Protein AF-0000000068210247 (afdb_homodimer)

Radius of gyration: 63.81 Å; Cα contacts (8 Å, |Δi|>4): 952; chains: 2; bounding box: 100×282×167 Å

Structure (mmCIF, N/CA/C/O backbone):
data_AF-0000000068210247-model_v1
#
loop_
_entity.id
_entity.type
_entity.pdbx_description
1 polymer 'RRM domain-containing protein'
#
loop_
_atom_site.group_PDB
_atom_site.id
_atom_site.type_symbol
_atom_site.label_atom_id
_atom_site.label_alt_id
_atom_site.label_comp_id
_atom_site.label_asym_id
_atom_site.label_entity_id
_atom_site.label_seq_id
_atom_site.pdbx_PDB_ins_code
_atom_site.Cartn_x
_atom_site.Cartn_y
_atom_site.Cartn_z
_atom_site.occupancy
_atom_site.B_iso_or_equiv
_atom_site.auth_seq_id
_atom_site.auth_comp_id
_atom_site.auth_asym_id
_atom_site.auth_atom_id
_atom_site.pdbx_PDB_model_num
ATOM 1 N N . MET A 1 1 ? 57.469 -13.75 -56.906 1 17.36 1 MET A N 1
ATOM 2 C CA . MET A 1 1 ? 58.719 -14.125 -56.219 1 17.36 1 MET A CA 1
ATOM 3 C C . MET A 1 1 ? 58.781 -13.508 -54.844 1 17.36 1 MET A C 1
ATOM 5 O O . MET A 1 1 ? 59.688 -13.844 -54.062 1 17.36 1 MET A O 1
ATOM 9 N N . SER A 1 2 ? 58.406 -12.242 -54.688 1 18.36 2 SER A N 1
ATOM 10 C CA . SER A 1 2 ? 59.156 -11.5 -53.688 1 18.36 2 SER A CA 1
ATOM 11 C C . SER A 1 2 ? 58.938 -12.055 -52.281 1 18.36 2 SER A C 1
ATOM 13 O O . SER A 1 2 ? 57.812 -12.43 -51.938 1 18.36 2 SER A O 1
ATOM 15 N N . GLU A 1 3 ? 59.906 -12.078 -51.219 1 16.97 3 GLU A N 1
ATOM 16 C CA . GLU A 1 3 ? 60.812 -12.641 -50.25 1 16.97 3 GLU A CA 1
ATOM 17 C C . GLU A 1 3 ? 60.406 -12.336 -48.812 1 16.97 3 GLU A C 1
ATOM 19 O O . GLU A 1 3 ? 60.562 -13.172 -47.906 1 16.97 3 GLU A O 1
ATOM 24 N N . GLN A 1 4 ? 60.344 -10.984 -48.438 1 18.22 4 GLN A N 1
ATOM 25 C CA . GLN A 1 4 ? 61.188 -10.594 -47.312 1 18.22 4 GLN A CA 1
ATOM 26 C C . GLN A 1 4 ? 60.656 -11.219 -46.031 1 18.22 4 GLN A C 1
ATOM 28 O O . GLN A 1 4 ? 59.469 -11.211 -45.75 1 18.22 4 GLN A O 1
ATOM 33 N N . VAL A 1 5 ? 61.438 -11.75 -45.062 1 19.78 5 VAL A N 1
ATOM 34 C CA . VAL A 1 5 ? 61.906 -12.742 -44.125 1 19.78 5 VAL A CA 1
ATOM 35 C C . VAL A 1 5 ? 61.5 -12.336 -42.688 1 19.78 5 VAL A C 1
ATOM 37 O O . VAL A 1 5 ? 60.875 -13.117 -41.969 1 19.78 5 VAL A O 1
ATOM 40 N N . GLU A 1 6 ? 62.375 -11.711 -41.812 1 17.16 6 GLU A N 1
ATOM 41 C CA . GLU A 1 6 ? 63.125 -12.375 -40.781 1 17.16 6 GLU A CA 1
ATOM 42 C C . GLU A 1 6 ? 62.531 -12.086 -39.406 1 17.16 6 GLU A C 1
ATOM 44 O O . GLU A 1 6 ? 62.312 -13.008 -38.594 1 17.16 6 GLU A O 1
ATOM 49 N N . ASN A 1 7 ? 62.688 -10.812 -38.781 1 17.7 7 ASN A N 1
ATOM 50 C CA . ASN A 1 7 ? 63.594 -10.625 -37.625 1 17.7 7 ASN A CA 1
ATOM 51 C C . ASN A 1 7 ? 62.906 -11.055 -36.344 1 17.7 7 ASN A C 1
ATOM 53 O O . ASN A 1 7 ? 61.688 -11.141 -36.25 1 17.7 7 ASN A O 1
ATOM 57 N N . ASN A 1 8 ? 63.594 -10.961 -34.969 1 17.2 8 ASN A N 1
ATOM 58 C CA . ASN A 1 8 ? 64.312 -11.531 -33.812 1 17.2 8 ASN A CA 1
ATOM 59 C C . ASN A 1 8 ? 63.594 -11.258 -32.5 1 17.2 8 ASN A C 1
ATOM 61 O O . ASN A 1 8 ? 63.75 -12 -31.547 1 17.2 8 ASN A O 1
ATOM 65 N N . SER A 1 9 ? 63.062 -9.93 -32.281 1 19.2 9 SER A N 1
ATOM 66 C CA . SER A 1 9 ? 63.531 -9.336 -31.016 1 19.2 9 SER A CA 1
ATOM 67 C C . SER A 1 9 ? 63 -10.102 -29.812 1 19.2 9 SER A C 1
ATOM 69 O O . SER A 1 9 ? 61.906 -10.664 -29.859 1 19.2 9 SER A O 1
ATOM 71 N N . VAL A 1 10 ? 63.75 -10.195 -28.688 1 18.95 10 VAL A N 1
ATOM 72 C CA . VAL A 1 10 ? 64.312 -10.844 -27.5 1 18.95 10 VAL A CA 1
ATOM 73 C C . VAL A 1 10 ? 63.344 -10.633 -26.312 1 18.95 10 VAL A C 1
ATOM 75 O O . VAL A 1 10 ? 63 -9.5 -25.969 1 18.95 10 VAL A O 1
ATOM 78 N N . ASP A 1 11 ? 62.375 -11.555 -26.031 1 18.58 11 ASP A N 1
ATOM 79 C CA . ASP A 1 11 ? 61.281 -11.805 -25.109 1 18.58 11 ASP A CA 1
ATOM 80 C C . ASP A 1 11 ? 61.781 -11.906 -23.672 1 18.58 11 ASP A C 1
ATOM 82 O O . ASP A 1 11 ? 61.875 -13 -23.109 1 18.58 11 ASP A O 1
ATOM 86 N N . ASN A 1 12 ? 62.75 -10.883 -23.438 1 17.73 12 ASN A N 1
ATOM 87 C CA . ASN A 1 12 ? 63.469 -11.102 -22.188 1 17.73 12 ASN A CA 1
ATOM 88 C C . ASN A 1 12 ? 62.531 -11.328 -21.031 1 17.73 12 ASN A C 1
ATOM 90 O O . ASN A 1 12 ? 61.344 -11 -21.125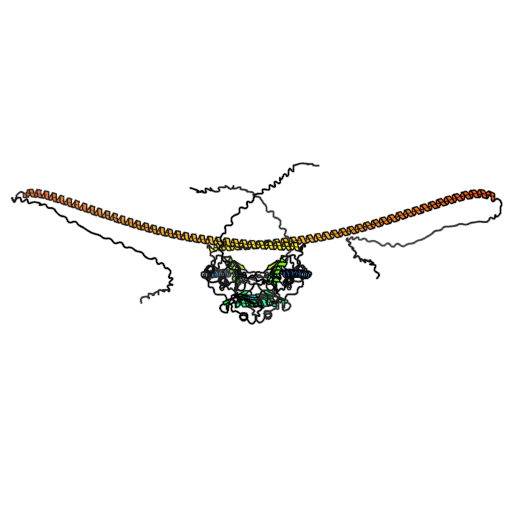 1 17.73 12 ASN A O 1
ATOM 94 N N . ASN A 1 13 ? 63.156 -11.43 -19.781 1 18 13 ASN A N 1
ATOM 95 C CA . ASN A 1 13 ? 63.375 -12.164 -18.547 1 18 13 ASN A CA 1
ATOM 96 C C . ASN A 1 13 ? 62.469 -11.648 -17.422 1 18 13 ASN A C 1
ATOM 98 O O . ASN A 1 13 ? 62.406 -10.445 -17.172 1 18 13 ASN A O 1
ATOM 102 N N . CYS A 1 14 ? 61.344 -12.398 -17.062 1 19.05 14 CYS A N 1
ATOM 103 C CA . CYS A 1 14 ? 60.125 -12.414 -16.266 1 19.05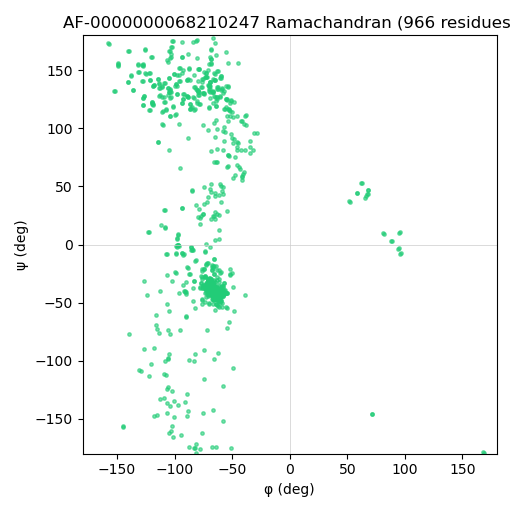 14 CYS A CA 1
ATOM 104 C C . CYS A 1 14 ? 60.438 -12.273 -14.773 1 19.05 14 CYS A C 1
ATOM 106 O O . CYS A 1 14 ? 59.562 -12.43 -13.93 1 19.05 14 CYS A O 1
ATOM 108 N N . ASN A 1 15 ? 61.656 -11.609 -14.461 1 17.64 15 ASN A N 1
ATOM 109 C CA . ASN A 1 15 ? 62.125 -12.016 -13.141 1 17.64 15 ASN A CA 1
ATOM 110 C C . ASN A 1 15 ? 61.219 -11.484 -12.039 1 17.64 15 ASN A C 1
ATOM 112 O O . ASN A 1 15 ? 61.344 -10.328 -11.633 1 17.64 15 ASN A O 1
ATOM 116 N N . VAL A 1 16 ? 59.938 -11.625 -12.156 1 20.56 16 VAL A N 1
ATOM 117 C CA . VAL A 1 16 ? 59 -10.922 -11.281 1 20.56 16 VAL A CA 1
ATOM 118 C C . VAL A 1 16 ? 59.156 -11.438 -9.852 1 20.56 16 VAL A C 1
ATOM 120 O O . VAL A 1 16 ? 58.875 -12.602 -9.57 1 20.56 16 VAL A O 1
ATOM 123 N N . GLU A 1 17 ? 60.344 -11.031 -9.273 1 18.36 17 GLU A N 1
ATOM 124 C CA . GLU A 1 17 ? 60.688 -11.539 -7.949 1 18.36 17 GLU A CA 1
ATOM 125 C C . GLU A 1 17 ? 59.594 -11.25 -6.934 1 18.36 17 GLU A C 1
ATOM 127 O O . GLU A 1 17 ? 59 -10.172 -6.934 1 18.36 17 GLU A O 1
ATOM 132 N N . SER A 1 18 ? 59 -12.328 -6.363 1 20.5 18 SER A N 1
ATOM 133 C CA . SER A 1 18 ? 57.906 -12.742 -5.477 1 20.5 18 SER A CA 1
ATOM 134 C C . SER A 1 18 ? 58.125 -12.211 -4.062 1 20.5 18 SER A C 1
ATOM 136 O O . SER A 1 18 ? 57.344 -12.523 -3.152 1 20.5 18 SER A O 1
ATOM 138 N N . THR A 1 19 ? 58.875 -11.023 -3.988 1 18.59 19 THR A N 1
ATOM 139 C CA . THR A 1 19 ? 59.375 -10.93 -2.625 1 18.59 19 THR A CA 1
ATOM 140 C C . THR A 1 19 ? 58.25 -10.82 -1.628 1 18.59 19 THR A C 1
ATOM 142 O O . THR A 1 19 ? 57.375 -9.969 -1.775 1 18.59 19 THR A O 1
ATOM 145 N N . ASN A 1 20 ? 57.812 -11.961 -0.912 1 19.48 20 ASN A N 1
ATOM 146 C CA . ASN A 1 20 ? 56.844 -12.445 0.064 1 19.48 20 ASN A CA 1
ATOM 147 C C . ASN A 1 20 ? 57 -11.734 1.406 1 19.48 20 ASN A C 1
ATOM 149 O O . ASN A 1 20 ? 56.406 -12.133 2.398 1 19.48 20 ASN A O 1
ATOM 153 N N . GLU A 1 21 ? 57.781 -10.617 1.426 1 18.23 21 GLU A N 1
ATOM 154 C CA . GLU A 1 21 ? 58.25 -10.477 2.805 1 18.23 21 GLU A CA 1
ATOM 155 C C . GLU A 1 21 ? 57.062 -10.312 3.764 1 18.23 21 GLU A C 1
ATOM 157 O O . GLU A 1 21 ? 56.062 -9.656 3.43 1 18.23 21 GLU A O 1
ATOM 162 N N . ASP A 1 22 ? 57.031 -11.188 4.816 1 20.19 22 ASP A N 1
ATOM 163 C CA . ASP A 1 22 ? 56.281 -11.672 5.98 1 20.19 22 ASP A CA 1
ATOM 164 C C . ASP A 1 22 ? 56.125 -10.57 7.031 1 20.19 22 ASP A C 1
ATOM 166 O O . ASP A 1 22 ? 55.688 -10.836 8.148 1 20.19 22 ASP A O 1
ATOM 170 N N . ALA A 1 23 ? 56.156 -9.297 6.605 1 17.33 23 ALA A N 1
ATOM 171 C CA . ALA A 1 23 ? 56.375 -8.422 7.758 1 17.33 23 ALA A CA 1
ATOM 172 C C . ALA A 1 23 ? 55.281 -8.617 8.797 1 17.33 23 ALA A C 1
ATOM 174 O O . ALA A 1 23 ? 54.094 -8.453 8.5 1 17.33 23 ALA A O 1
ATOM 175 N N . LYS A 1 24 ? 55.5 -9.453 9.906 1 18.69 24 LYS A N 1
ATOM 176 C CA . LYS A 1 24 ? 54.875 -9.891 11.156 1 18.69 24 LYS A CA 1
ATOM 177 C C . LYS A 1 24 ? 54.5 -8.703 12.039 1 18.69 24 LYS A C 1
ATOM 179 O O . LYS A 1 24 ? 55.188 -8.422 13.031 1 18.69 24 LYS A O 1
ATOM 184 N N . LYS A 1 25 ? 54.188 -7.488 11.445 1 18.06 25 LYS A N 1
ATOM 185 C CA . LYS A 1 25 ? 54.156 -6.406 12.422 1 18.06 25 LYS A CA 1
ATOM 186 C C . LYS A 1 25 ? 53.188 -6.707 13.555 1 18.06 25 LYS A C 1
ATOM 188 O O . LYS A 1 25 ? 52.094 -7.234 13.312 1 18.06 25 LYS A O 1
ATOM 193 N N . ASN A 1 26 ? 53.719 -6.84 14.836 1 18.28 26 ASN A N 1
ATOM 194 C CA . ASN A 1 26 ? 53.312 -7.133 16.219 1 18.28 26 ASN A CA 1
ATOM 195 C C . ASN A 1 26 ? 52.281 -6.152 16.719 1 18.28 26 ASN A C 1
ATOM 197 O O . ASN A 1 26 ? 52.469 -4.938 16.672 1 18.28 26 ASN A O 1
ATOM 201 N N . PHE A 1 27 ? 51 -6.387 16.359 1 20.33 27 PHE A N 1
ATOM 202 C CA . PHE A 1 27 ? 49.812 -5.641 16.766 1 20.33 27 PHE A CA 1
ATOM 203 C C . PHE A 1 27 ? 49.719 -5.551 18.281 1 20.33 27 PHE A C 1
ATOM 205 O O . PHE A 1 27 ? 49.5 -6.562 18.953 1 20.33 27 PHE A O 1
ATOM 212 N N . ASN A 1 28 ? 50.719 -4.766 18.812 1 19.33 28 ASN A N 1
ATOM 213 C CA . ASN A 1 28 ? 50.688 -4.594 20.25 1 19.33 28 ASN A CA 1
ATOM 214 C C . ASN A 1 28 ? 49.281 -4.168 20.734 1 19.33 28 ASN A C 1
ATOM 216 O O . ASN A 1 28 ? 48.625 -3.33 20.109 1 19.33 28 ASN A O 1
ATOM 220 N N . ARG A 1 29 ? 48.625 -5.062 21.516 1 20.05 29 ARG A N 1
ATOM 221 C CA . ARG A 1 29 ? 47.344 -5.191 22.203 1 20.05 29 ARG A CA 1
ATOM 222 C C . ARG A 1 29 ? 47.156 -4.066 23.219 1 20.05 29 ARG A C 1
ATOM 224 O O . ARG A 1 29 ? 47.75 -4.098 24.312 1 20.05 29 ARG A O 1
ATOM 231 N N . LYS A 1 30 ? 47.625 -2.818 22.922 1 19.14 30 LYS A N 1
ATOM 232 C CA . LYS A 1 30 ? 47.531 -2.016 24.141 1 19.14 30 LYS A CA 1
ATOM 233 C C . LYS A 1 30 ? 46.125 -2.078 24.734 1 19.14 30 LYS A C 1
ATOM 235 O O . LYS A 1 30 ? 45.125 -2.1 23.984 1 19.14 30 LYS A O 1
ATOM 240 N N . ARG A 1 31 ? 46.031 -2.537 26 1 20.16 31 ARG A N 1
ATOM 241 C CA . ARG A 1 31 ? 45.062 -2.859 27.031 1 20.16 31 ARG A CA 1
ATOM 242 C C . ARG A 1 31 ? 44.219 -1.631 27.422 1 20.16 31 ARG A C 1
ATOM 244 O O . ARG A 1 31 ? 44.75 -0.7 28.031 1 20.16 31 ARG A O 1
ATOM 251 N N . PHE A 1 32 ? 43.656 -0.931 26.438 1 20.22 32 PHE A N 1
ATOM 252 C CA . PHE A 1 32 ? 42.969 0.272 26.906 1 20.22 32 PHE A CA 1
ATOM 253 C C . PHE A 1 32 ? 42 -0.057 28.031 1 20.22 32 PHE A C 1
ATOM 255 O O . PHE A 1 32 ? 41.281 -1.072 27.984 1 20.22 32 PHE A O 1
ATOM 262 N N . SER A 1 33 ? 42.375 0.41 29.219 1 19.67 33 SER A N 1
ATOM 263 C CA . SER A 1 33 ? 41.781 0.393 30.547 1 19.67 33 SER A CA 1
ATOM 264 C C . SER A 1 33 ? 40.375 0.931 30.531 1 19.67 33 SER A C 1
ATOM 266 O O . SER A 1 33 ? 40.062 1.847 29.766 1 19.67 33 SER A O 1
ATOM 268 N N . GLY A 1 34 ? 39.406 0.081 30.844 1 19.95 34 GLY A N 1
ATOM 269 C CA . GLY A 1 34 ? 37.938 -0.005 30.922 1 19.95 34 GLY A CA 1
ATOM 270 C C . GLY A 1 34 ? 37.344 1.039 31.844 1 19.95 34 GLY A C 1
ATOM 271 O O . GLY A 1 34 ? 36.188 0.907 32.25 1 19.95 34 GLY A O 1
ATOM 272 N N . LYS A 1 35 ? 37.812 2.361 31.812 1 20.17 35 LYS A N 1
ATOM 273 C CA . LYS A 1 35 ? 37.188 3.127 32.875 1 20.17 35 LYS A CA 1
ATOM 274 C C . LYS A 1 35 ? 35.656 2.949 32.844 1 20.17 35 LYS A C 1
ATOM 276 O O . LYS A 1 35 ? 35.062 2.869 31.75 1 20.17 35 LYS A O 1
ATOM 281 N N . LYS A 1 36 ? 35.094 2.494 33.969 1 19.67 36 LYS A N 1
ATOM 282 C CA . LYS A 1 36 ? 33.781 2.08 34.469 1 19.67 36 LYS A CA 1
ATOM 283 C C . LYS A 1 36 ? 32.75 3.219 34.344 1 19.67 36 LYS A C 1
ATOM 285 O O . LYS A 1 36 ? 32.875 4.215 35.062 1 19.67 36 LYS A O 1
ATOM 290 N N . TYR A 1 37 ? 32.688 3.912 33.156 1 20.02 37 TYR A N 1
ATOM 291 C CA . TYR A 1 37 ? 31.703 4.988 33.312 1 20.02 37 TYR A CA 1
ATOM 292 C C . TYR A 1 37 ? 30.375 4.453 33.812 1 20.02 37 TYR A C 1
ATOM 294 O O . TYR A 1 37 ? 29.969 3.348 33.469 1 20.02 37 TYR A O 1
ATOM 302 N N . LYS A 1 38 ? 30 4.918 35.031 1 21.47 38 LYS A N 1
ATOM 303 C CA . LYS A 1 38 ? 28.812 4.715 35.875 1 21.47 38 LYS A CA 1
ATOM 304 C C . LYS A 1 38 ? 27.531 5.02 35.094 1 21.47 38 LYS A C 1
ATOM 306 O O . LYS A 1 38 ? 27.359 6.133 34.594 1 21.47 38 LYS A O 1
ATOM 311 N N . GLY A 1 39 ? 27.172 4.062 34.25 1 20.14 39 GLY A N 1
ATOM 312 C CA . GLY A 1 39 ? 25.984 4.105 33.406 1 20.14 39 GLY A CA 1
ATOM 313 C C . GLY A 1 39 ? 24.734 4.477 34.188 1 20.14 39 GLY A C 1
ATOM 314 O O . GLY A 1 39 ? 24.453 3.898 35.25 1 20.14 39 GLY A O 1
ATOM 315 N N . LYS A 1 40 ? 24.469 5.828 34.312 1 22.09 40 LYS A N 1
ATOM 316 C CA . LYS A 1 40 ? 23.172 6.262 34.812 1 22.09 40 LYS A CA 1
ATOM 317 C C . LYS A 1 40 ? 22.047 5.434 34.219 1 22.09 40 LYS A C 1
ATOM 319 O O . LYS A 1 40 ? 22.062 5.113 33.031 1 22.09 40 LYS A O 1
ATOM 324 N N . HIS A 1 41 ? 21.469 4.551 35.031 1 21.75 41 HIS A N 1
ATOM 325 C CA . HIS A 1 41 ? 20.391 3.582 34.906 1 21.75 41 HIS A CA 1
ATOM 326 C C . HIS A 1 41 ? 19.156 4.227 34.281 1 21.75 41 HIS A C 1
ATOM 328 O O . HIS A 1 41 ? 18.516 5.078 34.906 1 21.75 41 HIS A O 1
ATOM 334 N N . PHE A 1 42 ? 19.312 4.805 33.062 1 21.77 42 PHE A N 1
ATOM 335 C CA . PHE A 1 42 ? 18.031 5.25 32.531 1 21.77 42 PHE A CA 1
ATOM 336 C C . PHE A 1 42 ? 16.984 4.145 32.625 1 21.77 42 PHE A C 1
ATOM 338 O O . PHE A 1 42 ? 17.281 2.98 32.344 1 21.77 42 PHE A O 1
ATOM 345 N N . THR A 1 43 ? 16.031 4.387 33.531 1 22.56 43 THR A N 1
ATOM 346 C CA . THR A 1 43 ? 14.852 3.551 33.781 1 22.56 43 THR A CA 1
ATOM 347 C C . THR A 1 43 ? 14.203 3.154 32.438 1 22.56 43 THR A C 1
ATOM 349 O O . THR A 1 43 ? 13.922 4.012 31.609 1 22.56 43 THR A O 1
ATOM 352 N N . GLU A 1 44 ? 14.656 2.078 31.875 1 23.31 44 GLU A N 1
ATOM 353 C CA . GLU A 1 44 ? 14.102 1.362 30.719 1 23.31 44 GLU A CA 1
ATOM 354 C C . GLU A 1 44 ? 12.586 1.27 30.812 1 23.31 44 GLU A C 1
ATOM 356 O O . GLU A 1 44 ? 12.047 0.76 31.797 1 23.31 44 GLU A O 1
ATOM 361 N N . ARG A 1 45 ? 11.953 2.389 30.406 1 23.86 45 ARG A N 1
ATOM 362 C CA . ARG A 1 45 ? 10.508 2.242 30.219 1 23.86 45 ARG A CA 1
ATOM 363 C C . ARG A 1 45 ? 10.18 0.898 29.578 1 23.86 45 ARG A C 1
ATOM 365 O O . ARG A 1 45 ? 10.844 0.473 28.625 1 23.86 45 ARG A O 1
ATOM 372 N N . ASN A 1 46 ? 9.695 -0.032 30.422 1 23.09 46 ASN A N 1
ATOM 373 C CA . ASN A 1 46 ? 9.156 -1.366 30.172 1 23.09 46 ASN A CA 1
ATOM 374 C C . ASN A 1 46 ? 8.25 -1.388 28.938 1 23.09 46 ASN A C 1
ATOM 376 O O . ASN A 1 46 ? 7.156 -0.823 28.969 1 23.09 46 ASN A O 1
ATOM 380 N N . ASP A 1 47 ? 8.867 -0.997 27.781 1 24.59 47 ASP A N 1
ATOM 381 C CA . ASP A 1 47 ? 8.086 -1.268 26.594 1 24.59 47 ASP A CA 1
ATOM 382 C C . ASP A 1 47 ? 7.508 -2.682 26.609 1 24.59 47 ASP A C 1
ATOM 384 O O . ASP A 1 47 ? 8.25 -3.656 26.75 1 24.59 47 ASP A O 1
ATOM 388 N N . ASN A 1 48 ? 6.379 -2.764 27.281 1 24.48 48 ASN A N 1
ATOM 389 C CA . ASN A 1 48 ? 5.598 -3.996 27.344 1 24.48 48 ASN A CA 1
ATOM 390 C C . ASN A 1 48 ? 5.508 -4.66 25.969 1 24.48 48 ASN A C 1
ATOM 392 O O . ASN A 1 48 ? 4.895 -4.117 25.047 1 24.48 48 ASN A O 1
ATOM 396 N N . ASP A 1 49 ? 6.672 -5.109 25.438 1 26.98 49 ASP A N 1
ATOM 397 C CA . ASP A 1 49 ? 6.594 -6.074 24.344 1 26.98 49 ASP A CA 1
ATOM 398 C C . ASP A 1 49 ? 5.562 -7.16 24.641 1 26.98 49 ASP A C 1
ATOM 400 O O . ASP A 1 49 ? 5.75 -7.969 25.562 1 26.98 49 ASP A O 1
ATOM 404 N N . SER A 1 50 ? 4.371 -6.773 24.688 1 27.66 50 SER A N 1
ATOM 405 C CA . SER A 1 50 ? 3.41 -7.867 24.781 1 27.66 50 SER A CA 1
ATOM 406 C C . SER A 1 50 ? 3.787 -9.016 23.859 1 27.66 50 SER A C 1
ATOM 408 O O . SER A 1 50 ? 3.547 -8.945 22.656 1 27.66 50 SER A O 1
ATOM 410 N N . LYS A 1 51 ? 4.984 -9.586 23.953 1 25.86 51 LYS A N 1
ATOM 411 C CA . LYS A 1 51 ? 5.348 -10.875 23.359 1 25.86 51 LYS A CA 1
ATOM 412 C C . LYS A 1 51 ? 4.191 -11.867 23.453 1 25.86 51 LYS A C 1
ATOM 414 O O . LYS A 1 51 ? 3.512 -11.938 24.484 1 25.86 51 LYS A O 1
ATOM 419 N N . CYS A 1 52 ? 3.625 -12.211 22.375 1 28.39 52 CYS A N 1
ATOM 420 C CA . CYS A 1 52 ? 2.738 -13.359 22.25 1 28.39 52 CYS A CA 1
ATOM 421 C C . CYS A 1 52 ? 3.184 -14.5 23.156 1 28.39 52 CYS A C 1
ATOM 423 O O . CYS A 1 52 ? 4.344 -14.914 23.125 1 28.39 52 CYS A O 1
ATOM 425 N N . LYS A 1 53 ? 2.705 -14.5 24.375 1 27.44 53 LYS A N 1
ATOM 426 C CA . LYS A 1 53 ? 2.904 -15.586 25.328 1 27.44 53 LYS A CA 1
ATOM 427 C C . LYS A 1 53 ? 2.922 -16.938 24.625 1 27.44 53 LYS A C 1
ATOM 429 O O . LYS A 1 53 ? 1.902 -17.375 24.094 1 27.44 53 LYS A O 1
ATOM 434 N N . MET A 1 54 ? 4.027 -17.234 24.031 1 28.8 54 MET A N 1
ATOM 435 C CA . MET A 1 54 ? 4.129 -18.672 23.828 1 28.8 54 MET A CA 1
ATOM 436 C C . MET A 1 54 ? 3.861 -19.422 25.125 1 28.8 54 MET A C 1
ATOM 438 O O . MET A 1 54 ? 4.422 -19.094 26.172 1 28.8 54 MET A O 1
ATOM 442 N N . ASP A 1 55 ? 2.703 -19.875 25.422 1 27.53 55 ASP A N 1
ATOM 443 C CA . ASP A 1 55 ? 2.467 -20.859 26.469 1 27.53 55 ASP A CA 1
ATOM 444 C C . ASP A 1 55 ? 3.662 -21.797 26.625 1 27.53 55 ASP A C 1
ATOM 446 O O . ASP A 1 55 ? 4.105 -22.406 25.641 1 27.53 55 ASP A O 1
ATOM 450 N N . ASP A 1 56 ? 4.531 -21.5 27.562 1 30.73 56 ASP A N 1
ATOM 451 C CA . ASP A 1 56 ? 5.73 -22.188 28.047 1 30.73 56 ASP A CA 1
ATOM 452 C C . ASP A 1 56 ? 5.441 -23.656 28.359 1 30.73 56 ASP A C 1
ATOM 454 O O . ASP A 1 56 ? 6.316 -24.359 28.859 1 30.73 56 ASP A O 1
ATOM 458 N N . SER A 1 57 ? 4.125 -23.922 28.656 1 31.88 57 SER A N 1
ATOM 459 C CA . SER A 1 57 ? 4.02 -25.266 29.203 1 31.88 57 SER A CA 1
ATOM 460 C C . SER A 1 57 ? 4.688 -26.281 28.297 1 31.88 57 SER A C 1
ATOM 462 O O . SER A 1 57 ? 4.848 -27.453 28.672 1 31.88 57 SER A O 1
ATOM 464 N N . GLU A 1 58 ? 4.793 -26 27.047 1 31.55 58 GLU A N 1
ATOM 465 C CA . GLU A 1 58 ? 5.312 -27.094 26.219 1 31.55 58 GLU A CA 1
ATOM 466 C C . GLU A 1 58 ? 6.824 -27.219 26.359 1 31.55 58 GLU A C 1
ATOM 468 O O . GLU A 1 58 ? 7.5 -27.703 25.438 1 31.55 58 GLU A O 1
ATOM 473 N N . GLN A 1 59 ? 7.41 -26.75 27.438 1 30.77 59 GLN A N 1
ATOM 474 C CA . GLN A 1 59 ? 8.859 -26.859 27.562 1 30.77 59 GLN A CA 1
ATOM 475 C C . GLN A 1 59 ? 9.297 -28.328 27.5 1 30.77 59 GLN A C 1
ATOM 477 O O . GLN A 1 59 ? 10.375 -28.641 27 1 30.77 59 GLN A O 1
ATOM 482 N N . TYR A 1 60 ? 8.68 -29.172 28.391 1 33.56 60 TYR A N 1
ATOM 483 C CA . TYR A 1 60 ? 9.203 -30.531 28.5 1 33.56 60 TYR A CA 1
ATOM 484 C C . TYR A 1 60 ? 9.062 -31.266 27.172 1 33.56 60 TYR A C 1
ATOM 486 O O . TYR A 1 60 ? 9.625 -32.344 26.984 1 33.56 60 TYR A O 1
ATOM 494 N N . GLY A 1 61 ? 7.922 -31.047 26.453 1 33.41 61 GLY A N 1
ATOM 495 C CA . GLY A 1 61 ? 7.66 -31.75 25.219 1 33.41 61 GLY A CA 1
ATOM 496 C C . GLY A 1 61 ? 8.477 -31.234 24.047 1 33.41 61 GLY A C 1
ATOM 497 O O . GLY A 1 61 ? 7.926 -30.75 23.062 1 33.41 61 GLY A O 1
ATOM 498 N N . GLY A 1 62 ? 9.547 -30.688 24.266 1 36.66 62 GLY A N 1
ATOM 499 C CA . GLY A 1 62 ? 10.477 -30.062 23.344 1 36.66 62 GLY A CA 1
ATOM 500 C C . GLY A 1 62 ? 10.93 -30.969 22.219 1 36.66 62 GLY A C 1
ATOM 501 O O . GLY A 1 62 ? 11.07 -30.547 21.078 1 36.66 62 GLY A O 1
ATOM 502 N N . PHE A 1 63 ? 11.43 -32.125 22.641 1 40.59 63 PHE A N 1
ATOM 503 C CA . PHE A 1 63 ? 11.953 -33.125 21.703 1 40.59 63 PHE A CA 1
ATOM 504 C C . PHE A 1 63 ? 10.844 -33.656 20.812 1 40.59 63 PHE A C 1
ATOM 506 O O . PHE A 1 63 ? 11.078 -33.938 19.625 1 40.59 63 PHE A O 1
ATOM 513 N N . GLN A 1 64 ? 9.664 -33.969 21.344 1 38.5 64 GLN A N 1
ATOM 514 C CA . GLN A 1 64 ? 8.531 -34.469 20.562 1 38.5 64 GLN A CA 1
ATOM 515 C C . GLN A 1 64 ? 8.008 -33.375 19.625 1 38.5 64 GLN A C 1
ATOM 517 O O . GLN A 1 64 ? 7.504 -33.688 18.547 1 38.5 64 GLN A O 1
ATOM 522 N N . ASN A 1 65 ? 8.039 -32.094 19.969 1 43 65 ASN A N 1
ATOM 523 C CA . ASN A 1 65 ? 7.539 -31.016 19.125 1 43 65 ASN A CA 1
ATOM 524 C C . ASN A 1 65 ? 8.414 -30.797 17.906 1 43 65 ASN A C 1
ATOM 526 O O . ASN A 1 65 ? 7.922 -30.438 16.828 1 43 65 ASN A O 1
ATOM 530 N N . PHE A 1 66 ? 9.719 -31 18.094 1 45 66 PHE A N 1
ATOM 531 C CA . PHE A 1 66 ? 10.617 -30.969 16.938 1 45 66 PHE A CA 1
ATOM 532 C C . PHE A 1 66 ? 10.336 -32.125 16 1 45 66 PHE A C 1
ATOM 534 O O . PHE A 1 66 ? 10.383 -32 14.781 1 45 66 PHE A O 1
ATOM 541 N N . SER A 1 67 ? 10.211 -33.344 16.516 1 47.09 67 SER A N 1
ATOM 542 C CA . SER A 1 67 ? 9.867 -34.5 15.711 1 47.09 67 SER A CA 1
ATOM 543 C C . SER A 1 67 ? 8.516 -34.312 15.023 1 47.09 67 SER A C 1
ATOM 545 O O . SER A 1 67 ? 8.352 -34.688 13.852 1 47.09 67 SER A O 1
ATOM 547 N N . ASN A 1 68 ? 7.598 -33.75 15.727 1 47.72 68 ASN A N 1
ATOM 548 C CA . ASN A 1 68 ? 6.266 -33.531 15.172 1 47.72 68 ASN A CA 1
ATOM 549 C C . ASN A 1 68 ? 6.273 -32.438 14.117 1 47.72 68 ASN A C 1
ATOM 551 O O . ASN A 1 68 ? 5.516 -32.5 13.148 1 47.72 68 ASN A O 1
ATOM 555 N N . LYS A 1 69 ? 7.07 -31.516 14.414 1 50.38 69 LYS A N 1
ATOM 556 C CA . LYS A 1 69 ? 7.258 -30.469 13.414 1 50.38 69 LYS A CA 1
ATOM 557 C C . LYS A 1 69 ? 7.898 -31.031 12.148 1 50.38 69 LYS A C 1
ATOM 559 O O . LYS A 1 69 ? 7.523 -30.656 11.039 1 50.38 69 LYS A O 1
ATOM 564 N N . LEU A 1 70 ? 8.953 -31.719 12.312 1 54.19 70 LEU A N 1
ATOM 565 C CA . LEU A 1 70 ? 9.625 -32.344 11.18 1 54.19 70 LEU A CA 1
ATOM 566 C C . LEU A 1 70 ? 8.664 -33.281 10.43 1 54.19 70 LEU A C 1
ATOM 568 O O . LEU A 1 70 ? 8.695 -33.344 9.203 1 54.19 70 LEU A O 1
ATOM 572 N N . THR A 1 71 ? 7.773 -33.875 11.234 1 58.97 71 THR A N 1
ATOM 573 C CA . THR A 1 71 ? 6.801 -34.75 10.594 1 58.97 71 THR A CA 1
ATOM 574 C C . THR A 1 71 ? 5.762 -33.938 9.828 1 58.97 71 THR A C 1
ATOM 576 O O . THR A 1 71 ? 5.332 -34.344 8.742 1 58.97 71 THR A O 1
ATOM 579 N N . LYS A 1 72 ? 5.535 -32.875 10.453 1 61.16 72 LYS A N 1
ATOM 580 C CA . LYS A 1 72 ? 4.547 -32.062 9.75 1 61.16 72 LYS A CA 1
ATOM 581 C C . LYS A 1 72 ? 5.121 -31.484 8.461 1 61.16 72 LYS A C 1
ATOM 583 O O . LYS A 1 72 ? 4.441 -31.438 7.43 1 61.16 72 LYS A O 1
ATOM 588 N N . ILE A 1 73 ? 6.367 -31.078 8.539 1 63.06 73 ILE A N 1
ATOM 589 C CA . ILE A 1 73 ? 7.055 -30.516 7.383 1 63.06 73 ILE A CA 1
ATOM 590 C C . ILE A 1 73 ? 7.199 -31.594 6.301 1 63.06 73 ILE A C 1
ATOM 592 O O . ILE A 1 73 ? 7.02 -31.312 5.113 1 63.06 73 ILE A O 1
ATOM 596 N N . ASP A 1 74 ? 7.453 -32.719 6.766 1 66.31 74 ASP A N 1
ATOM 597 C CA . ASP A 1 74 ? 7.586 -33.812 5.805 1 66.31 74 ASP A CA 1
ATOM 598 C C . ASP A 1 74 ? 6.25 -34.125 5.137 1 66.31 74 ASP A C 1
ATOM 600 O O . ASP A 1 74 ? 6.203 -34.438 3.939 1 66.31 74 ASP A O 1
ATOM 604 N N . ARG A 1 75 ? 5.23 -33.969 5.895 1 78.06 75 ARG A N 1
ATOM 605 C CA . ARG A 1 75 ? 3.902 -34.219 5.344 1 78.06 75 ARG A CA 1
ATOM 606 C C . ARG A 1 75 ? 3.541 -33.156 4.297 1 78.06 75 ARG A C 1
ATOM 608 O O . ARG A 1 75 ? 2.895 -33.469 3.295 1 78.06 75 ARG A O 1
ATOM 615 N N . ILE A 1 76 ? 4.07 -31.984 4.496 1 85.56 76 ILE A N 1
ATOM 616 C CA . ILE A 1 76 ? 3.754 -30.906 3.576 1 85.56 76 ILE A CA 1
ATOM 617 C C . ILE A 1 76 ? 4.422 -31.156 2.227 1 85.56 76 ILE A C 1
ATOM 619 O O . ILE A 1 76 ? 3.82 -30.922 1.176 1 85.56 76 ILE A O 1
ATOM 623 N N . GLU A 1 77 ? 5.578 -31.719 2.271 1 82.69 77 GLU A N 1
ATOM 624 C CA . GLU A 1 77 ? 6.289 -32 1.03 1 82.69 77 GLU A CA 1
ATOM 625 C C . GLU A 1 77 ? 5.598 -33.094 0.239 1 82.69 77 GLU A C 1
ATOM 627 O O . GLU A 1 77 ? 5.559 -33.062 -0.993 1 82.69 77 GLU A O 1
ATOM 632 N N . ASP A 1 78 ? 5.074 -34.031 0.957 1 84.25 78 ASP A N 1
ATOM 633 C CA . ASP A 1 78 ? 4.328 -35.094 0.302 1 84.25 78 ASP A CA 1
ATOM 634 C C . ASP A 1 78 ? 3.059 -34.562 -0.354 1 84.25 78 ASP A C 1
ATOM 636 O O . ASP A 1 78 ? 2.695 -35 -1.455 1 84.25 78 ASP A O 1
ATOM 640 N N . LYS A 1 79 ? 2.43 -33.656 0.332 1 86.56 79 LYS A N 1
ATOM 641 C CA . LYS A 1 79 ? 1.221 -33.031 -0.221 1 86.56 79 LYS A CA 1
ATOM 642 C C . LYS A 1 79 ? 1.535 -32.219 -1.472 1 86.56 79 LYS A C 1
ATOM 644 O O . LYS A 1 79 ? 0.771 -32.25 -2.438 1 86.56 79 LYS A O 1
ATOM 649 N N . ILE A 1 80 ? 2.598 -31.625 -1.415 1 87.25 80 ILE A N 1
ATOM 650 C CA . ILE A 1 80 ? 2.982 -30.797 -2.551 1 87.25 80 ILE A CA 1
ATOM 651 C C . ILE A 1 80 ? 3.299 -31.688 -3.754 1 87.25 80 ILE A C 1
ATOM 653 O O . ILE A 1 80 ? 2.938 -31.359 -4.887 1 87.25 80 ILE A O 1
ATOM 657 N N . THR A 1 81 ? 4.004 -32.781 -3.516 1 82.75 81 THR A N 1
ATOM 658 C CA . THR A 1 81 ? 4.359 -33.688 -4.594 1 82.75 81 THR A CA 1
ATOM 659 C C . THR A 1 81 ? 3.107 -34.312 -5.234 1 82.75 81 THR A C 1
ATOM 661 O O . THR A 1 81 ? 3.076 -34.531 -6.441 1 82.75 81 THR A O 1
ATOM 664 N N . SER A 1 82 ? 2.096 -34.469 -4.426 1 83.06 82 SER A N 1
ATOM 665 C CA . SER A 1 82 ? 0.848 -35 -4.949 1 83.06 82 SER A CA 1
ATOM 666 C C . SER A 1 82 ? 0.149 -34 -5.863 1 83.06 82 SER A C 1
ATOM 668 O O . SER A 1 82 ? -0.497 -34.375 -6.84 1 83.06 82 SER A O 1
ATOM 670 N N . ILE A 1 83 ? 0.28 -32.719 -5.633 1 81.5 83 ILE A N 1
ATOM 671 C CA . ILE A 1 83 ? -0.414 -31.703 -6.398 1 81.5 83 ILE A CA 1
ATOM 672 C C . ILE A 1 83 ? 0.431 -31.297 -7.605 1 81.5 83 ILE A C 1
ATOM 674 O O . ILE A 1 83 ? -0.099 -30.812 -8.609 1 81.5 83 ILE A O 1
ATOM 678 N N . SER A 1 84 ? 1.687 -31.578 -7.562 1 80.44 84 SER A N 1
ATOM 679 C CA . SER A 1 84 ? 2.613 -31.125 -8.594 1 80.44 84 SER A CA 1
ATOM 680 C C . SER A 1 84 ? 2.35 -31.812 -9.922 1 80.44 84 SER A C 1
ATOM 682 O O . SER A 1 84 ? 2.602 -31.234 -10.984 1 80.44 84 SER A O 1
ATOM 684 N N . THR A 1 85 ? 1.854 -33 -9.852 1 78.88 85 THR A N 1
ATOM 685 C CA . THR A 1 85 ? 1.718 -33.812 -11.062 1 78.88 85 THR A CA 1
ATOM 686 C C . THR A 1 85 ? 0.401 -33.5 -11.766 1 78.88 85 THR A C 1
ATOM 688 O O . THR A 1 85 ? 0.207 -33.875 -12.922 1 78.88 85 THR A O 1
ATOM 691 N N . MET A 1 86 ? -0.419 -32.594 -11.172 1 81.75 86 MET A N 1
ATOM 692 C CA . MET A 1 86 ? -1.734 -32.375 -11.758 1 81.75 86 MET A CA 1
ATOM 693 C C . MET A 1 86 ? -1.806 -30.984 -12.391 1 81.75 86 MET A C 1
ATOM 695 O O . MET A 1 86 ? -1.369 -30 -11.789 1 81.75 86 MET A O 1
ATOM 699 N N . PRO A 1 87 ? -2.203 -31 -13.656 1 84.88 87 PRO A N 1
ATOM 700 C CA . PRO A 1 87 ? -2.408 -29.688 -14.258 1 84.88 87 PRO A CA 1
ATOM 701 C C . PRO A 1 87 ? -3.471 -28.859 -13.531 1 84.88 87 PRO A C 1
ATOM 703 O O . PRO A 1 87 ? -4.422 -29.422 -12.984 1 84.88 87 PRO A O 1
ATOM 706 N N . THR A 1 88 ? -3.299 -27.641 -13.461 1 87.38 88 THR A N 1
ATOM 707 C CA . THR A 1 88 ? -4.184 -26.75 -12.703 1 87.38 88 THR A CA 1
ATOM 708 C C . THR A 1 88 ? -5.023 -25.891 -13.641 1 87.38 88 THR A C 1
ATOM 710 O O . THR A 1 88 ? -5.344 -24.75 -13.312 1 87.38 88 THR A O 1
ATOM 713 N N . VAL A 1 89 ? -5.344 -26.328 -14.773 1 84.19 89 VAL A N 1
ATOM 714 C CA . VAL A 1 89 ? -6.105 -25.578 -15.758 1 84.19 89 VAL A CA 1
ATOM 715 C C . VAL A 1 89 ? -7.562 -25.469 -15.32 1 84.19 89 VAL A C 1
ATOM 717 O O . VAL A 1 89 ? -8.18 -24.406 -15.445 1 84.19 89 VAL A O 1
ATOM 720 N N . ASP A 1 90 ? -8.031 -26.516 -14.766 1 84.75 90 ASP A N 1
ATOM 721 C CA . ASP A 1 90 ? -9.438 -26.516 -14.359 1 84.75 90 ASP A CA 1
ATOM 722 C C . ASP A 1 90 ? -9.57 -26.609 -12.844 1 84.75 90 ASP A C 1
ATOM 724 O O . ASP A 1 90 ? -9.719 -27.719 -12.297 1 84.75 90 ASP A O 1
ATOM 728 N N . LEU A 1 91 ? -9.562 -25.547 -12.227 1 88.5 91 LEU A N 1
ATOM 729 C CA . LEU A 1 91 ? -9.734 -25.531 -10.781 1 88.5 91 LEU A CA 1
ATOM 730 C C . LEU A 1 91 ? -11.164 -25.156 -10.406 1 88.5 91 LEU A C 1
ATOM 732 O O . LEU A 1 91 ? -11.836 -24.438 -11.141 1 88.5 91 LEU A O 1
ATOM 736 N N . THR A 1 92 ? -11.578 -25.719 -9.367 1 87.69 92 THR A N 1
ATOM 737 C CA . THR A 1 92 ? -12.922 -25.406 -8.875 1 87.69 92 THR A CA 1
ATOM 738 C C . THR A 1 92 ? -12.992 -23.953 -8.391 1 87.69 92 THR A C 1
ATOM 740 O O . THR A 1 92 ? -12.094 -23.484 -7.699 1 87.69 92 THR A O 1
ATOM 743 N N . PRO A 1 93 ? -14.008 -23.297 -8.836 1 86.75 93 PRO A N 1
ATOM 744 C CA . PRO A 1 93 ? -14.164 -21.922 -8.375 1 86.75 93 PRO A CA 1
ATOM 745 C C . PRO A 1 93 ? -14.328 -21.797 -6.863 1 86.75 93 PRO A C 1
ATOM 747 O O . PRO A 1 93 ? -14.906 -22.688 -6.234 1 86.75 93 PRO A O 1
ATOM 750 N N . LEU A 1 94 ? -13.773 -20.781 -6.348 1 87.62 94 LEU A N 1
ATOM 751 C CA . LEU A 1 94 ? -13.812 -20.562 -4.906 1 87.62 94 LEU A CA 1
ATOM 752 C C . LEU A 1 94 ? -15.164 -20 -4.477 1 87.62 94 LEU A C 1
ATOM 754 O O . LEU A 1 94 ? -15.836 -19.328 -5.254 1 87.62 94 LEU A O 1
ATOM 758 N N . ASP A 1 95 ? -15.469 -20.328 -3.32 1 83.94 95 ASP A N 1
ATOM 759 C CA . ASP A 1 95 ? -16.688 -19.781 -2.742 1 83.94 95 ASP A CA 1
ATOM 760 C C . ASP A 1 95 ? -16.531 -18.281 -2.447 1 83.94 95 ASP A C 1
ATOM 762 O O . ASP A 1 95 ? -15.672 -17.891 -1.658 1 83.94 95 ASP A O 1
ATOM 766 N N . PRO A 1 96 ? -17.312 -17.516 -3.068 1 80 96 PRO A N 1
ATOM 767 C CA . PRO A 1 96 ? -17.172 -16.078 -2.883 1 80 96 PRO A CA 1
ATOM 768 C C . PRO A 1 96 ? -17.688 -15.594 -1.524 1 80 96 PRO A C 1
ATOM 770 O O . PRO A 1 96 ? -17.406 -14.469 -1.112 1 80 96 PRO A O 1
ATOM 773 N N . SER A 1 97 ? -18.266 -16.422 -0.775 1 81.38 97 SER A N 1
ATOM 774 C CA . SER A 1 97 ? -18.844 -16.016 0.503 1 81.38 97 SER A CA 1
ATOM 775 C C . SER A 1 97 ? -17.766 -15.844 1.563 1 81.38 97 SER A C 1
ATOM 777 O O . SER A 1 97 ? -16.766 -16.562 1.557 1 81.38 97 SER A O 1
ATOM 779 N N . GLU A 1 98 ? -17.891 -14.781 2.268 1 82.56 98 GLU A N 1
ATOM 780 C CA . GLU A 1 98 ? -16.953 -14.531 3.352 1 82.56 98 GLU A CA 1
ATOM 781 C C . GLU A 1 98 ? -17.109 -15.562 4.469 1 82.56 98 GLU A C 1
ATOM 783 O O . GLU A 1 98 ? -18.234 -15.891 4.859 1 82.56 98 GLU A O 1
ATOM 788 N N . LYS A 1 99 ? -16.031 -16.094 4.859 1 85.69 99 LYS A N 1
ATOM 789 C CA . LYS A 1 99 ? -16.047 -17.031 5.969 1 85.69 99 LYS A CA 1
ATOM 790 C C . LYS A 1 99 ? -16.359 -16.328 7.289 1 85.69 99 LYS A C 1
ATOM 792 O O . LYS A 1 99 ? -15.812 -15.258 7.562 1 85.69 99 LYS A O 1
ATOM 797 N N . LYS A 1 100 ? -17.156 -16.922 8.008 1 90.06 100 LYS A N 1
ATOM 798 C CA . LYS A 1 100 ? -17.531 -16.344 9.297 1 90.06 100 LYS A CA 1
ATOM 799 C C . LYS A 1 100 ? -16.391 -16.453 10.305 1 90.06 100 LYS A C 1
ATOM 801 O O . LYS A 1 100 ? -15.625 -17.422 10.281 1 90.06 100 LYS A O 1
ATOM 806 N N . PHE A 1 101 ? -16.203 -15.516 11.148 1 91.19 101 PHE A N 1
ATOM 807 C CA . PHE A 1 101 ? -15.242 -15.477 12.25 1 91.19 101 PHE A CA 1
ATOM 808 C C . PHE A 1 101 ? -13.82 -15.648 11.727 1 91.19 101 PHE A C 1
ATOM 810 O O . PHE A 1 101 ? -13.055 -16.453 12.25 1 91.19 101 PHE A O 1
ATOM 817 N N . ALA A 1 102 ? -13.602 -14.922 10.664 1 89.5 102 ALA A N 1
ATOM 818 C CA . ALA A 1 102 ? -12.258 -14.906 10.094 1 89.5 102 ALA A CA 1
ATOM 819 C C . ALA A 1 102 ? -11.273 -14.203 11.031 1 89.5 102 ALA A C 1
ATOM 821 O O . ALA A 1 102 ? -11.68 -13.406 11.875 1 89.5 102 ALA A O 1
ATOM 822 N N . GLY A 1 103 ? -10.023 -14.508 10.93 1 87.88 103 GLY A N 1
ATOM 823 C CA . GLY A 1 103 ? -8.984 -13.93 11.773 1 87.88 103 GLY A CA 1
ATOM 824 C C . GLY A 1 103 ? -8.883 -12.422 11.648 1 87.88 103 GLY A C 1
ATOM 825 O O . GLY A 1 103 ? -8.477 -11.742 12.594 1 87.88 103 GLY A O 1
ATOM 826 N N . ARG A 1 104 ? -9.32 -11.859 10.539 1 87.81 104 ARG A N 1
ATOM 827 C CA . ARG A 1 104 ? -9.211 -10.422 10.312 1 87.81 104 ARG A CA 1
ATOM 828 C C . ARG A 1 104 ? -10.336 -9.664 11.008 1 87.81 104 ARG A C 1
ATOM 830 O O . ARG A 1 104 ? -10.305 -8.438 11.094 1 87.81 104 ARG A O 1
ATOM 837 N N . ASN A 1 105 ? -11.367 -10.383 11.453 1 92.12 105 ASN A N 1
ATOM 838 C CA . ASN A 1 105 ? -12.531 -9.75 12.055 1 92.12 105 ASN A CA 1
ATOM 839 C C . ASN A 1 105 ? -12.406 -9.68 13.578 1 92.12 105 ASN A C 1
ATOM 841 O O . ASN A 1 105 ? -13.406 -9.789 14.297 1 92.12 105 ASN A O 1
ATOM 845 N N . ARG A 1 106 ? -11.234 -9.562 14.023 1 92.75 106 ARG A N 1
ATOM 846 C CA . ARG A 1 106 ? -10.984 -9.523 15.461 1 92.75 106 ARG A CA 1
ATOM 847 C C . ARG A 1 106 ? -10.664 -8.102 15.914 1 92.75 106 ARG A C 1
ATOM 849 O O . ARG A 1 106 ? -9.812 -7.43 15.32 1 92.75 106 ARG A O 1
ATOM 856 N N . LEU A 1 107 ? -11.336 -7.656 16.969 1 93.81 107 LEU A N 1
ATOM 857 C CA . LEU A 1 107 ? -11.148 -6.305 17.469 1 93.81 107 LEU A CA 1
ATOM 858 C C . LEU A 1 107 ? -10.5 -6.324 18.859 1 93.81 107 LEU A C 1
ATOM 860 O O . LEU A 1 107 ? -10.828 -7.18 19.688 1 93.81 107 LEU A O 1
ATOM 864 N N . TYR A 1 108 ? -9.625 -5.477 19.062 1 94.56 108 TYR A N 1
ATOM 865 C CA . TYR A 1 108 ? -9.023 -5.18 20.359 1 94.56 108 TYR A CA 1
ATOM 866 C C . TYR A 1 108 ? -9.758 -4.043 21.047 1 94.56 108 TYR A C 1
ATOM 868 O O . TYR A 1 108 ? -9.992 -2.99 20.453 1 94.56 108 TYR A O 1
ATOM 876 N N . ILE A 1 109 ? -10.195 -4.273 22.234 1 93.81 109 ILE A N 1
ATOM 877 C CA . ILE A 1 109 ? -10.852 -3.256 23.047 1 93.81 109 ILE A CA 1
ATOM 878 C C . ILE A 1 109 ? -9.945 -2.867 24.203 1 93.81 109 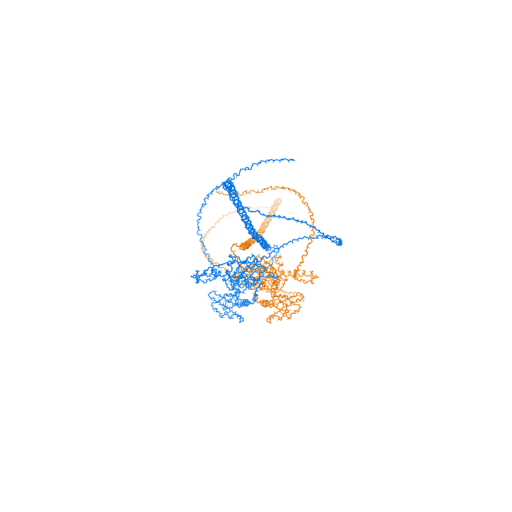ILE A C 1
ATOM 880 O O . ILE A 1 109 ? -9.656 -3.691 25.078 1 93.81 109 ILE A O 1
ATOM 884 N N . GLY A 1 110 ? -9.539 -1.614 24.141 1 92.12 110 GLY A N 1
ATOM 885 C CA . GLY A 1 110 ? -8.648 -1.135 25.188 1 92.12 110 GLY A CA 1
ATOM 886 C C . GLY A 1 110 ? -9.344 -0.258 26.203 1 92.12 110 GLY A C 1
ATOM 887 O O . GLY A 1 110 ? -10.445 0.247 25.953 1 92.12 110 GLY A O 1
ATOM 888 N N . ASN A 1 111 ? -8.703 -0.124 27.375 1 90.56 111 ASN A N 1
ATOM 889 C CA . ASN A 1 111 ? -9.117 0.765 28.453 1 90.56 111 ASN A CA 1
ATOM 890 C C . ASN A 1 111 ? -10.43 0.305 29.078 1 90.56 111 ASN A C 1
ATOM 892 O O . ASN A 1 111 ? -11.328 1.112 29.297 1 90.56 111 ASN A O 1
ATOM 896 N N . ILE A 1 112 ? -10.422 -1.007 29.266 1 89.62 112 ILE A N 1
ATOM 897 C CA . ILE A 1 112 ? -11.625 -1.551 29.891 1 89.62 112 ILE A CA 1
ATOM 898 C C . ILE A 1 112 ? -11.469 -1.504 31.406 1 89.62 112 ILE A C 1
ATOM 900 O O . ILE A 1 112 ? -10.367 -1.666 31.938 1 89.62 112 ILE A O 1
ATOM 904 N N . GLY A 1 113 ? -12.492 -1.223 32.031 1 87.06 113 GLY A N 1
ATOM 905 C CA . GLY A 1 113 ? -12.477 -1.22 33.5 1 87.06 113 GLY A CA 1
ATOM 906 C C . GLY A 1 113 ? -12.32 -2.605 34.094 1 87.06 113 GLY A C 1
ATOM 907 O O . GLY A 1 113 ? -12.547 -3.609 33.406 1 87.06 113 GLY A O 1
ATOM 908 N N . LYS A 1 114 ? -11.906 -2.666 35.281 1 86.62 114 LYS A N 1
ATOM 909 C CA . LYS A 1 114 ? -11.656 -3.924 36 1 86.62 114 LYS A CA 1
ATOM 910 C C . LYS A 1 114 ? -12.953 -4.676 36.25 1 86.62 114 LYS A C 1
ATOM 912 O O . LYS A 1 114 ? -12.953 -5.898 36.406 1 86.62 114 LYS A O 1
ATOM 917 N N . GLU A 1 115 ? -14.031 -3.98 36.188 1 87.44 115 GLU A N 1
ATOM 918 C CA . GLU A 1 115 ? -15.305 -4.594 36.562 1 87.44 115 GLU A CA 1
ATOM 919 C C . GLU A 1 115 ? -16.062 -5.066 35.344 1 87.44 115 GLU A C 1
ATOM 921 O O . GLU A 1 115 ? -17.156 -5.629 35.469 1 87.44 115 GLU A O 1
ATOM 926 N N . ILE A 1 116 ? -15.492 -4.961 34.219 1 87.44 116 ILE A N 1
ATOM 927 C CA . ILE A 1 116 ? -16.234 -5.273 33 1 87.44 116 ILE A CA 1
ATOM 928 C C . ILE A 1 116 ? -16.203 -6.777 32.75 1 87.44 116 ILE A C 1
ATOM 930 O O . ILE A 1 116 ? -15.156 -7.414 32.906 1 87.44 116 ILE A O 1
ATOM 934 N N . SER A 1 117 ? -17.359 -7.352 32.594 1 87.5 117 SER A N 1
ATOM 935 C CA . SER A 1 117 ? -17.5 -8.773 32.312 1 87.5 117 SER A CA 1
ATOM 936 C C . SER A 1 117 ? -17.797 -9.016 30.828 1 87.5 117 SER A C 1
ATOM 938 O O . SER A 1 117 ? -18 -8.07 30.062 1 87.5 117 SER A O 1
ATOM 940 N N . GLU A 1 118 ? -17.734 -10.297 30.438 1 89.38 118 GLU A N 1
ATOM 941 C CA . GLU A 1 118 ? -18.078 -10.703 29.078 1 89.38 118 GLU A CA 1
ATOM 942 C C . GLU A 1 118 ? -19.5 -10.32 28.719 1 89.38 118 GLU A C 1
ATOM 944 O O . GLU A 1 118 ? -19.781 -9.93 27.594 1 89.38 118 GLU A O 1
ATOM 949 N N . ALA A 1 119 ? -20.375 -10.391 29.672 1 88.44 119 ALA A N 1
ATOM 950 C CA . ALA A 1 119 ? -21.781 -10.078 29.453 1 88.44 119 ALA A CA 1
ATOM 951 C C . ALA A 1 119 ? -21.969 -8.594 29.141 1 88.44 119 ALA A C 1
ATOM 953 O O . ALA A 1 119 ? -22.797 -8.227 28.312 1 88.44 119 ALA A O 1
ATOM 954 N N . ASP A 1 120 ? -21.188 -7.816 29.812 1 88.56 120 ASP A N 1
ATOM 955 C CA . ASP A 1 120 ? -21.266 -6.379 29.578 1 88.56 120 ASP A CA 1
ATOM 956 C C . ASP A 1 120 ? -20.828 -6.031 28.156 1 88.56 120 ASP A C 1
ATOM 958 O O . ASP A 1 120 ? -21.438 -5.172 27.5 1 88.56 120 ASP A O 1
ATOM 962 N N . LEU A 1 121 ? -19.828 -6.73 27.719 1 88.81 121 LEU A N 1
ATOM 963 C CA . LEU A 1 121 ? -19.328 -6.484 26.375 1 88.81 121 LEU A CA 1
ATOM 964 C C . LEU A 1 121 ? -20.328 -6.957 25.328 1 88.81 121 LEU A C 1
ATOM 966 O O . LEU A 1 121 ? -20.547 -6.277 24.312 1 88.81 121 LEU A O 1
ATOM 970 N N . ARG A 1 122 ? -20.922 -8.062 25.516 1 89.06 122 ARG A N 1
ATOM 971 C CA . ARG A 1 122 ? -21.922 -8.586 24.578 1 89.06 122 ARG A CA 1
ATOM 972 C C . ARG A 1 122 ? -23.125 -7.66 24.5 1 89.06 122 ARG A C 1
ATOM 974 O O . ARG A 1 122 ? -23.766 -7.547 23.438 1 89.06 122 ARG A O 1
ATOM 981 N N . GLY A 1 123 ? -23.375 -6.965 25.547 1 87.44 123 GLY A N 1
ATOM 982 C CA . GLY A 1 123 ? -24.5 -6.039 25.594 1 87.44 123 GLY A CA 1
ATOM 983 C C . GLY A 1 123 ? -24.266 -4.77 24.797 1 87.44 123 GLY A C 1
ATOM 984 O O . GLY A 1 123 ? -25.203 -4.082 24.406 1 87.44 123 GLY A O 1
ATOM 985 N N . LEU A 1 124 ? -23.031 -4.473 24.562 1 88.38 124 LEU A N 1
ATOM 986 C CA . LEU A 1 124 ? -22.688 -3.266 23.828 1 88.38 124 LEU A CA 1
ATOM 987 C C . LEU A 1 124 ? -22.938 -3.449 22.328 1 88.38 124 LEU A C 1
ATOM 989 O O . LEU A 1 124 ? -23.062 -2.469 21.594 1 88.38 124 LEU A O 1
ATOM 993 N N . PHE A 1 125 ? -22.984 -4.715 21.891 1 89.19 125 PHE A N 1
ATOM 994 C CA . PHE A 1 125 ? -23.078 -4.969 20.453 1 89.19 125 PHE A CA 1
ATOM 995 C C . PHE A 1 125 ? -24.516 -5.203 20.031 1 89.19 125 PHE A C 1
ATOM 997 O O . PHE A 1 125 ? -25.344 -5.613 20.859 1 89.19 125 PHE A O 1
ATOM 1004 N N . ASP A 1 126 ? -24.766 -4.863 18.781 1 81.94 126 ASP A N 1
ATOM 1005 C CA . ASP A 1 126 ? -26.125 -5.027 18.25 1 81.94 126 ASP A CA 1
ATOM 1006 C C . ASP A 1 126 ? -26.531 -6.496 18.25 1 81.94 126 ASP A C 1
ATOM 1008 O O . ASP A 1 126 ? -25.703 -7.383 18.078 1 81.94 126 ASP A O 1
ATOM 1012 N N . SER A 1 127 ? -27.734 -6.684 18.406 1 78.31 127 SER A N 1
ATOM 1013 C CA . SER A 1 127 ? -28.297 -8.031 18.5 1 78.31 127 SER A CA 1
ATOM 1014 C C . SER A 1 127 ? -28.156 -8.789 17.188 1 78.31 127 SER A C 1
ATOM 1016 O O . SER A 1 127 ? -28.172 -10.016 17.172 1 78.31 127 SER A O 1
ATOM 1018 N N . ASP A 1 128 ? -27.938 -8.078 16.125 1 84.94 128 ASP A N 1
ATOM 1019 C CA . ASP A 1 128 ? -27.875 -8.727 14.828 1 84.94 128 ASP A CA 1
ATOM 1020 C C . ASP A 1 128 ? -26.484 -9.273 14.547 1 84.94 128 ASP A C 1
ATOM 1022 O O . ASP A 1 128 ? -26.281 -10.023 13.586 1 84.94 128 ASP A O 1
ATOM 1026 N N . MET A 1 129 ? -25.656 -8.969 15.438 1 88.19 129 MET A N 1
ATOM 1027 C CA . MET A 1 129 ? -24.281 -9.391 15.203 1 88.19 129 MET A CA 1
ATOM 1028 C C . MET A 1 129 ? -23.922 -10.602 16.062 1 88.19 129 MET A C 1
ATOM 1030 O O . MET A 1 129 ? -24.359 -10.695 17.219 1 88.19 129 MET A O 1
ATOM 1034 N N . GLU A 1 130 ? -23.344 -11.539 15.43 1 91.75 130 GLU A N 1
ATOM 1035 C CA . GLU A 1 130 ? -22.859 -12.703 16.156 1 91.75 130 GLU A CA 1
ATOM 1036 C C . GLU A 1 130 ? -21.406 -12.516 16.594 1 91.75 130 GLU A C 1
ATOM 1038 O O . GLU A 1 130 ? -20.562 -12.07 15.805 1 91.75 130 GLU A O 1
ATOM 1043 N N . VAL A 1 131 ? -21.156 -12.766 17.906 1 92.31 131 VAL A N 1
ATOM 1044 C CA . VAL A 1 131 ? -19.812 -12.586 18.438 1 92.31 131 VAL A CA 1
ATOM 1045 C C . VAL A 1 131 ? -19.266 -13.922 18.953 1 92.31 131 VAL A C 1
ATOM 1047 O O . VAL A 1 131 ? -20.016 -14.727 19.5 1 92.31 131 VAL A O 1
ATOM 1050 N N . ALA A 1 132 ? -17.984 -14.117 18.609 1 90.75 132 ALA A N 1
ATOM 1051 C CA . ALA A 1 132 ? -17.344 -15.344 19.062 1 90.75 132 ALA A CA 1
ATOM 1052 C C . ALA A 1 132 ? -15.977 -15.039 19.688 1 90.75 132 ALA A C 1
ATOM 1054 O O . ALA A 1 132 ? -15.422 -13.961 19.469 1 90.75 132 ALA A O 1
ATOM 1055 N N . ASP A 1 133 ? -15.469 -15.922 20.609 1 90.06 133 ASP A N 1
ATOM 1056 C CA . ASP A 1 133 ? -14.117 -15.906 21.156 1 90.06 133 ASP A CA 1
ATOM 1057 C C . ASP A 1 133 ? -13.852 -14.609 21.922 1 90.06 133 ASP A C 1
ATOM 1059 O O . ASP A 1 133 ? -12.875 -13.906 21.641 1 90.06 133 ASP A O 1
ATOM 1063 N N . ILE A 1 134 ? -14.695 -14.344 22.797 1 92.88 134 ILE A N 1
ATOM 1064 C CA . ILE A 1 134 ? -14.508 -13.172 23.641 1 92.88 134 ILE A CA 1
ATOM 1065 C C . ILE A 1 134 ? -13.469 -13.469 24.719 1 92.88 134 ILE A C 1
ATOM 1067 O O . ILE A 1 134 ? -13.594 -14.461 25.453 1 92.88 134 ILE A O 1
ATOM 1071 N N . PHE A 1 135 ? -12.469 -12.719 24.703 1 93.31 135 PHE A N 1
ATOM 1072 C CA . PHE A 1 135 ? -11.414 -12.836 25.703 1 93.31 135 PHE A CA 1
ATOM 1073 C C . PHE A 1 135 ? -11.266 -11.531 26.484 1 93.31 135 PHE A C 1
ATOM 1075 O O . PHE A 1 135 ? -11.008 -10.477 25.891 1 93.31 135 PHE A O 1
ATOM 1082 N N . VAL A 1 136 ? -11.445 -11.617 27.828 1 93.56 136 VAL A N 1
ATOM 1083 C CA . VAL A 1 136 ? -11.359 -10.422 28.656 1 93.56 136 VAL A CA 1
ATOM 1084 C C . VAL A 1 136 ? -10.234 -10.578 29.672 1 93.56 136 VAL A C 1
ATOM 1086 O O . VAL A 1 136 ? -10.148 -11.594 30.375 1 93.56 136 VAL A O 1
ATOM 1089 N N . ASN A 1 137 ? -9.336 -9.648 29.594 1 93.81 137 ASN A N 1
ATOM 1090 C CA . ASN A 1 137 ? -8.281 -9.562 30.594 1 93.81 137 ASN A CA 1
ATOM 1091 C C . ASN A 1 137 ? -8.453 -8.344 31.5 1 93.81 137 ASN A C 1
ATOM 1093 O O . ASN A 1 137 ? -8.031 -7.238 31.141 1 93.81 137 ASN A O 1
ATOM 1097 N N . ASN A 1 138 ? -8.906 -8.5 32.625 1 89.88 138 ASN A N 1
ATOM 1098 C CA . ASN A 1 138 ? -9.227 -7.406 33.562 1 89.88 138 ASN A CA 1
ATOM 1099 C C . ASN A 1 138 ? -7.969 -6.84 34.188 1 89.88 138 ASN A C 1
ATOM 1101 O O . ASN A 1 138 ? -7.957 -5.688 34.625 1 89.88 138 ASN A O 1
ATOM 1105 N N . GLU A 1 139 ? -7.012 -7.645 34.281 1 90.88 139 GLU A N 1
ATOM 1106 C CA . GLU A 1 139 ? -5.77 -7.184 34.906 1 90.88 139 GLU A CA 1
ATOM 1107 C C . GLU A 1 139 ? -5.086 -6.133 34.031 1 90.88 139 GLU A C 1
ATOM 1109 O O . GLU A 1 139 ? -4.602 -5.117 34.531 1 90.88 139 GLU A O 1
ATOM 1114 N N . LYS A 1 140 ? -5.047 -6.383 32.75 1 92.19 140 LYS A N 1
ATOM 1115 C CA . LYS A 1 140 ? -4.383 -5.469 31.812 1 92.19 140 LYS A CA 1
ATOM 1116 C C . LYS A 1 140 ? -5.391 -4.531 31.141 1 92.19 140 LYS A C 1
ATOM 1118 O O . LYS A 1 140 ? -5.02 -3.715 30.297 1 92.19 140 LYS A O 1
ATOM 1123 N N . ASN A 1 141 ? -6.652 -4.676 31.469 1 92.88 141 ASN A N 1
ATOM 1124 C CA . ASN A 1 141 ? -7.723 -3.771 31.062 1 92.88 141 ASN A CA 1
ATOM 1125 C C . ASN A 1 141 ? -7.945 -3.811 29.562 1 92.88 141 ASN A C 1
ATOM 1127 O O . ASN A 1 141 ? -8.031 -2.766 28.906 1 92.88 141 ASN 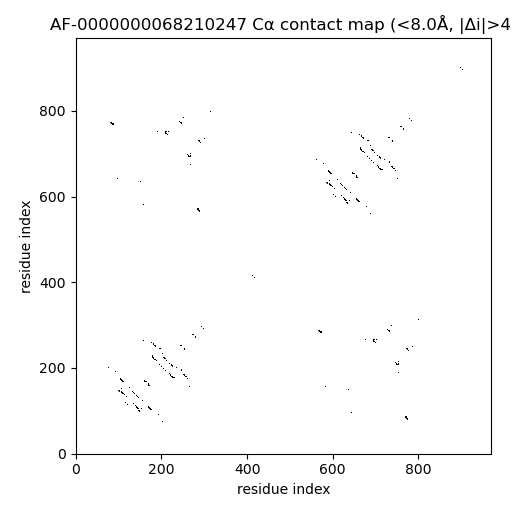A O 1
ATOM 1131 N N . PHE A 1 142 ? -7.914 -4.992 28.953 1 94.31 142 PHE A N 1
ATOM 1132 C CA . PHE A 1 142 ? -8.211 -5.098 27.531 1 94.31 142 PHE A CA 1
ATOM 1133 C C . PHE A 1 142 ? -9.047 -6.34 27.234 1 94.31 142 PHE A C 1
ATOM 1135 O O . PHE A 1 142 ? -9.227 -7.191 28.109 1 94.31 142 PHE A O 1
ATOM 1142 N N . ALA A 1 143 ? -9.594 -6.406 26.078 1 94.56 143 ALA A N 1
ATOM 1143 C CA . ALA A 1 143 ? -10.406 -7.539 25.641 1 94.56 143 ALA A CA 1
ATOM 1144 C C . ALA A 1 143 ? -10.289 -7.75 24.141 1 94.56 143 ALA A C 1
ATOM 1146 O O . ALA A 1 143 ? -9.875 -6.844 23.406 1 94.56 143 ALA A O 1
ATOM 1147 N N . PHE A 1 144 ? -10.508 -8.969 23.688 1 94.81 144 PHE A N 1
ATOM 1148 C CA . PHE A 1 144 ? -10.594 -9.32 22.281 1 94.81 144 PHE A CA 1
ATOM 1149 C C . PHE A 1 144 ? -11.961 -9.898 21.938 1 94.81 144 PHE A C 1
ATOM 1151 O O . PHE A 1 144 ? -12.523 -10.672 22.719 1 94.81 144 PHE A O 1
ATOM 1158 N N . VAL A 1 145 ? -12.445 -9.469 20.891 1 94.5 145 VAL A N 1
ATOM 1159 C CA . VAL A 1 145 ? -13.742 -9.969 20.453 1 94.5 145 VAL A CA 1
ATOM 1160 C C . VAL A 1 145 ? -13.703 -10.273 18.953 1 94.5 145 VAL A C 1
ATOM 1162 O O . VAL A 1 145 ? -13.195 -9.469 18.172 1 94.5 145 VAL A O 1
ATOM 1165 N N . LYS A 1 146 ? -14.18 -11.383 18.547 1 93.88 146 LYS A N 1
ATOM 1166 C CA . LYS A 1 146 ? -14.273 -11.766 17.156 1 93.88 146 LYS A CA 1
ATOM 1167 C C . LYS A 1 146 ? -15.711 -11.641 16.641 1 93.88 146 LYS A C 1
ATOM 1169 O O . LYS A 1 146 ? -16.641 -12.109 17.297 1 93.88 146 LYS A O 1
ATOM 1174 N N . PHE A 1 147 ? -15.82 -11.008 15.531 1 94 147 PHE A N 1
ATOM 1175 C CA . PHE A 1 147 ? -17.141 -10.781 14.953 1 94 147 PHE A CA 1
ATOM 1176 C C . PHE A 1 147 ? -17.375 -11.719 13.766 1 94 147 PHE A C 1
ATOM 1178 O O . PHE A 1 147 ? -16.438 -12.344 13.273 1 94 147 PHE A O 1
ATOM 1185 N N . ASP A 1 148 ? -18.562 -11.836 13.312 1 92.06 148 ASP A N 1
ATOM 1186 C CA . ASP A 1 148 ? -18.953 -12.734 12.227 1 92.06 148 ASP A CA 1
ATOM 1187 C C . ASP A 1 148 ? -18.406 -12.25 10.891 1 92.06 148 ASP A C 1
ATOM 1189 O O . ASP A 1 148 ? -17.75 -13.008 10.172 1 92.06 148 ASP A O 1
ATOM 1193 N N . TYR A 1 149 ? -18.656 -10.938 10.594 1 90.56 149 TYR A N 1
ATOM 1194 C CA . TYR A 1 149 ? -18.219 -10.398 9.32 1 90.56 149 TYR A CA 1
ATOM 1195 C C . TYR A 1 149 ? -17.391 -9.133 9.516 1 90.56 149 TYR A C 1
ATOM 1197 O O . TYR A 1 149 ? -17.516 -8.453 10.539 1 90.56 149 TYR A O 1
ATOM 1205 N N . TYR A 1 150 ? -16.578 -8.906 8.57 1 89.12 150 TYR A N 1
ATOM 1206 C CA . TYR A 1 150 ? -15.703 -7.742 8.625 1 89.12 150 TYR A CA 1
ATOM 1207 C C . TYR A 1 150 ? -16.5 -6.449 8.695 1 89.12 150 TYR A C 1
ATOM 1209 O O . TYR A 1 150 ? -16.156 -5.535 9.445 1 89.12 150 TYR A O 1
ATOM 1217 N N . ALA A 1 151 ? -17.562 -6.348 7.941 1 87.44 151 ALA A N 1
ATOM 1218 C CA . ALA A 1 151 ? -18.391 -5.148 7.879 1 87.44 151 ALA A CA 1
ATOM 1219 C C . ALA A 1 151 ? -18.969 -4.816 9.25 1 87.44 151 ALA A C 1
ATOM 1221 O O . ALA A 1 151 ? -19.062 -3.646 9.625 1 87.44 151 ALA A O 1
ATOM 1222 N N . ASN A 1 152 ? -19.344 -5.836 9.961 1 89.69 152 ASN A N 1
ATOM 1223 C CA . ASN A 1 152 ? -19.906 -5.633 11.297 1 89.69 152 ASN A CA 1
ATOM 1224 C C . ASN A 1 152 ? -18.844 -5.137 12.273 1 89.69 152 ASN A C 1
ATOM 1226 O O . ASN A 1 152 ? -19.109 -4.27 13.102 1 89.69 152 ASN A O 1
ATOM 1230 N N . ALA A 1 153 ? -17.688 -5.738 12.164 1 91.06 153 ALA A N 1
ATOM 1231 C CA . ALA A 1 153 ? -16.578 -5.289 13.008 1 91.06 153 ALA A CA 1
ATOM 1232 C C . ALA A 1 153 ? -16.266 -3.818 12.758 1 91.06 153 ALA A C 1
ATOM 1234 O O . ALA A 1 153 ? -16.016 -3.059 13.695 1 91.06 153 ALA A O 1
ATOM 1235 N N . GLU A 1 154 ? -16.266 -3.455 11.539 1 89.19 154 GLU A N 1
ATOM 1236 C CA . GLU A 1 154 ? -15.992 -2.072 11.172 1 89.19 154 GLU A CA 1
ATOM 1237 C C . GLU A 1 154 ? -17.062 -1.129 11.695 1 89.19 154 GLU A C 1
ATOM 1239 O O . GLU A 1 154 ? -16.766 -0.034 12.18 1 89.19 154 GLU A O 1
ATOM 1244 N N . LYS A 1 155 ? -18.281 -1.483 11.539 1 87.75 155 LYS A N 1
ATOM 1245 C CA . LYS A 1 155 ? -19.391 -0.685 12.047 1 87.75 155 LYS A CA 1
ATOM 1246 C C . LYS A 1 155 ? -19.266 -0.46 13.547 1 87.75 155 LYS A C 1
ATOM 1248 O O . LYS A 1 155 ? -19.484 0.649 14.039 1 87.75 155 LYS A O 1
ATOM 1253 N N . VAL A 1 156 ? -18.906 -1.496 14.258 1 90.56 156 VAL A N 1
ATOM 1254 C CA . VAL A 1 156 ? -18.766 -1.421 15.711 1 90.56 156 VAL A CA 1
ATOM 1255 C C . VAL A 1 156 ? -17.625 -0.482 16.078 1 90.56 156 VAL A C 1
ATOM 1257 O O . VAL A 1 156 ? -17.75 0.348 16.969 1 90.56 156 VAL A O 1
ATOM 1260 N N . GLN A 1 157 ? -16.547 -0.667 15.391 1 90.12 157 GLN A N 1
ATOM 1261 C CA . GLN A 1 157 ? -15.383 0.18 15.656 1 90.12 157 GLN A CA 1
ATOM 1262 C C . GLN A 1 157 ? -15.727 1.655 15.469 1 90.12 157 GLN A C 1
ATOM 1264 O O . GLN A 1 157 ? -15.352 2.496 16.281 1 90.12 157 GLN A O 1
ATOM 1269 N N . ARG A 1 158 ? -16.391 1.984 14.469 1 86.75 158 ARG A N 1
ATOM 1270 C CA . ARG A 1 158 ? -16.719 3.365 14.133 1 86.75 158 ARG A CA 1
ATOM 1271 C C . ARG A 1 158 ? -17.734 3.943 15.117 1 86.75 158 ARG A C 1
ATOM 1273 O O . ARG A 1 158 ? -17.609 5.098 15.531 1 86.75 158 ARG A O 1
ATOM 1280 N N . SER A 1 159 ? -18.703 3.158 15.508 1 86.81 159 SER A N 1
ATOM 1281 C CA . SER A 1 159 ? -19.797 3.654 16.328 1 86.81 159 SER A CA 1
ATOM 1282 C C . SER A 1 159 ? -19.422 3.67 17.812 1 86.81 159 SER A C 1
ATOM 1284 O O . SER A 1 159 ? -19.797 4.578 18.547 1 86.81 159 SER A O 1
ATOM 1286 N N . LEU A 1 160 ? -18.594 2.758 18.219 1 88.62 160 LEU A N 1
ATOM 1287 C CA . LEU A 1 160 ? -18.406 2.582 19.656 1 88.62 160 LEU A CA 1
ATOM 1288 C C . LEU A 1 160 ? -17.047 3.121 20.109 1 88.62 160 LEU A C 1
ATOM 1290 O O . LEU A 1 160 ? -16.781 3.219 21.297 1 88.62 160 LEU A O 1
ATOM 1294 N N . ASP A 1 161 ? -16.281 3.461 19.141 1 89 161 ASP A N 1
ATOM 1295 C CA . ASP A 1 161 ? -14.969 3.969 19.531 1 89 161 ASP A CA 1
ATOM 1296 C C . ASP A 1 161 ? -15.094 5.258 20.344 1 89 161 ASP A C 1
ATOM 1298 O O . ASP A 1 161 ? -15.75 6.207 19.906 1 89 161 ASP A O 1
ATOM 1302 N N . GLY A 1 162 ? -14.547 5.371 21.531 1 86.94 162 GLY A N 1
ATOM 1303 C CA . GLY A 1 162 ? -14.57 6.543 22.391 1 86.94 162 GLY A CA 1
ATOM 1304 C C . GLY A 1 162 ? -15.781 6.586 23.312 1 86.94 162 GLY A C 1
ATOM 1305 O O . GLY A 1 162 ? -15.977 7.555 24.047 1 86.94 162 GLY A O 1
ATOM 1306 N N . THR A 1 163 ? -16.547 5.566 23.234 1 87 163 THR A N 1
ATOM 1307 C CA . THR A 1 163 ? -17.75 5.535 24.062 1 87 163 THR A CA 1
ATOM 1308 C C . THR A 1 163 ? -17.391 5.277 25.531 1 87 163 THR A C 1
ATOM 1310 O O . THR A 1 163 ? -16.422 4.562 25.812 1 87 163 THR A O 1
ATOM 1313 N N . LEU A 1 164 ? -18.172 5.934 26.312 1 87.62 164 LEU A N 1
ATOM 1314 C CA . LEU A 1 164 ? -17.953 5.828 27.75 1 87.62 164 LEU A CA 1
ATOM 1315 C C . LEU A 1 164 ? -18.672 4.613 28.328 1 87.62 164 LEU A C 1
ATOM 1317 O O . LEU A 1 164 ? -19.859 4.43 28.109 1 87.62 164 LEU A O 1
ATOM 1321 N N . LEU A 1 165 ? -17.844 3.676 28.891 1 86 165 LEU A N 1
ATOM 1322 C CA . LEU A 1 165 ? -18.391 2.523 29.594 1 86 165 LEU A CA 1
ATOM 1323 C C . LEU A 1 165 ? -17.906 2.475 31.031 1 86 165 LEU A C 1
ATOM 1325 O O . LEU A 1 165 ? -16.703 2.346 31.281 1 86 165 LEU A O 1
ATOM 1329 N N . LYS A 1 166 ? -18.797 2.605 31.969 1 86.81 166 LYS A N 1
ATOM 1330 C CA . LYS A 1 166 ? -18.516 2.568 33.406 1 86.81 166 LYS A CA 1
ATOM 1331 C C . LYS A 1 166 ? -17.391 3.541 33.75 1 86.81 166 LYS A C 1
ATOM 1333 O O . LYS A 1 166 ? -16.453 3.184 34.469 1 86.81 166 LYS A O 1
ATOM 1338 N N . GLY A 1 167 ? -17.344 4.773 33.062 1 85 167 GLY A N 1
ATOM 1339 C CA . GLY A 1 167 ? -16.469 5.883 33.406 1 85 167 GLY A CA 1
ATOM 1340 C C . GLY A 1 167 ? -15.188 5.902 32.594 1 85 167 GLY A C 1
ATOM 1341 O O . GLY A 1 167 ? -14.367 6.809 32.75 1 85 167 GLY A O 1
ATOM 1342 N N . ARG A 1 168 ? -15 4.867 31.859 1 88.19 168 ARG A N 1
ATOM 1343 C CA . ARG A 1 168 ? -13.797 4.82 31.047 1 88.19 168 ARG A CA 1
ATOM 1344 C C . ARG A 1 168 ? -14.141 4.855 29.562 1 88.19 168 ARG A C 1
ATOM 1346 O O . ARG A 1 168 ? -15.141 4.281 29.125 1 88.19 168 ARG A O 1
ATOM 1353 N N . ASN A 1 169 ? -13.312 5.555 28.797 1 89.31 169 ASN A N 1
ATOM 1354 C CA . ASN A 1 169 ? -13.492 5.625 27.359 1 89.31 169 ASN A CA 1
ATOM 1355 C C . ASN A 1 169 ? -12.906 4.402 26.656 1 89.31 169 ASN A C 1
ATOM 1357 O O . ASN A 1 169 ? -11.688 4.188 26.688 1 89.31 169 ASN A O 1
ATOM 1361 N N . LEU A 1 170 ? -13.703 3.654 26.031 1 90.69 170 LEU A N 1
ATOM 1362 C CA . LEU A 1 170 ? -13.266 2.445 25.344 1 90.69 170 LEU A CA 1
ATOM 1363 C C . LEU A 1 170 ? -12.57 2.791 24.031 1 90.69 170 LEU A C 1
ATOM 1365 O O . LEU A 1 170 ? -12.945 3.752 23.359 1 90.69 170 LEU A O 1
ATOM 1369 N N . ARG A 1 171 ? -11.562 2.021 23.766 1 89.88 171 ARG A N 1
ATOM 1370 C CA . ARG A 1 171 ? -10.852 2.164 22.5 1 89.88 171 ARG A CA 1
ATOM 1371 C C . ARG A 1 171 ? -10.93 0.882 21.672 1 89.88 171 ARG A C 1
ATOM 1373 O O . ARG A 1 171 ? -10.492 -0.18 22.125 1 89.88 171 ARG A O 1
ATOM 1380 N N . PHE A 1 172 ? -11.484 1.029 20.516 1 91.19 172 PHE A N 1
ATOM 1381 C CA . PHE A 1 172 ? -11.625 -0.12 19.625 1 91.19 172 PHE A CA 1
ATOM 1382 C C . PHE A 1 172 ? -10.586 -0.07 18.516 1 91.19 172 PHE A C 1
ATOM 1384 O O . PHE A 1 172 ? -10.453 0.945 17.828 1 91.19 172 PHE A O 1
ATOM 1391 N N . LYS A 1 173 ? -9.82 -1.12 18.328 1 90.44 173 LYS A N 1
ATOM 1392 C CA . LYS A 1 173 ? -8.844 -1.246 17.25 1 90.44 173 LYS A CA 1
ATOM 1393 C C . LYS A 1 173 ? -8.875 -2.646 16.641 1 90.44 173 LYS A C 1
ATOM 1395 O O . LYS A 1 173 ? -9.141 -3.627 17.344 1 90.44 173 LYS A O 1
ATOM 1400 N N . PHE A 1 174 ? -8.633 -2.693 15.375 1 91.88 174 PHE A N 1
ATOM 1401 C CA . PHE A 1 174 ? -8.516 -4.008 14.758 1 91.88 174 PHE A CA 1
ATOM 1402 C C . PHE A 1 174 ? -7.234 -4.703 15.211 1 91.88 174 PHE A C 1
ATOM 1404 O O . PHE A 1 174 ? -6.164 -4.09 15.234 1 91.88 174 PHE A O 1
ATOM 1411 N N . ALA A 1 175 ? -7.383 -5.879 15.586 1 89.69 175 ALA A N 1
ATOM 1412 C CA . ALA A 1 175 ? -6.219 -6.684 15.953 1 89.69 175 ALA A CA 1
ATOM 1413 C C . ALA A 1 175 ? -5.52 -7.227 14.711 1 89.69 175 ALA A C 1
ATOM 1415 O O . ALA A 1 175 ? -6.168 -7.742 13.797 1 89.69 175 ALA A O 1
ATOM 1416 N N . PRO A 1 176 ? -4.289 -7.031 14.633 1 85.06 176 PRO A N 1
ATOM 1417 C CA . PRO A 1 176 ? -3.576 -7.582 13.484 1 85.06 176 PRO A CA 1
ATOM 1418 C C . PRO A 1 176 ? -3.711 -9.102 13.375 1 85.06 176 PRO A C 1
ATOM 1420 O O . PRO A 1 176 ? -3.609 -9.805 14.383 1 85.06 176 PRO A O 1
ATOM 1423 N N . SER A 1 177 ? -4.008 -9.477 12.117 1 83.19 177 SER A N 1
ATOM 1424 C CA . SER A 1 177 ? -4.066 -10.914 11.875 1 83.19 177 SER A CA 1
ATOM 1425 C C . SER A 1 177 ? -2.67 -11.5 11.695 1 83.19 177 SER A C 1
ATOM 1427 O O . SER A 1 177 ? -1.896 -11.031 10.859 1 83.19 177 SER A O 1
ATOM 1429 N N . CYS A 1 178 ? -2.234 -12.438 12.453 1 82.25 178 CYS A N 1
ATOM 1430 C CA . CYS A 1 178 ? -0.914 -13.047 12.359 1 82.25 178 CYS A CA 1
ATOM 1431 C C . CYS A 1 178 ? -0.898 -14.148 11.312 1 82.25 178 CYS A C 1
ATOM 1433 O O . CYS A 1 178 ? 0.166 -14.664 10.961 1 82.25 178 CYS A O 1
ATOM 1435 N N . GLY A 1 179 ? -2.025 -14.469 10.719 1 92.75 179 GLY A N 1
ATOM 1436 C CA . GLY A 1 179 ? -2.09 -15.523 9.719 1 92.75 179 GLY A CA 1
ATOM 1437 C C . GLY A 1 179 ? -2.047 -14.992 8.297 1 92.75 179 GLY A C 1
ATOM 1438 O O . GLY A 1 179 ? -2.047 -15.773 7.34 1 92.75 179 GLY A O 1
ATOM 1439 N N . THR A 1 180 ? -1.995 -13.672 8.188 1 94.25 180 THR A N 1
ATOM 1440 C CA . THR A 1 180 ? -1.997 -13.078 6.852 1 94.25 180 THR A CA 1
ATOM 1441 C C . THR A 1 180 ? -0.576 -12.961 6.309 1 94.25 180 THR A C 1
ATOM 1443 O O . THR A 1 180 ? 0.313 -12.445 6.984 1 94.25 180 THR A O 1
ATOM 1446 N N . VAL A 1 181 ? -0.376 -13.5 5.102 1 96.38 181 VAL A N 1
ATOM 1447 C CA . VAL A 1 181 ? 0.937 -13.445 4.469 1 96.38 181 VAL A CA 1
ATOM 1448 C C . VAL A 1 181 ? 0.833 -12.719 3.129 1 96.38 181 VAL A C 1
ATOM 1450 O O . VAL A 1 181 ? -0.175 -12.836 2.428 1 96.38 181 VAL A O 1
ATOM 1453 N N . LYS A 1 182 ? 1.79 -11.969 2.84 1 96.5 182 LYS A N 1
ATOM 1454 C CA . LYS A 1 182 ? 1.901 -11.281 1.558 1 96.5 182 LYS A CA 1
ATOM 1455 C C . LYS A 1 182 ? 2.814 -12.039 0.602 1 96.5 182 LYS A C 1
ATOM 1457 O O . LYS A 1 182 ? 3.924 -12.43 0.972 1 96.5 182 LYS A O 1
ATOM 1462 N N . ILE A 1 183 ? 2.344 -12.258 -0.569 1 97 183 ILE A N 1
ATOM 1463 C CA . ILE A 1 183 ? 3.088 -13.016 -1.567 1 97 183 ILE A CA 1
ATOM 1464 C C . ILE A 1 183 ? 3.488 -12.102 -2.721 1 97 183 ILE A C 1
ATOM 1466 O O . ILE A 1 183 ? 2.668 -11.328 -3.221 1 97 183 ILE A O 1
ATOM 1470 N N . ARG A 1 184 ? 4.684 -12.242 -3.098 1 95 184 ARG A N 1
ATOM 1471 C CA . ARG A 1 184 ? 5.203 -11.406 -4.176 1 95 184 ARG A CA 1
ATOM 1472 C C . ARG A 1 184 ? 5.797 -12.258 -5.289 1 95 184 ARG A C 1
ATOM 1474 O O . ARG A 1 184 ? 5.969 -13.469 -5.129 1 95 184 ARG A O 1
ATOM 1481 N N . ASN A 1 185 ? 6.051 -11.633 -6.395 1 94.31 185 ASN A N 1
ATOM 1482 C CA . ASN A 1 185 ? 6.68 -12.25 -7.559 1 94.31 185 ASN A CA 1
ATOM 1483 C C . ASN A 1 185 ? 5.766 -13.281 -8.211 1 94.31 185 ASN A C 1
ATOM 1485 O O . ASN A 1 185 ? 6.203 -14.383 -8.539 1 94.31 185 ASN A O 1
ATOM 1489 N N . LEU A 1 186 ? 4.586 -12.891 -8.391 1 94.75 186 LEU A N 1
ATOM 1490 C CA . LEU A 1 186 ? 3.615 -13.781 -9.023 1 94.75 186 LEU A CA 1
ATOM 1491 C C . LEU A 1 186 ? 3.516 -13.492 -10.516 1 94.75 186 LEU A C 1
ATOM 1493 O O . LEU A 1 186 ? 3.605 -12.336 -10.938 1 94.75 186 LEU A O 1
ATOM 1497 N N . GLY A 1 187 ? 3.396 -14.453 -11.273 1 91.19 187 GLY A N 1
ATOM 1498 C CA . GLY A 1 187 ? 3.182 -14.305 -12.703 1 91.19 187 GLY A CA 1
ATOM 1499 C C . GLY A 1 187 ? 1.816 -13.734 -13.039 1 91.19 187 GLY A C 1
ATOM 1500 O O . GLY A 1 187 ? 0.926 -13.695 -12.195 1 91.19 187 GLY A O 1
ATOM 1501 N N . PRO A 1 188 ? 1.609 -13.344 -14.219 1 90.94 188 PRO A N 1
ATOM 1502 C CA . PRO A 1 188 ? 0.358 -12.711 -14.641 1 90.94 188 PRO A CA 1
ATOM 1503 C C . PRO A 1 188 ? -0.811 -13.695 -14.703 1 90.94 188 PRO A C 1
ATOM 1505 O O . PRO A 1 188 ? -1.972 -13.281 -14.656 1 90.94 188 PRO A O 1
ATOM 1508 N N . TYR A 1 189 ? -0.531 -15.047 -14.695 1 92.06 189 TYR A N 1
ATOM 1509 C CA . TYR A 1 189 ? -1.611 -16 -14.883 1 92.06 189 TYR A CA 1
ATOM 1510 C C . TYR A 1 189 ? -1.927 -16.734 -13.586 1 92.06 189 TYR A C 1
ATOM 1512 O O . TYR A 1 189 ? -2.572 -17.797 -13.602 1 92.06 189 TYR A O 1
ATOM 1520 N N . VAL A 1 190 ? -1.446 -16.219 -12.57 1 93.94 190 VAL A N 1
ATOM 1521 C CA . VAL A 1 190 ? -1.782 -16.797 -11.273 1 93.94 190 VAL A CA 1
ATOM 1522 C C . VAL A 1 190 ? -3.084 -16.188 -10.758 1 93.94 190 VAL A C 1
ATOM 1524 O O . VAL A 1 190 ? -3.174 -14.969 -10.562 1 93.94 190 VAL A O 1
ATOM 1527 N N . THR A 1 191 ? -4.066 -16.984 -10.602 1 94.69 191 THR A N 1
ATOM 1528 C CA . THR A 1 191 ? -5.379 -16.531 -10.164 1 94.69 191 THR A CA 1
ATOM 1529 C C . THR A 1 191 ? -5.602 -16.844 -8.688 1 94.69 191 THR A C 1
ATOM 1531 O O . THR A 1 191 ? -4.746 -17.453 -8.047 1 94.69 191 THR A O 1
ATOM 1534 N N . ASN A 1 192 ? -6.738 -16.375 -8.18 1 95.75 192 ASN A N 1
ATOM 1535 C CA . ASN A 1 192 ? -7.09 -16.641 -6.785 1 95.75 192 ASN A CA 1
ATOM 1536 C C . ASN A 1 192 ? -7.223 -18.141 -6.523 1 95.75 192 ASN A C 1
ATOM 1538 O O . ASN A 1 192 ? -6.789 -18.625 -5.48 1 95.75 192 ASN A O 1
ATOM 1542 N N . GLU A 1 193 ? -7.766 -18.875 -7.465 1 95.25 193 GLU A N 1
ATOM 1543 C CA . GLU A 1 193 ? -7.98 -20.297 -7.316 1 95.25 193 GLU A CA 1
ATOM 1544 C C . GLU A 1 193 ? -6.656 -21.062 -7.254 1 95.25 193 GLU A C 1
ATOM 1546 O O . GLU A 1 193 ? -6.48 -21.938 -6.414 1 95.25 193 GLU A O 1
ATOM 1551 N N . LEU A 1 194 ? -5.793 -20.656 -8.148 1 94.94 194 LEU A N 1
ATOM 1552 C CA . LEU A 1 194 ? -4.484 -21.312 -8.156 1 94.94 194 LEU A CA 1
ATOM 1553 C C . LEU A 1 194 ? -3.729 -21.016 -6.867 1 94.94 194 LEU A C 1
ATOM 1555 O O . LEU A 1 194 ? -3.084 -21.906 -6.305 1 94.94 194 LEU A O 1
ATOM 1559 N N . LEU A 1 195 ? -3.814 -19.766 -6.438 1 95.69 195 LEU A N 1
ATOM 1560 C CA . LEU A 1 195 ? -3.156 -19.375 -5.191 1 95.69 195 LEU A CA 1
ATOM 1561 C C . LEU A 1 195 ? -3.711 -20.172 -4.016 1 95.69 195 LEU A C 1
ATOM 1563 O O . LEU A 1 195 ? -2.951 -20.656 -3.176 1 95.69 195 LEU A O 1
ATOM 1567 N N . ASN A 1 196 ? -4.977 -20.281 -3.961 1 95.75 196 ASN A N 1
ATOM 1568 C CA . ASN A 1 196 ? -5.625 -21.062 -2.91 1 95.75 196 ASN A CA 1
ATOM 1569 C C . ASN A 1 196 ? -5.219 -22.531 -2.967 1 95.75 196 ASN A C 1
ATOM 1571 O O . ASN A 1 196 ? -4.93 -23.141 -1.937 1 95.75 196 ASN A O 1
ATOM 1575 N N . HIS A 1 197 ? -5.176 -23.047 -4.164 1 94.5 197 HIS A N 1
ATOM 1576 C CA . HIS A 1 197 ? -4.805 -24.438 -4.359 1 94.5 197 HIS A CA 1
ATOM 1577 C C . HIS A 1 197 ? -3.357 -24.688 -3.957 1 94.5 197 HIS A C 1
ATOM 1579 O O . HIS A 1 197 ? -3.057 -25.672 -3.275 1 94.5 197 HIS A O 1
ATOM 1585 N N . ALA A 1 198 ? -2.543 -23.828 -4.297 1 94.62 198 ALA A N 1
ATOM 1586 C CA . ALA A 1 198 ? -1.112 -23.969 -4.043 1 94.62 198 ALA A CA 1
ATOM 1587 C C . ALA A 1 198 ? -0.8 -23.844 -2.555 1 94.62 198 ALA A C 1
ATOM 1589 O O . ALA A 1 198 ? 0.043 -24.562 -2.023 1 94.62 198 ALA A O 1
ATOM 1590 N N . PHE A 1 199 ? -1.447 -22.969 -1.818 1 96.19 199 PHE A N 1
ATOM 1591 C CA . PHE A 1 199 ? -1.074 -22.688 -0.439 1 96.19 199 PHE A CA 1
ATOM 1592 C C . PHE A 1 199 ? -1.956 -23.453 0.535 1 96.19 199 PHE A C 1
ATOM 1594 O O . PHE A 1 199 ? -1.702 -23.453 1.741 1 96.19 199 PHE A O 1
ATOM 1601 N N . SER A 1 200 ? -2.955 -24.094 0.014 1 93.81 200 SER A N 1
ATOM 1602 C CA . SER A 1 200 ? -3.809 -24.906 0.864 1 93.81 200 SER A CA 1
ATOM 1603 C C . SER A 1 200 ? -3.025 -26.062 1.488 1 93.81 200 SER A C 1
ATOM 1605 O O . SER A 1 200 ? -3.441 -26.625 2.504 1 93.81 200 SER A O 1
ATOM 1607 N N . VAL A 1 201 ? -1.953 -26.406 0.883 1 92.81 201 VAL A N 1
ATOM 1608 C CA . VAL A 1 201 ? -1.121 -27.5 1.356 1 92.81 201 VAL A CA 1
ATOM 1609 C C . VAL A 1 201 ? -0.512 -27.141 2.711 1 92.81 201 VAL A C 1
ATOM 1611 O O . VAL A 1 201 ? -0.172 -28.031 3.498 1 92.81 201 VAL A O 1
ATOM 1614 N N . PHE A 1 202 ? -0.344 -25.875 3.051 1 94 202 PHE A N 1
ATOM 1615 C CA . PHE A 1 202 ? 0.298 -25.438 4.285 1 94 202 PHE A CA 1
ATOM 1616 C C . PHE A 1 202 ? -0.715 -25.359 5.422 1 94 202 PHE A C 1
ATOM 1618 O O . PHE A 1 202 ? -0.338 -25.344 6.594 1 94 202 PHE A O 1
ATOM 1625 N N . GLY A 1 203 ? -1.961 -25.172 5.008 1 93 203 GLY A N 1
ATOM 1626 C CA . GLY A 1 203 ? -3.004 -25.047 6.012 1 93 203 GLY A CA 1
ATOM 1627 C C . GLY A 1 203 ? -4.324 -24.547 5.449 1 93 203 GLY A C 1
ATOM 1628 O O . GLY A 1 203 ? -4.441 -24.312 4.242 1 93 203 GLY A O 1
ATOM 1629 N N . GLU A 1 204 ? -5.223 -24.422 6.387 1 93.88 204 GLU A N 1
ATOM 1630 C CA . GLU A 1 204 ? -6.543 -23.953 5.984 1 93.88 204 GLU A CA 1
ATOM 1631 C C . GLU A 1 204 ? -6.52 -22.453 5.68 1 93.88 204 GLU A C 1
ATOM 1633 O O . GLU A 1 204 ? -6 -21.656 6.469 1 93.88 204 GLU A O 1
ATOM 1638 N N . ILE A 1 205 ? -7.047 -22.156 4.547 1 95.38 205 ILE A N 1
ATOM 1639 C CA . ILE A 1 205 ? -7.016 -20.781 4.07 1 95.38 205 ILE A CA 1
ATOM 1640 C C . ILE A 1 205 ? -8.406 -20.156 4.207 1 95.38 205 ILE A C 1
ATOM 1642 O O . ILE A 1 205 ? -9.406 -20.766 3.852 1 95.38 205 ILE A O 1
ATOM 1646 N N . GLU A 1 206 ? -8.453 -18.953 4.703 1 92.88 206 GLU A N 1
ATOM 1647 C CA . GLU A 1 206 ? -9.711 -18.234 4.812 1 92.88 206 GLU A CA 1
ATOM 1648 C C . GLU A 1 206 ? -9.984 -17.391 3.561 1 92.88 206 GLU A C 1
ATOM 1650 O O . GLU A 1 206 ? -11.102 -17.375 3.053 1 92.88 206 GLU A O 1
ATOM 1655 N N . ARG A 1 207 ? -8.844 -16.781 3.111 1 92.25 207 ARG A N 1
ATOM 1656 C CA . ARG A 1 207 ? -8.984 -15.898 1.951 1 92.25 207 ARG A CA 1
ATOM 1657 C C . ARG A 1 207 ? -7.684 -15.82 1.164 1 92.25 207 ARG A C 1
ATOM 1659 O O . ARG A 1 207 ? -6.602 -15.758 1.751 1 92.25 207 ARG A O 1
ATOM 1666 N N . ALA A 1 208 ? -7.77 -15.977 -0.101 1 95.5 208 ALA A N 1
ATOM 1667 C CA . ALA A 1 208 ? -6.656 -15.789 -1.025 1 95.5 208 ALA A CA 1
ATOM 1668 C C . ALA A 1 208 ? -7.031 -14.828 -2.154 1 95.5 208 ALA A C 1
ATOM 1670 O O . ALA A 1 208 ? -8 -15.062 -2.877 1 95.5 208 ALA A O 1
ATOM 1671 N N . VAL A 1 209 ? -6.281 -13.719 -2.236 1 94.94 209 VAL A N 1
ATOM 1672 C CA . VAL A 1 209 ? -6.672 -12.727 -3.232 1 94.94 209 VAL A CA 1
ATOM 1673 C C . VAL A 1 209 ? -5.422 -12.141 -3.891 1 94.94 209 VAL A C 1
ATOM 1675 O O . VAL A 1 209 ? -4.418 -11.891 -3.221 1 94.94 209 VAL A O 1
ATOM 1678 N N . ILE A 1 210 ? -5.535 -11.945 -5.191 1 96.56 210 ILE A N 1
ATOM 1679 C CA . ILE A 1 210 ? -4.473 -11.305 -5.957 1 96.56 210 ILE A CA 1
ATOM 1680 C C . ILE A 1 210 ? -4.812 -9.828 -6.172 1 96.56 210 ILE A C 1
ATOM 1682 O O . ILE A 1 210 ? -5.969 -9.484 -6.426 1 96.56 210 ILE A O 1
ATOM 1686 N N . LEU A 1 211 ? -3.854 -9.023 -6.039 1 95.94 211 LEU A N 1
ATOM 1687 C CA . LEU A 1 211 ? -4.051 -7.598 -6.258 1 95.94 211 LEU A CA 1
ATOM 1688 C C . LEU A 1 211 ? -4.152 -7.285 -7.746 1 95.94 211 LEU A C 1
ATOM 1690 O O . LEU A 1 211 ? -3.332 -7.746 -8.539 1 95.94 211 LEU A O 1
ATOM 1694 N N . VAL A 1 212 ? -5.176 -6.543 -8.102 1 94.44 212 VAL A N 1
ATOM 1695 C CA . VAL A 1 212 ? -5.414 -6.207 -9.5 1 94.44 212 VAL A CA 1
ATOM 1696 C C . VAL A 1 212 ? -5.516 -4.691 -9.656 1 94.44 212 VAL A C 1
ATOM 1698 O O . VAL A 1 212 ? -5.965 -3.994 -8.742 1 94.44 212 VAL A O 1
ATOM 1701 N N . ASP A 1 213 ? -5.086 -4.215 -10.781 1 91.5 213 ASP A N 1
ATOM 1702 C CA . ASP A 1 213 ? -5.168 -2.785 -11.07 1 91.5 213 ASP A CA 1
ATOM 1703 C C . ASP A 1 213 ? -6.551 -2.41 -11.594 1 91.5 213 ASP A C 1
ATOM 1705 O O . ASP A 1 213 ? -7.461 -3.24 -11.609 1 91.5 213 ASP A O 1
ATOM 1709 N N . ASN A 1 214 ? -6.695 -1.177 -11.984 1 86.12 214 ASN A N 1
ATOM 1710 C CA . ASN A 1 214 ? -7.977 -0.656 -12.445 1 86.12 214 ASN A CA 1
ATOM 1711 C C . ASN A 1 214 ? -8.398 -1.29 -13.766 1 86.12 214 ASN A C 1
ATOM 1713 O O . ASN A 1 214 ? -9.586 -1.381 -14.07 1 86.12 214 ASN A O 1
ATOM 1717 N N . ARG A 1 215 ? -7.43 -1.817 -14.5 1 86.5 215 ARG A N 1
ATOM 1718 C CA . ARG A 1 215 ? -7.73 -2.43 -15.789 1 86.5 215 ARG A CA 1
ATOM 1719 C C . ARG A 1 215 ? -7.949 -3.932 -15.648 1 86.5 215 ARG A C 1
ATOM 1721 O O . ARG A 1 215 ? -8.25 -4.617 -16.625 1 86.5 215 ARG A O 1
ATOM 1728 N N . GLY A 1 216 ? -7.691 -4.43 -14.461 1 85.88 216 GLY A N 1
ATOM 1729 C CA . GLY A 1 216 ? -7.906 -5.848 -14.219 1 85.88 216 GLY A CA 1
ATOM 1730 C C . GLY A 1 216 ? -6.652 -6.684 -14.398 1 85.88 216 GLY A C 1
ATOM 1731 O O . GLY A 1 216 ? -6.727 -7.906 -14.508 1 85.88 216 GLY A O 1
ATOM 1732 N N . LYS A 1 217 ? -5.594 -6.039 -14.523 1 91 217 LYS A N 1
ATOM 1733 C CA . LYS A 1 217 ? -4.332 -6.754 -14.68 1 91 217 LYS A CA 1
ATOM 1734 C C . LYS A 1 217 ? -3.693 -7.047 -13.328 1 91 217 LYS A C 1
ATOM 1736 O O . LYS A 1 217 ? -3.75 -6.223 -12.414 1 91 217 LYS A O 1
ATOM 1741 N N . SER A 1 218 ? -3.123 -8.203 -13.266 1 94.38 218 SER A N 1
ATOM 1742 C CA . SER A 1 218 ? -2.461 -8.609 -12.031 1 94.38 218 SER A CA 1
ATOM 1743 C C . SER A 1 218 ? -1.267 -7.711 -11.727 1 94.38 218 SER A C 1
ATOM 1745 O O . SER A 1 218 ? -0.511 -7.344 -12.625 1 94.38 218 SER A O 1
ATOM 1747 N N . MET A 1 219 ? -1.035 -7.383 -10.508 1 93.31 219 MET A N 1
ATOM 1748 C CA . MET A 1 219 ? 0.094 -6.562 -10.078 1 93.31 219 MET A CA 1
ATOM 1749 C C . MET A 1 219 ? 1.249 -7.438 -9.594 1 93.31 219 MET A C 1
ATOM 1751 O O . MET A 1 219 ? 2.291 -6.922 -9.188 1 93.31 219 MET A O 1
ATOM 1755 N N . GLY A 1 220 ? 1.117 -8.711 -9.602 1 93.69 220 GLY A N 1
ATOM 1756 C CA . GLY A 1 220 ? 2.166 -9.648 -9.219 1 93.69 220 GLY A CA 1
ATOM 1757 C C . GLY A 1 220 ? 2.279 -9.828 -7.719 1 93.69 220 GLY A C 1
ATOM 1758 O O . GLY A 1 220 ? 3.299 -10.32 -7.223 1 93.69 220 GLY A O 1
ATOM 1759 N N . GLU A 1 221 ? 1.34 -9.305 -7.016 1 95.94 221 GLU A N 1
ATOM 1760 C CA . GLU A 1 221 ? 1.286 -9.453 -5.566 1 95.94 221 GLU A CA 1
ATOM 1761 C C . GLU A 1 221 ? -0.078 -9.961 -5.113 1 95.94 221 GLU A C 1
ATOM 1763 O O . GLU A 1 221 ? -1.072 -9.812 -5.824 1 95.94 221 GLU A O 1
ATOM 1768 N N . GLY A 1 222 ? -0.07 -10.617 -3.963 1 96.19 222 GLY A N 1
ATOM 1769 C CA . GLY A 1 222 ? -1.308 -11.148 -3.414 1 96.19 222 GLY A CA 1
ATOM 1770 C C . GLY A 1 222 ? -1.248 -11.375 -1.914 1 96.19 222 GLY A C 1
ATOM 1771 O O . GLY A 1 222 ? -0.198 -11.188 -1.295 1 96.19 222 GLY A O 1
ATOM 1772 N N . PHE A 1 223 ? -2.404 -11.719 -1.361 1 95.88 223 PHE A N 1
ATOM 1773 C CA . PHE A 1 223 ? -2.525 -11.992 0.066 1 95.88 223 PHE A CA 1
ATOM 1774 C C . PHE A 1 223 ? -3.195 -13.336 0.303 1 95.88 223 PHE A C 1
ATOM 1776 O O . PHE A 1 223 ? -4.113 -13.719 -0.426 1 95.88 223 PHE A O 1
ATOM 1783 N N . VAL A 1 224 ? -2.686 -13.984 1.268 1 96.94 224 VAL A N 1
ATOM 1784 C CA . VAL A 1 224 ? -3.312 -15.227 1.72 1 96.94 224 VAL A CA 1
ATOM 1785 C C . VAL A 1 224 ? -3.545 -15.164 3.229 1 96.94 224 VAL A C 1
ATOM 1787 O O . VAL A 1 224 ? -2.619 -14.883 3.994 1 96.94 224 VAL A O 1
ATOM 1790 N N . ASP A 1 225 ? -4.73 -15.391 3.604 1 95.44 225 ASP A N 1
ATOM 1791 C CA . ASP A 1 225 ? -5.105 -15.414 5.012 1 95.44 225 ASP A CA 1
ATOM 1792 C C . ASP A 1 225 ? -5.293 -16.844 5.504 1 95.44 225 ASP A C 1
ATOM 1794 O O . ASP A 1 225 ? -6.277 -17.5 5.16 1 95.44 225 ASP A O 1
ATOM 1798 N N . PHE A 1 226 ? -4.363 -17.25 6.363 1 96.06 226 PHE A N 1
ATOM 1799 C CA . PHE A 1 226 ? -4.48 -18.578 6.965 1 96.06 226 PHE A CA 1
ATOM 1800 C C . PHE A 1 226 ? -5.332 -18.516 8.227 1 96.06 226 PHE A C 1
ATOM 1802 O O . PHE A 1 226 ? -5.391 -17.484 8.898 1 96.06 226 PHE A O 1
ATOM 1809 N N . SER A 1 227 ? -5.969 -19.531 8.562 1 92.31 227 SER A N 1
ATOM 1810 C CA . SER A 1 227 ? -6.773 -19.609 9.773 1 92.31 227 SER A CA 1
ATOM 1811 C C . SER A 1 227 ? -5.895 -19.641 11.016 1 92.31 227 SER A C 1
ATOM 1813 O O . SER A 1 227 ? -6.262 -19.094 12.062 1 92.31 227 SER A O 1
ATOM 1815 N N . LYS A 1 228 ? -4.691 -20.219 10.82 1 91.75 228 LYS A N 1
ATOM 1816 C CA . LYS A 1 228 ? -3.777 -20.359 11.953 1 91.75 228 LYS A CA 1
ATOM 1817 C C . LYS A 1 228 ? -2.447 -19.656 11.68 1 91.75 228 LYS A C 1
ATOM 1819 O O . LYS A 1 228 ? -1.942 -19.703 10.555 1 91.75 228 LYS A O 1
ATOM 1824 N N . LYS A 1 229 ? -1.919 -19.172 12.773 1 92.56 229 LYS A N 1
ATOM 1825 C CA . LYS A 1 229 ? -0.629 -18.5 12.672 1 92.56 229 LYS A CA 1
ATOM 1826 C C . LYS A 1 229 ? 0.487 -19.484 12.359 1 92.56 229 LYS A C 1
ATOM 1828 O O . LYS A 1 229 ? 1.438 -19.156 11.648 1 92.56 229 LYS A O 1
ATOM 1833 N N . SER A 1 230 ? 0.434 -20.641 12.852 1 93.31 230 SER A N 1
ATOM 1834 C CA . SER A 1 230 ? 1.451 -21.672 12.625 1 93.31 230 SER A CA 1
ATOM 1835 C C . SER A 1 230 ? 1.581 -22 11.148 1 93.31 230 SER A C 1
ATOM 1837 O O . SER A 1 230 ? 2.691 -22.188 10.641 1 93.31 230 SER A O 1
ATOM 1839 N N . SER A 1 231 ? 0.414 -22.078 10.492 1 94.06 231 SER A N 1
ATOM 1840 C CA . SER A 1 231 ? 0.42 -22.375 9.062 1 94.06 231 SER A CA 1
ATOM 1841 C C . SER A 1 231 ? 1.134 -21.281 8.281 1 94.06 231 SER A C 1
ATOM 1843 O O . SER A 1 231 ? 1.879 -21.562 7.344 1 94.06 231 SER A O 1
ATOM 1845 N N . ALA A 1 232 ? 0.861 -20.062 8.672 1 95.12 232 ALA A N 1
ATOM 1846 C CA . ALA A 1 232 ? 1.524 -18.938 8.016 1 95.12 232 ALA A CA 1
ATOM 1847 C C . ALA A 1 232 ? 3.037 -19.016 8.203 1 95.12 232 ALA A C 1
ATOM 1849 O O . ALA A 1 232 ? 3.795 -18.812 7.25 1 95.12 232 ALA A O 1
ATOM 1850 N N . ASN A 1 233 ? 3.494 -19.328 9.352 1 94.69 233 ASN A N 1
ATOM 1851 C CA . ASN A 1 233 ? 4.922 -19.422 9.641 1 94.69 233 ASN A CA 1
ATOM 1852 C C . ASN A 1 233 ? 5.586 -20.547 8.867 1 94.69 233 ASN A C 1
ATOM 1854 O O . ASN A 1 233 ? 6.707 -20.406 8.391 1 94.69 233 ASN A O 1
ATOM 1858 N N . ILE A 1 234 ? 4.895 -21.641 8.773 1 93.81 234 ILE A N 1
ATOM 1859 C CA . ILE A 1 234 ? 5.414 -22.797 8.039 1 93.81 234 ILE A CA 1
ATOM 1860 C C . ILE A 1 234 ? 5.57 -22.438 6.566 1 93.81 234 ILE A C 1
ATOM 1862 O O . ILE A 1 234 ? 6.566 -22.797 5.938 1 93.81 234 ILE A O 1
ATOM 1866 N N . ALA A 1 235 ? 4.547 -21.766 6.062 1 94.81 235 ALA A N 1
ATOM 1867 C CA . ALA A 1 235 ? 4.605 -21.359 4.66 1 94.81 235 ALA A CA 1
ATOM 1868 C C . ALA A 1 235 ? 5.793 -20.438 4.406 1 94.81 235 ALA A C 1
ATOM 1870 O O . ALA A 1 235 ? 6.512 -20.594 3.414 1 94.81 235 ALA A O 1
ATOM 1871 N N . ILE A 1 236 ? 5.992 -19.5 5.293 1 95.31 236 ILE A N 1
ATOM 1872 C CA . ILE A 1 236 ? 7.09 -18.547 5.16 1 95.31 236 ILE A CA 1
ATOM 1873 C C . ILE A 1 236 ? 8.422 -19.297 5.227 1 95.31 236 ILE A C 1
ATOM 1875 O O . ILE A 1 236 ? 9.312 -19.062 4.402 1 95.31 236 ILE A O 1
ATOM 1879 N N . GLN A 1 237 ? 8.57 -20.156 6.121 1 93.38 237 GLN A N 1
ATOM 1880 C CA . GLN A 1 237 ? 9.82 -20.891 6.332 1 93.38 237 GLN A CA 1
ATOM 1881 C C . GLN A 1 237 ? 10.125 -21.797 5.152 1 93.38 237 GLN A C 1
ATOM 1883 O O . GLN A 1 237 ? 11.258 -21.844 4.66 1 93.38 237 GLN A O 1
ATOM 1888 N N . LYS A 1 238 ? 9.148 -22.547 4.711 1 91.88 238 LYS A N 1
ATOM 1889 C CA . LYS A 1 238 ? 9.344 -23.484 3.611 1 91.88 238 LYS A CA 1
ATOM 1890 C C . LYS A 1 238 ? 9.719 -22.766 2.324 1 91.88 238 LYS A C 1
ATOM 1892 O O . LYS A 1 238 ? 10.586 -23.219 1.577 1 91.88 238 LYS A O 1
ATOM 1897 N N . CYS A 1 239 ? 9.055 -21.641 2.1 1 93 239 CYS A N 1
ATOM 1898 C CA . CYS A 1 239 ? 9.336 -20.891 0.879 1 93 239 CYS A CA 1
ATOM 1899 C C . CYS A 1 239 ? 10.688 -20.188 0.969 1 93 239 CYS A C 1
ATOM 1901 O O . CYS A 1 239 ? 11.273 -19.828 -0.053 1 93 239 CYS A O 1
ATOM 1903 N N . GLU A 1 240 ? 11.047 -19.906 2.17 1 91.31 240 GLU A N 1
ATOM 1904 C CA . GLU A 1 240 ? 12.375 -19.328 2.354 1 91.31 240 GLU A CA 1
ATOM 1905 C C . GLU A 1 240 ? 13.469 -20.391 2.156 1 91.31 240 GLU A C 1
ATOM 1907 O O . GLU A 1 240 ? 14.523 -20.094 1.596 1 91.31 240 GLU A O 1
ATOM 1912 N N . GLU A 1 241 ? 13.281 -21.578 2.545 1 88.94 241 GLU A N 1
ATOM 1913 C CA . GLU A 1 241 ? 14.25 -22.672 2.461 1 88.94 241 GLU A CA 1
ATOM 1914 C C . GLU A 1 241 ? 14.352 -23.203 1.036 1 88.94 241 GLU A C 1
ATOM 1916 O O . GLU A 1 241 ? 15.453 -23.438 0.536 1 88.94 241 GLU A O 1
ATOM 1921 N N . LYS A 1 242 ? 13.148 -23.453 0.418 1 91.12 242 LYS A N 1
ATOM 1922 C CA . LYS A 1 242 ? 13.102 -23.984 -0.94 1 91.12 242 LYS A CA 1
ATOM 1923 C C . LYS A 1 242 ? 12.375 -23.031 -1.88 1 91.12 242 LYS A C 1
ATOM 1925 O O . LYS A 1 242 ? 11.711 -22.094 -1.429 1 91.12 242 LYS A O 1
ATOM 1930 N N . CYS A 1 243 ? 12.656 -23.281 -3.117 1 93.5 243 CYS A N 1
ATOM 1931 C CA . CYS A 1 243 ? 11.969 -22.469 -4.117 1 93.5 243 CYS A CA 1
ATOM 1932 C C . CYS A 1 243 ? 10.617 -23.078 -4.484 1 93.5 243 CYS A C 1
ATOM 1934 O O . CYS A 1 243 ? 10.555 -24.25 -4.891 1 93.5 243 CYS A O 1
ATOM 1936 N N . TYR A 1 244 ? 9.57 -22.328 -4.27 1 94 244 TYR A N 1
ATOM 1937 C CA . TYR A 1 244 ? 8.203 -22.766 -4.57 1 94 244 TYR A CA 1
ATOM 1938 C C . TYR A 1 244 ? 7.715 -22.156 -5.879 1 94 244 TYR A C 1
ATOM 1940 O O . TYR A 1 244 ? 7.672 -20.938 -6.023 1 94 244 TYR A O 1
ATOM 1948 N N . PHE A 1 245 ? 7.402 -23.016 -6.832 1 93.06 245 PHE A N 1
ATOM 1949 C CA . PHE A 1 245 ? 6.914 -22.578 -8.133 1 93.06 245 PHE A CA 1
ATOM 1950 C C . PHE A 1 245 ? 5.434 -22.906 -8.297 1 93.06 245 PHE A C 1
ATOM 1952 O O . PHE A 1 245 ? 4.988 -24 -7.906 1 93.06 245 PHE A O 1
ATOM 1959 N N . LEU A 1 246 ? 4.664 -22.047 -8.852 1 91.94 246 LEU A N 1
ATOM 1960 C CA . LEU A 1 246 ? 3.23 -22.266 -8.992 1 91.94 246 LEU A CA 1
ATOM 1961 C C . LEU A 1 246 ? 2.887 -22.75 -10.391 1 91.94 246 LEU A C 1
ATOM 1963 O O . LEU A 1 246 ? 1.83 -23.359 -10.602 1 91.94 246 LEU A O 1
ATOM 1967 N N . GLY A 1 247 ? 3.713 -22.469 -11.328 1 87.62 247 GLY A N 1
ATOM 1968 C CA . GLY A 1 247 ? 3.453 -22.859 -12.703 1 87.62 247 GLY A CA 1
ATOM 1969 C C . GLY A 1 247 ? 4.711 -23.234 -13.469 1 87.62 247 GLY A C 1
ATOM 1970 O O . GLY A 1 247 ? 5.699 -23.672 -12.867 1 87.62 247 GLY A O 1
ATOM 1971 N N . HIS A 1 248 ? 4.547 -23.094 -14.766 1 86.06 248 HIS A N 1
ATOM 1972 C CA . HIS A 1 248 ? 5.637 -23.484 -15.664 1 86.06 248 HIS A CA 1
ATOM 1973 C C . HIS A 1 248 ? 6.805 -22.5 -15.547 1 86.06 248 HIS A C 1
ATOM 1975 O O . HIS A 1 248 ? 7.965 -22.906 -15.68 1 86.06 248 HIS A O 1
ATOM 1981 N N . SER A 1 249 ? 6.414 -21.297 -15.234 1 85.5 249 SER A N 1
ATOM 1982 C CA . SER A 1 249 ? 7.445 -20.281 -15.094 1 85.5 249 SER A CA 1
ATOM 1983 C C . SER A 1 249 ? 8.297 -20.516 -13.852 1 85.5 249 SER A C 1
ATOM 1985 O O . SER A 1 249 ? 7.781 -20.938 -12.812 1 85.5 249 SER A O 1
ATOM 1987 N N . LEU A 1 250 ? 9.562 -20.438 -13.977 1 86.25 250 LEU A N 1
ATOM 1988 C CA . LEU A 1 250 ? 10.484 -20.688 -12.875 1 86.25 250 LEU A CA 1
ATOM 1989 C C . LEU A 1 250 ? 10.68 -19.438 -12.023 1 86.25 250 LEU A C 1
ATOM 1991 O O . LEU A 1 250 ? 11.812 -19.031 -11.773 1 86.25 250 LEU A O 1
ATOM 1995 N N . LYS A 1 251 ? 9.594 -18.844 -11.719 1 89.5 251 LYS A N 1
ATOM 1996 C CA . LYS A 1 251 ? 9.602 -17.703 -10.797 1 89.5 251 LYS A CA 1
ATOM 1997 C C . LYS A 1 251 ? 9.188 -18.141 -9.391 1 89.5 251 LYS A C 1
ATOM 1999 O O . LYS A 1 251 ? 8.023 -18.5 -9.172 1 89.5 251 LYS A O 1
ATOM 2004 N N . PRO A 1 252 ? 10.156 -18.078 -8.547 1 93.88 252 PRO A N 1
ATOM 2005 C CA . PRO A 1 252 ? 9.797 -18.516 -7.195 1 93.88 252 PRO A CA 1
ATOM 2006 C C . PRO A 1 252 ? 8.914 -17.5 -6.469 1 93.88 252 PRO A C 1
ATOM 2008 O O . PRO A 1 252 ? 9.055 -16.281 -6.676 1 93.88 252 PRO A O 1
ATOM 2011 N N . VAL A 1 253 ? 8.102 -17.984 -5.688 1 94.75 253 VAL A N 1
ATOM 2012 C CA . VAL A 1 253 ? 7.211 -17.141 -4.902 1 94.75 253 VAL A CA 1
ATOM 2013 C C . VAL A 1 253 ? 7.938 -16.656 -3.65 1 94.75 253 VAL A C 1
ATOM 2015 O O . VAL A 1 253 ? 8.664 -17.406 -3.01 1 94.75 253 VAL A O 1
ATOM 2018 N N . ILE A 1 254 ? 7.777 -15.43 -3.383 1 95.62 254 ILE A N 1
ATOM 2019 C CA . ILE A 1 254 ? 8.352 -14.836 -2.18 1 95.62 254 ILE A CA 1
ATOM 2020 C C . ILE A 1 254 ? 7.238 -14.516 -1.184 1 95.62 254 ILE A C 1
ATOM 2022 O O . ILE A 1 254 ? 6.32 -13.758 -1.496 1 95.62 254 ILE A O 1
ATOM 2026 N N . VAL A 1 255 ? 7.332 -15.07 0.016 1 96.56 255 VAL A N 1
ATOM 2027 C CA . VAL A 1 255 ? 6.285 -14.922 1.021 1 96.56 255 VAL A CA 1
ATOM 2028 C C . VAL A 1 255 ? 6.809 -14.102 2.199 1 96.56 255 VAL A C 1
ATOM 2030 O O . VAL A 1 255 ? 7.871 -14.398 2.746 1 96.56 255 VAL A O 1
ATOM 2033 N N . GLU A 1 256 ? 6.09 -13.086 2.559 1 94.44 256 GLU A N 1
ATOM 2034 C CA . GLU A 1 256 ? 6.422 -12.219 3.689 1 94.44 256 GLU A CA 1
ATOM 2035 C C . GLU A 1 256 ? 5.219 -12.016 4.602 1 94.44 256 GLU A C 1
ATOM 2037 O O . GLU A 1 256 ? 4.074 -12.062 4.145 1 94.44 256 GLU A O 1
ATOM 2042 N N . PRO A 1 257 ? 5.535 -11.859 5.84 1 93.94 257 PRO A N 1
ATOM 2043 C CA . PRO A 1 257 ? 4.418 -11.531 6.723 1 93.94 257 PRO A CA 1
ATOM 2044 C C . PRO A 1 257 ? 3.812 -10.164 6.43 1 93.94 257 PRO A C 1
ATOM 2046 O O . PRO A 1 257 ? 4.539 -9.227 6.086 1 93.94 257 PRO A O 1
ATOM 2049 N N . ASN A 1 258 ? 2.578 -10.062 6.52 1 91.38 258 ASN A N 1
ATOM 2050 C CA . ASN A 1 258 ? 1.887 -8.812 6.215 1 91.38 258 ASN A CA 1
ATOM 2051 C C . ASN A 1 258 ? 1.955 -7.836 7.383 1 91.38 258 ASN A C 1
ATOM 2053 O O . ASN A 1 258 ? 1.771 -8.227 8.539 1 91.38 258 ASN A O 1
ATOM 2057 N N . THR A 1 259 ? 2.289 -6.598 7.055 1 88.06 259 THR A N 1
ATOM 2058 C CA . THR A 1 259 ? 2.262 -5.539 8.055 1 88.06 259 THR A CA 1
ATOM 2059 C C . THR A 1 259 ? 0.884 -4.883 8.117 1 88.06 259 THR A C 1
ATOM 2061 O O . THR A 1 259 ? 0.363 -4.43 7.094 1 88.06 259 THR A O 1
ATOM 2064 N N . PHE A 1 260 ? 0.386 -4.816 9.234 1 87.69 260 PHE A N 1
ATOM 2065 C CA . PHE A 1 260 ? -0.958 -4.277 9.406 1 87.69 260 PHE A CA 1
ATOM 2066 C C . PHE A 1 260 ? -0.941 -2.754 9.375 1 87.69 260 PHE A C 1
ATOM 2068 O O . PHE A 1 260 ? -0.057 -2.125 9.961 1 87.69 260 PHE A O 1
ATOM 2075 N N . VAL A 1 261 ? -1.776 -2.213 8.648 1 89.19 261 VAL A N 1
ATOM 2076 C CA . VAL A 1 261 ? -1.999 -0.771 8.586 1 89.19 261 VAL A CA 1
ATOM 2077 C C . VAL A 1 261 ? -3.477 -0.466 8.82 1 89.19 261 VAL A C 1
ATOM 2079 O O . VAL A 1 261 ? -4.348 -1.059 8.18 1 89.19 261 VAL A O 1
ATOM 2082 N N . ASP A 1 262 ? -3.709 0.392 9.727 1 89 262 ASP A N 1
ATOM 2083 C CA . ASP A 1 262 ? -5.09 0.775 10 1 89 262 ASP A CA 1
ATOM 2084 C C . ASP A 1 262 ? -5.484 2.018 9.211 1 89 262 ASP A C 1
ATOM 2086 O O . ASP A 1 262 ? -4.871 3.076 9.359 1 89 262 ASP A O 1
ATOM 2090 N N . GLN A 1 263 ? -6.477 1.886 8.445 1 86.88 263 GLN A N 1
ATOM 2091 C CA . GLN A 1 263 ? -6.965 3 7.641 1 86.88 263 GLN A CA 1
ATOM 2092 C C . GLN A 1 263 ? -8.43 3.301 7.949 1 86.88 263 GLN A C 1
ATOM 2094 O O . GLN A 1 263 ? -9.07 4.086 7.246 1 86.88 263 GLN A O 1
ATOM 2099 N N . ASN A 1 264 ? -8.961 2.73 8.961 1 87.81 264 ASN A N 1
ATOM 2100 C CA . ASN A 1 264 ? -10.375 2.934 9.25 1 87.81 264 ASN A CA 1
ATOM 2101 C C . ASN A 1 264 ? -10.594 4.133 10.172 1 87.81 264 ASN A C 1
ATOM 2103 O O . ASN A 1 264 ? -11.156 5.145 9.758 1 87.81 264 ASN A O 1
ATOM 2107 N N . ILE A 1 265 ? -10.055 4.051 11.359 1 84.94 265 ILE A N 1
ATOM 2108 C CA . ILE A 1 265 ? -10.234 5.148 12.305 1 84.94 265 ILE A CA 1
ATOM 2109 C C . ILE A 1 265 ? -9.102 6.16 12.141 1 84.94 265 ILE A C 1
ATOM 2111 O O . ILE A 1 265 ? -9.328 7.371 12.188 1 84.94 265 ILE A O 1
ATOM 2115 N N . GLY A 1 266 ? -7.902 5.609 11.945 1 89.94 266 GLY A N 1
ATOM 2116 C CA . GLY A 1 266 ? -6.742 6.48 11.828 1 89.94 266 GLY A CA 1
ATOM 2117 C C . GLY A 1 266 ? -6.332 7.121 13.141 1 89.94 266 GLY A C 1
ATOM 2118 O O . GLY A 1 266 ? -6.391 6.48 14.195 1 89.94 266 GLY A O 1
ATOM 2119 N N . LEU A 1 267 ? -5.84 8.359 13.008 1 92.56 267 LEU A N 1
ATOM 2120 C CA . LEU A 1 267 ? -5.352 9.094 14.172 1 92.56 267 LEU A CA 1
ATOM 2121 C C . LEU A 1 267 ? -6.309 10.219 14.547 1 92.56 267 LEU A C 1
ATOM 2123 O O . LEU A 1 267 ? -6.477 11.172 13.789 1 92.56 267 LEU A O 1
ATOM 2127 N N . VAL A 1 268 ? -6.895 10.133 15.703 1 90.44 268 VAL A N 1
ATOM 2128 C CA . VAL A 1 268 ? -7.875 11.117 16.156 1 90.44 268 VAL A CA 1
ATOM 2129 C C . VAL A 1 268 ? -7.25 12.023 17.219 1 90.44 268 VAL A C 1
ATOM 2131 O O . VAL A 1 268 ? -6.281 11.641 17.875 1 90.44 268 VAL A O 1
ATOM 2134 N N . ASP A 1 269 ? -7.777 13.18 17.406 1 90.75 269 ASP A N 1
ATOM 2135 C CA . ASP A 1 269 ? -7.258 14.18 18.344 1 90.75 269 ASP A CA 1
ATOM 2136 C C . ASP A 1 269 ? -7.367 13.688 19.781 1 90.75 269 ASP A C 1
ATOM 2138 O O . ASP A 1 269 ? -6.559 14.07 20.625 1 90.75 269 ASP A O 1
ATOM 2142 N N . ARG A 1 270 ? -8.336 12.922 20.078 1 85.75 270 ARG A N 1
ATOM 2143 C CA . ARG A 1 270 ? -8.586 12.453 21.438 1 85.75 270 ARG A CA 1
ATOM 2144 C C . ARG A 1 270 ? -7.441 11.57 21.922 1 85.75 270 ARG A C 1
ATOM 2146 O O . ARG A 1 270 ? -7.293 11.359 23.141 1 85.75 270 ARG A O 1
ATOM 2153 N N . ASN A 1 271 ? -6.648 11.062 21 1 84.69 271 ASN A N 1
ATOM 2154 C CA . ASN A 1 271 ? -5.535 10.188 21.359 1 84.69 271 ASN A CA 1
ATOM 2155 C C . ASN A 1 271 ? -4.391 10.969 22 1 84.69 271 ASN A C 1
ATOM 2157 O O . ASN A 1 271 ? -3.514 10.391 22.625 1 84.69 271 ASN A O 1
ATOM 2161 N N . PHE A 1 272 ? -4.426 12.297 21.797 1 87.44 272 PHE A N 1
ATOM 2162 C CA . PHE A 1 272 ? -3.355 13.125 22.328 1 87.44 272 PHE A CA 1
ATOM 2163 C C . PHE A 1 272 ? -3.836 13.898 23.562 1 87.44 272 PHE A C 1
ATOM 2165 O O . PHE A 1 272 ? -4.992 14.32 23.625 1 87.44 272 PHE A O 1
ATOM 2172 N N . SER A 1 273 ? -2.83 13.953 24.422 1 86.06 273 SER A N 1
ATOM 2173 C CA . SER A 1 273 ? -3.111 14.82 25.562 1 86.06 273 SER A CA 1
ATOM 2174 C C . SER A 1 273 ? -2.93 16.297 25.188 1 86.06 273 SER A C 1
ATOM 2176 O O . SER A 1 273 ? -1.908 16.672 24.609 1 86.06 273 SER A O 1
ATOM 2178 N N . LYS A 1 274 ? -3.818 17.047 25.484 1 82.25 274 LYS A N 1
ATOM 2179 C CA . LYS A 1 274 ? -3.777 18.469 25.156 1 82.25 274 LYS A CA 1
ATOM 2180 C C . LYS A 1 274 ? -2.656 19.172 25.906 1 82.25 274 LYS A C 1
ATOM 2182 O O . LYS A 1 274 ? -2.217 20.25 25.516 1 82.25 274 LYS A O 1
ATOM 2187 N N . LYS A 1 275 ? -2.09 18.5 26.891 1 85.44 275 LYS A N 1
ATOM 2188 C CA . LYS A 1 275 ? -1.056 19.125 27.703 1 85.44 275 LYS A CA 1
ATOM 2189 C C . LYS A 1 275 ? 0.335 18.859 27.141 1 85.44 275 LYS A C 1
ATOM 2191 O O . LYS A 1 275 ? 1.319 19.453 27.594 1 85.44 275 LYS A O 1
ATOM 2196 N N . ASN A 1 276 ? 0.35 18 26.156 1 89.62 276 ASN A N 1
ATOM 2197 C CA . ASN A 1 276 ? 1.643 17.688 25.562 1 89.62 276 ASN A CA 1
ATOM 2198 C C . ASN A 1 276 ? 2.25 18.906 24.875 1 89.62 276 ASN A C 1
ATOM 2200 O O . ASN A 1 276 ? 1.609 19.531 24.031 1 89.62 276 ASN A O 1
ATOM 2204 N N . VAL A 1 277 ? 3.451 19.25 25.203 1 89.88 277 VAL A N 1
ATOM 2205 C CA . VAL A 1 277 ? 4.121 20.453 24.766 1 89.88 277 VAL A CA 1
ATOM 2206 C C . VAL A 1 277 ? 4.352 20.391 23.25 1 89.88 277 VAL A C 1
ATOM 2208 O O . VAL A 1 277 ? 4.148 21.391 22.547 1 89.88 277 VAL A O 1
ATOM 2211 N N . ASP A 1 278 ? 4.777 19.266 22.844 1 90.25 278 ASP A N 1
ATOM 2212 C CA . ASP A 1 278 ? 5.059 19.125 21.422 1 90.25 278 ASP A CA 1
ATOM 2213 C C . ASP A 1 278 ? 3.785 19.281 20.594 1 90.25 278 ASP A C 1
ATOM 2215 O O . ASP A 1 278 ? 3.805 19.875 19.516 1 90.25 278 ASP A O 1
ATOM 2219 N N . PHE A 1 279 ? 2.744 18.797 21.094 1 91.75 279 PHE A N 1
ATOM 2220 C CA . PHE A 1 279 ? 1.45 18.906 20.422 1 91.75 279 PHE A CA 1
ATOM 2221 C C . PHE A 1 279 ? 0.989 20.344 20.359 1 91.75 279 PHE A C 1
ATOM 2223 O O . PHE A 1 279 ? 0.554 20.828 19.312 1 91.75 279 PHE A O 1
ATOM 2230 N N . GLN A 1 280 ? 1.151 21.031 21.422 1 91.19 280 GLN A N 1
ATOM 2231 C CA . GLN A 1 280 ? 0.727 22.422 21.484 1 91.19 280 GLN A CA 1
ATOM 2232 C C . GLN A 1 280 ? 1.577 23.297 20.562 1 91.19 280 GLN A C 1
ATOM 2234 O O . GLN A 1 280 ? 1.057 24.188 19.891 1 91.19 280 GLN A O 1
ATOM 2239 N N . LYS A 1 281 ? 2.779 22.953 20.578 1 89.81 281 LYS A N 1
ATOM 2240 C CA . LYS A 1 281 ? 3.684 23.719 19.734 1 89.81 281 LYS A CA 1
ATOM 2241 C C . LYS A 1 281 ? 3.332 23.531 18.25 1 89.81 281 LYS A C 1
ATOM 2243 O O . LYS A 1 281 ? 3.227 24.516 17.516 1 89.81 281 LYS A O 1
ATOM 2248 N N . GLU A 1 282 ? 3.127 22.344 17.891 1 89.25 282 GLU A N 1
ATOM 2249 C CA . GLU A 1 282 ? 2.834 22.031 16.484 1 89.25 282 GLU A CA 1
ATOM 2250 C C . GLU A 1 282 ? 1.486 22.609 16.062 1 89.25 282 GLU A C 1
ATOM 2252 O O . GLU A 1 282 ? 1.332 23.078 14.93 1 89.25 282 GLU A O 1
ATOM 2257 N N . ARG A 1 283 ? 0.584 22.656 16.969 1 90.56 283 ARG A N 1
ATOM 2258 C CA . ARG A 1 283 ? -0.775 23.062 16.625 1 90.56 283 ARG A CA 1
ATOM 2259 C C . ARG A 1 283 ? -0.997 24.547 16.922 1 90.56 283 ARG A C 1
ATOM 2261 O O . ARG A 1 283 ? -2.123 25.031 16.844 1 90.56 283 ARG A O 1
ATOM 2268 N N . SER A 1 284 ? 0.031 25.266 17.266 1 89.12 284 SER A N 1
ATOM 2269 C CA . SER A 1 284 ? -0.074 26.688 17.562 1 89.12 284 SER A CA 1
ATOM 2270 C C . SER A 1 284 ? -0.281 27.5 16.281 1 89.12 284 SER A C 1
ATOM 2272 O O . SER A 1 284 ? -0.888 28.578 16.328 1 89.12 284 SER A O 1
ATOM 2274 N N . LEU A 1 285 ? 0.231 26.953 15.219 1 88.19 285 LEU A N 1
ATOM 2275 C CA . LEU A 1 285 ? 0.053 27.609 13.93 1 88.19 285 LEU A CA 1
ATOM 2276 C C . LEU A 1 285 ? -0.879 26.812 13.031 1 88.19 285 LEU A C 1
ATOM 2278 O O . LEU A 1 285 ? -0.807 25.578 13 1 88.19 285 LEU A O 1
ATOM 2282 N N . GLY A 1 286 ? -1.756 27.422 12.391 1 86.94 286 GLY A N 1
ATOM 2283 C CA . GLY A 1 286 ? -2.682 26.781 11.484 1 86.94 286 GLY A CA 1
ATOM 2284 C C . GLY A 1 286 ? -2.084 26.5 10.117 1 86.94 286 GLY A C 1
ATOM 2285 O O . GLY A 1 286 ? -0.928 26.844 9.859 1 86.94 286 GLY A O 1
ATOM 2286 N N . PRO A 1 287 ? -2.812 25.875 9.32 1 90.69 287 PRO A N 1
ATOM 2287 C CA . PRO A 1 287 ? -2.348 25.609 7.961 1 90.69 287 PRO A CA 1
ATOM 2288 C C . PRO A 1 287 ? -2.123 26.891 7.156 1 90.69 287 PRO A C 1
ATOM 2290 O O . PRO A 1 287 ? -2.916 27.828 7.254 1 90.69 287 PRO A O 1
ATOM 2293 N N . ARG A 1 288 ? -1.014 26.922 6.453 1 90.56 288 ARG A N 1
ATOM 2294 C CA . ARG A 1 288 ? -0.682 28.141 5.711 1 90.56 288 ARG A CA 1
ATOM 2295 C C . ARG A 1 288 ? 0.109 27.797 4.449 1 90.56 288 ARG A C 1
ATOM 2297 O O . ARG A 1 288 ? 0.767 26.766 4.375 1 90.56 288 ARG A O 1
ATOM 2304 N N . LEU A 1 289 ? -0.01 28.719 3.539 1 89.94 289 LEU A N 1
ATOM 2305 C CA . LEU A 1 289 ? 0.755 28.625 2.299 1 89.94 289 LEU A CA 1
ATOM 2306 C C . LEU A 1 289 ? 1.996 29.516 2.361 1 89.94 289 LEU A C 1
ATOM 2308 O O . LEU A 1 289 ? 1.952 30.609 2.914 1 89.94 289 LEU A O 1
ATOM 2312 N N . SER A 1 290 ? 3.021 28.922 1.894 1 88.44 290 SER A N 1
ATOM 2313 C CA . SER A 1 290 ? 4.254 29.703 1.902 1 88.44 290 SER A CA 1
ATOM 2314 C C . SER A 1 290 ? 4.188 30.859 0.901 1 88.44 290 SER A C 1
ATOM 2316 O O . SER A 1 290 ? 3.578 30.719 -0.163 1 88.44 290 SER A O 1
ATOM 2318 N N . GLU A 1 291 ? 4.723 31.922 1.38 1 86.19 291 GLU A N 1
ATOM 2319 C CA . GLU A 1 291 ? 4.84 33.062 0.486 1 86.19 291 GLU A CA 1
ATOM 2320 C C . GLU A 1 291 ? 6.23 33.156 -0.138 1 86.19 291 GLU A C 1
ATOM 2322 O O . GLU A 1 291 ? 7.227 32.812 0.507 1 86.19 291 GLU A O 1
ATOM 2327 N N . GLU A 1 292 ? 6.195 33.625 -1.347 1 87.44 292 GLU A N 1
ATOM 2328 C CA . GLU A 1 292 ? 7.465 33.719 -2.062 1 87.44 292 GLU A CA 1
ATOM 2329 C C . GLU A 1 292 ? 8.43 34.656 -1.37 1 87.44 292 GLU A C 1
ATOM 2331 O O . GLU A 1 292 ? 8.023 35.719 -0.896 1 87.44 292 GLU A O 1
ATOM 2336 N N . GLY A 1 293 ? 9.602 34.281 -1.223 1 83.31 293 GLY A N 1
ATOM 2337 C CA . GLY A 1 293 ? 10.633 35.125 -0.663 1 83.31 293 GLY A CA 1
ATOM 2338 C C . GLY A 1 293 ? 10.828 34.938 0.83 1 83.31 293 GLY A C 1
ATOM 2339 O O . GLY A 1 293 ? 11.688 35.594 1.438 1 83.31 293 GLY A O 1
ATOM 2340 N N . THR A 1 294 ? 10.047 34.156 1.438 1 85.88 294 THR A N 1
ATOM 2341 C CA . THR A 1 294 ? 10.156 33.938 2.875 1 85.88 294 THR A CA 1
ATOM 2342 C C . THR A 1 294 ? 11.039 32.719 3.168 1 85.88 294 THR A C 1
ATOM 2344 O O . THR A 1 294 ? 11.352 31.938 2.268 1 85.88 294 THR A O 1
ATOM 2347 N N . PHE A 1 295 ? 11.484 32.719 4.414 1 85.81 295 PHE A N 1
ATOM 2348 C CA . PHE A 1 295 ? 12.273 31.594 4.91 1 85.81 295 PHE A CA 1
ATOM 2349 C C . PHE A 1 295 ? 11.523 30.281 4.73 1 85.81 295 PHE A C 1
ATOM 2351 O O . PHE A 1 295 ? 12.094 29.281 4.27 1 85.81 295 PHE A O 1
ATOM 2358 N N . ASP A 1 296 ? 10.312 30.312 5 1 87 296 ASP A N 1
ATOM 2359 C CA . ASP A 1 296 ? 9.469 29.125 4.922 1 87 296 ASP A CA 1
ATOM 2360 C C . ASP A 1 296 ? 9.367 28.609 3.486 1 87 296 ASP A C 1
ATOM 2362 O O . ASP A 1 296 ? 9.375 27.406 3.252 1 87 296 ASP A O 1
ATOM 2366 N N . HIS A 1 297 ? 9.328 29.531 2.631 1 90.81 297 HIS A N 1
ATOM 2367 C CA . HIS A 1 297 ? 9.203 29.156 1.226 1 90.81 297 HIS A CA 1
ATOM 2368 C C . HIS A 1 297 ? 10.477 28.5 0.712 1 90.81 297 HIS A C 1
ATOM 2370 O O . HIS A 1 297 ? 10.422 27.5 -0.001 1 90.81 297 HIS A O 1
ATOM 2376 N N . ASP A 1 298 ? 11.594 29.016 1.057 1 90.62 298 ASP A N 1
ATOM 2377 C CA . ASP A 1 298 ? 12.867 28.484 0.589 1 90.62 298 ASP A CA 1
ATOM 2378 C C . ASP A 1 298 ? 13.109 27.078 1.125 1 90.62 298 ASP A C 1
ATOM 2380 O O . ASP A 1 298 ? 13.453 26.172 0.367 1 90.62 298 ASP A O 1
ATOM 2384 N N . TYR A 1 299 ? 12.852 26.984 2.316 1 90.19 299 TYR A N 1
ATOM 2385 C CA . TYR A 1 299 ? 13.109 25.672 2.904 1 90.19 299 TYR A CA 1
ATOM 2386 C C . TYR A 1 299 ? 12.008 24.688 2.539 1 90.19 299 TYR A C 1
ATOM 2388 O O . TYR A 1 299 ? 12.242 23.469 2.451 1 90.19 299 TYR A O 1
ATOM 2396 N N . GLY A 1 300 ? 10.805 25.125 2.396 1 91.5 300 GLY A N 1
ATOM 2397 C CA . GLY A 1 300 ? 9.766 24.266 1.862 1 91.5 300 GLY A CA 1
ATOM 2398 C C . GLY A 1 300 ? 10.102 23.688 0.497 1 91.5 300 GLY A C 1
ATOM 2399 O O . GLY A 1 300 ? 9.859 22.516 0.232 1 91.5 300 GLY A O 1
ATOM 2400 N N . ASN A 1 301 ? 10.695 24.531 -0.281 1 92.94 301 ASN A N 1
ATOM 2401 C CA . ASN A 1 301 ? 11.086 24.094 -1.615 1 92.94 301 ASN A CA 1
ATOM 2402 C C . ASN A 1 301 ? 12.242 23.109 -1.56 1 92.94 301 ASN A C 1
ATOM 2404 O O . ASN A 1 301 ? 12.328 22.203 -2.391 1 92.94 301 ASN A O 1
ATOM 2408 N N . ARG A 1 302 ? 13.102 23.297 -0.627 1 93.44 302 ARG A N 1
ATOM 2409 C CA . ARG A 1 302 ? 14.188 22.328 -0.463 1 93.44 302 ARG A CA 1
ATOM 2410 C C . ARG A 1 302 ? 13.656 20.953 -0.062 1 93.44 302 ARG A C 1
ATOM 2412 O O . ARG A 1 302 ? 14.164 19.938 -0.519 1 93.44 302 ARG A O 1
ATOM 2419 N N . TRP A 1 303 ? 12.641 20.969 0.781 1 93.38 303 TRP A N 1
ATOM 2420 C CA . TRP A 1 303 ? 11.992 19.734 1.162 1 93.38 303 TRP A CA 1
ATOM 2421 C C . TRP A 1 303 ? 11.375 19.047 -0.054 1 93.38 303 TRP A C 1
ATOM 2423 O O . TRP A 1 303 ? 11.57 17.844 -0.259 1 93.38 303 TRP A O 1
ATOM 2433 N N . LYS A 1 304 ? 10.68 19.766 -0.811 1 93.31 304 LYS A N 1
ATOM 2434 C CA . LYS A 1 304 ? 10.031 19.219 -2 1 93.31 304 LYS A CA 1
ATOM 2435 C C . LYS A 1 304 ? 11.055 18.672 -2.984 1 93.31 304 LYS A C 1
ATOM 2437 O O . LYS A 1 304 ? 10.836 17.625 -3.607 1 93.31 304 LYS A O 1
ATOM 2442 N N . ALA A 1 305 ? 12.164 19.422 -3.107 1 94.88 305 ALA A N 1
ATOM 2443 C CA . ALA A 1 305 ? 13.227 18.969 -3.998 1 94.88 305 ALA A CA 1
ATOM 2444 C C . ALA A 1 305 ? 13.828 17.656 -3.512 1 94.88 305 ALA A C 1
ATOM 2446 O O . ALA A 1 305 ? 14.141 16.781 -4.316 1 94.88 305 ALA A O 1
ATOM 2447 N N . LEU A 1 306 ? 14.008 17.594 -2.246 1 94.88 306 LEU A N 1
ATOM 2448 C CA . LEU A 1 306 ? 14.523 16.375 -1.658 1 94.88 306 LEU A CA 1
ATOM 2449 C C . LEU A 1 306 ? 13.586 15.195 -1.943 1 94.88 306 LEU A C 1
ATOM 2451 O O . LEU A 1 306 ? 14.047 14.109 -2.314 1 94.88 306 LEU A O 1
ATOM 2455 N N . PHE A 1 307 ? 12.328 15.352 -1.826 1 93.94 307 PHE A N 1
ATOM 2456 C CA . PHE A 1 307 ? 11.352 14.297 -2.082 1 93.94 307 PHE A CA 1
ATOM 2457 C C . PHE A 1 307 ? 11.328 13.93 -3.561 1 93.94 307 PHE A C 1
ATOM 2459 O O . PHE A 1 307 ? 11.188 12.758 -3.912 1 93.94 307 PHE A O 1
ATOM 2466 N N . ALA A 1 308 ? 11.422 14.953 -4.332 1 94.38 308 ALA A N 1
ATOM 2467 C CA . ALA A 1 308 ? 11.453 14.695 -5.77 1 94.38 308 ALA A CA 1
ATOM 2468 C C . ALA A 1 308 ? 12.672 13.859 -6.156 1 94.38 308 ALA A C 1
ATOM 2470 O O . ALA A 1 308 ? 12.57 12.953 -6.984 1 94.38 308 ALA A O 1
ATOM 2471 N N . LEU A 1 309 ? 13.773 14.195 -5.512 1 96.19 309 LEU A N 1
ATOM 2472 C CA . LEU A 1 309 ? 14.984 13.43 -5.754 1 96.19 309 LEU A CA 1
ATOM 2473 C C . LEU A 1 309 ? 14.82 11.984 -5.285 1 96.19 309 LEU A C 1
ATOM 2475 O O . LEU A 1 309 ? 15.242 11.055 -5.973 1 96.19 309 LEU A O 1
ATOM 2479 N N . TYR A 1 310 ? 14.297 11.812 -4.215 1 95.75 310 TYR A N 1
ATOM 2480 C CA . TYR A 1 310 ? 14.055 10.469 -3.695 1 95.75 310 TYR A CA 1
ATOM 2481 C C . TYR A 1 310 ? 13.133 9.688 -4.625 1 95.75 310 TYR A C 1
ATOM 2483 O O . TYR A 1 310 ? 13.391 8.516 -4.914 1 95.75 310 TYR A O 1
ATOM 2491 N N . ARG A 1 311 ? 12.031 10.25 -5.004 1 94.31 311 ARG A N 1
ATOM 2492 C CA . ARG A 1 311 ? 11.109 9.609 -5.934 1 94.31 311 ARG A CA 1
ATOM 2493 C C . ARG A 1 311 ? 11.82 9.195 -7.215 1 94.31 311 ARG A C 1
ATOM 2495 O O . ARG A 1 311 ? 11.578 8.102 -7.742 1 94.31 311 ARG A O 1
ATOM 2502 N N . GLN A 1 312 ? 12.672 10.07 -7.668 1 96.44 312 GLN A N 1
ATOM 2503 C CA . GLN A 1 312 ? 13.43 9.758 -8.875 1 96.44 312 GLN A CA 1
ATOM 2504 C C . GLN A 1 312 ? 14.359 8.57 -8.648 1 96.44 312 GLN A C 1
ATOM 2506 O O . GLN A 1 312 ? 14.477 7.688 -9.5 1 96.44 312 GLN A O 1
ATOM 2511 N N . LYS A 1 313 ? 15.062 8.594 -7.555 1 97.31 313 LYS A N 1
ATOM 2512 C CA . LYS A 1 313 ? 15.945 7.484 -7.223 1 97.31 313 LYS A CA 1
ATOM 2513 C C . LYS A 1 313 ? 15.164 6.18 -7.09 1 97.31 313 LYS A C 1
ATOM 2515 O O . LYS A 1 313 ? 15.641 5.121 -7.504 1 97.31 313 LYS A O 1
ATOM 2520 N N . GLU A 1 314 ? 14.031 6.293 -6.484 1 95.38 314 GLU A N 1
ATOM 2521 C CA . GLU A 1 314 ? 13.172 5.117 -6.355 1 95.38 314 GLU A CA 1
ATOM 2522 C C . GLU A 1 314 ? 12.758 4.586 -7.723 1 95.38 314 GLU A C 1
ATOM 2524 O O . GLU A 1 314 ? 12.781 3.377 -7.961 1 95.38 314 GLU A O 1
ATOM 2529 N N . GLU A 1 315 ? 12.32 5.418 -8.586 1 95.62 315 GLU A N 1
ATOM 2530 C CA . GLU A 1 315 ? 11.914 5.016 -9.93 1 95.62 315 GLU A CA 1
ATOM 2531 C C . GLU A 1 315 ? 13.078 4.387 -10.695 1 95.62 315 GLU A C 1
ATOM 2533 O O . GLU A 1 315 ? 12.891 3.418 -11.43 1 95.62 315 GLU A O 1
ATOM 2538 N N . ASN A 1 316 ? 14.234 4.961 -10.5 1 97 316 ASN A N 1
ATOM 2539 C CA . ASN A 1 316 ? 15.414 4.391 -11.133 1 97 316 ASN A CA 1
ATOM 2540 C C . ASN A 1 316 ? 15.719 2.99 -10.609 1 97 316 ASN A C 1
ATOM 2542 O O . ASN A 1 316 ? 16.078 2.1 -11.375 1 97 316 ASN A O 1
ATOM 2546 N N . LEU A 1 317 ? 15.633 2.906 -9.352 1 96.44 317 LEU A N 1
ATOM 2547 C CA . LEU A 1 317 ? 15.852 1.599 -8.75 1 96.44 317 LEU A CA 1
ATOM 2548 C C . LEU A 1 317 ? 14.859 0.576 -9.281 1 96.44 317 LEU A C 1
ATOM 2550 O O . LEU A 1 317 ? 15.227 -0.558 -9.594 1 96.44 317 LEU A O 1
ATOM 2554 N N . ARG A 1 318 ? 13.586 0.869 -9.398 1 95.25 318 ARG A N 1
ATOM 2555 C CA . ARG A 1 318 ? 12.562 -0.023 -9.93 1 95.25 318 ARG A CA 1
ATOM 2556 C C . ARG A 1 318 ? 12.852 -0.382 -11.383 1 95.25 318 ARG A C 1
ATOM 2558 O O . ARG A 1 318 ? 12.672 -1.53 -11.797 1 95.25 318 ARG A O 1
ATOM 2565 N N . ALA A 1 319 ? 13.32 0.583 -12.141 1 96.69 319 ALA A N 1
ATOM 2566 C CA . ALA A 1 319 ? 13.664 0.345 -13.539 1 96.69 319 ALA A CA 1
ATOM 2567 C C . ALA A 1 319 ? 14.852 -0.612 -13.656 1 96.69 319 ALA A C 1
ATOM 2569 O O . ALA A 1 319 ? 14.844 -1.517 -14.492 1 96.69 319 ALA A O 1
ATOM 2570 N N . ASP A 1 320 ? 15.805 -0.361 -12.805 1 96.25 320 ASP A N 1
ATOM 2571 C CA . ASP A 1 320 ? 16.953 -1.257 -12.789 1 96.25 320 ASP A CA 1
ATOM 2572 C C . ASP A 1 320 ? 16.547 -2.68 -12.43 1 96.25 320 ASP A C 1
ATOM 2574 O O . ASP A 1 320 ? 17.047 -3.646 -13 1 96.25 320 ASP A O 1
ATOM 2578 N N . PHE A 1 321 ? 15.75 -2.734 -11.523 1 96.06 321 PHE A N 1
ATOM 2579 C CA . PHE A 1 321 ? 15.266 -4.047 -11.117 1 96.06 321 PHE A CA 1
ATOM 2580 C C . PHE A 1 321 ? 14.547 -4.742 -12.258 1 96.06 321 PHE A C 1
ATOM 2582 O O . PHE A 1 321 ? 14.75 -5.934 -12.5 1 96.06 321 PHE A O 1
ATOM 2589 N N . ARG A 1 322 ? 13.688 -4.094 -12.906 1 95 322 ARG A N 1
ATOM 2590 C CA . ARG A 1 322 ? 12.977 -4.664 -14.047 1 95 322 ARG A CA 1
ATOM 2591 C C . ARG A 1 322 ? 13.945 -5.156 -15.117 1 95 322 ARG A C 1
ATOM 2593 O O . ARG A 1 322 ? 13.75 -6.223 -15.695 1 95 322 ARG A O 1
ATOM 2600 N N . LEU A 1 323 ? 14.992 -4.391 -15.359 1 96.56 323 LEU A N 1
ATOM 2601 C CA . LEU A 1 323 ? 16.016 -4.77 -16.328 1 96.56 323 LEU A CA 1
ATOM 2602 C C . LEU A 1 323 ? 16.75 -6.023 -15.883 1 96.56 323 LEU A C 1
ATOM 2604 O O . LEU A 1 323 ? 17 -6.922 -16.688 1 96.56 323 LEU A O 1
ATOM 2608 N N . ASP A 1 324 ? 17.094 -6.059 -14.625 1 96.62 324 ASP A N 1
ATOM 2609 C CA . ASP A 1 324 ? 17.797 -7.215 -14.086 1 96.62 324 ASP A CA 1
ATOM 2610 C C . ASP A 1 324 ? 16.922 -8.469 -14.148 1 96.62 324 ASP A C 1
ATOM 2612 O O . ASP A 1 324 ? 17.422 -9.562 -14.414 1 96.62 324 ASP A O 1
ATOM 2616 N N . CYS A 1 325 ? 15.68 -8.305 -13.875 1 94.38 325 CYS A N 1
ATOM 2617 C CA . CYS A 1 325 ? 14.758 -9.43 -13.992 1 94.38 325 CYS A CA 1
ATOM 2618 C C . CYS A 1 325 ? 14.688 -9.93 -15.43 1 94.38 325 CYS A C 1
ATOM 2620 O O . CYS A 1 325 ? 14.742 -11.133 -15.672 1 94.38 325 CYS A O 1
ATOM 2622 N N . ALA A 1 326 ? 14.586 -9.023 -16.344 1 95.06 326 ALA A N 1
ATOM 2623 C CA . ALA A 1 326 ? 14.523 -9.391 -17.75 1 95.06 326 ALA A CA 1
ATOM 2624 C C . ALA A 1 326 ? 15.805 -10.094 -18.188 1 95.06 326 ALA A C 1
ATOM 2626 O O . ALA A 1 326 ? 15.758 -11.055 -18.953 1 95.06 326 ALA A O 1
ATOM 2627 N N . LYS A 1 327 ? 16.906 -9.594 -17.766 1 95.75 327 LYS A N 1
ATOM 2628 C CA . LYS A 1 327 ? 18.188 -10.211 -18.062 1 95.75 327 LYS A CA 1
ATOM 2629 C C . LYS A 1 327 ? 18.266 -11.633 -17.516 1 95.75 327 LYS A C 1
ATOM 2631 O O . LYS A 1 327 ? 18.703 -12.555 -18.203 1 95.75 327 LYS A O 1
ATOM 2636 N N . LEU A 1 328 ? 17.875 -11.789 -16.266 1 94.38 328 LEU A N 1
ATOM 2637 C CA . LEU A 1 328 ? 17.891 -13.109 -15.656 1 94.38 328 LEU A CA 1
ATOM 2638 C C . LEU A 1 328 ? 16.953 -14.062 -16.391 1 94.38 328 LEU A C 1
ATOM 2640 O O . LEU A 1 328 ? 17.281 -15.227 -16.609 1 94.38 328 LEU A O 1
ATOM 2644 N N . GLU A 1 329 ? 15.758 -13.555 -16.734 1 92.06 329 GLU A N 1
ATOM 2645 C CA . GLU A 1 329 ? 14.812 -14.367 -17.484 1 92.06 329 GLU A CA 1
ATOM 2646 C C . GLU A 1 329 ? 15.398 -14.789 -18.828 1 92.06 329 GLU A C 1
ATOM 2648 O O . GLU A 1 329 ? 15.242 -15.938 -19.25 1 92.06 329 GLU A O 1
ATOM 2653 N N . ALA A 1 330 ? 16.094 -13.906 -19.516 1 93.62 330 ALA A N 1
ATOM 2654 C CA . ALA A 1 330 ? 16.734 -14.211 -20.781 1 93.62 330 ALA A CA 1
ATOM 2655 C C . ALA A 1 330 ? 17.859 -15.234 -20.594 1 93.62 330 ALA A C 1
ATOM 2657 O O . ALA A 1 330 ? 18 -16.156 -21.391 1 93.62 330 ALA A O 1
ATOM 2658 N N . GLN A 1 331 ? 18.609 -15.031 -19.578 1 92.88 331 GLN A N 1
ATOM 2659 C CA . GLN A 1 331 ? 19.688 -15.977 -19.266 1 92.88 331 GLN A CA 1
ATOM 2660 C C . GLN A 1 331 ? 19.125 -17.359 -18.969 1 92.88 331 GLN A C 1
ATOM 2662 O O . GLN A 1 331 ? 19.688 -18.375 -19.391 1 92.88 331 GLN A O 1
ATOM 2667 N N . MET A 1 332 ? 18.094 -17.375 -18.203 1 90.44 332 MET A N 1
ATOM 2668 C CA . MET A 1 332 ? 17.453 -18.641 -17.859 1 90.44 332 MET A CA 1
ATOM 2669 C C . MET A 1 332 ? 16.938 -19.344 -19.109 1 90.44 332 MET A C 1
ATOM 2671 O O . MET A 1 332 ? 17.125 -20.547 -19.25 1 90.44 332 MET A O 1
ATOM 2675 N N . GLU A 1 333 ? 16.234 -18.609 -19.938 1 89.19 333 GLU A N 1
ATOM 2676 C CA . GLU A 1 333 ? 15.742 -19.188 -21.172 1 89.19 333 GLU A CA 1
ATOM 2677 C C . GLU A 1 333 ? 16.891 -19.703 -22.047 1 89.19 333 GLU A C 1
ATOM 2679 O O . GLU A 1 333 ? 16.797 -20.781 -22.641 1 89.19 333 GLU A O 1
ATOM 2684 N N . PHE A 1 334 ? 17.969 -19.047 -22.141 1 92.56 334 PHE A N 1
ATOM 2685 C CA . PHE A 1 334 ? 19.156 -19.469 -22.875 1 92.56 334 PHE A CA 1
ATOM 2686 C C . PHE A 1 334 ? 19.766 -20.719 -22.281 1 92.56 334 PHE A C 1
ATOM 2688 O O . PHE A 1 334 ? 20.141 -21.641 -23 1 92.56 334 PHE A O 1
ATOM 2695 N N . ALA A 1 335 ? 19.812 -20.672 -21.016 1 90.62 335 ALA A N 1
ATOM 2696 C CA . ALA A 1 335 ? 20.359 -21.844 -20.328 1 90.62 335 ALA A CA 1
ATOM 2697 C C . ALA A 1 335 ? 19.484 -23.062 -20.516 1 90.62 335 ALA A C 1
ATOM 2699 O O . ALA A 1 335 ? 19.984 -24.188 -20.641 1 90.62 335 ALA A O 1
ATOM 2700 N N . ARG A 1 336 ? 18.188 -22.859 -20.438 1 87.44 336 ARG A N 1
ATOM 2701 C CA . ARG A 1 336 ? 17.266 -23.953 -20.688 1 87.44 336 ARG A CA 1
ATOM 2702 C C . ARG A 1 336 ? 17.453 -24.516 -22.094 1 87.44 336 ARG A C 1
ATOM 2704 O O . ARG A 1 336 ? 17.5 -25.734 -22.281 1 87.44 336 ARG A O 1
ATOM 2711 N N . TYR A 1 337 ? 17.594 -23.641 -23.078 1 89.62 337 TYR A N 1
ATOM 2712 C CA . TYR A 1 337 ? 17.812 -24.062 -24.453 1 89.62 337 TYR A CA 1
ATOM 2713 C C . TYR A 1 337 ? 19.141 -24.797 -24.594 1 89.62 337 TYR A C 1
ATOM 2715 O O . TYR A 1 337 ? 19.219 -25.844 -25.25 1 89.62 337 TYR A O 1
ATOM 2723 N N . GLU A 1 338 ? 20.062 -24.281 -23.984 1 88.88 338 GLU A N 1
ATOM 2724 C CA . GLU A 1 338 ? 21.375 -24.938 -24.016 1 88.88 338 GLU A CA 1
ATOM 2725 C C . GLU A 1 338 ? 21.312 -26.312 -23.375 1 88.88 338 GLU A C 1
ATOM 2727 O O . GLU A 1 338 ? 21.891 -27.266 -23.906 1 88.88 338 GLU A O 1
ATOM 2732 N N . HIS A 1 339 ? 20.656 -26.375 -22.312 1 86.44 339 HIS A N 1
ATOM 2733 C CA . HIS A 1 339 ? 20.5 -27.656 -21.641 1 86.44 339 HIS A CA 1
ATOM 2734 C C . HIS A 1 339 ? 19.734 -28.641 -22.5 1 86.44 339 HIS A C 1
ATOM 2736 O O . HIS A 1 339 ? 20.109 -29.812 -22.594 1 86.44 339 HIS A O 1
ATOM 2742 N N . GLU A 1 340 ? 18.688 -28.219 -23.109 1 87.56 340 GLU A N 1
ATOM 2743 C CA . GLU A 1 340 ? 17.922 -29.078 -24.016 1 87.56 340 GLU A CA 1
ATOM 2744 C C . GLU A 1 340 ? 18.781 -29.547 -25.188 1 87.56 340 GLU A C 1
ATOM 2746 O O . GLU A 1 340 ? 18.703 -30.703 -25.594 1 87.56 340 GLU A O 1
ATOM 2751 N N . ILE A 1 341 ? 19.625 -28.672 -25.688 1 90 341 ILE A N 1
ATOM 2752 C CA . ILE A 1 341 ? 20.516 -29 -26.797 1 90 341 ILE A CA 1
ATOM 2753 C C . ILE A 1 341 ? 21.547 -30.031 -26.328 1 90 341 ILE A C 1
ATOM 2755 O O . ILE A 1 341 ? 21.875 -30.969 -27.047 1 90 341 ILE A O 1
ATOM 2759 N N . GLU A 1 342 ? 21.953 -29.859 -25.125 1 90.25 342 GLU A N 1
ATOM 2760 C CA . GLU A 1 342 ? 22.938 -30.797 -24.578 1 90.25 342 GLU A CA 1
ATOM 2761 C C . GLU A 1 342 ? 22.328 -32.188 -24.391 1 90.25 342 GLU A C 1
ATOM 2763 O O . GLU A 1 342 ? 22.969 -33.188 -24.672 1 90.25 342 GLU A O 1
ATOM 2768 N N . VAL A 1 343 ? 21.109 -32.25 -23.891 1 89.88 343 VAL A N 1
ATOM 2769 C CA . VAL A 1 343 ? 20.406 -33.5 -23.719 1 89.88 343 VAL A CA 1
ATOM 2770 C C . VAL A 1 343 ? 20.188 -34.156 -25.078 1 89.88 343 VAL A C 1
ATOM 2772 O O . VAL A 1 343 ? 20.406 -35.375 -25.219 1 89.88 343 VAL A O 1
ATOM 2775 N N . LEU A 1 344 ? 19.812 -33.375 -26.047 1 93.25 344 LEU A N 1
ATOM 2776 C CA . LEU A 1 344 ? 19.609 -33.906 -27.391 1 93.25 344 LEU A CA 1
ATOM 2777 C C . LEU A 1 344 ? 20.922 -34.375 -27.984 1 93.25 344 LEU A C 1
ATOM 2779 O O . LEU A 1 344 ? 20.969 -35.406 -28.656 1 93.25 344 LEU A O 1
ATOM 2783 N N . ARG A 1 345 ? 21.984 -33.688 -27.766 1 93.44 345 ARG A N 1
ATOM 2784 C CA . ARG A 1 345 ? 23.312 -34.062 -28.234 1 93.44 345 ARG A CA 1
ATOM 2785 C C . ARG A 1 345 ? 23.75 -35.375 -27.609 1 93.44 345 ARG A C 1
ATOM 2787 O O . ARG A 1 345 ? 24.312 -36.25 -28.297 1 93.44 345 ARG A O 1
ATOM 2794 N N . GLU A 1 346 ? 23.469 -35.5 -26.375 1 92.69 346 GLU A N 1
ATOM 2795 C CA . GLU A 1 346 ? 23.812 -36.719 -25.672 1 92.69 346 GLU A CA 1
ATOM 2796 C C . GLU A 1 346 ? 22.969 -37.875 -26.188 1 92.69 346 GLU A C 1
ATOM 2798 O O . GLU A 1 346 ? 23.469 -39 -26.375 1 92.69 346 GLU A O 1
ATOM 2803 N N . LYS A 1 347 ? 21.703 -37.688 -26.406 1 92.69 347 LYS A N 1
ATOM 2804 C CA . LYS A 1 347 ? 20.828 -38.75 -26.953 1 92.69 347 LYS A CA 1
ATOM 2805 C C . LYS A 1 347 ? 21.297 -39.156 -28.344 1 92.69 347 LYS A C 1
ATOM 2807 O O . LYS A 1 347 ? 21.297 -40.344 -28.672 1 92.69 347 LYS A O 1
ATOM 2812 N N . LEU A 1 348 ? 21.719 -38.062 -29.109 1 94.06 348 LEU A N 1
ATOM 2813 C CA . LEU A 1 348 ? 22.25 -38.344 -30.438 1 94.06 348 LEU A CA 1
ATOM 2814 C C . LEU A 1 348 ? 23.531 -39.156 -30.359 1 94.06 348 LEU A C 1
ATOM 2816 O O . LEU A 1 348 ? 23.719 -40.125 -31.125 1 94.06 348 LEU A O 1
ATOM 2820 N N . ARG A 1 349 ? 24.359 -38.906 -29.422 1 96.06 349 ARG A N 1
ATOM 2821 C CA . ARG A 1 349 ? 25.625 -39.625 -29.234 1 96.06 349 ARG A CA 1
ATOM 2822 C C . ARG A 1 349 ? 25.375 -41.062 -28.844 1 96.06 349 ARG A C 1
ATOM 2824 O O . ARG A 1 349 ? 26 -41.969 -29.391 1 96.06 349 ARG A O 1
ATOM 2831 N N . VAL A 1 350 ? 24.453 -41.281 -27.844 1 95.44 350 VAL A N 1
ATOM 2832 C CA . VAL A 1 350 ? 24.141 -42.625 -27.375 1 95.44 350 VAL A CA 1
ATOM 2833 C C . VAL A 1 350 ? 23.531 -43.438 -28.516 1 95.44 350 VAL A C 1
ATOM 2835 O O . VAL A 1 350 ? 23.891 -44.594 -28.719 1 95.44 350 VAL A O 1
ATOM 2838 N N . ARG A 1 351 ? 22.719 -42.844 -29.359 1 94.81 351 ARG A N 1
ATOM 2839 C CA . ARG A 1 351 ? 22.109 -43.531 -30.5 1 94.81 351 ARG A CA 1
ATOM 2840 C C . ARG A 1 351 ? 23.141 -43.875 -31.562 1 94.81 351 ARG A C 1
ATOM 2842 O O . ARG A 1 351 ? 23.094 -44.969 -32.156 1 94.81 351 ARG A O 1
ATOM 2849 N N . GLU A 1 352 ? 24.062 -42.969 -31.734 1 94.62 352 GLU A N 1
ATOM 2850 C CA . GLU A 1 352 ? 25.141 -43.219 -32.688 1 94.62 352 GLU A CA 1
ATOM 2851 C C . GLU A 1 352 ? 26.047 -44.344 -32.219 1 94.62 352 GLU A C 1
ATOM 2853 O O . GLU A 1 352 ? 26.453 -45.188 -33.031 1 94.62 352 GLU A O 1
ATOM 2858 N N . LEU A 1 353 ? 26.344 -44.438 -30.938 1 94.38 353 LEU A N 1
ATOM 2859 C CA . LEU A 1 353 ? 27.156 -45.5 -30.375 1 94.38 353 LEU A CA 1
ATOM 2860 C C . LEU A 1 353 ? 26.453 -46.844 -30.5 1 94.38 353 LEU A C 1
ATOM 2862 O O . LEU A 1 353 ? 27.078 -47.875 -30.781 1 94.38 353 LEU A O 1
ATOM 2866 N N . ASP A 1 354 ? 25.109 -46.75 -30.297 1 95.25 354 ASP A N 1
ATOM 2867 C CA . ASP A 1 354 ? 24.312 -47.969 -30.469 1 95.25 354 ASP A CA 1
ATOM 2868 C C . ASP A 1 354 ? 24.297 -48.438 -31.922 1 95.25 354 ASP A C 1
ATOM 2870 O O . ASP A 1 354 ? 24.406 -49.625 -32.188 1 95.25 354 ASP A O 1
ATOM 2874 N N . LYS A 1 355 ? 24.266 -47.531 -32.844 1 93.81 355 LYS A N 1
ATOM 2875 C CA . LYS A 1 355 ? 24.328 -47.844 -34.281 1 93.81 355 LYS A CA 1
ATOM 2876 C C . LYS A 1 355 ? 25.688 -48.438 -34.656 1 93.81 355 LYS A C 1
ATOM 2878 O O . LYS A 1 355 ? 25.766 -49.406 -35.406 1 93.81 355 LYS A O 1
ATOM 2883 N N . GLU A 1 356 ? 26.719 -47.875 -34.062 1 93.81 356 GLU A N 1
ATOM 2884 C CA . GLU A 1 356 ? 28.062 -48.375 -34.312 1 93.81 356 GLU A CA 1
ATOM 2885 C C . GLU A 1 356 ? 28.25 -49.75 -33.719 1 93.81 356 GLU A C 1
ATOM 2887 O O . GLU A 1 356 ? 28.891 -50.625 -34.344 1 93.81 356 GLU A O 1
ATOM 2892 N N . ARG A 1 357 ? 27.703 -50.031 -32.562 1 94.75 357 ARG A N 1
ATOM 2893 C CA . ARG A 1 357 ? 27.75 -51.344 -31.922 1 94.75 357 ARG A CA 1
ATOM 2894 C C . ARG A 1 357 ? 27.016 -52.406 -32.75 1 94.75 357 ARG A C 1
ATOM 2896 O O . ARG A 1 357 ? 27.516 -53.5 -33 1 94.75 357 ARG A O 1
ATOM 2903 N N . GLN A 1 358 ? 25.828 -51.969 -33.281 1 93.88 358 GLN A N 1
ATOM 2904 C CA . GLN A 1 358 ? 25.062 -52.844 -34.156 1 93.88 358 GLN A CA 1
ATOM 2905 C C . GLN A 1 358 ? 25.812 -53.156 -35.438 1 93.88 358 GLN A C 1
ATOM 2907 O O . GLN A 1 358 ? 25.844 -54.281 -35.906 1 93.88 358 GLN A O 1
ATOM 2912 N N . LYS A 1 359 ? 26.469 -52.125 -35.969 1 93.75 359 LYS A N 1
ATOM 2913 C CA . LYS A 1 359 ? 27.25 -52.312 -37.188 1 93.75 359 LYS A CA 1
ATOM 2914 C C . LYS A 1 359 ? 28.453 -53.219 -36.938 1 93.75 359 LYS A C 1
ATOM 2916 O O . LYS A 1 359 ? 28.719 -54.125 -37.719 1 93.75 359 LYS A O 1
ATOM 2921 N N . ARG A 1 360 ? 29.125 -53.125 -35.781 1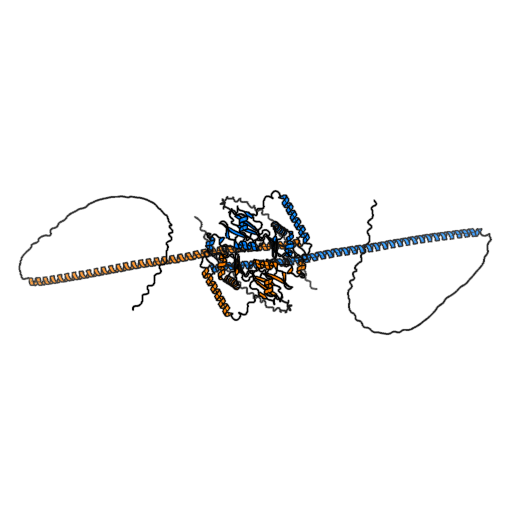 93.12 360 ARG A N 1
ATOM 2922 C CA . ARG A 1 360 ? 30.266 -53.969 -35.438 1 93.12 360 ARG A CA 1
ATOM 2923 C C . ARG A 1 360 ? 29.828 -55.406 -35.219 1 93.12 360 ARG A C 1
ATOM 2925 O O . ARG A 1 360 ? 30.516 -56.344 -35.625 1 93.12 360 ARG A O 1
ATOM 2932 N N . GLU A 1 361 ? 28.672 -55.531 -34.562 1 93.69 361 GLU A N 1
ATOM 2933 C CA . GLU A 1 361 ? 28.125 -56.875 -34.344 1 93.69 361 GLU A CA 1
ATOM 2934 C C . GLU A 1 361 ? 27.766 -57.531 -35.688 1 93.69 361 GLU A C 1
ATOM 2936 O O . GLU A 1 361 ? 28.047 -58.719 -35.875 1 93.69 361 GLU A O 1
ATOM 2941 N N . TRP A 1 362 ? 27.25 -56.688 -36.656 1 93.81 362 TRP A N 1
ATOM 2942 C CA . TRP A 1 362 ? 26.922 -57.188 -38 1 93.81 362 TRP A CA 1
ATOM 2943 C C . TRP A 1 362 ? 28.188 -57.531 -38.781 1 93.81 362 TRP A C 1
ATOM 2945 O O . TRP A 1 362 ? 28.266 -58.625 -39.375 1 93.81 362 TRP A O 1
ATOM 2955 N N . GLU A 1 363 ? 29.172 -56.719 -38.719 1 93.44 363 GLU A N 1
ATOM 2956 C CA . GLU A 1 363 ? 30.453 -56.969 -39.406 1 93.44 363 GLU A CA 1
ATOM 2957 C C . GLU A 1 363 ? 31.141 -58.188 -38.812 1 93.44 363 GLU A C 1
ATOM 2959 O O . GLU A 1 363 ? 31.734 -59 -39.531 1 93.44 363 GLU A O 1
ATOM 2964 N N . ALA A 1 364 ? 31.031 -58.438 -37.469 1 93.44 364 ALA A N 1
ATOM 2965 C CA . ALA A 1 364 ? 31.625 -59.594 -36.812 1 93.44 364 ALA A CA 1
ATOM 2966 C C . ALA A 1 364 ? 30.891 -60.875 -37.188 1 93.44 364 ALA A C 1
ATOM 2968 O O . ALA A 1 364 ? 31.516 -61.906 -37.438 1 93.44 364 ALA A O 1
ATOM 2969 N N . MET A 1 365 ? 29.562 -60.781 -37.375 1 94 365 MET A N 1
ATOM 2970 C CA . MET A 1 365 ? 28.75 -61.938 -37.781 1 94 365 MET A CA 1
ATOM 2971 C C . MET A 1 365 ? 29.062 -62.281 -39.25 1 94 365 MET A C 1
ATOM 2973 O O . MET A 1 365 ? 29.188 -63.469 -39.562 1 94 365 MET A O 1
ATOM 2977 N N . GLU A 1 366 ? 29.234 -61.188 -40.062 1 92.44 366 GLU A N 1
ATOM 2978 C CA . GLU A 1 366 ? 29.594 -61.406 -41.469 1 92.44 366 GLU A CA 1
ATOM 2979 C C . GLU A 1 366 ? 30.984 -62 -41.625 1 92.44 366 GLU A C 1
ATOM 2981 O O . GLU A 1 366 ? 31.172 -62.938 -42.406 1 92.44 366 GLU A O 1
ATOM 2986 N N . ARG A 1 367 ? 31.938 -61.688 -40.781 1 93.12 367 ARG A N 1
ATOM 2987 C CA . ARG A 1 367 ? 33.281 -62.219 -40.781 1 93.12 367 ARG A CA 1
ATOM 2988 C C . ARG A 1 367 ? 33.312 -63.656 -40.312 1 93.12 367 ARG A C 1
ATOM 2990 O O . ARG A 1 367 ? 33.969 -64.5 -40.875 1 93.12 367 ARG A O 1
ATOM 2997 N N . GLN A 1 368 ? 32.531 -63.938 -39.25 1 93.38 368 GLN A N 1
ATOM 2998 C CA . GLN A 1 368 ? 32.406 -65.312 -38.75 1 93.38 368 GLN A CA 1
ATOM 2999 C C . GLN A 1 368 ? 31.781 -66.25 -39.781 1 93.38 368 GLN A C 1
ATOM 3001 O O . GLN A 1 368 ? 32.25 -67.375 -39.969 1 93.38 368 GLN A O 1
ATOM 3006 N N . ALA A 1 369 ? 30.797 -65.688 -40.531 1 93.06 369 ALA A N 1
ATOM 3007 C CA . ALA A 1 369 ? 30.141 -66.438 -41.562 1 93.06 369 ALA A CA 1
ATOM 3008 C C . ALA A 1 369 ? 31.094 -66.75 -42.719 1 93.06 369 ALA A C 1
ATOM 3010 O O . ALA A 1 369 ? 31.141 -67.875 -43.25 1 93.06 369 ALA A O 1
ATOM 3011 N N . GLU A 1 370 ? 31.938 -65.688 -43.031 1 92.94 370 GLU A N 1
ATOM 3012 C CA . GLU A 1 370 ? 32.938 -65.812 -44.062 1 92.94 370 GLU A CA 1
ATOM 3013 C C . GLU A 1 370 ? 34.031 -66.812 -43.656 1 92.94 370 GLU A C 1
ATOM 3015 O O . GLU A 1 370 ? 34.469 -67.625 -44.438 1 92.94 370 GLU A O 1
ATOM 3020 N N . GLU A 1 371 ? 34.438 -66.75 -42.375 1 92.62 371 GLU A N 1
ATOM 3021 C CA . GLU A 1 371 ? 35.438 -67.625 -41.844 1 92.62 371 GLU A CA 1
ATOM 3022 C C . GLU A 1 371 ? 34.906 -69.062 -41.75 1 92.62 371 GLU A C 1
ATOM 3024 O O . GLU A 1 371 ? 35.625 -70 -42.094 1 92.62 371 GLU A O 1
ATOM 3029 N N . GLU A 1 372 ? 33.625 -69.25 -41.438 1 93 372 GLU A N 1
ATOM 3030 C CA . GLU A 1 372 ? 33.031 -70.625 -41.406 1 93 372 GLU A CA 1
ATOM 3031 C C . GLU A 1 372 ? 32.875 -71.188 -42.812 1 93 372 GLU A C 1
ATOM 3033 O O . GLU A 1 372 ? 33.125 -72.375 -43 1 93 372 GLU A O 1
ATOM 3038 N N . LYS A 1 373 ? 32.562 -70.375 -43.812 1 92.38 373 LYS A N 1
ATOM 3039 C CA . LYS A 1 373 ? 32.5 -70.812 -45.219 1 92.38 373 LYS A CA 1
ATOM 3040 C C . LYS A 1 373 ? 33.875 -71.188 -45.719 1 92.38 373 LYS A C 1
ATOM 3042 O O . LYS A 1 373 ? 34 -72.25 -46.375 1 92.38 373 LYS A O 1
ATOM 3047 N N . MET A 1 374 ? 34.875 -70.375 -45.312 1 94.44 374 MET A N 1
ATOM 3048 C CA . MET A 1 374 ? 36.25 -70.688 -45.719 1 94.44 374 MET A CA 1
ATOM 3049 C C . MET A 1 374 ? 36.75 -72 -45.062 1 94.44 374 MET A C 1
ATOM 3051 O O . MET A 1 374 ? 37.406 -72.812 -45.719 1 94.44 374 MET A O 1
ATOM 3055 N N . ARG A 1 375 ? 36.375 -72.25 -43.812 1 92.38 375 ARG A N 1
ATOM 3056 C CA . ARG A 1 375 ? 36.75 -73.5 -43.094 1 92.38 375 ARG A CA 1
ATOM 3057 C C . ARG A 1 375 ? 36.062 -74.688 -43.688 1 92.38 375 ARG A C 1
ATOM 3059 O O . ARG A 1 375 ? 36.688 -75.75 -43.875 1 92.38 375 ARG A O 1
ATOM 3066 N N . THR A 1 376 ? 34.812 -74.5 -44.094 1 92.62 376 THR A N 1
ATOM 3067 C CA . THR A 1 376 ? 34.062 -75.562 -44.75 1 92.62 376 THR A CA 1
ATOM 3068 C C . THR A 1 376 ? 34.625 -75.875 -46.125 1 92.62 376 THR A C 1
ATOM 3070 O O . THR A 1 376 ? 34.781 -77.062 -46.5 1 92.62 376 THR A O 1
ATOM 3073 N N . GLN A 1 377 ? 35.062 -74.812 -46.875 1 92.25 377 GLN A N 1
ATOM 3074 C CA . GLN A 1 377 ? 35.656 -75 -48.188 1 92.25 377 GLN A CA 1
ATOM 3075 C C . GLN A 1 377 ? 37.031 -75.625 -48.094 1 92.25 377 GLN A C 1
ATOM 3077 O O . GLN A 1 377 ? 37.344 -76.5 -48.875 1 92.25 377 GLN A O 1
ATOM 3082 N N . THR A 1 378 ? 37.781 -75.312 -47.062 1 92.56 378 THR A N 1
ATOM 3083 C CA . THR A 1 378 ? 39.094 -75.875 -46.875 1 92.56 378 THR A CA 1
ATOM 3084 C C . THR A 1 378 ? 38.969 -77.375 -46.438 1 92.56 378 THR A C 1
ATOM 3086 O O . THR A 1 378 ? 39.719 -78.188 -46.906 1 92.56 378 THR A O 1
ATOM 3089 N N . HIS A 1 379 ? 37.938 -77.688 -45.688 1 91.94 379 HIS A N 1
ATOM 3090 C CA . HIS A 1 379 ? 37.656 -79.062 -45.281 1 91.94 379 HIS A CA 1
ATOM 3091 C C . HIS A 1 379 ? 37.219 -79.875 -46.469 1 91.94 379 HIS A C 1
ATOM 3093 O O . HIS A 1 379 ? 37.625 -81.062 -46.625 1 91.94 379 HIS A O 1
ATOM 3099 N N . MET A 1 380 ? 36.438 -79.25 -47.312 1 93.5 380 MET A N 1
ATOM 3100 C CA . MET A 1 380 ? 35.969 -79.938 -48.5 1 93.5 380 MET A CA 1
ATOM 3101 C C . MET A 1 380 ? 37.094 -80.188 -49.5 1 93.5 380 MET A C 1
ATOM 3103 O O . MET A 1 380 ? 37.219 -81.312 -50.062 1 93.5 380 MET A O 1
ATOM 3107 N N . ARG A 1 381 ? 38.031 -79.312 -49.562 1 92.44 381 ARG A N 1
ATOM 3108 C CA . ARG A 1 381 ? 39.219 -79.438 -50.438 1 92.44 381 ARG A CA 1
ATOM 3109 C C . ARG A 1 381 ? 40.156 -80.5 -49.906 1 92.44 381 ARG A C 1
ATOM 3111 O O . ARG A 1 381 ? 40.656 -81.312 -50.688 1 92.44 381 ARG A O 1
ATOM 3118 N N . HIS A 1 382 ? 40.219 -80.5 -48.594 1 91.75 382 HIS A N 1
ATOM 3119 C CA . HIS A 1 382 ? 41.031 -81.5 -47.969 1 91.75 382 HIS A CA 1
ATOM 3120 C C . HIS A 1 382 ? 40.406 -82.875 -48.094 1 91.75 382 HIS A C 1
ATOM 3122 O O . HIS A 1 382 ? 41.094 -83.875 -48.406 1 91.75 382 HIS A O 1
ATOM 3128 N N . ALA A 1 383 ? 39.094 -83 -48.094 1 90.75 383 ALA A 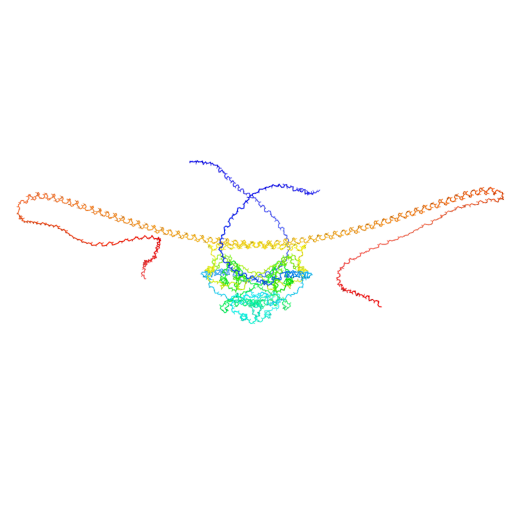N 1
ATOM 3129 C CA . ALA A 1 383 ? 38.375 -84.25 -48.25 1 90.75 383 ALA A CA 1
ATOM 3130 C C . ALA A 1 383 ? 38.469 -84.75 -49.719 1 90.75 383 ALA A C 1
ATOM 3132 O O . ALA A 1 383 ? 38.688 -85.938 -49.969 1 90.75 383 ALA A O 1
ATOM 3133 N N . GLN A 1 384 ? 38.438 -83.75 -50.625 1 90.31 384 GLN A N 1
ATOM 3134 C CA . GLN A 1 384 ? 38.562 -84.125 -52.031 1 90.31 384 GLN A CA 1
ATOM 3135 C C . GLN A 1 384 ? 39.969 -84.562 -52.375 1 90.31 384 GLN A C 1
ATOM 3137 O O . GLN A 1 384 ? 40.156 -85.562 -53.094 1 90.31 384 GLN A O 1
ATOM 3142 N N . LYS A 1 385 ? 40.969 -84 -51.781 1 90.88 385 LYS A N 1
ATOM 3143 C CA . LYS A 1 385 ? 42.344 -84.375 -52 1 90.88 385 LYS A CA 1
ATOM 3144 C C . LYS A 1 385 ? 42.625 -85.75 -51.375 1 90.88 385 LYS A C 1
ATOM 3146 O O . LYS A 1 385 ? 43.344 -86.562 -51.969 1 90.88 385 LYS A O 1
ATOM 3151 N N . GLU A 1 386 ? 41.969 -86 -50.219 1 89.88 386 GLU A N 1
ATOM 3152 C CA . GLU A 1 386 ? 42.125 -87.25 -49.562 1 89.88 386 GLU A CA 1
ATOM 3153 C C . GLU A 1 386 ? 41.469 -88.375 -50.375 1 89.88 386 GLU A C 1
ATOM 3155 O O . GLU A 1 386 ? 42.031 -89.438 -50.5 1 89.88 386 GLU A O 1
ATOM 3160 N N . ILE A 1 387 ? 40.312 -88.062 -50.969 1 89.69 387 ILE A N 1
ATOM 3161 C CA . ILE A 1 387 ? 39.594 -89 -51.812 1 89.69 387 ILE A CA 1
ATOM 3162 C C . ILE A 1 387 ? 40.406 -89.25 -53.094 1 89.69 387 ILE A C 1
ATOM 3164 O O . ILE A 1 387 ? 40.562 -90.375 -53.531 1 89.69 387 ILE A O 1
ATOM 3168 N N . GLN A 1 388 ? 41 -88.25 -53.625 1 90.12 388 GLN A N 1
ATOM 3169 C CA . GLN A 1 388 ? 41.812 -88.375 -54.812 1 90.12 388 GLN A CA 1
ATOM 3170 C C . GLN A 1 388 ? 43.094 -89.125 -54.562 1 90.12 388 GLN A C 1
ATOM 3172 O O . GLN A 1 388 ? 43.5 -90 -55.344 1 90.12 388 GLN A O 1
ATOM 3177 N N . SER A 1 389 ? 43.656 -88.938 -53.406 1 90.19 389 SER A N 1
ATOM 3178 C CA . SER A 1 389 ? 44.844 -89.625 -53.031 1 90.19 389 SER A CA 1
ATOM 3179 C C . SER A 1 389 ? 44.562 -91.125 -52.781 1 90.19 389 SER A C 1
ATOM 3181 O O . SER A 1 389 ? 45.344 -92 -53.188 1 90.19 389 SER A O 1
ATOM 3183 N N . LYS A 1 390 ? 43.375 -91.438 -52.312 1 87.81 390 LYS A N 1
ATOM 3184 C CA . LYS A 1 390 ? 42.969 -92.812 -52.094 1 87.81 390 LYS A CA 1
ATOM 3185 C C . LYS A 1 390 ? 42.656 -93.5 -53.406 1 87.81 390 LYS A C 1
ATOM 3187 O O . LYS A 1 390 ? 43.031 -94.688 -53.625 1 87.81 390 LYS A O 1
ATOM 3192 N N . LEU A 1 391 ? 42.062 -92.75 -54.281 1 87.69 391 LEU A N 1
ATOM 3193 C CA . LEU A 1 391 ? 41.781 -93.25 -55.594 1 87.69 391 LEU A CA 1
ATOM 3194 C C . LEU A 1 391 ? 43.062 -93.562 -56.375 1 87.69 391 LEU A C 1
ATOM 3196 O O . LEU A 1 391 ? 43.188 -94.562 -57.031 1 87.69 391 LEU A O 1
ATOM 3200 N N . MET A 1 392 ? 44.031 -92.688 -56.219 1 88.19 392 MET A N 1
ATOM 3201 C CA . MET A 1 392 ? 45.312 -92.875 -56.875 1 88.19 392 MET A CA 1
ATOM 3202 C C . MET A 1 392 ? 46.062 -94 -56.281 1 88.19 392 MET A C 1
ATOM 3204 O O . MET A 1 392 ? 46.719 -94.812 -57 1 88.19 392 MET A O 1
ATOM 3208 N N . ARG A 1 393 ? 45.906 -94.188 -55 1 87.38 393 ARG A N 1
ATOM 3209 C CA . ARG A 1 393 ? 46.562 -95.312 -54.312 1 87.38 393 ARG A CA 1
ATOM 3210 C C . ARG A 1 393 ? 45.906 -96.625 -54.719 1 87.38 393 ARG A C 1
ATOM 3212 O O . ARG A 1 393 ? 46.594 -97.625 -54.938 1 87.38 393 ARG A O 1
ATOM 3219 N N . ASN A 1 394 ? 44.594 -96.562 -54.844 1 85.31 394 ASN A N 1
ATOM 3220 C CA . ASN A 1 394 ? 43.875 -97.75 -55.281 1 85.31 394 ASN A CA 1
ATOM 3221 C C . ASN A 1 394 ? 44.156 -98.125 -56.719 1 85.31 394 ASN A C 1
ATOM 3223 O O . ASN A 1 394 ? 44.312 -99.312 -57.094 1 85.31 394 ASN A O 1
ATOM 3227 N N . GLU A 1 395 ? 44.344 -97.188 -57.625 1 83.81 395 GLU A N 1
ATOM 3228 C CA . GLU A 1 395 ? 44.688 -97.375 -59.031 1 83.81 395 GLU A CA 1
ATOM 3229 C C . GLU A 1 395 ? 46.125 -97.875 -59.188 1 83.81 395 GLU A C 1
ATOM 3231 O O . GLU A 1 395 ? 46.406 -98.75 -60 1 83.81 395 GLU A O 1
ATOM 3236 N N . GLU A 1 396 ? 47 -97.375 -58.312 1 82.75 396 GLU A N 1
ATOM 3237 C CA . GLU A 1 396 ? 48.375 -97.812 -58.312 1 82.75 396 GLU A CA 1
ATOM 3238 C C . GLU A 1 396 ? 48.469 -99.25 -57.812 1 82.75 396 GLU A C 1
ATOM 3240 O O . GLU A 1 396 ? 49.219 -100.062 -58.344 1 82.75 396 GLU A O 1
ATOM 3245 N N . GLN A 1 397 ? 47.625 -99.625 -56.844 1 82.19 397 GLN A N 1
ATOM 3246 C CA . GLN A 1 397 ? 47.562 -101 -56.344 1 82.19 397 GLN A CA 1
ATOM 3247 C C . GLN A 1 397 ? 46.938 -101.938 -57.344 1 82.19 397 GLN A C 1
ATOM 3249 O O . GLN A 1 397 ? 47.375 -103.062 -57.531 1 82.19 397 GLN A O 1
ATOM 3254 N N . MET A 1 398 ? 45.938 -101.438 -58.125 1 82 398 MET A N 1
ATOM 3255 C CA . MET A 1 398 ? 45.312 -102.25 -59.156 1 82 398 MET A CA 1
ATOM 3256 C C . MET A 1 398 ? 46.25 -102.438 -60.344 1 82 398 MET A C 1
ATOM 3258 O O . MET A 1 398 ? 46.312 -103.562 -60.938 1 82 398 MET A O 1
ATOM 3262 N N . LEU A 1 399 ? 47.031 -101.438 -60.75 1 80.06 399 LEU A N 1
ATOM 3263 C CA . LEU A 1 399 ? 48 -101.562 -61.812 1 80.06 399 LEU A CA 1
ATOM 3264 C C . LEU A 1 399 ? 49.156 -102.438 -61.406 1 80.06 399 LEU A C 1
ATOM 3266 O O . LEU A 1 399 ? 49.625 -103.25 -62.219 1 80.06 399 LEU A O 1
ATOM 3270 N N . MET A 1 400 ? 49.469 -102.375 -60.094 1 82 400 MET A N 1
ATOM 3271 C CA . MET A 1 400 ? 50.5 -103.25 -59.594 1 82 400 MET A CA 1
ATOM 3272 C C . MET A 1 400 ? 50 -104.688 -59.531 1 82 400 MET A C 1
ATOM 3274 O O . MET A 1 400 ? 50.719 -105.625 -59.812 1 82 400 MET A O 1
ATOM 3278 N N . LYS A 1 401 ? 48.719 -104.875 -59.219 1 76.25 401 LYS A N 1
ATOM 3279 C CA . LYS A 1 401 ? 48.125 -106.188 -59.219 1 76.25 401 LYS A CA 1
ATOM 3280 C C . LYS A 1 401 ? 47.938 -106.75 -60.625 1 76.25 401 LYS A C 1
ATOM 3282 O O . LYS A 1 401 ? 48.188 -107.875 -60.906 1 76.25 401 LYS A O 1
ATOM 3287 N N . GLU A 1 402 ? 47.562 -105.875 -61.594 1 74.5 402 GLU A N 1
ATOM 3288 C CA . GLU A 1 402 ? 47.438 -106.25 -62.969 1 74.5 402 GLU A CA 1
ATOM 3289 C C . GLU A 1 402 ? 48.812 -106.562 -63.594 1 74.5 402 GLU A C 1
ATOM 3291 O O . GLU A 1 402 ? 48.969 -107.5 -64.375 1 74.5 402 GLU A O 1
ATOM 3296 N N . GLU A 1 403 ? 49.844 -105.812 -63.188 1 75.62 403 GLU A N 1
ATOM 3297 C CA . GLU A 1 403 ? 51.219 -106.125 -63.625 1 75.62 403 GLU A CA 1
ATOM 3298 C C . GLU A 1 403 ? 51.75 -107.375 -63 1 75.62 403 GLU A C 1
ATOM 3300 O O . GLU A 1 403 ? 52.438 -108.188 -63.656 1 75.62 403 GLU A O 1
ATOM 3305 N N . ALA A 1 404 ? 51.375 -107.75 -61.812 1 75.62 404 ALA A N 1
ATOM 3306 C CA . ALA A 1 404 ? 51.781 -108.938 -61.125 1 75.62 404 ALA A CA 1
ATOM 3307 C C . ALA A 1 404 ? 51 -110.125 -61.688 1 75.62 404 ALA A C 1
ATOM 3309 O O . ALA A 1 404 ? 51.562 -111.25 -61.906 1 75.62 404 ALA A O 1
ATOM 3310 N N . GLU A 1 405 ? 49.719 -110 -62.062 1 73.56 405 GLU A N 1
ATOM 3311 C CA . GLU A 1 405 ? 48.906 -111.062 -62.688 1 73.56 405 GLU A CA 1
ATOM 3312 C C . GLU A 1 405 ? 49.344 -111.312 -64.125 1 73.56 405 GLU A C 1
ATOM 3314 O O . GLU A 1 405 ? 49.406 -112.438 -64.562 1 73.56 405 GLU A O 1
ATOM 3319 N N . SER A 1 406 ? 49.688 -110.25 -64.875 1 72.81 406 SER A N 1
ATOM 3320 C CA . SER A 1 406 ? 50.188 -110.438 -66.25 1 72.81 406 SER A CA 1
ATOM 3321 C C . SER A 1 406 ? 51.562 -111.062 -66.25 1 72.81 406 SER A C 1
ATOM 3323 O O . SER A 1 406 ? 51.875 -111.875 -67.062 1 72.81 406 SER A O 1
ATOM 3325 N N . SER A 1 407 ? 52.406 -110.875 -65.25 1 70.69 407 SER A N 1
ATOM 3326 C CA . SER A 1 407 ? 53.719 -111.5 -65.125 1 70.69 407 SER A CA 1
ATOM 3327 C C . SER A 1 407 ? 53.531 -112.938 -64.688 1 70.69 407 SER A C 1
ATOM 3329 O O . SER A 1 407 ? 54.219 -113.875 -65.188 1 70.69 407 SER A O 1
ATOM 3331 N N . LEU A 1 408 ? 52.625 -113.375 -63.844 1 68.75 408 LEU A N 1
ATOM 3332 C CA . LEU A 1 408 ? 52.344 -114.75 -63.438 1 68.75 408 LEU A CA 1
ATOM 3333 C C . LEU A 1 408 ? 51.625 -115.5 -64.562 1 68.75 408 LEU A C 1
ATOM 3335 O O . LEU A 1 408 ? 51.938 -116.688 -64.812 1 68.75 408 LEU A O 1
ATOM 3339 N N . PHE A 1 409 ? 50.656 -114.875 -65.25 1 69.12 409 PHE A N 1
ATOM 3340 C CA . PHE A 1 409 ? 50.031 -115.5 -66.438 1 69.12 409 PHE A CA 1
ATOM 3341 C C . PHE A 1 409 ? 51.094 -115.75 -67.5 1 69.12 409 PHE A C 1
ATOM 3343 O O . PHE A 1 409 ? 51.094 -116.75 -68.125 1 69.12 409 PHE A O 1
ATOM 3350 N N . ALA A 1 410 ? 52 -114.812 -67.75 1 64.56 410 ALA A N 1
ATOM 3351 C CA . ALA A 1 410 ? 53.094 -115.062 -68.625 1 64.56 410 ALA A CA 1
ATOM 3352 C C . ALA A 1 410 ? 54 -116.188 -68.125 1 64.56 410 ALA A C 1
ATOM 3354 O O . ALA A 1 410 ? 54.438 -117.062 -68.938 1 64.56 410 ALA A O 1
ATOM 3355 N N . LYS A 1 411 ? 54.25 -116.375 -66.812 1 63.28 411 LYS A N 1
ATOM 3356 C CA . LYS A 1 411 ? 54.969 -117.5 -66.312 1 63.28 411 LYS A CA 1
ATOM 3357 C C . LYS A 1 411 ? 54.156 -118.75 -66.312 1 63.28 411 LYS A C 1
ATOM 3359 O O . LYS A 1 411 ? 54.656 -119.812 -66.625 1 63.28 411 LYS A O 1
ATOM 3364 N N . ALA A 1 412 ? 52.875 -118.625 -66.062 1 60.12 412 ALA A N 1
ATOM 3365 C CA . ALA A 1 412 ? 52 -119.812 -66.125 1 60.12 412 ALA A CA 1
ATOM 3366 C C . ALA A 1 412 ? 51.781 -120.25 -67.562 1 60.12 412 ALA A C 1
ATOM 3368 O O . ALA A 1 412 ? 51.75 -121.438 -67.812 1 60.12 412 ALA A O 1
ATOM 3369 N N . GLN A 1 413 ? 51.5 -119.312 -68.5 1 59.38 413 GLN A N 1
ATOM 3370 C CA . GLN A 1 413 ? 51.438 -119.688 -69.875 1 59.38 413 GLN A CA 1
ATOM 3371 C C . GLN A 1 413 ? 52.719 -120.312 -70.375 1 59.38 413 GLN A C 1
ATOM 3373 O O . GLN A 1 413 ? 52.719 -121.25 -71.125 1 59.38 413 GLN A O 1
ATOM 3378 N N . ASN A 1 414 ? 53.812 -119.875 -69.938 1 58.69 414 ASN A N 1
ATOM 3379 C CA . ASN A 1 414 ? 55.031 -120.562 -70.188 1 58.69 414 ASN A CA 1
ATOM 3380 C C . ASN A 1 414 ? 55.062 -121.938 -69.562 1 58.69 414 ASN A C 1
ATOM 3382 O O . ASN A 1 414 ? 55.531 -122.938 -70.125 1 58.69 414 ASN A O 1
ATOM 3386 N N . LEU A 1 415 ? 54.594 -122.188 -68.375 1 53.44 415 LEU A N 1
ATOM 3387 C CA . LEU A 1 415 ? 54.5 -123.5 -67.75 1 53.44 415 LEU A CA 1
ATOM 3388 C C . LEU A 1 415 ? 53.375 -124.312 -68.375 1 53.44 415 LEU A C 1
ATOM 3390 O O . LEU A 1 415 ? 53.531 -125.5 -68.562 1 53.44 415 LEU A O 1
ATOM 3394 N N . THR A 1 416 ? 52.125 -123.688 -68.5 1 48.5 416 THR A N 1
ATOM 3395 C CA . THR A 1 416 ? 51 -124.438 -69.062 1 48.5 416 THR A CA 1
ATOM 3396 C C . THR A 1 416 ? 51.281 -124.75 -70.562 1 48.5 416 THR A C 1
ATOM 3398 O O . THR A 1 416 ? 50.75 -125.688 -71.125 1 48.5 416 THR A O 1
ATOM 3401 N N . ASN A 1 417 ? 51.812 -123.812 -71.375 1 47.59 417 ASN A N 1
ATOM 3402 C CA . ASN A 1 417 ? 52.125 -124.25 -72.688 1 47.59 417 ASN A CA 1
ATOM 3403 C C . ASN A 1 417 ? 52.938 -125.562 -72.688 1 47.59 417 ASN A C 1
ATOM 3405 O O . ASN A 1 417 ? 52.969 -126.312 -73.625 1 47.59 417 ASN A O 1
ATOM 3409 N N . ILE A 1 418 ? 53.875 -125.75 -71.688 1 48.66 418 ILE A N 1
ATOM 3410 C CA . ILE A 1 418 ? 54.5 -127.062 -71.562 1 48.66 418 ILE A CA 1
ATOM 3411 C C . ILE A 1 418 ? 53.469 -128.125 -71.25 1 48.66 418 ILE A C 1
ATOM 3413 O O . ILE A 1 418 ? 53.562 -129.25 -71.812 1 48.66 418 ILE A O 1
ATOM 3417 N N . LEU A 1 419 ? 52.688 -127.938 -70.25 1 38 419 LEU A N 1
ATOM 3418 C CA . LEU A 1 419 ? 51.844 -129.125 -69.875 1 38 419 LEU A CA 1
ATOM 3419 C C . LEU A 1 419 ? 50.719 -129.25 -70.875 1 38 419 LEU A C 1
ATOM 3421 O O . LEU A 1 419 ? 50.312 -130.375 -71.188 1 38 419 LEU A O 1
ATOM 3425 N N . ASP A 1 420 ? 49.875 -128.25 -71.25 1 36.5 420 ASP A N 1
ATOM 3426 C CA . ASP A 1 420 ? 48.688 -128.5 -72 1 36.5 420 ASP A CA 1
ATOM 3427 C C . ASP A 1 420 ? 49.031 -129.125 -73.375 1 36.5 420 ASP A C 1
ATOM 3429 O O . ASP A 1 420 ? 48.156 -129.125 -74.25 1 36.5 420 ASP A O 1
ATOM 3433 N N . GLY A 1 421 ? 50.125 -129.5 -73.875 1 34.38 421 GLY A N 1
ATOM 3434 C CA . GLY A 1 421 ? 50.031 -130.25 -75.062 1 34.38 421 GLY A CA 1
ATOM 3435 C C . GLY A 1 421 ? 48.875 -131.25 -75.125 1 34.38 421 GLY A C 1
ATOM 3436 O O . GLY A 1 421 ? 48.625 -131.875 -76.062 1 34.38 421 GLY A O 1
ATOM 3437 N N . GLN A 1 422 ? 48.656 -132 -74 1 29.67 422 GLN A N 1
ATOM 3438 C CA . GLN A 1 422 ? 47.875 -133.125 -74.5 1 29.67 422 GLN A CA 1
ATOM 3439 C C . GLN A 1 422 ? 46.469 -132.75 -74.875 1 29.67 422 GLN A C 1
ATOM 3441 O O . GLN A 1 422 ? 45.844 -133.25 -75.812 1 29.67 422 GLN A O 1
ATOM 3446 N N . GLN A 1 423 ? 45.562 -132.5 -73.875 1 25.45 423 GLN A N 1
ATOM 3447 C CA . GLN A 1 423 ? 44.188 -132.875 -74.125 1 25.45 423 GLN A CA 1
ATOM 3448 C C . GLN A 1 423 ? 43.562 -132 -75.25 1 25.45 423 GLN A C 1
ATOM 3450 O O . GLN A 1 423 ? 44.062 -130.875 -75.562 1 25.45 423 GLN A O 1
ATOM 3455 N N . GLU A 1 424 ? 42.094 -132.375 -75.312 1 24.22 424 GLU A N 1
ATOM 3456 C CA . GLU A 1 424 ? 41 -132.5 -76.312 1 24.22 424 GLU A CA 1
ATOM 3457 C C . GLU A 1 424 ? 40.5 -131.125 -76.75 1 24.22 424 GLU A C 1
ATOM 3459 O O . GLU A 1 424 ? 40.281 -130.875 -77.938 1 24.22 424 GLU A O 1
ATOM 3464 N N . HIS A 1 425 ? 39.469 -130.75 -75.938 1 24.39 425 HIS A N 1
ATOM 3465 C CA . HIS A 1 425 ? 38.094 -130.375 -76.25 1 24.39 425 HIS A CA 1
ATOM 3466 C C . HIS A 1 425 ? 38.031 -129 -76.938 1 24.39 425 HIS A C 1
ATOM 3468 O O . HIS A 1 425 ? 38.219 -127.938 -76.25 1 24.39 425 HIS A O 1
ATOM 3474 N N . LEU A 1 426 ? 37.938 -129 -78.188 1 18.02 426 LEU A N 1
ATOM 3475 C CA . LEU A 1 426 ? 38.188 -128.125 -79.312 1 18.02 426 LEU A CA 1
ATOM 3476 C C . LEU A 1 426 ? 37.062 -127.125 -79.562 1 18.02 426 LEU A C 1
ATOM 3478 O O . LEU A 1 426 ? 37.312 -126 -79.938 1 18.02 426 LEU A O 1
ATOM 3482 N N . ASP A 1 427 ? 35.688 -127.625 -79.75 1 19.11 427 ASP A N 1
ATOM 3483 C CA . ASP A 1 427 ? 35.125 -127.062 -80.938 1 19.11 427 ASP A CA 1
ATOM 3484 C C . ASP A 1 427 ? 34.938 -125.562 -80.75 1 19.11 427 ASP A C 1
ATOM 3486 O O . ASP A 1 427 ? 34.812 -125.062 -79.625 1 19.11 427 ASP A O 1
ATOM 3490 N N . CYS A 1 428 ? 34.406 -124.812 -81.938 1 17.36 428 CYS A N 1
ATOM 3491 C CA . CYS A 1 428 ? 34.688 -123.688 -82.875 1 17.36 428 CYS A CA 1
ATOM 3492 C C . CYS A 1 428 ? 33.688 -122.562 -82.75 1 17.36 428 CYS A C 1
ATOM 3494 O O . CYS A 1 428 ? 34.062 -121.375 -82.688 1 17.36 428 CYS A O 1
ATOM 3496 N N . HIS A 1 429 ? 32.344 -122.75 -83.25 1 17.55 429 HIS A N 1
ATOM 3497 C CA . HIS A 1 429 ? 31.891 -121.875 -84.375 1 17.55 429 HIS A CA 1
ATOM 3498 C C . HIS A 1 429 ? 31.594 -120.5 -83.875 1 17.55 429 HIS A C 1
ATOM 3500 O O . HIS A 1 429 ? 31.391 -120.25 -82.688 1 17.55 429 HIS A O 1
ATOM 3506 N N . VAL A 1 430 ? 30.375 -119.812 -84.625 1 17.78 430 VAL A N 1
ATOM 3507 C CA . VAL A 1 430 ? 30.312 -118.875 -85.75 1 17.78 430 VAL A CA 1
ATOM 3508 C C . VAL A 1 430 ? 30.047 -117.5 -85.188 1 17.78 430 VAL A C 1
ATOM 3510 O O . VAL A 1 430 ? 29.594 -117.312 -84.062 1 17.78 430 VAL A O 1
ATOM 3513 N N . PRO A 1 431 ? 29.391 -116.5 -86.188 1 17.75 431 PRO A N 1
ATOM 3514 C CA . PRO A 1 431 ? 29.766 -115.312 -87 1 17.75 431 PRO A CA 1
ATOM 3515 C C . PRO A 1 431 ? 29.172 -114.062 -86.375 1 17.75 431 PRO A C 1
ATOM 3517 O O . PRO A 1 431 ? 28.359 -114.062 -85.5 1 17.75 431 PRO A O 1
ATOM 3520 N N . THR A 1 432 ? 28.234 -113.188 -87.375 1 16.34 432 THR A N 1
ATOM 3521 C CA . THR A 1 432 ? 28.547 -111.938 -88.125 1 16.34 432 THR A CA 1
ATOM 3522 C C . THR A 1 432 ? 27.938 -110.75 -87.438 1 16.34 432 THR A C 1
ATOM 3524 O O . THR A 1 432 ? 27.141 -110.875 -86.5 1 16.34 432 THR A O 1
ATOM 3527 N N . SER A 1 433 ? 26.969 -109.75 -88.312 1 15.77 433 SER A N 1
ATOM 3528 C CA . SER A 1 433 ? 27.25 -108.5 -89 1 15.77 433 SER A CA 1
ATOM 3529 C C . SER A 1 433 ? 26.672 -107.312 -88.312 1 15.77 433 SER A C 1
ATOM 3531 O O . SER A 1 433 ? 27.391 -106.375 -87.938 1 15.77 433 SER A O 1
ATOM 3533 N N . SER A 1 434 ? 25.422 -106.375 -88.938 1 16.64 434 SER A N 1
ATOM 3534 C CA . SER A 1 434 ? 25.469 -105.188 -89.75 1 16.64 434 SER A CA 1
ATOM 3535 C C . SER A 1 434 ? 25.172 -103.938 -88.875 1 16.64 434 SER A C 1
ATOM 3537 O O . SER A 1 434 ? 24.672 -104.062 -87.75 1 16.64 434 SER A O 1
ATOM 3539 N N . THR A 1 435 ? 24.656 -102.438 -89.625 1 16.5 435 THR A N 1
ATOM 3540 C CA . THR A 1 435 ? 25.125 -101.125 -90 1 16.5 435 THR A CA 1
ATOM 3541 C C . THR A 1 435 ? 24.328 -100 -89.312 1 16.5 435 THR A C 1
ATOM 3543 O O . THR A 1 435 ? 24.906 -99.125 -88.625 1 16.5 435 THR A O 1
ATOM 3546 N N . ARG A 1 436 ? 23.156 -99.062 -90 1 16.2 436 ARG A N 1
ATOM 3547 C CA . ARG A 1 436 ? 23.328 -97.75 -90.625 1 16.2 436 ARG A CA 1
ATOM 3548 C C . ARG A 1 436 ? 22.812 -96.625 -89.688 1 16.2 436 ARG A C 1
ATOM 3550 O O . ARG A 1 436 ? 22.141 -96.875 -88.688 1 16.2 436 ARG A O 1
ATOM 3557 N N . ASP A 1 437 ? 21.828 -95.188 -90.375 1 16.19 437 ASP A N 1
ATOM 3558 C CA . ASP A 1 437 ? 22.047 -93.875 -90.875 1 16.19 437 ASP A CA 1
ATOM 3559 C C . ASP A 1 437 ? 21.406 -92.812 -90 1 16.19 437 ASP A C 1
ATOM 3561 O O . ASP A 1 437 ? 20.578 -93.125 -89.125 1 16.19 437 ASP A O 1
ATOM 3565 N N . LEU A 1 438 ? 20.688 -91.188 -90.688 1 15.58 438 LEU A N 1
ATOM 3566 C CA . LEU A 1 438 ? 21 -89.812 -90.938 1 15.58 438 LEU A CA 1
ATOM 3567 C C . LEU A 1 438 ? 19.969 -88.875 -90.312 1 15.58 438 LEU A C 1
ATOM 3569 O O . LEU A 1 438 ? 20.328 -87.938 -89.562 1 15.58 438 LEU A O 1
ATOM 3573 N N . ALA A 1 439 ? 18.594 -88.25 -90.875 1 15.77 439 ALA A N 1
ATOM 3574 C CA . ALA A 1 439 ? 18.297 -87 -91.625 1 15.77 439 ALA A CA 1
ATOM 3575 C C . ALA A 1 439 ? 17.656 -85.938 -90.75 1 15.77 439 ALA A C 1
ATOM 3577 O O . ALA A 1 439 ? 17.141 -86.312 -89.688 1 15.77 439 ALA A O 1
ATOM 3578 N N . PHE A 1 440 ? 16.75 -84.5 -91.375 1 15.72 440 PHE A N 1
ATOM 3579 C CA . PHE A 1 440 ? 16.812 -83.125 -91.812 1 15.72 440 PHE A CA 1
ATOM 3580 C C . PHE A 1 440 ? 15.758 -82.312 -91.125 1 15.72 440 PHE A C 1
ATOM 3582 O O . PHE A 1 440 ? 16.078 -81.25 -90.5 1 15.72 440 PHE A O 1
ATOM 3589 N N . GLU A 1 441 ? 14.43 -81.688 -91.688 1 15.38 441 GLU A N 1
ATOM 3590 C CA . GLU A 1 441 ? 14.109 -80.438 -92.375 1 15.38 441 GLU A CA 1
ATOM 3591 C C . GLU A 1 441 ? 13.375 -79.438 -91.5 1 15.38 441 GLU A C 1
ATOM 3593 O O . GLU A 1 441 ? 12.93 -79.75 -90.438 1 15.38 441 GLU A O 1
ATOM 3598 N N . TYR A 1 442 ? 12.062 -78.562 -92.062 1 15.79 442 TYR A N 1
ATOM 3599 C CA . TYR A 1 442 ? 11.75 -77.312 -92.75 1 15.79 442 TYR A CA 1
ATOM 3600 C C . TYR A 1 442 ? 11.008 -76.375 -91.812 1 15.79 442 TYR A C 1
ATOM 3602 O O . TYR A 1 442 ? 10.57 -76.75 -90.75 1 15.79 442 TYR A O 1
ATOM 3610 N N . ARG A 1 443 ? 9.719 -75.562 -92.125 1 16.03 443 ARG A N 1
ATOM 3611 C CA . ARG A 1 443 ? 9.484 -74.25 -92.875 1 16.03 443 ARG A CA 1
ATOM 3612 C C . ARG A 1 443 ? 8.906 -73.25 -91.938 1 16.03 443 ARG A C 1
ATOM 3614 O O . ARG A 1 443 ? 8.469 -73.562 -90.812 1 16.03 443 ARG A O 1
ATOM 3621 N N . ARG A 1 444 ? 7.832 -72.062 -92.375 1 15.62 444 ARG A N 1
ATOM 3622 C CA . ARG A 1 444 ? 7.832 -70.75 -92.938 1 15.62 444 ARG A CA 1
ATOM 3623 C C . ARG A 1 444 ? 7.152 -69.75 -92 1 15.62 444 ARG A C 1
ATOM 3625 O O . ARG A 1 444 ? 7.73 -68.688 -91.688 1 15.62 444 ARG A O 1
ATOM 3632 N N . GLY A 1 445 ? 5.875 -69 -92.188 1 15.73 445 GLY A N 1
ATOM 3633 C CA . GLY A 1 445 ? 5.684 -67.688 -92.812 1 15.73 445 GLY A CA 1
ATOM 3634 C C . GLY A 1 445 ? 5.379 -66.562 -91.75 1 15.73 445 GLY A C 1
ATOM 3635 O O . GLY A 1 445 ? 5.242 -66.875 -90.562 1 15.73 445 GLY A O 1
ATOM 3636 N N . GLY A 1 446 ? 4.441 -65.438 -92.062 1 15.81 446 GLY A N 1
ATOM 3637 C CA . GLY A 1 446 ? 4.512 -64.062 -92.5 1 15.81 446 GLY A CA 1
ATOM 3638 C C . GLY A 1 446 ? 4.176 -63.031 -91.438 1 15.81 446 GLY A C 1
ATOM 3639 O O . GLY A 1 446 ? 4.965 -62.125 -91.188 1 15.81 446 GLY A O 1
ATOM 3640 N N . ASP A 1 447 ? 2.922 -62.375 -91.312 1 17.2 447 ASP A N 1
ATOM 3641 C CA . ASP A 1 447 ? 2.67 -61 -91.688 1 17.2 447 ASP A CA 1
ATOM 3642 C C . ASP A 1 447 ? 2.836 -60.031 -90.562 1 17.2 447 ASP A C 1
ATOM 3644 O O . ASP A 1 447 ? 2.664 -60.406 -89.375 1 17.2 447 ASP A O 1
ATOM 3648 N N . GLY A 1 448 ? 3.303 -58.5 -90.688 1 16.14 448 GLY A N 1
ATOM 3649 C CA . GLY A 1 448 ? 4.102 -57.312 -90.438 1 16.14 448 GLY A CA 1
ATOM 3650 C C . GLY A 1 448 ? 3.381 -56.281 -89.562 1 16.14 448 GLY A C 1
ATOM 3651 O O . GLY A 1 448 ? 4.004 -55.375 -89.062 1 16.14 448 GLY A O 1
ATOM 3652 N N . ASN A 1 449 ? 2.043 -56.125 -89.438 1 18.28 449 ASN A N 1
ATOM 3653 C CA . ASN A 1 449 ? 1.724 -54.719 -89.688 1 18.28 449 ASN A CA 1
ATOM 3654 C C . ASN A 1 449 ? 2.201 -53.812 -88.562 1 18.28 449 ASN A C 1
ATOM 3656 O O . ASN A 1 449 ? 2.131 -54.219 -87.375 1 18.28 449 ASN A O 1
ATOM 3660 N N . ALA A 1 450 ? 2.893 -52.469 -88.688 1 16.36 450 ALA A N 1
ATOM 3661 C CA . ALA A 1 450 ? 3.902 -51.469 -88.438 1 16.36 450 ALA A CA 1
ATOM 3662 C C . ALA A 1 450 ? 3.352 -50.406 -87.438 1 16.36 450 ALA A C 1
ATOM 3664 O O . ALA A 1 450 ? 4.105 -49.781 -86.688 1 16.36 450 ALA A O 1
ATOM 3665 N N . TYR A 1 451 ? 2.07 -50.062 -87.375 1 17.69 451 TYR A N 1
ATOM 3666 C CA . TYR A 1 451 ? 2.014 -48.594 -87.562 1 17.69 451 TYR A CA 1
ATOM 3667 C C . TYR A 1 451 ? 2.717 -47.906 -86.375 1 17.69 451 TYR A C 1
ATOM 3669 O O . TYR A 1 451 ? 2.902 -48.5 -85.312 1 17.69 451 TYR A O 1
ATOM 3677 N N . GLY A 1 452 ? 2.891 -46.562 -86.438 1 15.83 452 GLY A N 1
ATOM 3678 C CA . GLY A 1 452 ? 3.777 -45.406 -86.375 1 15.83 452 GLY A CA 1
ATOM 3679 C C . GLY A 1 452 ? 3.945 -44.875 -84.938 1 15.83 452 GLY A C 1
ATOM 3680 O O . GLY A 1 452 ? 3.273 -45.344 -84.062 1 15.83 452 GLY A O 1
ATOM 3681 N N . ALA A 1 453 ? 4.035 -43.531 -84.812 1 16.11 453 ALA A N 1
ATOM 3682 C CA . ALA A 1 453 ? 5.125 -42.594 -84.562 1 16.11 453 ALA A CA 1
ATOM 3683 C C . ALA A 1 453 ? 5.109 -42.094 -83.125 1 16.11 453 ALA A C 1
ATOM 3685 O O . ALA A 1 453 ? 6.125 -42.188 -82.438 1 16.11 453 ALA A O 1
ATOM 3686 N N . ASN A 1 454 ? 4.223 -41.156 -82.75 1 17.11 454 ASN A N 1
ATOM 3687 C CA . ASN A 1 454 ? 4.824 -39.875 -82.375 1 17.11 454 ASN A CA 1
ATOM 3688 C C . ASN A 1 454 ? 5.293 -39.844 -80.938 1 17.11 454 ASN A C 1
ATOM 3690 O O . ASN A 1 454 ? 4.82 -40.625 -80.125 1 17.11 454 ASN A O 1
ATOM 3694 N N . GLU A 1 455 ? 6.02 -38.75 -80.375 1 16.45 455 GLU A N 1
ATOM 3695 C CA . GLU A 1 455 ? 7.246 -38.281 -79.75 1 16.45 455 GLU A CA 1
ATOM 3696 C C . GLU A 1 455 ? 7.027 -38.062 -78.25 1 16.45 455 GLU A C 1
ATOM 3698 O O . GLU A 1 455 ? 7.852 -38.438 -77.438 1 16.45 455 GLU A O 1
ATOM 3703 N N . ASN A 1 456 ? 6.062 -37.219 -77.812 1 18.61 456 ASN A N 1
ATOM 3704 C CA . ASN A 1 456 ? 6.672 -36.062 -77.125 1 18.61 456 ASN A CA 1
ATOM 3705 C C . ASN A 1 456 ? 7.062 -36.438 -75.688 1 18.61 456 ASN A C 1
ATOM 3707 O O . ASN A 1 456 ? 6.484 -37.344 -75.125 1 18.61 456 ASN A O 1
ATOM 3711 N N . TYR A 1 457 ? 8.016 -35.688 -74.938 1 16.91 457 TYR A N 1
ATOM 3712 C CA . TYR A 1 457 ? 9.172 -35.719 -74 1 16.91 457 TYR A CA 1
ATOM 3713 C C . TYR A 1 457 ? 8.727 -35.625 -72.562 1 16.91 457 TYR A C 1
ATOM 3715 O O . TYR A 1 457 ? 9.312 -36.281 -71.688 1 16.91 457 TYR A O 1
ATOM 3723 N N . GLU A 1 458 ? 7.684 -34.906 -72.188 1 20.22 458 GLU A N 1
ATOM 3724 C CA . GLU A 1 458 ? 8.188 -33.969 -71.188 1 20.22 458 GLU A CA 1
ATOM 3725 C C . GLU A 1 458 ? 8.57 -34.656 -69.875 1 20.22 458 GLU A C 1
ATOM 3727 O O . GLU A 1 458 ? 7.984 -35.688 -69.562 1 20.22 458 GLU A O 1
ATOM 3732 N N . GLN A 1 459 ? 9.469 -34.094 -69.062 1 16.97 459 GLN A N 1
ATOM 3733 C CA . GLN A 1 459 ? 10.594 -34.344 -68.188 1 16.97 459 GLN A CA 1
ATOM 3734 C C . GLN A 1 459 ? 10.109 -34.594 -66.75 1 16.97 459 GLN A C 1
ATOM 3736 O O . GLN A 1 459 ? 10.797 -35.25 -65.938 1 16.97 459 GLN A O 1
ATOM 3741 N N . PHE A 1 460 ? 9.039 -34 -66.312 1 20.09 460 PHE A N 1
ATOM 3742 C CA . PHE A 1 460 ? 9.391 -33.312 -65.062 1 20.09 460 PHE A CA 1
ATOM 3743 C C . PHE A 1 460 ? 9.789 -34.344 -64 1 20.09 460 PHE A C 1
ATOM 3745 O O . PHE A 1 460 ? 9.406 -35.5 -64.062 1 20.09 460 PHE A O 1
ATOM 3752 N N . TYR A 1 461 ? 9.984 -33.719 -62.812 1 18.73 461 TYR A N 1
ATOM 3753 C CA . TYR A 1 461 ? 10.953 -33.75 -61.719 1 18.73 461 TYR A CA 1
ATOM 3754 C C . TYR A 1 461 ? 10.664 -34.906 -60.781 1 18.73 461 TYR A C 1
ATOM 3756 O O . TYR A 1 461 ? 9.547 -35.438 -60.781 1 18.73 461 TYR A O 1
ATOM 3764 N N . TRP A 1 462 ? 11.414 -34.812 -59.75 1 16.56 462 TRP A N 1
ATOM 3765 C CA . TRP A 1 462 ? 12.312 -35.656 -59 1 16.56 462 TRP A CA 1
ATOM 3766 C C . TRP A 1 462 ? 11.547 -36.438 -57.938 1 16.56 462 TRP A C 1
ATOM 3768 O O . TRP A 1 462 ? 11.609 -37.656 -57.875 1 16.56 462 TRP A O 1
ATOM 3778 N N . LYS A 1 463 ? 11.648 -35.844 -56.656 1 17.06 463 LYS A N 1
ATOM 3779 C CA . LYS A 1 463 ? 12.516 -36.562 -55.75 1 17.06 463 LYS A CA 1
ATOM 3780 C C . LYS A 1 463 ? 11.742 -37.625 -54.969 1 17.06 463 LYS A C 1
ATOM 3782 O O . LYS A 1 463 ? 10.516 -37.625 -54.969 1 17.06 463 LYS A O 1
ATOM 3787 N N . SER A 1 464 ? 11.984 -37.5 -53.625 1 17.25 464 SER A N 1
ATOM 3788 C CA . SER A 1 464 ? 12.648 -38.469 -52.75 1 17.25 464 SER A CA 1
ATOM 3789 C C . SER A 1 464 ? 11.641 -39.375 -52.062 1 17.25 464 SER A C 1
ATOM 3791 O O . SER A 1 464 ? 10.453 -39.062 -52 1 17.25 464 SER A O 1
ATOM 3793 N N . SER A 1 465 ? 12.18 -40.344 -51.344 1 17.11 465 SER A N 1
ATOM 3794 C CA . SER A 1 465 ? 12.07 -41.781 -51.031 1 17.11 465 SER A CA 1
ATOM 3795 C C . SER A 1 465 ? 11.258 -42 -49.75 1 17.11 465 SER A C 1
ATOM 3797 O O . SER A 1 465 ? 10.562 -43 -49.656 1 17.11 465 SER A O 1
ATOM 3799 N N . ASN A 1 466 ? 11.375 -41.25 -48.625 1 18.78 466 ASN A N 1
ATOM 3800 C CA . ASN A 1 466 ? 11.891 -42.125 -47.594 1 18.78 466 ASN A CA 1
ATOM 3801 C C . ASN A 1 466 ? 10.805 -43.062 -47.062 1 18.78 466 ASN A C 1
ATOM 3803 O O . ASN A 1 466 ? 9.664 -42.656 -46.875 1 18.78 466 ASN A O 1
ATOM 3807 N N . GLN A 1 467 ? 11.148 -44.312 -46.812 1 17.56 467 GLN A N 1
ATOM 3808 C CA . GLN A 1 467 ? 10.586 -45.656 -46.688 1 17.56 467 GLN A CA 1
ATOM 3809 C C . GLN A 1 467 ? 10.008 -45.906 -45.281 1 17.56 467 GLN A C 1
ATOM 3811 O O . GLN A 1 467 ? 8.969 -46.531 -45.125 1 17.56 467 GLN A O 1
ATOM 3816 N N . GLY A 1 468 ? 10.609 -45.406 -44.156 1 18.34 468 GLY A N 1
ATOM 3817 C CA . GLY A 1 468 ? 10.969 -46.562 -43.344 1 18.34 468 GLY A CA 1
ATOM 3818 C C . GLY A 1 468 ? 9.773 -47.281 -42.719 1 18.34 468 GLY A C 1
ATOM 3819 O O . GLY A 1 468 ? 8.688 -46.688 -42.625 1 18.34 468 GLY A O 1
ATOM 3820 N N . MET A 1 469 ? 9.938 -48.594 -42.531 1 18.23 469 MET A N 1
ATOM 3821 C CA . MET A 1 469 ? 9.25 -49.875 -42.281 1 18.23 469 MET A CA 1
ATOM 3822 C C . MET A 1 469 ? 8.789 -49.969 -40.844 1 18.23 469 MET A C 1
ATOM 3824 O O . MET A 1 469 ? 9.562 -49.719 -39.906 1 18.23 469 MET A O 1
ATOM 3828 N N . TRP A 1 470 ? 7.574 -49.781 -40.562 1 22.58 470 TRP A N 1
ATOM 3829 C CA . TRP A 1 470 ? 6.93 -50.094 -39.281 1 22.58 470 TRP A CA 1
ATOM 3830 C C . TRP A 1 470 ? 7.145 -51.531 -38.875 1 22.58 470 TRP A C 1
ATOM 3832 O O . TRP A 1 470 ? 6.684 -52.438 -39.562 1 22.58 470 TRP A O 1
ATOM 3842 N N . VAL A 1 471 ? 8.422 -51.938 -38.562 1 19.12 471 VAL A N 1
ATOM 3843 C CA . VAL A 1 471 ? 8.695 -53.344 -38.344 1 19.12 471 VAL A CA 1
ATOM 3844 C C . VAL A 1 471 ? 7.773 -53.875 -37.219 1 19.12 471 VAL A C 1
ATOM 3846 O O . VAL A 1 471 ? 7.449 -53.125 -36.281 1 19.12 471 VAL A O 1
ATOM 3849 N N . ARG A 1 472 ? 7.133 -55 -37.438 1 21.41 472 ARG A N 1
ATOM 3850 C CA . ARG A 1 472 ? 6.219 -56 -36.875 1 21.41 472 ARG A CA 1
ATOM 3851 C C . ARG A 1 472 ? 6.852 -56.719 -35.688 1 21.41 472 ARG A C 1
ATOM 3853 O O . ARG A 1 472 ? 6.23 -57.594 -35.094 1 21.41 472 ARG A O 1
ATOM 3860 N N . ASP A 1 473 ? 7.867 -56.188 -34.969 1 19.09 473 ASP A N 1
ATOM 3861 C CA . ASP A 1 473 ? 8.703 -57.219 -34.375 1 19.09 473 ASP A CA 1
ATOM 3862 C C . ASP A 1 473 ? 7.883 -58.156 -33.5 1 19.09 473 ASP A C 1
ATOM 3864 O O . ASP A 1 473 ? 7.121 -57.688 -32.625 1 19.09 473 ASP A O 1
ATOM 3868 N N . ASP A 1 474 ? 7.773 -59.469 -33.812 1 21.67 474 ASP A N 1
ATOM 3869 C CA . ASP A 1 474 ? 7.238 -60.75 -33.344 1 21.67 474 ASP A CA 1
ATOM 3870 C C . ASP A 1 474 ? 7.926 -61.219 -32.062 1 21.67 474 ASP A C 1
ATOM 3872 O O . ASP A 1 474 ? 7.742 -62.344 -31.609 1 21.67 474 ASP A O 1
ATOM 3876 N N . SER A 1 475 ? 8.82 -60.594 -31.375 1 20.31 475 SER A N 1
ATOM 3877 C CA . SER A 1 475 ? 9.812 -61.469 -30.75 1 20.31 475 SER A CA 1
ATOM 3878 C C . SER A 1 475 ? 9.148 -62.531 -29.875 1 20.31 475 SER A C 1
ATOM 3880 O O . SER A 1 475 ? 8.156 -62.25 -29.203 1 20.31 475 SER A O 1
ATOM 3882 N N . SER A 1 476 ? 9.633 -63.906 -29.938 1 20.64 476 SER A N 1
ATOM 3883 C CA . SER A 1 476 ? 9.531 -65.312 -29.656 1 20.64 476 SER A CA 1
ATOM 3884 C C . SER A 1 476 ? 9.539 -65.625 -28.156 1 20.64 476 SER A C 1
ATOM 3886 O O . SER A 1 476 ? 8.641 -66.312 -27.641 1 20.64 476 SER A O 1
ATOM 3888 N N . HIS A 1 477 ? 10.75 -65.938 -27.469 1 20.03 477 HIS A N 1
ATOM 3889 C CA . HIS A 1 477 ? 11.297 -67.25 -27.109 1 20.03 477 HIS A CA 1
ATOM 3890 C C . HIS A 1 477 ? 10.906 -67.625 -25.688 1 20.03 477 HIS A C 1
ATOM 3892 O O . HIS A 1 477 ? 10.539 -68.75 -25.438 1 20.03 477 HIS A O 1
ATOM 3898 N N . TYR A 1 478 ? 11.453 -67.062 -24.516 1 21.72 478 TYR A N 1
ATOM 3899 C CA . TYR A 1 478 ? 12.273 -67.875 -23.641 1 21.72 478 TYR A CA 1
ATOM 3900 C C . TYR A 1 478 ? 11.398 -68.75 -22.766 1 21.72 478 TYR A C 1
ATOM 3902 O O . TYR A 1 478 ? 10.281 -68.438 -22.406 1 21.72 478 TYR A O 1
ATOM 3910 N N . GLN A 1 479 ? 11.828 -70.188 -22.484 1 22.14 479 GLN A N 1
ATOM 3911 C CA . GLN A 1 479 ? 11.672 -71.5 -21.938 1 22.14 479 GLN A CA 1
ATOM 3912 C C . GLN A 1 479 ? 11.688 -71.5 -20.422 1 22.14 479 GLN A C 1
ATOM 3914 O O . GLN A 1 479 ? 11.703 -72.562 -19.781 1 22.14 479 GLN A O 1
ATOM 3919 N N . PHE A 1 480 ? 11.406 -70.562 -19.656 1 23.31 480 PHE A N 1
ATOM 3920 C CA . PHE A 1 480 ? 11.891 -70.938 -18.344 1 23.31 480 PHE A CA 1
ATOM 3921 C C . PHE A 1 480 ? 11.289 -72.312 -17.938 1 23.31 480 PHE A C 1
ATOM 3923 O O . PHE A 1 480 ? 10.094 -72.562 -18.141 1 23.31 480 PHE A O 1
ATOM 3930 N N . LYS A 1 481 ? 12.164 -73.438 -17.547 1 21.98 481 LYS A N 1
ATOM 3931 C CA . LYS A 1 481 ? 12.359 -74.812 -17.156 1 21.98 481 LYS A CA 1
ATOM 3932 C C . LYS A 1 481 ? 11.406 -75.188 -16.031 1 21.98 481 LYS A C 1
ATOM 3934 O O . LYS A 1 481 ? 10.695 -76.188 -16.125 1 21.98 481 LYS A O 1
ATOM 3939 N N . LYS A 1 482 ? 12.023 -75.312 -14.75 1 22.03 482 LYS A N 1
ATOM 3940 C CA . LYS A 1 482 ? 12.312 -76.562 -13.984 1 22.03 482 LYS A CA 1
ATOM 3941 C C . LYS A 1 482 ? 11.078 -77 -13.219 1 22.03 482 LYS A C 1
ATOM 3943 O O . LYS A 1 482 ? 10.703 -78.188 -13.297 1 22.03 482 LYS A O 1
ATOM 3948 N N . ARG A 1 483 ? 11.031 -76.688 -11.836 1 25.62 483 ARG A N 1
ATOM 3949 C CA . ARG A 1 483 ? 11.086 -77.688 -10.781 1 25.62 483 ARG A CA 1
ATOM 3950 C C . ARG A 1 483 ? 9.758 -78.438 -10.664 1 25.62 483 ARG A C 1
ATOM 3952 O O . ARG A 1 483 ? 8.703 -77.875 -10.953 1 25.62 483 ARG A O 1
ATOM 3959 N N . ARG A 1 484 ? 9.875 -79.812 -10.234 1 26.06 484 ARG A N 1
ATOM 3960 C CA . ARG A 1 484 ? 9.484 -81.125 -9.844 1 26.06 484 ARG A CA 1
ATOM 3961 C C . ARG A 1 484 ? 8.461 -81.125 -8.711 1 26.06 484 ARG A C 1
ATOM 3963 O O . ARG A 1 484 ? 7.457 -81.812 -8.766 1 26.06 484 ARG A O 1
ATOM 3970 N N . TYR A 1 485 ? 8.734 -80.688 -7.43 1 27.31 485 TYR A N 1
ATOM 3971 C CA . TYR A 1 485 ? 7.918 -81.375 -6.43 1 27.31 485 TYR A CA 1
ATOM 3972 C C . TYR A 1 485 ? 6.484 -80.875 -6.441 1 27.31 485 TYR A C 1
ATOM 3974 O O . TYR A 1 485 ? 6.258 -79.688 -6.652 1 27.31 485 TYR A O 1
ATOM 3982 N N . MET B 1 1 ? 56.969 32.438 28.688 1 17.94 1 MET B N 1
ATOM 3983 C CA . MET B 1 1 ? 55.938 31.469 28.328 1 17.94 1 MET B CA 1
ATOM 3984 C C . MET B 1 1 ? 55.781 31.375 26.812 1 17.94 1 MET B C 1
ATOM 3986 O O . MET B 1 1 ? 56.219 32.281 26.094 1 17.94 1 MET B O 1
ATOM 3990 N N . SER B 1 2 ? 54.656 30.781 26.438 1 18.03 2 SER B N 1
ATOM 3991 C CA . SER B 1 2 ? 54.5 29.781 25.391 1 18.03 2 SER B CA 1
ATOM 3992 C C . SER B 1 2 ? 54.594 30.391 24 1 18.03 2 SER B C 1
ATOM 3994 O O . SER B 1 2 ? 55.594 30.234 23.312 1 18.03 2 SER B O 1
ATOM 3996 N N . GLU B 1 3 ? 53.5 30.344 23.203 1 18.2 3 GLU B N 1
ATOM 3997 C CA . GLU B 1 3 ? 52.906 29.422 22.234 1 18.2 3 GLU B CA 1
ATOM 3998 C C . GLU B 1 3 ? 52.625 30.125 20.906 1 18.2 3 GLU B C 1
ATOM 4000 O O . GLU B 1 3 ? 52.375 29.469 19.891 1 18.2 3 GLU B O 1
ATOM 4005 N N . GLN B 1 4 ? 52.312 31.406 20.938 1 20.38 4 GLN B N 1
ATOM 4006 C CA . GLN B 1 4 ? 51.281 31.594 19.906 1 20.38 4 GLN B CA 1
ATOM 4007 C C . GLN B 1 4 ? 51.844 31.297 18.516 1 20.38 4 GLN B C 1
ATOM 4009 O O . GLN B 1 4 ? 52.938 31.75 18.172 1 20.38 4 GLN B O 1
ATOM 4014 N N . VAL B 1 5 ? 51.281 30.328 17.828 1 22.3 5 VAL B N 1
ATOM 4015 C CA . VAL B 1 5 ? 51.312 29.453 16.656 1 22.3 5 VAL B CA 1
ATOM 4016 C C . VAL B 1 5 ? 50.906 30.25 15.414 1 22.3 5 VAL B C 1
ATOM 4018 O O . VAL B 1 5 ? 49.719 30.453 15.148 1 22.3 5 VAL B O 1
ATOM 4021 N N . GLU B 1 6 ? 51.25 31.484 15.336 1 20.05 6 GLU B N 1
ATOM 4022 C CA . GLU B 1 6 ? 50.625 32.25 14.258 1 20.05 6 GLU B CA 1
ATOM 4023 C C . GLU B 1 6 ? 50.875 31.578 12.906 1 20.05 6 GLU B C 1
ATOM 4025 O O . GLU B 1 6 ? 51.969 31.125 12.625 1 20.05 6 GLU B O 1
ATOM 4030 N N . ASN B 1 7 ? 49.75 31.312 12.18 1 20.09 7 ASN B N 1
ATOM 4031 C CA . ASN B 1 7 ? 49.031 30.688 11.07 1 20.09 7 ASN B CA 1
ATOM 4032 C C . ASN B 1 7 ? 49.438 31.312 9.734 1 20.09 7 ASN B C 1
ATOM 4034 O O . ASN B 1 7 ? 48.75 32.219 9.25 1 20.09 7 ASN B O 1
ATOM 4038 N N . ASN B 1 8 ? 50.594 31.594 9.297 1 19.12 8 ASN B N 1
ATOM 4039 C CA . ASN B 1 8 ? 50.844 32.438 8.133 1 19.12 8 ASN B CA 1
ATOM 4040 C C . ASN B 1 8 ? 50.469 31.75 6.84 1 19.12 8 ASN B C 1
ATOM 4042 O O . ASN B 1 8 ? 51.312 31.25 6.117 1 19.12 8 ASN B O 1
ATOM 4046 N N . SER B 1 9 ? 49.312 30.906 6.879 1 21.53 9 SER B N 1
ATOM 4047 C CA . SER B 1 9 ? 49.25 30.062 5.691 1 21.53 9 SER B CA 1
ATOM 4048 C C . SER B 1 9 ? 48.969 30.891 4.441 1 21.53 9 SER B C 1
ATOM 4050 O O . SER B 1 9 ? 47.906 31.516 4.336 1 21.53 9 SER B O 1
ATOM 4052 N N . VAL B 1 10 ? 49.875 31.562 3.807 1 20.94 10 VAL B N 1
ATOM 4053 C CA . VAL B 1 10 ? 49.875 32.375 2.596 1 20.94 10 VAL B CA 1
ATOM 4054 C C . VAL B 1 10 ? 49.312 31.562 1.434 1 20.94 10 VAL B C 1
ATOM 4056 O O . VAL B 1 10 ? 49.562 30.375 1.314 1 20.94 10 VAL B O 1
ATOM 4059 N N . ASP B 1 11 ? 48.281 32.062 0.777 1 19.44 11 ASP B N 1
ATOM 4060 C CA . ASP B 1 11 ? 47.344 31.906 -0.312 1 19.44 11 ASP B CA 1
ATOM 4061 C C . ASP B 1 11 ? 48.031 31.469 -1.597 1 19.44 11 ASP B C 1
ATOM 4063 O O . ASP B 1 11 ? 49.219 31.734 -1.78 1 19.44 11 ASP B O 1
ATOM 4067 N N . ASN B 1 12 ? 47.156 30.797 -2.51 1 19.97 12 ASN B N 1
ATOM 4068 C CA . ASN B 1 12 ? 46.906 29.766 -3.514 1 19.97 12 ASN B CA 1
ATOM 4069 C C . ASN B 1 12 ? 47.062 30.312 -4.93 1 19.97 12 ASN B C 1
ATOM 4071 O O . ASN B 1 12 ? 46.156 30.969 -5.449 1 19.97 12 ASN B O 1
ATOM 4075 N N . ASN B 1 13 ? 48.156 30.719 -5.438 1 18.81 13 ASN B N 1
ATOM 4076 C CA . ASN B 1 13 ? 48.344 31.469 -6.676 1 18.81 13 ASN B CA 1
ATOM 4077 C C . ASN B 1 13 ? 48.125 30.594 -7.902 1 18.81 13 ASN B C 1
ATOM 4079 O O . ASN B 1 13 ? 48.469 30.984 -9.023 1 18.81 13 ASN B O 1
ATOM 4083 N N . CYS B 1 14 ? 47.781 29.281 -7.785 1 18.69 14 CYS B N 1
ATOM 4084 C CA . CYS B 1 14 ? 48.312 28.578 -8.938 1 18.69 14 CYS B CA 1
ATOM 4085 C C . CYS B 1 14 ? 47.594 28.953 -10.211 1 18.69 14 CYS B C 1
ATOM 4087 O O . CYS B 1 14 ? 46.344 29.062 -10.227 1 18.69 14 CYS B O 1
ATOM 4089 N N . ASN B 1 15 ? 48.25 29.375 -11.266 1 19.42 15 ASN B N 1
ATOM 4090 C CA . ASN B 1 15 ? 48.25 29.984 -12.594 1 19.42 15 ASN B CA 1
ATOM 4091 C C . ASN B 1 15 ? 47.75 29 -13.648 1 19.42 15 ASN B C 1
ATOM 4093 O O . ASN B 1 15 ? 48.531 28.141 -14.109 1 19.42 15 ASN B O 1
ATOM 4097 N N . VAL B 1 16 ? 46.594 28.375 -13.367 1 19.59 16 VAL B N 1
ATOM 4098 C CA . VAL B 1 16 ? 46.312 27.266 -14.266 1 19.59 16 VAL B CA 1
ATOM 4099 C C . VAL B 1 16 ? 46.125 27.797 -15.695 1 19.59 16 VAL B C 1
ATOM 4101 O O . VAL B 1 16 ? 45.469 28.797 -15.914 1 19.59 16 VAL B O 1
ATOM 4104 N N . GLU B 1 17 ? 47 27.312 -16.547 1 18.86 17 GLU B N 1
ATOM 4105 C CA . GLU B 1 17 ? 47.344 27.516 -17.953 1 18.86 17 GLU B CA 1
ATOM 4106 C C . GLU B 1 17 ? 46.188 27.219 -18.875 1 18.86 17 GLU B C 1
ATOM 4108 O O . GLU B 1 17 ? 45.375 26.312 -18.609 1 18.86 17 GLU B O 1
ATOM 4113 N N . SER B 1 18 ? 45.875 28.078 -19.844 1 20.19 18 SER B N 1
ATOM 4114 C CA . SER B 1 18 ? 44.875 28.547 -20.797 1 20.19 18 SER B CA 1
ATOM 4115 C C . SER B 1 18 ? 44.781 27.625 -22.016 1 20.19 18 SER B C 1
ATOM 4117 O O . SER B 1 18 ? 44.062 27.906 -22.969 1 20.19 18 SER B O 1
ATOM 4119 N N . THR B 1 19 ? 45.312 26.391 -21.875 1 18.77 19 THR B N 1
ATOM 4120 C CA . THR B 1 19 ? 45.656 25.953 -23.234 1 18.77 19 THR B CA 1
ATOM 4121 C C . THR B 1 19 ? 44.406 25.781 -24.078 1 18.77 19 THR B C 1
ATOM 4123 O O . THR B 1 19 ? 43.375 25.297 -23.578 1 18.77 19 THR B O 1
ATOM 4126 N N . ASN B 1 20 ? 44.344 26.422 -25.312 1 19.59 20 ASN B N 1
ATOM 4127 C CA . ASN B 1 20 ? 43.531 26.922 -26.422 1 19.59 20 ASN B CA 1
ATOM 4128 C C . ASN B 1 20 ? 43.125 25.797 -27.359 1 19.59 20 ASN B C 1
ATOM 4130 O O . ASN B 1 20 ? 42.719 26.047 -28.5 1 19.59 20 ASN B O 1
ATOM 4134 N N . GLU B 1 21 ? 42.969 24.609 -26.859 1 18.64 21 GLU B N 1
ATOM 4135 C CA . GLU B 1 21 ? 42.969 23.594 -27.922 1 18.64 21 GLU B CA 1
ATOM 4136 C C . GLU B 1 21 ? 41.75 23.766 -28.844 1 18.64 21 GLU B C 1
ATOM 4138 O O . GLU B 1 21 ? 40.625 23.781 -28.391 1 18.64 21 GLU B O 1
ATOM 4143 N N . ASP B 1 22 ? 41.969 24.297 -30.016 1 19.16 22 ASP B N 1
ATOM 4144 C CA . ASP B 1 22 ? 41.125 24.734 -31.141 1 19.16 22 ASP B CA 1
ATOM 4145 C C . ASP B 1 22 ? 40.5 23.531 -31.828 1 19.16 22 ASP B C 1
ATOM 4147 O O . ASP B 1 22 ? 39.781 23.688 -32.844 1 19.16 22 ASP B O 1
ATOM 4151 N N . ALA B 1 23 ? 40.781 22.344 -31.422 1 17.39 23 ALA B N 1
ATOM 4152 C CA . ALA B 1 23 ? 40.688 21.406 -32.531 1 17.39 23 ALA B CA 1
ATOM 4153 C C . ALA B 1 23 ? 39.25 21.328 -33.062 1 17.39 23 ALA B C 1
ATOM 4155 O O . ALA B 1 23 ? 38.312 21.047 -32.312 1 17.39 23 ALA B O 1
ATOM 4156 N N . LYS B 1 24 ? 38.969 21.891 -34.25 1 18.41 24 LYS B N 1
ATOM 4157 C CA . LYS B 1 24 ? 37.812 22.109 -35.156 1 18.41 24 LYS B CA 1
ATOM 4158 C C . LYS B 1 24 ? 37.281 20.797 -35.719 1 18.41 24 LYS B C 1
ATOM 4160 O O . LYS B 1 24 ? 36.469 20.781 -36.625 1 18.41 24 LYS B O 1
ATOM 4165 N N . LYS B 1 25 ? 37.5 19.641 -35.031 1 18.23 25 LYS B N 1
ATOM 4166 C CA . LYS B 1 25 ? 37.25 18.516 -35.906 1 18.23 25 LYS B CA 1
ATOM 4167 C C . LYS B 1 25 ? 35.844 18.578 -36.531 1 18.23 25 LYS B C 1
ATOM 4169 O O . LYS B 1 25 ? 34.906 18.969 -35.844 1 18.23 25 LYS B O 1
ATOM 4174 N N . ASN B 1 26 ? 35.75 18.516 -37.875 1 17.81 26 ASN B N 1
ATOM 4175 C CA . ASN B 1 26 ? 34.844 18.656 -39 1 17.81 26 ASN B CA 1
ATOM 4176 C C . ASN B 1 26 ? 33.844 17.516 -39.094 1 17.81 26 ASN B C 1
ATOM 4178 O O . ASN B 1 26 ? 34.125 16.469 -39.688 1 17.81 26 ASN B O 1
ATOM 4182 N N . PHE B 1 27 ? 33.25 17 -38.031 1 19.56 27 PHE B N 1
ATOM 4183 C CA . PHE B 1 27 ? 32.531 15.75 -38.156 1 19.56 27 PHE B CA 1
ATOM 4184 C C . PHE B 1 27 ? 31.328 15.914 -39.094 1 19.56 27 PHE B C 1
ATOM 4186 O O . PHE B 1 27 ? 30.375 16.609 -38.781 1 19.56 27 PHE B O 1
ATOM 4193 N N . ASN B 1 28 ? 31.625 16.062 -40.406 1 18.48 28 ASN B N 1
ATOM 4194 C CA . ASN B 1 28 ? 30.5 16.234 -41.312 1 18.48 28 ASN B CA 1
ATOM 4195 C C . ASN B 1 28 ? 29.469 15.125 -41.156 1 18.48 28 ASN B C 1
ATOM 4197 O O . ASN B 1 28 ? 29.781 14.039 -40.656 1 18.48 28 ASN B O 1
ATOM 4201 N N . ARG B 1 29 ? 28.109 15.469 -41.594 1 19.19 29 ARG B N 1
ATOM 4202 C CA . ARG B 1 29 ? 26.672 15.219 -41.5 1 19.19 29 ARG B CA 1
ATOM 4203 C C . ARG B 1 29 ? 26.281 14.023 -42.375 1 19.19 29 ARG B C 1
ATOM 4205 O O . ARG B 1 29 ? 26.016 14.164 -43.562 1 19.19 29 ARG B O 1
ATOM 4212 N N . LYS B 1 30 ? 27.125 13.008 -42.531 1 18.83 30 LYS B N 1
ATOM 4213 C CA . LYS B 1 30 ? 26.656 12.133 -43.594 1 18.83 30 LYS B CA 1
ATOM 4214 C C . LYS B 1 30 ? 25.188 11.734 -43.375 1 18.83 30 LYS B C 1
ATOM 4216 O O . LYS B 1 30 ? 24.766 11.5 -42.25 1 18.83 30 LYS B O 1
ATOM 4221 N N . ARG B 1 31 ? 24.359 12.008 -44.375 1 19.67 31 ARG B N 1
ATOM 4222 C CA . ARG B 1 31 ? 22.953 12 -44.75 1 19.67 31 ARG B CA 1
ATOM 4223 C C . ARG B 1 31 ? 22.391 10.578 -44.781 1 19.67 31 ARG B C 1
ATOM 4225 O O . ARG B 1 31 ? 22.656 9.812 -45.688 1 19.67 31 ARG B O 1
ATOM 4232 N N . PHE B 1 32 ? 22.672 9.758 -43.812 1 19.48 32 PHE B N 1
ATOM 4233 C CA . PHE B 1 32 ? 22.219 8.398 -44.062 1 19.48 32 PHE B CA 1
ATOM 4234 C C . PHE B 1 32 ? 20.734 8.383 -44.406 1 19.48 32 PHE B C 1
ATOM 4236 O O . PHE B 1 32 ? 19.953 9.141 -43.844 1 19.48 32 PHE B O 1
ATOM 4243 N N . SER B 1 33 ? 20.453 7.941 -45.656 1 19.8 33 SER B N 1
ATOM 4244 C CA . SER B 1 33 ? 19.266 7.703 -46.438 1 19.8 33 SER B CA 1
ATOM 4245 C C . SER B 1 33 ? 18.281 6.789 -45.719 1 19.8 33 SER B C 1
ATOM 4247 O O . SER B 1 33 ? 18.688 5.812 -45.094 1 19.8 33 SER B O 1
ATOM 4249 N N . GLY B 1 34 ? 17.188 7.344 -45.219 1 19.44 34 GLY B N 1
ATOM 4250 C CA . GLY B 1 34 ? 16.031 6.914 -44.438 1 19.44 34 GLY B CA 1
ATOM 4251 C C . GLY B 1 34 ? 15.242 5.805 -45.094 1 19.44 34 GLY B C 1
ATOM 4252 O O . GLY B 1 34 ? 14.555 6.039 -46.094 1 19.44 34 GLY B O 1
ATOM 4253 N N . LYS B 1 35 ? 15.922 4.699 -45.562 1 19.95 35 LYS B N 1
ATOM 4254 C CA . LYS B 1 35 ? 15.008 3.76 -46.219 1 19.95 35 LYS B CA 1
ATOM 4255 C C . LYS B 1 35 ? 13.781 3.498 -45.344 1 19.95 35 LYS B C 1
ATOM 4257 O O . LYS B 1 35 ? 13.898 3.402 -44.125 1 19.95 35 LYS B O 1
ATOM 4262 N N . LYS B 1 36 ? 12.586 3.773 -45.906 1 19.19 36 LYS B N 1
ATOM 4263 C CA . LYS B 1 36 ? 11.18 3.781 -45.5 1 19.19 36 LYS B CA 1
ATOM 4264 C C . LYS B 1 36 ? 10.734 2.393 -45.062 1 19.19 36 LYS B C 1
ATOM 4266 O O . LYS B 1 36 ? 10.656 1.467 -45.875 1 19.19 36 LYS B O 1
ATOM 4271 N N . TYR B 1 37 ? 11.469 1.735 -44.125 1 19.55 37 TYR B N 1
ATOM 4272 C CA . TYR B 1 37 ? 10.867 0.432 -43.875 1 19.55 37 TYR B CA 1
ATOM 4273 C C . TYR B 1 37 ? 9.383 0.572 -43.562 1 19.55 37 TYR B C 1
ATOM 4275 O O . TYR B 1 37 ? 8.969 1.528 -42.906 1 19.55 37 TYR B O 1
ATOM 4283 N N . LYS B 1 38 ? 8.562 0.018 -44.469 1 20.84 38 LYS B N 1
ATOM 4284 C CA . LYS B 1 38 ? 7.105 -0.125 -44.531 1 20.84 38 LYS B CA 1
ATOM 4285 C C . LYS B 1 38 ? 6.586 -0.779 -43.25 1 20.84 38 LYS B C 1
ATOM 4287 O O . LYS B 1 38 ? 6.977 -1.898 -42.906 1 20.84 38 LYS B O 1
ATOM 4292 N N . GLY B 1 39 ? 6.535 0.008 -42.219 1 19.58 39 GLY B N 1
ATOM 4293 C CA . GLY B 1 39 ? 6.016 -0.396 -40.938 1 19.58 39 GLY B CA 1
ATOM 4294 C C . GLY B 1 39 ? 4.672 -1.096 -41 1 19.58 39 GLY B C 1
ATOM 4295 O O . GLY B 1 39 ? 3.771 -0.634 -41.719 1 19.58 39 GLY B O 1
ATOM 4296 N N . LYS B 1 40 ? 4.738 -2.475 -41.125 1 22.08 40 LYS B N 1
ATOM 4297 C CA . LYS B 1 40 ? 3.508 -3.244 -40.969 1 22.08 40 LYS B CA 1
ATOM 4298 C C . LYS B 1 40 ? 2.682 -2.701 -39.781 1 22.08 40 LYS B C 1
ATOM 4300 O O . LYS B 1 40 ? 3.229 -2.352 -38.75 1 22.08 40 LYS B O 1
ATOM 4305 N N . HIS B 1 41 ? 1.602 -2.002 -40.125 1 21.42 41 HIS B N 1
ATOM 4306 C CA . HIS B 1 41 ? 0.564 -1.357 -39.344 1 21.42 41 HIS B CA 1
ATOM 4307 C C . HIS B 1 41 ? 0.026 -2.301 -38.25 1 21.42 41 HIS B C 1
ATOM 4309 O O . HIS B 1 41 ? -0.578 -3.328 -38.594 1 21.42 41 HIS B O 1
ATOM 4315 N N . PHE B 1 42 ? 0.911 -2.748 -37.344 1 21.83 42 PHE B N 1
ATOM 4316 C CA . PHE B 1 42 ? 0.216 -3.473 -36.281 1 21.83 42 PHE B CA 1
ATOM 4317 C C . PHE B 1 42 ? -1 -2.691 -35.812 1 21.83 42 PHE B C 1
ATOM 4319 O O . PHE B 1 42 ? -0.94 -1.469 -35.656 1 21.83 42 PHE B O 1
ATOM 4326 N N . THR B 1 43 ? -2.152 -3.256 -36.156 1 22.64 43 THR B N 1
ATOM 4327 C CA . THR B 1 43 ? -3.457 -2.779 -35.719 1 22.64 43 THR B CA 1
ATOM 4328 C C . THR B 1 43 ? -3.438 -2.469 -34.219 1 22.64 43 THR B C 1
ATOM 4330 O O . THR B 1 43 ? -3.006 -3.295 -33.406 1 22.64 43 THR B O 1
ATOM 4333 N N . GLU B 1 44 ? -3.055 -1.258 -33.875 1 23.34 44 GLU B N 1
ATOM 4334 C CA . GLU B 1 44 ? -3.172 -0.645 -32.562 1 23.34 44 GLU B CA 1
ATOM 4335 C C . GLU B 1 44 ? -4.492 -1.018 -31.906 1 23.34 44 GLU B C 1
ATOM 4337 O O . GLU B 1 44 ? -5.566 -0.795 -32.469 1 23.34 44 GLU B O 1
ATOM 4342 N N . ARG B 1 45 ? -4.453 -2.223 -31.328 1 23.97 45 ARG B N 1
ATOM 4343 C CA . ARG B 1 45 ? -5.578 -2.467 -30.422 1 23.97 45 ARG B CA 1
ATOM 4344 C C . ARG B 1 45 ? -5.934 -1.207 -29.641 1 23.97 45 ARG B C 1
ATOM 4346 O O . ARG B 1 45 ? -5.051 -0.501 -29.156 1 23.97 45 ARG B O 1
ATOM 4353 N N . ASN B 1 46 ? -7.039 -0.557 -30.094 1 23.55 46 ASN B N 1
ATOM 4354 C CA . ASN B 1 46 ? -7.758 0.578 -29.516 1 23.55 46 ASN B CA 1
ATOM 4355 C C . ASN B 1 46 ? -7.863 0.47 -28 1 23.55 46 ASN B C 1
ATOM 4357 O O . ASN B 1 46 ? -8.555 -0.41 -27.484 1 23.55 46 ASN B O 1
ATOM 4361 N N . ASP B 1 47 ? -6.664 0.482 -27.375 1 24.66 47 ASP B N 1
ATOM 4362 C CA . ASP B 1 47 ? -6.758 0.687 -25.938 1 24.66 47 ASP B CA 1
ATOM 4363 C C . ASP B 1 47 ? -7.723 1.823 -25.594 1 24.66 47 ASP B C 1
ATOM 4365 O O . ASP B 1 47 ? -7.551 2.947 -26.078 1 24.66 47 ASP B O 1
ATOM 4369 N N . ASN B 1 48 ? -8.969 1.428 -25.609 1 24.39 48 ASN B N 1
ATOM 4370 C CA . ASN B 1 48 ? -10.031 2.326 -25.156 1 24.39 48 ASN B CA 1
ATOM 4371 C C . ASN B 1 48 ? -9.609 3.1 -23.906 1 24.39 48 ASN B C 1
ATOM 4373 O O . ASN B 1 48 ? -9.477 2.52 -22.828 1 24.39 48 ASN B O 1
ATOM 4377 N N . ASP B 1 49 ? -8.547 3.887 -24.031 1 26.5 49 ASP B N 1
ATOM 4378 C CA . ASP B 1 49 ? -8.375 4.906 -23 1 26.5 49 ASP B CA 1
ATOM 4379 C C . ASP B 1 49 ? -9.695 5.625 -22.719 1 26.5 49 ASP B C 1
ATOM 4381 O O . ASP B 1 49 ? -10.211 6.34 -23.578 1 26.5 49 ASP B O 1
ATOM 4385 N N . SER B 1 50 ? -10.594 4.949 -22.156 1 27.42 50 SER B N 1
ATOM 4386 C CA . SER B 1 50 ? -11.75 5.715 -21.703 1 27.42 50 SER B CA 1
ATOM 4387 C C . SER B 1 50 ? -11.32 7.043 -21.078 1 27.42 50 SER B C 1
ATOM 4389 O O . SER B 1 50 ? -10.867 7.078 -19.938 1 27.42 50 SER B O 1
ATOM 4391 N N . LYS B 1 51 ? -10.625 7.895 -21.766 1 25.44 51 LYS B N 1
ATOM 4392 C CA . LYS B 1 51 ? -10.469 9.297 -21.391 1 25.44 51 LYS B CA 1
ATOM 4393 C C . LYS B 1 51 ? -11.773 9.859 -20.828 1 25.44 51 LYS B C 1
ATOM 4395 O O . LYS B 1 51 ? -12.852 9.617 -21.375 1 25.44 51 LYS B O 1
ATOM 4400 N N . CYS B 1 52 ? -11.812 10.141 -19.578 1 27.67 52 CYS B N 1
ATOM 4401 C CA . CYS B 1 52 ? -12.883 10.945 -19 1 27.67 52 CYS B CA 1
ATOM 4402 C C . CYS B 1 52 ? -13.344 12.016 -19.969 1 27.67 52 CYS B C 1
ATOM 4404 O O . CYS B 1 52 ? -12.547 12.82 -20.453 1 27.67 52 CYS B O 1
ATOM 4406 N N . LYS B 1 53 ? -14.227 11.664 -20.875 1 25.25 53 LYS B N 1
ATOM 4407 C CA . LYS B 1 53 ? -14.898 12.625 -21.734 1 25.25 53 LYS B CA 1
ATOM 4408 C C . LYS B 1 53 ? -15.102 13.961 -21.031 1 25.25 53 LYS B C 1
ATOM 4410 O O . LYS B 1 53 ? -15.852 14.039 -20.047 1 25.25 53 LYS B O 1
ATOM 4415 N N . MET B 1 54 ? -14.039 14.734 -21.047 1 27.14 54 MET B N 1
ATOM 4416 C CA . MET B 1 54 ? -14.305 16.141 -20.766 1 27.14 54 MET B CA 1
ATOM 4417 C C . MET B 1 54 ? -15.445 16.672 -21.625 1 27.14 54 MET B C 1
ATOM 4419 O O . MET B 1 54 ? -15.438 16.484 -22.844 1 27.14 54 MET B O 1
ATOM 4423 N N . ASP B 1 55 ? -16.641 16.656 -21.234 1 27.23 55 ASP B N 1
ATOM 4424 C CA . ASP B 1 55 ? -17.703 17.422 -21.891 1 27.23 55 ASP B CA 1
ATOM 4425 C C . ASP B 1 55 ? -17.141 18.672 -22.562 1 27.23 55 ASP B C 1
ATOM 4427 O O . ASP B 1 55 ? -16.484 19.484 -21.906 1 27.23 55 ASP B O 1
ATOM 4431 N N . ASP B 1 56 ? -16.859 18.578 -23.859 1 31 56 ASP B N 1
ATOM 4432 C CA . ASP B 1 56 ? -16.391 19.562 -24.828 1 31 56 ASP B CA 1
ATOM 4433 C C . ASP B 1 56 ? -17.266 20.812 -24.812 1 31 56 ASP B C 1
ATOM 4435 O O . ASP B 1 56 ? -17.062 21.734 -25.609 1 31 56 ASP B O 1
ATOM 4439 N N . SER B 1 57 ? -18.547 20.594 -24.391 1 31.7 57 SER B N 1
ATOM 4440 C CA . SER B 1 57 ? -19.359 21.781 -24.672 1 31.7 57 SER B CA 1
ATOM 4441 C C . SER B 1 57 ? -18.703 23.047 -24.125 1 31.7 57 SER B C 1
ATOM 4443 O O . SER B 1 57 ? -19.172 24.156 -24.375 1 31.7 57 SER B O 1
ATOM 4445 N N . GLU B 1 58 ? -17.828 22.891 -23.172 1 31.45 58 GLU B N 1
ATOM 4446 C CA . GLU B 1 58 ? -17.359 24.156 -22.625 1 31.45 58 GLU B CA 1
ATOM 4447 C C . GLU B 1 58 ? -16.297 24.781 -23.516 1 31.45 58 GLU B C 1
ATOM 4449 O O . GLU B 1 58 ? -15.312 25.344 -23.031 1 31.45 58 GLU B O 1
ATOM 4454 N N . GLN B 1 59 ? -16.25 24.453 -24.781 1 30.91 59 GLN B N 1
ATOM 4455 C CA . GLN B 1 59 ? -15.219 25.047 -25.609 1 30.91 59 GLN B CA 1
ATOM 4456 C C . GLN B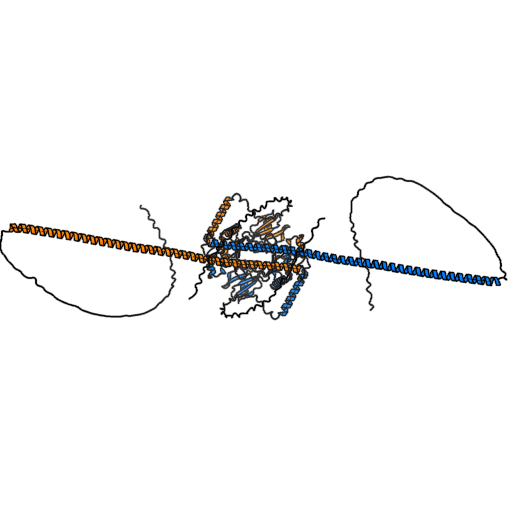 1 59 ? -15.352 26.562 -25.656 1 30.91 59 GLN B C 1
ATOM 4458 O O . GLN B 1 59 ? -14.359 27.281 -25.75 1 30.91 59 GLN B O 1
ATOM 4463 N N . TYR B 1 60 ? -16.562 27.062 -26.031 1 33.38 60 TYR B N 1
ATOM 4464 C CA . TYR B 1 60 ? -16.656 28.5 -26.25 1 33.38 60 TYR B CA 1
ATOM 4465 C C . TYR B 1 60 ? -16.344 29.266 -24.969 1 33.38 60 TYR B C 1
ATOM 4467 O O . TYR B 1 60 ? -16.172 30.5 -25 1 33.38 60 TYR B O 1
ATOM 4475 N N . GLY B 1 61 ? -16.828 28.766 -23.812 1 33.41 61 GLY B N 1
ATOM 4476 C CA . GLY B 1 61 ? -16.641 29.484 -22.547 1 33.41 61 GLY B CA 1
ATOM 4477 C C . GLY B 1 61 ? -15.227 29.375 -22.016 1 33.41 61 GLY B C 1
ATOM 4478 O O . GLY B 1 61 ? -15.016 28.812 -20.938 1 33.41 61 GLY B O 1
ATOM 4479 N N . GLY B 1 62 ? -14.297 29.188 -22.766 1 36.75 62 GLY B N 1
ATOM 4480 C CA . GLY B 1 62 ? -12.875 28.984 -22.531 1 36.75 62 GLY B CA 1
ATOM 4481 C C . GLY B 1 62 ? -12.25 30.094 -21.703 1 36.75 62 GLY B C 1
ATOM 4482 O O . GLY B 1 62 ? -11.406 29.828 -20.844 1 36.75 62 GLY B O 1
ATOM 4483 N N . PHE B 1 63 ? -12.43 31.312 -22.188 1 40.41 63 PHE B N 1
ATOM 4484 C CA . PHE B 1 63 ? -11.883 32.5 -21.547 1 40.41 63 PHE B CA 1
ATOM 4485 C C . PHE B 1 63 ? -12.492 32.719 -20.156 1 40.41 63 PHE B C 1
ATOM 4487 O O . PHE B 1 63 ? -11.82 33.156 -19.234 1 40.41 63 PHE B O 1
ATOM 4494 N N . GLN B 1 64 ? -13.812 32.531 -20 1 38.22 64 GLN B N 1
ATOM 4495 C CA . GLN B 1 64 ? -14.5 32.688 -18.719 1 38.22 64 GLN B CA 1
ATOM 4496 C C . GLN B 1 64 ? -14.086 31.594 -17.75 1 38.22 64 GLN B C 1
ATOM 4498 O O . GLN B 1 64 ? -14.078 31.812 -16.531 1 38.22 64 GLN B O 1
ATOM 4503 N N . ASN B 1 65 ? -13.805 30.391 -18.172 1 42.53 65 ASN B N 1
ATOM 4504 C CA . ASN B 1 65 ? -13.43 29.281 -17.297 1 42.53 65 ASN B CA 1
ATOM 4505 C C . ASN B 1 65 ? -12.047 29.484 -16.688 1 42.53 65 ASN B C 1
ATOM 4507 O O . ASN B 1 65 ? -11.797 29.062 -15.555 1 42.53 65 ASN B O 1
ATOM 4511 N N . PHE B 1 66 ? -11.172 30.094 -17.469 1 44.47 66 PHE B N 1
ATOM 4512 C CA . PHE B 1 66 ? -9.883 30.469 -16.906 1 44.47 66 PHE B CA 1
ATOM 4513 C C . PHE B 1 66 ? -10.047 31.562 -15.852 1 44.47 66 PHE B C 1
ATOM 4515 O O . PHE B 1 66 ? -9.359 31.547 -14.828 1 44.47 66 PHE B O 1
ATOM 4522 N N . SER B 1 67 ? -10.805 32.594 -16.125 1 46.62 67 SER B N 1
ATOM 4523 C CA . SER B 1 67 ? -11.07 33.656 -15.148 1 46.62 67 SER B CA 1
ATOM 4524 C C . SER B 1 67 ? -11.758 33.094 -13.906 1 46.62 67 SER B C 1
ATOM 4526 O O . SER B 1 67 ? -11.438 33.5 -12.789 1 46.62 67 SER B O 1
ATOM 4528 N N . ASN B 1 68 ? -12.656 32.188 -14.117 1 47.38 68 ASN B N 1
ATOM 4529 C CA . ASN B 1 68 ? -13.383 31.594 -12.992 1 47.38 68 ASN B CA 1
ATOM 4530 C C . ASN B 1 68 ? -12.492 30.656 -12.188 1 47.38 68 ASN B C 1
ATOM 4532 O O . ASN B 1 68 ? -12.641 30.547 -10.969 1 47.38 68 ASN B O 1
ATOM 4536 N N . LYS B 1 69 ? -11.68 30.016 -12.906 1 49.72 69 LYS B N 1
ATOM 4537 C CA . LYS B 1 69 ? -10.688 29.203 -12.219 1 49.72 69 LYS B CA 1
ATOM 4538 C C . LYS B 1 69 ? -9.742 30.062 -11.391 1 49.72 69 LYS B C 1
ATOM 4540 O O . LYS B 1 69 ? -9.367 29.672 -10.273 1 49.72 69 LYS B O 1
ATOM 4545 N N . LEU B 1 70 ? -9.203 31.047 -11.992 1 53.78 70 LEU B N 1
ATOM 4546 C CA . LEU B 1 70 ? -8.328 31.969 -11.281 1 53.78 70 LEU B CA 1
ATOM 4547 C C . LEU B 1 70 ? -9.039 32.594 -10.086 1 53.78 70 LEU B C 1
ATOM 4549 O O . LEU B 1 70 ? -8.43 32.781 -9.023 1 53.78 70 LEU B O 1
ATOM 4553 N N . THR B 1 71 ? -10.359 32.781 -10.273 1 58.78 71 THR B N 1
ATOM 4554 C CA . THR B 1 71 ? -11.117 33.344 -9.164 1 58.78 71 THR B CA 1
ATOM 4555 C C . THR B 1 71 ? -11.305 32.312 -8.055 1 58.78 71 THR B C 1
ATOM 4557 O O . THR B 1 71 ? -11.242 32.625 -6.871 1 58.78 71 THR B O 1
ATOM 4560 N N . LYS B 1 72 ? -11.43 31.156 -8.57 1 60.03 72 LYS B N 1
ATOM 4561 C CA . LYS B 1 72 ? -11.602 30.125 -7.547 1 60.03 72 LYS B CA 1
ATOM 4562 C C . LYS B 1 72 ? -10.312 29.891 -6.77 1 60.03 72 LYS B C 1
ATOM 4564 O O . LYS B 1 72 ? -10.336 29.719 -5.547 1 60.03 72 LYS B O 1
ATOM 4569 N N . ILE B 1 73 ? -9.234 29.938 -7.5 1 62.53 73 ILE B N 1
ATOM 4570 C CA . ILE B 1 73 ? -7.926 29.734 -6.887 1 62.53 73 ILE B CA 1
ATOM 4571 C C . ILE B 1 73 ? -7.629 30.891 -5.926 1 62.53 73 ILE B C 1
ATOM 4573 O O . ILE B 1 73 ? -7.098 30.672 -4.836 1 62.53 73 ILE B O 1
ATOM 4577 N N . ASP B 1 74 ? -8.039 32 -6.34 1 66.19 74 ASP B N 1
ATOM 4578 C CA . ASP B 1 74 ? -7.82 33.156 -5.477 1 66.19 74 ASP B CA 1
ATOM 4579 C C . ASP B 1 74 ? -8.672 33.062 -4.211 1 66.19 74 ASP B C 1
ATOM 4581 O O . ASP B 1 74 ? -8.219 33.438 -3.127 1 66.19 74 ASP B O 1
ATOM 4585 N N . ARG B 1 75 ? -9.805 32.5 -4.383 1 78.25 75 ARG B N 1
ATOM 4586 C CA . ARG B 1 75 ? -10.68 32.344 -3.227 1 78.25 75 ARG B CA 1
ATOM 4587 C C . ARG B 1 75 ? -10.109 31.328 -2.24 1 78.25 75 ARG B C 1
ATOM 4589 O O . ARG B 1 75 ? -10.234 31.5 -1.025 1 78.25 75 ARG B O 1
ATOM 4596 N N . ILE B 1 76 ? -9.383 30.406 -2.783 1 85.81 76 ILE B N 1
ATOM 4597 C CA . ILE B 1 76 ? -8.828 29.359 -1.933 1 85.81 76 ILE B CA 1
ATOM 4598 C C . ILE B 1 76 ? -7.707 29.938 -1.072 1 85.81 76 ILE B C 1
ATOM 4600 O O . ILE B 1 76 ? -7.594 29.625 0.113 1 85.81 76 ILE B O 1
ATOM 4604 N N . GLU B 1 77 ? -6.988 30.844 -1.636 1 82.56 77 GLU B N 1
ATOM 4605 C CA . GLU B 1 77 ? -5.898 31.469 -0.889 1 82.56 77 GLU B CA 1
ATOM 4606 C C . GLU B 1 77 ? -6.43 32.344 0.239 1 82.56 77 GLU B C 1
ATOM 4608 O O . GLU B 1 77 ? -5.84 32.406 1.32 1 82.56 77 GLU B O 1
ATOM 4613 N N . ASP B 1 78 ? -7.52 32.969 -0.035 1 84.38 78 ASP B N 1
ATOM 4614 C CA . ASP B 1 78 ? -8.148 33.781 0.998 1 84.38 78 ASP B CA 1
ATOM 4615 C C . ASP B 1 78 ? -8.672 32.906 2.143 1 84.38 78 ASP B C 1
ATOM 4617 O O . ASP B 1 78 ? -8.555 33.281 3.312 1 84.38 78 ASP B O 1
ATOM 4621 N N . LYS B 1 79 ? -9.203 31.781 1.774 1 86.62 79 LYS B N 1
ATOM 4622 C CA . LYS B 1 79 ? -9.703 30.859 2.793 1 86.62 79 LYS B CA 1
ATOM 4623 C C . LYS B 1 79 ? -8.555 30.312 3.645 1 86.62 79 LYS B C 1
ATOM 4625 O O . LYS B 1 79 ? -8.695 30.172 4.859 1 86.62 79 LYS B O 1
ATOM 4630 N N . ILE B 1 80 ? -7.543 30.109 3.023 1 87.25 80 ILE B N 1
ATOM 4631 C CA . ILE B 1 80 ? -6.395 29.562 3.738 1 87.25 80 ILE B CA 1
ATOM 4632 C C . ILE B 1 80 ? -5.84 30.609 4.703 1 87.25 80 ILE B C 1
ATOM 4634 O O . ILE B 1 80 ? -5.465 30.281 5.832 1 87.25 80 ILE B O 1
ATOM 4638 N N . THR B 1 81 ? -5.746 31.859 4.246 1 82.75 81 THR B N 1
ATOM 4639 C CA . THR B 1 81 ? -5.23 32.938 5.086 1 82.75 81 THR B CA 1
ATOM 4640 C C . THR B 1 81 ? -6.117 33.125 6.312 1 82.75 81 THR B C 1
ATOM 4642 O O . THR B 1 81 ? -5.629 33.469 7.395 1 82.75 81 THR B O 1
ATOM 4645 N N . SER B 1 82 ? -7.387 32.875 6.133 1 83.25 82 SER B N 1
ATOM 4646 C CA . SER B 1 82 ? -8.312 33 7.25 1 83.25 82 SER B CA 1
ATOM 4647 C C . SER B 1 82 ? -8.086 31.922 8.297 1 83.25 82 SER B C 1
ATOM 4649 O O . SER B 1 82 ? -8.25 32.156 9.492 1 83.25 82 SER B O 1
ATOM 4651 N N . ILE B 1 83 ? -7.68 30.75 7.91 1 81.94 83 ILE B N 1
ATOM 4652 C CA . ILE B 1 83 ? -7.52 29.625 8.82 1 81.94 83 ILE B CA 1
ATOM 4653 C C . ILE B 1 83 ? -6.109 29.641 9.414 1 81.94 83 ILE B C 1
ATOM 4655 O O . ILE B 1 83 ? -5.883 29.109 10.508 1 81.94 83 ILE B O 1
ATOM 4659 N N . SER B 1 84 ? -5.227 30.312 8.781 1 80.5 84 SER B N 1
ATOM 4660 C CA . SER B 1 84 ? -3.82 30.281 9.172 1 80.5 84 SER B CA 1
ATOM 4661 C C . SER B 1 84 ? -3.605 30.969 10.516 1 80.5 84 SER B C 1
ATOM 4663 O O . SER B 1 84 ? -2.691 30.609 11.258 1 80.5 84 SER B O 1
ATOM 4665 N N . THR B 1 85 ? -4.422 31.906 10.797 1 79 85 THR B N 1
ATOM 4666 C CA . THR B 1 85 ? -4.207 32.719 11.984 1 79 85 THR B CA 1
ATOM 4667 C C . THR B 1 85 ? -4.816 32.062 13.219 1 79 85 THR B C 1
ATOM 4669 O O . THR B 1 85 ? -4.535 32.469 14.344 1 79 85 THR B O 1
ATOM 4672 N N . MET B 1 86 ? -5.469 30.906 13.031 1 81.62 86 MET B N 1
ATOM 4673 C CA . MET B 1 86 ? -6.156 30.297 14.164 1 81.62 86 MET B CA 1
ATOM 4674 C C . MET B 1 86 ? -5.441 29.031 14.617 1 81.62 86 MET B C 1
ATOM 4676 O O . MET B 1 86 ? -5.059 28.203 13.797 1 81.62 86 MET B O 1
ATOM 4680 N N . PRO B 1 87 ? -5.148 29.031 15.914 1 84.81 87 PRO B N 1
ATOM 4681 C CA . PRO B 1 87 ? -4.578 27.781 16.422 1 84.81 87 PRO B CA 1
ATOM 4682 C C . PRO B 1 87 ? -5.516 26.594 16.234 1 84.81 87 PRO B C 1
ATOM 4684 O O . PRO B 1 87 ? -6.738 26.75 16.281 1 84.81 87 PRO B O 1
ATOM 4687 N N . THR B 1 88 ? -5 25.5 15.984 1 87.25 88 THR B N 1
ATOM 4688 C CA . THR B 1 88 ? -5.789 24.312 15.68 1 87.25 88 THR B CA 1
ATOM 4689 C C . THR B 1 88 ? -5.723 23.312 16.828 1 87.25 88 THR B C 1
ATOM 4691 O O . THR B 1 88 ? -5.762 22.109 16.609 1 87.25 88 THR B O 1
ATOM 4694 N N . VAL B 1 89 ? -5.562 23.719 18.016 1 84.19 89 VAL B N 1
ATOM 4695 C CA . VAL B 1 89 ? -5.438 22.859 19.172 1 84.19 89 VAL B CA 1
ATOM 4696 C C . VAL B 1 89 ? -6.789 22.219 19.5 1 84.19 89 VAL B C 1
ATOM 4698 O O . VAL B 1 89 ? -6.867 21.031 19.812 1 84.19 89 VAL B O 1
ATOM 4701 N N . ASP B 1 90 ? -7.785 23.016 19.359 1 84.69 90 ASP B N 1
ATOM 4702 C CA . ASP B 1 90 ? -9.109 22.5 19.703 1 84.69 90 ASP B CA 1
ATOM 4703 C C . ASP B 1 90 ? -10 22.406 18.469 1 84.69 90 ASP B C 1
ATOM 4705 O O . ASP B 1 90 ? -10.75 23.344 18.172 1 84.69 90 ASP B O 1
ATOM 4709 N N . LEU B 1 91 ? -9.938 21.344 17.828 1 88.44 91 LEU B N 1
ATOM 4710 C CA . LEU B 1 91 ? -10.781 21.141 16.656 1 88.44 91 LEU B CA 1
ATOM 4711 C C . LEU B 1 91 ? -11.992 20.281 17.016 1 88.44 91 LEU B C 1
ATOM 4713 O O . LEU B 1 91 ? -11.93 19.453 17.906 1 88.44 91 LEU B O 1
ATOM 4717 N N . THR B 1 92 ? -13.031 20.562 16.375 1 87.5 92 THR B N 1
ATOM 4718 C CA . THR B 1 92 ? -14.242 19.781 16.578 1 87.5 92 THR B CA 1
ATOM 4719 C C . THR B 1 92 ? -14.07 18.359 16.062 1 87.5 92 THR B C 1
ATOM 4721 O O . THR B 1 92 ? -13.523 18.156 14.977 1 87.5 92 THR B O 1
ATOM 4724 N N . PRO B 1 93 ? -14.445 17.453 16.891 1 86.56 93 PRO B N 1
ATOM 4725 C CA . PRO B 1 93 ? -14.344 16.062 16.453 1 86.56 93 PRO B CA 1
ATOM 4726 C C . PRO B 1 93 ? -15.18 15.766 15.203 1 86.56 93 PRO B C 1
ATOM 4728 O O . PRO B 1 93 ? -16.25 16.359 15.023 1 86.56 93 PRO B O 1
ATOM 4731 N N . LEU B 1 94 ? -14.648 14.945 14.398 1 87.5 94 LEU B N 1
ATOM 4732 C CA . LEU B 1 94 ? -15.32 14.602 13.148 1 87.5 94 LEU B CA 1
ATOM 4733 C C . LEU B 1 94 ? -16.438 13.586 13.391 1 87.5 94 LEU B C 1
ATOM 4735 O O . LEU B 1 94 ? -16.359 12.797 14.336 1 87.5 94 LEU B O 1
ATOM 4739 N N . ASP B 1 95 ? -17.359 13.68 12.578 1 83.81 95 ASP B N 1
ATOM 4740 C CA . ASP B 1 95 ? -18.438 12.703 12.625 1 83.81 95 ASP B CA 1
ATOM 4741 C C . ASP B 1 95 ? -17.969 11.328 12.164 1 83.81 95 ASP B C 1
ATOM 4743 O O . ASP B 1 95 ? -17.531 11.172 11.023 1 83.81 95 ASP B O 1
ATOM 4747 N N . PRO B 1 96 ? -18.031 10.398 13.016 1 79.88 96 PRO B N 1
ATOM 4748 C CA . PRO B 1 96 ? -17.531 9.07 12.656 1 79.88 96 PRO B CA 1
ATOM 4749 C C . PRO B 1 96 ? -18.469 8.336 11.688 1 79.88 96 PRO B C 1
ATOM 4751 O O . PRO B 1 96 ? -18.062 7.328 11.094 1 79.88 96 PRO B O 1
ATOM 4754 N N . SER B 1 97 ? -19.578 8.859 11.414 1 81.31 97 SER B N 1
ATOM 4755 C CA . SER B 1 97 ? -20.531 8.18 10.555 1 81.31 97 SER B CA 1
ATOM 4756 C C . SER B 1 97 ? -20.125 8.273 9.086 1 81.31 97 SER B C 1
ATOM 4758 O O . SER B 1 97 ? -19.547 9.273 8.656 1 81.31 97 SER B O 1
ATOM 4760 N N . GLU B 1 98 ? -20.234 7.156 8.445 1 82.62 98 GLU B N 1
ATOM 4761 C CA . GLU B 1 98 ? -19.938 7.141 7.02 1 82.62 98 GLU B CA 1
ATOM 4762 C C . GLU B 1 98 ? -20.953 7.953 6.227 1 82.62 98 GLU B C 1
ATOM 4764 O O . GLU B 1 98 ? -22.156 7.848 6.469 1 82.62 98 GLU B O 1
ATOM 4769 N N . LYS B 1 99 ? -20.453 8.781 5.406 1 85.75 99 LYS B N 1
ATOM 4770 C CA . LYS B 1 99 ? -21.344 9.562 4.543 1 85.75 99 LYS B CA 1
ATOM 4771 C C . LYS B 1 99 ? -22 8.68 3.49 1 85.75 99 LYS B C 1
ATOM 4773 O O . LYS B 1 99 ? -21.344 7.82 2.891 1 85.75 99 LYS B O 1
ATOM 4778 N N . LYS B 1 100 ? -23.203 8.891 3.32 1 89.94 100 LYS B N 1
ATOM 4779 C CA . LYS B 1 100 ? -23.938 8.109 2.338 1 89.94 100 LYS B CA 1
ATOM 4780 C C . LYS B 1 100 ? -23.562 8.5 0.915 1 89.94 100 LYS B C 1
ATOM 4782 O O . LYS B 1 100 ? -23.266 9.664 0.645 1 89.94 100 LYS B O 1
ATOM 4787 N N . PHE B 1 101 ? -23.516 7.613 0.003 1 91.19 101 PHE B N 1
ATOM 4788 C CA . PHE B 1 101 ? -23.281 7.793 -1.423 1 91.19 101 PHE B CA 1
ATOM 4789 C C . PHE B 1 101 ? -21.938 8.469 -1.659 1 91.19 101 PHE B C 1
ATOM 4791 O O . PHE B 1 101 ? -21.844 9.438 -2.418 1 91.19 101 PHE B O 1
ATOM 4798 N N . ALA B 1 102 ? -20.984 7.949 -0.913 1 89.56 102 ALA B N 1
ATOM 4799 C CA . ALA B 1 102 ? -19.625 8.438 -1.091 1 89.56 102 ALA B CA 1
ATOM 4800 C C . ALA B 1 102 ? -19.062 8.023 -2.447 1 89.56 102 ALA B C 1
ATOM 4802 O O . ALA B 1 102 ? -19.547 7.059 -3.055 1 89.56 102 ALA B O 1
ATOM 4803 N N . GLY B 1 103 ? -18.109 8.727 -2.957 1 87.75 103 GLY B N 1
ATOM 4804 C CA . GLY B 1 103 ? -17.5 8.461 -4.25 1 87.75 103 GLY B CA 1
ATOM 4805 C C . GLY B 1 103 ? -16.859 7.086 -4.336 1 87.75 103 GLY B C 1
ATOM 4806 O O . GLY B 1 103 ? -16.781 6.5 -5.418 1 87.75 103 GLY B O 1
ATOM 4807 N N . ARG B 1 104 ? -16.484 6.512 -3.213 1 87.81 104 ARG B N 1
ATOM 4808 C CA . ARG B 1 104 ? -15.797 5.219 -3.203 1 87.81 104 ARG B CA 1
ATOM 4809 C C . ARG B 1 104 ? -16.797 4.074 -3.316 1 87.81 104 ARG B C 1
ATOM 4811 O O . ARG B 1 104 ? -16.406 2.922 -3.525 1 87.81 104 ARG B O 1
ATOM 4818 N N . ASN B 1 105 ? -18.078 4.359 -3.119 1 92.12 105 ASN B N 1
ATOM 4819 C CA . ASN B 1 105 ? -19.109 3.32 -3.129 1 92.12 105 ASN B CA 1
ATOM 4820 C C . ASN B 1 105 ? -19.734 3.162 -4.512 1 92.12 105 ASN B C 1
ATOM 4822 O O . ASN B 1 105 ? -20.922 2.879 -4.629 1 92.12 105 ASN B O 1
ATOM 4826 N N . ARG B 1 106 ? -18.969 3.406 -5.48 1 92.75 106 ARG B N 1
ATOM 4827 C CA . ARG B 1 106 ? -19.469 3.316 -6.855 1 92.75 106 ARG B CA 1
ATOM 4828 C C . ARG B 1 106 ? -18.953 2.047 -7.531 1 92.75 106 ARG B C 1
ATOM 4830 O O . ARG B 1 106 ? -17.766 1.753 -7.504 1 92.75 106 ARG B O 1
ATOM 4837 N N . LEU B 1 107 ? -19.875 1.309 -8.164 1 93.88 107 LEU B N 1
ATOM 4838 C CA . LEU B 1 107 ? -19.531 0.054 -8.812 1 93.88 107 LEU B CA 1
ATOM 4839 C C . LEU B 1 107 ? -19.703 0.164 -10.328 1 93.88 107 LEU B C 1
ATOM 4841 O O . LEU B 1 107 ? -20.656 0.782 -10.805 1 93.88 107 LEU B O 1
ATOM 4845 N N . TYR B 1 108 ? -18.812 -0.362 -11.016 1 94.62 108 TYR B N 1
ATOM 4846 C CA . TYR B 1 108 ? -18.875 -0.558 -12.461 1 94.62 108 TYR B CA 1
ATOM 4847 C C . TYR B 1 108 ? -19.438 -1.932 -12.805 1 94.62 108 TYR B C 1
ATOM 4849 O O . TYR B 1 108 ? -18.984 -2.945 -12.266 1 94.62 108 TYR B O 1
ATOM 4857 N N . ILE B 1 109 ? -20.438 -1.969 -13.578 1 93.75 109 ILE B N 1
ATOM 4858 C CA . ILE B 1 109 ? -21.031 -3.215 -14.047 1 93.75 109 ILE B CA 1
ATOM 4859 C C . ILE B 1 109 ? -20.766 -3.387 -15.539 1 93.75 109 ILE B C 1
ATOM 4861 O O . ILE B 1 109 ? -21.234 -2.596 -16.359 1 93.75 109 ILE B O 1
ATOM 4865 N N . GLY B 1 110 ? -19.984 -4.418 -15.781 1 92.06 110 GLY B N 1
ATOM 4866 C CA . GLY B 1 110 ? -19.625 -4.668 -17.172 1 92.06 110 GLY B CA 1
ATOM 4867 C C . GLY B 1 110 ? -20.406 -5.816 -17.781 1 92.06 110 GLY B C 1
ATOM 4868 O O . GLY B 1 110 ? -20.984 -6.633 -17.078 1 92.06 110 GLY B O 1
ATOM 4869 N N . ASN B 1 111 ? -20.406 -5.832 -19.125 1 90.62 111 ASN B N 1
ATOM 4870 C CA . ASN B 1 111 ? -20.984 -6.902 -19.938 1 90.62 111 ASN B CA 1
ATOM 4871 C C . ASN B 1 111 ? -22.5 -6.965 -19.797 1 90.62 111 ASN B C 1
ATOM 4873 O O . ASN B 1 111 ? -23.062 -8.039 -19.609 1 90.62 111 ASN B O 1
ATOM 4877 N N . ILE B 1 112 ? -23.016 -5.754 -19.828 1 89.69 112 ILE B N 1
ATOM 4878 C CA . ILE B 1 112 ? -24.484 -5.695 -19.734 1 89.69 112 ILE B CA 1
ATOM 4879 C C . ILE B 1 112 ? -25.094 -5.828 -21.125 1 89.69 112 ILE B C 1
ATOM 4881 O O . ILE B 1 112 ? -24.516 -5.355 -22.109 1 89.69 112 ILE B O 1
ATOM 4885 N N . GLY B 1 113 ? -26.109 -6.484 -21.188 1 86.81 113 GLY B N 1
ATOM 4886 C CA . GLY B 1 113 ? -26.812 -6.613 -22.453 1 86.81 113 GLY B CA 1
ATOM 4887 C C . GLY B 1 113 ? -27.453 -5.316 -22.922 1 86.81 113 GLY B C 1
ATOM 4888 O O . GLY B 1 113 ? -27.625 -4.391 -22.125 1 86.81 113 GLY B O 1
ATOM 4889 N N . LYS B 1 114 ? -27.734 -5.219 -24.172 1 86.5 114 LYS B N 1
ATOM 4890 C CA . LYS B 1 114 ? -28.297 -4.02 -24.781 1 86.5 114 LYS B CA 1
ATOM 4891 C C . LYS B 1 114 ? -29.719 -3.773 -24.297 1 86.5 114 LYS B C 1
ATOM 4893 O O . LYS B 1 114 ? -30.203 -2.637 -24.312 1 86.5 114 LYS B O 1
ATOM 4898 N N . GLU B 1 115 ? -30.328 -4.785 -23.781 1 87.31 115 GLU B N 1
ATOM 4899 C CA . GLU B 1 115 ? -31.734 -4.668 -23.422 1 87.31 115 GLU B CA 1
ATOM 4900 C C . GLU B 1 115 ? -31.906 -4.375 -21.938 1 87.31 115 GLU B C 1
ATOM 4902 O O . GLU B 1 115 ? -33.031 -4.219 -21.453 1 87.31 115 GLU B O 1
ATOM 4907 N N . ILE B 1 116 ? -30.859 -4.168 -21.281 1 87.31 116 ILE B N 1
ATOM 4908 C CA . ILE B 1 116 ? -30.953 -4.012 -19.828 1 87.31 116 ILE B CA 1
ATOM 4909 C C . ILE B 1 116 ? -31.312 -2.568 -19.5 1 87.31 116 ILE B C 1
ATOM 4911 O O . ILE B 1 116 ? -30.75 -1.631 -20.062 1 87.31 116 ILE B O 1
ATOM 4915 N N . SER B 1 117 ? -32.344 -2.398 -18.719 1 87.62 117 SER B N 1
ATOM 4916 C CA . SER B 1 117 ? -32.781 -1.085 -18.266 1 87.62 117 SER B CA 1
ATOM 4917 C C . SER B 1 117 ? -32.375 -0.819 -16.828 1 87.62 117 SER B C 1
ATOM 4919 O O . SER B 1 117 ? -31.844 -1.709 -16.156 1 87.62 117 SER B O 1
ATOM 4921 N N . GLU B 1 118 ? -32.562 0.441 -16.406 1 89.5 118 GLU B N 1
ATOM 4922 C CA . GLU B 1 118 ? -32.281 0.834 -15.023 1 89.5 118 GLU B CA 1
ATOM 4923 C C . GLU B 1 118 ? -33.125 0.031 -14.039 1 89.5 118 GLU B C 1
ATOM 4925 O O . GLU B 1 118 ? -32.656 -0.332 -12.961 1 89.5 118 GLU B O 1
ATOM 4930 N N . ALA B 1 119 ? -34.344 -0.276 -14.414 1 88.31 119 ALA B N 1
ATOM 4931 C CA . ALA B 1 119 ? -35.25 -1.021 -13.555 1 88.31 119 ALA B CA 1
ATOM 4932 C C . ALA B 1 119 ? -34.75 -2.449 -13.336 1 88.31 119 ALA B C 1
ATOM 4934 O O . ALA B 1 119 ? -34.875 -3 -12.242 1 88.31 119 ALA B O 1
ATOM 4935 N N . ASP B 1 120 ? -34.188 -2.977 -14.367 1 88.5 120 ASP B N 1
ATOM 4936 C CA . ASP B 1 120 ? -33.656 -4.328 -14.258 1 88.5 120 ASP B CA 1
ATOM 4937 C C . ASP B 1 120 ? -32.5 -4.379 -13.273 1 88.5 120 ASP B C 1
ATOM 4939 O O . ASP B 1 120 ? -32.375 -5.328 -12.492 1 88.5 120 ASP B O 1
ATOM 4943 N N . LEU B 1 121 ? -31.719 -3.355 -13.336 1 88.62 121 LEU B N 1
ATOM 4944 C CA . LEU B 1 121 ? -30.562 -3.295 -12.453 1 88.62 121 LEU B CA 1
ATOM 4945 C C . LEU B 1 121 ? -31 -3.09 -11 1 88.62 121 LEU B C 1
ATOM 4947 O O . LEU B 1 121 ? -30.438 -3.705 -10.086 1 88.62 121 LEU B O 1
ATOM 4951 N N . ARG B 1 122 ? -31.938 -2.264 -10.766 1 89.06 122 ARG B N 1
ATOM 4952 C CA . ARG B 1 122 ? -32.469 -2.02 -9.422 1 89.06 122 ARG B CA 1
ATOM 4953 C C . ARG B 1 122 ? -33.062 -3.283 -8.828 1 89.06 122 ARG B C 1
ATOM 4955 O O . ARG B 1 122 ? -33 -3.502 -7.617 1 89.06 122 ARG B O 1
ATOM 4962 N N . GLY B 1 123 ? -33.562 -4.125 -9.68 1 87.44 123 GLY B N 1
ATOM 4963 C CA . GLY B 1 123 ? -34.188 -5.367 -9.242 1 87.44 123 GLY B CA 1
ATOM 4964 C C . GLY B 1 123 ? -33.156 -6.406 -8.797 1 87.44 123 GLY B C 1
ATOM 4965 O O . GLY B 1 123 ? -33.5 -7.332 -8.055 1 87.44 123 GLY B O 1
ATOM 4966 N N . LEU B 1 124 ? -31.969 -6.258 -9.227 1 88.31 124 LEU B N 1
ATOM 4967 C CA . LEU B 1 124 ? -30.922 -7.203 -8.875 1 88.31 124 LEU B CA 1
ATOM 4968 C C . LEU B 1 124 ? -30.453 -6.98 -7.441 1 88.31 124 LEU B C 1
ATOM 4970 O O . LEU B 1 124 ? -29.859 -7.875 -6.832 1 88.31 124 LEU B O 1
ATOM 4974 N N . PHE B 1 125 ? -30.672 -5.773 -6.922 1 89.12 125 PHE B N 1
ATOM 4975 C CA . PHE B 1 125 ? -30.125 -5.434 -5.613 1 89.12 125 PHE B CA 1
ATOM 4976 C C . PHE B 1 125 ? -31.156 -5.656 -4.516 1 89.12 125 PHE B C 1
ATOM 4978 O O . PHE B 1 125 ? -32.375 -5.625 -4.773 1 89.12 125 PHE B O 1
ATOM 4985 N N . ASP B 1 126 ? -30.641 -5.945 -3.342 1 81.75 126 ASP B N 1
ATOM 4986 C CA . ASP B 1 126 ? -31.516 -6.195 -2.201 1 81.75 126 ASP B CA 1
ATOM 4987 C C . ASP B 1 126 ? -32.344 -4.953 -1.86 1 81.75 126 ASP B C 1
ATOM 4989 O O . ASP B 1 126 ? -31.875 -3.826 -2.045 1 81.75 126 ASP B O 1
ATOM 4993 N N . SER B 1 127 ? -33.438 -5.188 -1.383 1 78 127 SER B N 1
ATOM 4994 C CA . SER B 1 127 ? -34.375 -4.121 -1.071 1 78 127 SER B CA 1
ATOM 4995 C C . SER B 1 127 ? -33.875 -3.25 0.073 1 78 127 SER B C 1
ATOM 4997 O O . SER B 1 127 ? -34.281 -2.096 0.211 1 78 127 SER B O 1
ATOM 4999 N N . ASP B 1 128 ? -32.938 -3.742 0.804 1 84.81 128 ASP B N 1
ATOM 5000 C CA . ASP B 1 128 ? -32.469 -2.994 1.965 1 84.81 128 ASP B CA 1
ATOM 5001 C C . ASP B 1 128 ? -31.375 -1.988 1.567 1 84.81 128 ASP B C 1
ATOM 5003 O O . ASP B 1 128 ? -31 -1.133 2.367 1 84.81 128 ASP B O 1
ATOM 5007 N N . MET B 1 129 ? -31.062 -2.09 0.359 1 88.06 129 MET B N 1
ATOM 5008 C CA . MET B 1 129 ? -29.984 -1.213 -0.082 1 88.06 129 MET B CA 1
ATOM 5009 C C . MET B 1 129 ? -30.531 -0.038 -0.887 1 88.06 129 MET B C 1
ATOM 5011 O O . MET B 1 129 ? -31.469 -0.196 -1.662 1 88.06 129 MET B O 1
ATOM 5015 N N . GLU B 1 130 ? -30.047 1.095 -0.547 1 91.69 130 GLU B N 1
ATOM 5016 C CA . GLU B 1 130 ? -30.406 2.287 -1.314 1 91.69 130 GLU B CA 1
ATOM 5017 C C . GLU B 1 130 ? -29.391 2.553 -2.418 1 91.69 130 GLU B C 1
ATOM 5019 O O . GLU B 1 130 ? -28.172 2.479 -2.188 1 91.69 130 GLU B O 1
ATOM 5024 N N . VAL B 1 131 ? -29.922 2.756 -3.658 1 92.31 131 VAL B N 1
ATOM 5025 C CA . VAL B 1 131 ? -29.031 2.984 -4.797 1 92.31 131 VAL B CA 1
ATOM 5026 C C . VAL B 1 131 ? -29.297 4.371 -5.383 1 92.31 131 VAL B C 1
ATOM 5028 O O . VAL B 1 131 ? -30.438 4.832 -5.418 1 92.31 131 VAL B O 1
ATOM 5031 N N . ALA B 1 132 ? -28.172 5.012 -5.695 1 90.56 132 ALA B N 1
ATOM 5032 C CA . ALA B 1 132 ? -28.281 6.332 -6.305 1 90.56 132 ALA B CA 1
ATOM 5033 C C . ALA B 1 132 ? -27.391 6.441 -7.539 1 90.56 132 ALA B C 1
ATOM 5035 O O . ALA B 1 132 ? -26.469 5.633 -7.727 1 90.56 132 ALA B O 1
ATOM 5036 N N . ASP B 1 133 ? -27.734 7.355 -8.516 1 90 133 ASP B N 1
ATOM 5037 C CA . ASP B 1 133 ? -26.906 7.738 -9.656 1 90 133 ASP B CA 1
ATOM 5038 C C . ASP B 1 133 ? -26.641 6.543 -10.57 1 90 133 ASP B C 1
ATOM 5040 O O . ASP B 1 133 ? -25.5 6.23 -10.883 1 90 133 ASP B O 1
ATOM 5044 N N . ILE B 1 134 ? -27.672 5.938 -10.93 1 92.88 134 ILE B N 1
ATOM 5045 C CA . ILE B 1 134 ? -27.547 4.82 -11.859 1 92.88 134 ILE B CA 1
ATOM 5046 C C . ILE B 1 134 ? -27.359 5.352 -13.281 1 92.88 134 ILE B C 1
ATOM 5048 O O . ILE B 1 134 ? -28.141 6.176 -13.75 1 92.88 134 ILE B O 1
ATOM 5052 N N . PHE B 1 135 ? -26.281 4.98 -13.828 1 93.38 135 PHE B N 1
ATOM 5053 C CA . PHE B 1 135 ? -25.969 5.344 -15.203 1 93.38 135 PHE B CA 1
ATOM 5054 C C . PHE B 1 135 ? -25.812 4.102 -16.062 1 93.38 135 PHE B C 1
ATOM 5056 O O . PHE B 1 135 ? -24.953 3.25 -15.781 1 93.38 135 PHE B O 1
ATOM 5063 N N . VAL B 1 136 ? -26.641 4.004 -17.141 1 93.5 136 VAL B N 1
ATOM 5064 C CA . VAL B 1 136 ? -26.594 2.834 -18 1 93.5 136 VAL B CA 1
ATOM 5065 C C . VAL B 1 136 ? -26.234 3.266 -19.422 1 93.5 136 VAL B C 1
ATOM 5067 O O . VAL B 1 136 ? -26.859 4.184 -19.969 1 93.5 136 VAL B O 1
ATOM 5070 N N . ASN B 1 137 ? -25.172 2.697 -19.891 1 93.75 137 ASN B N 1
ATOM 5071 C CA . ASN B 1 137 ? -24.797 2.877 -21.281 1 93.75 137 ASN B CA 1
ATOM 5072 C C . ASN B 1 137 ? -24.969 1.592 -22.078 1 93.75 137 ASN B C 1
ATOM 5074 O O . ASN B 1 137 ? -24.094 0.731 -22.094 1 93.75 137 ASN B O 1
ATOM 5078 N N . ASN B 1 138 ? -25.953 1.489 -22.828 1 89.75 138 ASN B N 1
ATOM 5079 C CA . ASN B 1 138 ? -26.297 0.278 -23.562 1 89.75 138 ASN B CA 1
ATOM 5080 C C . ASN B 1 138 ? -25.406 0.101 -24.797 1 89.75 138 ASN B C 1
ATOM 5082 O O . ASN B 1 138 ? -25.234 -1.017 -25.281 1 89.75 138 ASN B O 1
ATOM 5086 N N . GLU B 1 139 ? -24.953 1.174 -25.266 1 90.69 139 GLU B N 1
ATOM 5087 C CA . GLU B 1 139 ? -24.109 1.094 -26.453 1 90.69 139 GLU B CA 1
ATOM 5088 C C . GLU B 1 139 ? -22.781 0.411 -26.141 1 90.69 139 GLU B C 1
ATOM 5090 O O . GLU B 1 139 ? -22.312 -0.431 -26.906 1 90.69 139 GLU B O 1
ATOM 5095 N N . LYS B 1 140 ? -22.203 0.775 -25 1 92.06 140 LYS B N 1
ATOM 5096 C CA . LYS B 1 140 ? -20.906 0.226 -24.609 1 92.06 140 LYS B CA 1
ATOM 5097 C C . LYS B 1 140 ? -21.078 -0.928 -23.625 1 92.06 140 LYS B C 1
ATOM 5099 O O . LYS B 1 140 ? -20.078 -1.492 -23.156 1 92.06 140 LYS B O 1
ATOM 5104 N N . ASN B 1 141 ? -22.312 -1.252 -23.281 1 92.88 141 ASN B N 1
ATOM 5105 C CA . ASN B 1 141 ? -22.656 -2.42 -22.484 1 92.88 141 ASN B CA 1
ATOM 5106 C C . ASN B 1 141 ? -22.109 -2.316 -21.062 1 92.88 141 ASN B C 1
ATOM 5108 O O . ASN B 1 141 ? -21.5 -3.264 -20.562 1 92.88 141 ASN B O 1
ATOM 5112 N N . PHE B 1 142 ? -22.172 -1.136 -20.453 1 94.25 142 PHE B N 1
ATOM 5113 C CA . PHE B 1 142 ? -21.734 -1.003 -19.062 1 94.25 142 PHE B CA 1
ATOM 5114 C C . PHE B 1 142 ? -22.688 -0.091 -18.297 1 94.25 142 PHE B C 1
ATOM 5116 O O . PHE B 1 142 ? -23.547 0.571 -18.875 1 94.25 142 PHE B O 1
ATOM 5123 N N . ALA B 1 143 ? -22.562 -0.107 -17.016 1 94.44 143 ALA B N 1
ATOM 5124 C CA . ALA B 1 143 ? -23.375 0.725 -16.125 1 94.44 143 ALA B CA 1
ATOM 5125 C C . ALA B 1 143 ? -22.609 1.097 -14.859 1 94.44 143 ALA B C 1
ATOM 5127 O O . ALA B 1 143 ? -21.609 0.454 -14.523 1 94.44 143 ALA B O 1
ATOM 5128 N N . PHE B 1 144 ? -22.969 2.215 -14.258 1 94.81 144 PHE B N 1
ATOM 5129 C CA . PHE B 1 144 ? -22.453 2.645 -12.961 1 94.81 144 PHE B CA 1
ATOM 5130 C C . PHE B 1 144 ? -23.578 2.764 -11.945 1 94.81 144 PHE B C 1
ATOM 5132 O O . PHE B 1 144 ? -24.672 3.23 -12.273 1 94.81 144 PHE B O 1
ATOM 5139 N N . VAL B 1 145 ? -23.312 2.299 -10.836 1 94.5 145 VAL B N 1
ATOM 5140 C CA . VAL B 1 145 ? -24.297 2.375 -9.773 1 94.5 145 VAL B CA 1
ATOM 5141 C C . VAL B 1 145 ? -23.625 2.807 -8.469 1 94.5 145 VAL B C 1
ATOM 5143 O O . VAL B 1 145 ? -22.562 2.291 -8.109 1 94.5 145 VAL B O 1
ATOM 5146 N N . LYS B 1 146 ? -24.172 3.727 -7.785 1 93.88 146 LYS B N 1
ATOM 5147 C CA . LYS B 1 146 ? -23.688 4.184 -6.488 1 93.88 146 LYS B CA 1
ATOM 5148 C C . LYS B 1 146 ? -24.547 3.637 -5.352 1 93.88 146 LYS B C 1
ATOM 5150 O O . LYS B 1 146 ? -25.781 3.707 -5.414 1 93.88 146 LYS B O 1
ATOM 5155 N N . PHE B 1 147 ? -23.875 3.1 -4.391 1 93.94 147 PHE B N 1
ATOM 5156 C CA . PHE B 1 147 ? -24.578 2.506 -3.258 1 93.94 147 PHE B CA 1
ATOM 5157 C C . PHE B 1 147 ? -24.5 3.408 -2.033 1 93.94 147 PHE B C 1
ATOM 5159 O O . PHE B 1 147 ? -23.703 4.355 -2.01 1 93.94 147 PHE B O 1
ATOM 5166 N N . ASP B 1 148 ? -25.266 3.17 -1.04 1 92 148 ASP B N 1
ATOM 5167 C CA . ASP B 1 148 ? -25.344 3.984 0.169 1 92 148 ASP B CA 1
ATOM 5168 C C . ASP B 1 148 ? -24.078 3.834 1.012 1 92 148 ASP B C 1
ATOM 5170 O O . ASP B 1 148 ? -23.453 4.828 1.38 1 92 148 ASP B O 1
ATOM 5174 N N . TYR B 1 149 ? -23.703 2.547 1.276 1 90.5 149 TYR B N 1
ATOM 5175 C CA . TYR B 1 149 ? -22.531 2.305 2.113 1 90.5 149 TYR B CA 1
ATOM 5176 C C . TYR B 1 149 ? -21.547 1.367 1.423 1 90.5 149 TYR B C 1
ATOM 5178 O O . TYR B 1 149 ? -21.938 0.595 0.542 1 90.5 149 TYR B O 1
ATOM 5186 N N . TYR B 1 150 ? -20.359 1.501 1.82 1 89.12 150 TYR B N 1
ATOM 5187 C CA . TYR B 1 150 ? -19.297 0.698 1.229 1 89.12 150 TYR B CA 1
ATOM 5188 C C . TYR B 1 150 ? -19.547 -0.789 1.448 1 89.12 150 TYR B C 1
ATOM 5190 O O . TYR B 1 150 ? -19.328 -1.602 0.544 1 89.12 150 TYR B O 1
ATOM 5198 N N . ALA B 1 151 ? -19.969 -1.164 2.609 1 87.38 151 ALA B N 1
ATOM 5199 C CA . ALA B 1 151 ? -20.219 -2.561 2.963 1 87.38 151 ALA B CA 1
ATOM 5200 C C . ALA B 1 151 ? -21.25 -3.188 2.035 1 87.38 151 ALA B C 1
ATOM 5202 O O . ALA B 1 151 ? -21.125 -4.352 1.646 1 87.38 151 ALA B O 1
ATOM 5203 N N . ASN B 1 152 ? -22.25 -2.42 1.706 1 89.69 152 ASN B N 1
ATOM 5204 C CA . ASN B 1 152 ? -23.281 -2.916 0.806 1 89.69 152 ASN B CA 1
ATOM 5205 C C . ASN B 1 152 ? -22.75 -3.119 -0.608 1 89.69 152 ASN B C 1
ATOM 5207 O O . ASN B 1 152 ? -23.094 -4.098 -1.273 1 89.69 152 ASN B O 1
ATOM 5211 N N . ALA B 1 153 ? -21.953 -2.162 -1.03 1 91.12 153 ALA B N 1
ATOM 5212 C CA . ALA B 1 153 ? -21.344 -2.295 -2.35 1 91.12 153 ALA B CA 1
ATOM 5213 C C . ALA B 1 153 ? -20.469 -3.543 -2.424 1 91.12 153 ALA B C 1
ATOM 5215 O O . ALA B 1 153 ? -20.484 -4.262 -3.428 1 91.12 153 ALA B O 1
ATOM 5216 N N . GLU B 1 154 ? -19.75 -3.775 -1.404 1 89.25 154 GLU B N 1
ATOM 5217 C CA . GLU B 1 154 ? -18.891 -4.945 -1.353 1 89.25 154 GLU B CA 1
ATOM 5218 C C . GLU B 1 154 ? -19.703 -6.238 -1.364 1 89.25 154 GLU B C 1
ATOM 5220 O O . GLU B 1 154 ? -19.328 -7.207 -2.029 1 89.25 154 GLU B O 1
ATOM 5225 N N . LYS B 1 155 ? -20.719 -6.293 -0.597 1 87.88 155 LYS B N 1
ATOM 5226 C CA . LYS B 1 155 ? -21.594 -7.461 -0.558 1 87.88 155 LYS B CA 1
ATOM 5227 C C . LYS B 1 155 ? -22.172 -7.766 -1.94 1 87.88 155 LYS B C 1
ATOM 5229 O O . LYS B 1 155 ? -22.219 -8.93 -2.352 1 87.88 155 LYS B O 1
ATOM 5234 N N . VAL B 1 156 ? -22.578 -6.746 -2.631 1 90.56 156 VAL B N 1
ATOM 5235 C CA . VAL B 1 156 ? -23.156 -6.902 -3.961 1 90.56 156 VAL B CA 1
ATOM 5236 C C . VAL B 1 156 ? -22.094 -7.438 -4.926 1 90.56 156 VAL B C 1
ATOM 5238 O O . VAL B 1 156 ? -22.359 -8.344 -5.715 1 90.56 156 VAL B O 1
ATOM 5241 N N . GLN B 1 157 ? -20.953 -6.84 -4.859 1 90.31 157 GLN B N 1
ATOM 5242 C CA . GLN B 1 157 ? -19.875 -7.277 -5.742 1 90.31 157 GLN B CA 1
ATOM 5243 C C . GLN B 1 157 ? -19.562 -8.758 -5.539 1 90.31 157 GLN B C 1
ATOM 5245 O O . GLN B 1 157 ? -19.391 -9.492 -6.512 1 90.31 157 GLN B O 1
ATOM 5250 N N . ARG B 1 158 ? -19.484 -9.195 -4.375 1 86.88 158 ARG B N 1
ATOM 5251 C CA . ARG B 1 158 ? -19.125 -10.57 -4.047 1 86.88 158 ARG B CA 1
ATOM 5252 C C . ARG B 1 158 ? -20.234 -11.539 -4.457 1 86.88 158 ARG B C 1
ATOM 5254 O O . ARG B 1 158 ? -19.953 -12.625 -4.98 1 86.88 158 ARG B O 1
ATOM 5261 N N . SER B 1 159 ? -21.469 -11.164 -4.242 1 86.81 159 SER B N 1
ATOM 5262 C CA . SER B 1 159 ? -22.594 -12.07 -4.453 1 86.81 159 SER B CA 1
ATOM 5263 C C . SER B 1 159 ? -23.016 -12.094 -5.918 1 86.81 159 SER B C 1
ATOM 5265 O O . SER B 1 159 ? -23.391 -13.141 -6.445 1 86.81 159 SER B O 1
ATOM 5267 N N . LEU B 1 160 ? -22.859 -11.008 -6.605 1 88.75 160 LEU B N 1
ATOM 5268 C CA . LEU B 1 160 ? -23.484 -10.914 -7.922 1 88.75 160 LEU B CA 1
ATOM 5269 C C . LEU B 1 160 ? -22.438 -11.008 -9.023 1 88.75 160 LEU B C 1
ATOM 5271 O O . LEU B 1 160 ? -22.781 -11.117 -10.203 1 88.75 160 LEU B O 1
ATOM 5275 N N . ASP B 1 161 ? -21.219 -10.977 -8.602 1 89.12 161 ASP B N 1
ATOM 5276 C CA . ASP B 1 161 ? -20.203 -11.055 -9.641 1 89.12 161 ASP B CA 1
ATOM 5277 C C . ASP B 1 161 ? -20.281 -12.383 -10.391 1 89.12 161 ASP B C 1
ATOM 5279 O O . ASP B 1 161 ? -20.266 -13.453 -9.773 1 89.12 161 ASP B O 1
ATOM 5283 N N . GLY B 1 162 ? -20.375 -12.406 -11.695 1 87.12 162 GLY B N 1
ATOM 5284 C CA . GLY B 1 162 ? -20.438 -13.594 -12.531 1 87.12 162 GLY B CA 1
ATOM 5285 C C . GLY B 1 162 ? -21.844 -14.117 -12.734 1 87.12 162 GLY B C 1
ATOM 5286 O O . GLY B 1 162 ? -22.047 -15.156 -13.367 1 87.12 162 GLY B O 1
ATOM 5287 N N . THR B 1 163 ? -22.766 -13.414 -12.195 1 87.06 163 THR B N 1
ATOM 5288 C CA . THR B 1 163 ? -24.156 -13.852 -12.32 1 87.06 163 THR B CA 1
ATOM 5289 C C . THR B 1 163 ? -24.672 -13.625 -13.742 1 87.06 163 THR B C 1
ATOM 5291 O O . THR B 1 163 ? -24.266 -12.656 -14.398 1 87.06 163 THR B O 1
ATOM 5294 N N . LEU B 1 164 ? -25.469 -14.57 -14.094 1 87.69 164 LEU B N 1
ATOM 5295 C CA . LEU B 1 164 ? -26.047 -14.523 -15.438 1 87.69 164 LEU B CA 1
ATOM 5296 C C . LEU B 1 164 ? -27.297 -13.664 -15.461 1 87.69 164 LEU B C 1
ATOM 5298 O O . LEU B 1 164 ? -28.219 -13.867 -14.656 1 87.69 164 LEU B O 1
ATOM 5302 N N . LEU B 1 165 ? -27.234 -12.578 -16.266 1 85.94 165 LEU B N 1
ATOM 5303 C CA . LEU B 1 165 ? -28.406 -11.734 -16.5 1 85.94 165 LEU B CA 1
ATOM 5304 C C . LEU B 1 165 ? -28.734 -11.664 -17.984 1 85.94 165 LEU B C 1
ATOM 5306 O O . LEU B 1 165 ? -27.938 -11.172 -18.781 1 85.94 165 LEU B O 1
ATOM 5310 N N . LYS B 1 166 ? -29.875 -12.18 -18.359 1 86.88 166 LYS B N 1
ATOM 5311 C CA . LYS B 1 166 ? -30.375 -12.18 -19.734 1 86.88 166 LYS B CA 1
ATOM 5312 C C . LYS B 1 166 ? -29.328 -12.758 -20.688 1 86.88 166 LYS B C 1
ATOM 5314 O O . LYS B 1 166 ? -29.062 -12.18 -21.734 1 86.88 166 LYS B O 1
ATOM 5319 N N . GLY B 1 167 ? -28.531 -13.836 -20.219 1 85.06 167 GLY B N 1
ATOM 5320 C CA . GLY B 1 167 ? -27.641 -14.617 -21.047 1 85.06 167 GLY B CA 1
ATOM 5321 C C . GLY B 1 167 ? -26.203 -14.133 -20.984 1 85.06 167 GLY B C 1
ATOM 5322 O O . GLY B 1 167 ? -25.312 -14.734 -21.594 1 85.06 167 GLY B O 1
ATOM 5323 N N . ARG B 1 168 ? -26.031 -13.039 -20.344 1 88.19 168 ARG B N 1
ATOM 5324 C CA . ARG B 1 168 ? -24.672 -12.516 -20.234 1 88.19 168 ARG B CA 1
ATOM 5325 C C . ARG B 1 168 ? -24.203 -12.531 -18.781 1 88.19 168 ARG B C 1
ATOM 5327 O O . ARG B 1 168 ? -24.984 -12.281 -17.859 1 88.19 168 ARG B O 1
ATOM 5334 N N . ASN B 1 169 ? -22.922 -12.836 -18.609 1 89.38 169 ASN B N 1
ATOM 5335 C CA . ASN B 1 169 ? -22.328 -12.828 -17.281 1 89.38 169 ASN B CA 1
ATOM 5336 C C . ASN B 1 169 ? -21.906 -11.422 -16.859 1 89.38 169 ASN B C 1
ATOM 5338 O O . ASN B 1 169 ? -21.016 -10.828 -17.469 1 89.38 169 ASN B O 1
ATOM 5342 N N . LEU B 1 170 ? -22.5 -10.922 -15.859 1 90.75 170 LEU B N 1
ATOM 5343 C CA . LEU B 1 170 ? -22.203 -9.578 -15.367 1 90.75 170 LEU B CA 1
ATOM 5344 C C . LEU B 1 170 ? -20.891 -9.555 -14.609 1 90.75 170 LEU B C 1
ATOM 5346 O O . LEU B 1 170 ? -20.531 -10.523 -13.938 1 90.75 170 LEU B O 1
ATOM 5350 N N . ARG B 1 171 ? -20.203 -8.469 -14.805 1 90 171 ARG B N 1
ATOM 5351 C CA . ARG B 1 171 ? -18.953 -8.25 -14.078 1 90 171 ARG B CA 1
ATOM 5352 C C . ARG B 1 171 ? -19.047 -6.996 -13.203 1 90 171 ARG B C 1
ATOM 5354 O O . ARG B 1 171 ? -19.266 -5.898 -13.711 1 90 171 ARG B O 1
ATOM 5361 N N . PHE B 1 172 ? -18.859 -7.223 -11.938 1 91.25 172 PHE B N 1
ATOM 5362 C CA . PHE B 1 172 ? -18.922 -6.109 -11 1 91.25 172 PHE B CA 1
ATOM 5363 C C . PHE B 1 172 ? -17.516 -5.707 -10.547 1 91.25 172 PHE B C 1
ATOM 5365 O O . PHE B 1 172 ? -16.734 -6.551 -10.109 1 91.25 172 PHE B O 1
ATOM 5372 N N . LYS B 1 173 ? -17.156 -4.445 -10.68 1 90.5 173 LYS B N 1
ATOM 5373 C CA . LYS B 1 173 ? -15.883 -3.902 -10.219 1 90.5 173 LYS B CA 1
ATOM 5374 C C . LYS B 1 173 ? -16.078 -2.543 -9.555 1 90.5 173 LYS B C 1
ATOM 5376 O O . LYS B 1 173 ? -16.953 -1.774 -9.938 1 90.5 173 LYS B O 1
ATOM 5381 N N . PHE B 1 174 ? -15.281 -2.307 -8.562 1 91.94 174 PHE B N 1
ATOM 5382 C CA . PHE B 1 174 ? -15.312 -0.976 -7.969 1 91.94 174 PHE B CA 1
ATOM 5383 C C . PHE B 1 174 ? -14.742 0.062 -8.922 1 91.94 174 PHE B C 1
ATOM 5385 O O . PHE B 1 174 ? -13.695 -0.159 -9.531 1 91.94 174 PHE B O 1
ATOM 5392 N N . ALA B 1 175 ? -15.43 1.08 -9.078 1 89.75 175 ALA B N 1
ATOM 5393 C CA . ALA B 1 175 ? -14.945 2.189 -9.891 1 89.75 175 ALA B CA 1
ATOM 5394 C C . ALA B 1 175 ? -13.945 3.045 -9.117 1 89.75 175 ALA B C 1
ATOM 5396 O O . ALA B 1 175 ? -14.188 3.393 -7.961 1 89.75 175 ALA B O 1
ATOM 5397 N N . PRO B 1 176 ? -12.852 3.268 -9.68 1 85.06 176 PRO B N 1
ATOM 5398 C CA . PRO B 1 176 ? -11.891 4.129 -8.984 1 85.06 176 PRO B CA 1
ATOM 5399 C C . PRO B 1 176 ? -12.453 5.52 -8.695 1 85.06 176 PRO B C 1
ATOM 5401 O O . PRO B 1 176 ? -13.094 6.125 -9.562 1 85.06 176 PRO B O 1
ATOM 5404 N N . SER B 1 177 ? -12.188 5.902 -7.434 1 83 177 SER B N 1
ATOM 5405 C CA . SER B 1 177 ? -12.594 7.258 -7.074 1 83 177 SER B CA 1
ATOM 5406 C C . SER B 1 177 ? -11.578 8.281 -7.559 1 83 177 SER B C 1
ATOM 5408 O O . SER B 1 177 ? -10.383 8.172 -7.258 1 83 177 SER B O 1
ATOM 5410 N N . CYS B 1 178 ? -11.906 9.242 -8.328 1 82.44 178 CYS B N 1
ATOM 5411 C CA . CYS B 1 178 ? -11 10.258 -8.844 1 82.44 178 CYS B CA 1
ATOM 5412 C C . CYS B 1 178 ? -10.836 11.398 -7.844 1 82.44 178 CYS B C 1
ATOM 5414 O O . CYS B 1 178 ? -9.984 12.273 -8.023 1 82.44 178 CYS B O 1
ATOM 5416 N N . GLY B 1 179 ? -11.555 11.367 -6.738 1 92.75 179 GLY B N 1
ATOM 5417 C CA . GLY B 1 179 ? -11.461 12.43 -5.746 1 92.75 179 GLY B CA 1
ATOM 5418 C C . GLY B 1 179 ? -10.555 12.078 -4.582 1 92.75 179 GLY B C 1
ATOM 5419 O O . GLY B 1 179 ? -10.336 12.898 -3.688 1 92.75 179 GLY B O 1
ATOM 5420 N N . THR B 1 180 ? -10.016 10.867 -4.633 1 94.25 180 THR B N 1
ATOM 5421 C CA . THR B 1 180 ? -9.164 10.422 -3.531 1 94.25 180 THR B CA 1
ATOM 5422 C C . THR B 1 180 ? -7.715 10.836 -3.771 1 94.25 180 THR B C 1
ATOM 5424 O O . THR B 1 180 ? -7.16 10.578 -4.84 1 94.25 180 THR B O 1
ATOM 5427 N N . VAL B 1 181 ? -7.141 11.516 -2.779 1 96.38 181 VAL B N 1
ATOM 5428 C CA . VAL B 1 181 ? -5.754 11.953 -2.883 1 96.38 181 VAL B CA 1
ATOM 5429 C C . VAL B 1 181 ? -4.934 11.359 -1.74 1 96.38 181 VAL B C 1
ATOM 5431 O O . VAL B 1 181 ? -5.438 11.195 -0.626 1 96.38 181 VAL B O 1
ATOM 5434 N N . LYS B 1 182 ? -3.775 10.992 -2.035 1 96.44 182 LYS B N 1
ATOM 5435 C CA . LYS B 1 182 ? -2.824 10.5 -1.042 1 96.44 182 LYS B CA 1
ATOM 5436 C C . LYS B 1 182 ? -1.871 11.602 -0.599 1 96.44 182 LYS B C 1
ATOM 5438 O O . LYS B 1 182 ? -1.294 12.305 -1.433 1 96.44 182 LYS B O 1
ATOM 5443 N N . ILE B 1 183 ? -1.744 11.758 0.67 1 97 183 ILE B N 1
ATOM 5444 C CA . ILE B 1 183 ? -0.902 12.812 1.232 1 97 183 ILE B CA 1
ATOM 5445 C C . ILE B 1 183 ? 0.292 12.188 1.949 1 97 183 ILE B C 1
ATOM 5447 O O . ILE B 1 183 ? 0.135 11.234 2.721 1 97 183 ILE B O 1
ATOM 5451 N N . ARG B 1 184 ? 1.394 12.742 1.698 1 95.06 184 ARG B N 1
ATOM 5452 C CA . ARG B 1 184 ? 2.619 12.227 2.299 1 95.06 184 ARG B CA 1
ATOM 5453 C C . ARG B 1 184 ? 3.367 13.328 3.049 1 95.06 184 ARG B C 1
ATOM 5455 O O . ARG B 1 184 ? 3.023 14.508 2.938 1 95.06 184 ARG B O 1
ATOM 5462 N N . ASN B 1 185 ? 4.328 12.93 3.812 1 94.25 185 ASN B N 1
ATOM 5463 C CA . ASN B 1 185 ? 5.207 13.82 4.562 1 94.25 185 ASN B CA 1
ATOM 5464 C C . ASN B 1 185 ? 4.457 14.547 5.676 1 94.25 185 ASN B C 1
ATOM 5466 O O . ASN B 1 185 ? 4.605 15.766 5.84 1 94.25 185 ASN B O 1
ATOM 5470 N N . LEU B 1 186 ? 3.717 13.805 6.375 1 94.75 186 LEU B N 1
ATOM 5471 C CA . LEU B 1 186 ? 2.959 14.375 7.48 1 94.75 186 LEU B CA 1
ATOM 5472 C C . LEU B 1 186 ? 3.709 14.211 8.797 1 94.75 186 LEU B C 1
ATOM 5474 O O . LEU B 1 186 ? 4.371 13.188 9.016 1 94.75 186 LEU B O 1
ATOM 5478 N N . GLY B 1 187 ? 3.678 15.141 9.586 1 91.12 187 GLY B N 1
ATOM 5479 C CA . GLY B 1 187 ? 4.262 15.055 10.914 1 91.12 187 GLY B CA 1
ATOM 5480 C C . GLY B 1 187 ? 3.516 14.109 11.836 1 91.12 187 GLY B C 1
ATOM 5481 O O . GLY B 1 187 ? 2.395 13.695 11.539 1 91.12 187 GLY B O 1
ATOM 5482 N N . PRO B 1 188 ? 4.055 13.781 12.93 1 90.81 188 PRO B N 1
ATOM 5483 C CA . PRO B 1 188 ? 3.469 12.812 13.859 1 90.81 188 PRO B CA 1
ATOM 5484 C C . PRO B 1 188 ? 2.232 13.352 14.57 1 90.81 188 PRO B C 1
ATOM 5486 O O . PRO B 1 188 ? 1.411 12.578 15.07 1 90.81 188 PRO B O 1
ATOM 5489 N N . TYR B 1 189 ? 2.016 14.711 14.547 1 92 189 TYR B N 1
ATOM 5490 C CA . TYR B 1 189 ? 0.924 15.281 15.336 1 92 189 TYR B CA 1
ATOM 5491 C C . TYR B 1 189 ? -0.214 15.742 14.43 1 92 189 TYR B C 1
ATOM 5493 O O . TYR B 1 189 ? -1.073 16.516 14.859 1 92 189 TYR B O 1
ATOM 5501 N N . VAL B 1 190 ? -0.163 15.32 13.266 1 93.81 190 VAL B N 1
ATOM 5502 C CA . VAL B 1 190 ? -1.266 15.625 12.359 1 93.81 190 VAL B CA 1
ATOM 5503 C C . VAL B 1 190 ? -2.363 14.578 12.508 1 93.81 190 VAL B C 1
ATOM 5505 O O . VAL B 1 190 ? -2.129 13.391 12.273 1 93.81 190 VAL B O 1
ATOM 5508 N N . THR B 1 191 ? -3.496 14.977 12.938 1 94.56 191 THR B N 1
ATOM 5509 C CA . THR B 1 191 ? -4.617 14.078 13.172 1 94.56 191 THR B CA 1
ATOM 5510 C C . THR B 1 191 ? -5.629 14.164 12.031 1 94.56 191 THR B C 1
ATOM 5512 O O . THR B 1 191 ? -5.461 14.961 11.109 1 94.56 191 THR B O 1
ATOM 5515 N N . ASN B 1 192 ? -6.637 13.305 12.109 1 95.69 192 ASN B N 1
ATOM 5516 C CA . ASN B 1 192 ? -7.695 13.312 11.102 1 95.69 192 ASN B CA 1
ATOM 5517 C C . ASN B 1 192 ? -8.43 14.648 11.078 1 95.69 192 ASN B C 1
ATOM 5519 O O . ASN B 1 192 ? -8.758 15.156 10 1 95.69 192 ASN B O 1
ATOM 5523 N N . GLU B 1 193 ? -8.641 15.242 12.219 1 95.12 193 GLU B N 1
ATOM 5524 C CA . GLU B 1 193 ? -9.367 16.516 12.328 1 95.12 193 GLU B CA 1
ATOM 5525 C C . GLU B 1 193 ? -8.578 17.656 11.688 1 95.12 193 GLU B C 1
ATOM 5527 O O . GLU B 1 193 ? -9.148 18.469 10.961 1 95.12 193 GLU B O 1
ATOM 5532 N N . LEU B 1 194 ? -7.316 17.641 12 1 94.81 194 LEU B N 1
ATOM 5533 C CA . LEU B 1 194 ? -6.477 18.688 11.414 1 94.81 194 LEU B CA 1
ATOM 5534 C C . LEU B 1 194 ? -6.41 18.547 9.898 1 94.81 194 LEU B C 1
ATOM 5536 O O . LEU B 1 194 ? -6.465 19.547 9.18 1 94.81 194 LEU B O 1
ATOM 5540 N N . LEU B 1 195 ? -6.273 17.297 9.461 1 95.62 195 LEU B N 1
ATOM 5541 C CA . LEU B 1 195 ? -6.234 17.031 8.031 1 95.62 195 LEU B CA 1
ATOM 5542 C C . LEU B 1 195 ? -7.523 17.484 7.355 1 95.62 195 LEU B C 1
ATOM 5544 O O . LEU B 1 195 ? -7.488 18.125 6.301 1 95.62 195 LEU B O 1
ATOM 5548 N N . ASN B 1 196 ? -8.602 17.172 7.941 1 95.69 196 ASN B N 1
ATOM 5549 C CA . ASN B 1 196 ? -9.898 17.594 7.422 1 95.69 196 ASN B CA 1
ATOM 5550 C C . ASN B 1 196 ? -10.031 19.109 7.402 1 95.69 196 ASN B C 1
ATOM 5552 O O . ASN B 1 196 ? -10.508 19.688 6.426 1 95.69 196 ASN B O 1
ATOM 5556 N N . HIS B 1 197 ? -9.578 19.719 8.461 1 94.44 197 HIS B N 1
ATOM 5557 C CA . HIS B 1 197 ? -9.648 21.172 8.57 1 94.44 197 HIS B CA 1
ATOM 5558 C C . HIS B 1 197 ? -8.766 21.844 7.531 1 94.44 197 HIS B C 1
ATOM 5560 O O . HIS B 1 197 ? -9.188 22.812 6.883 1 94.44 197 HIS B O 1
ATOM 5566 N N . ALA B 1 198 ? -7.664 21.344 7.34 1 94.62 198 ALA B N 1
ATOM 5567 C CA . ALA B 1 198 ? -6.688 21.938 6.43 1 94.62 198 ALA B CA 1
ATOM 5568 C C . ALA B 1 198 ? -7.125 21.781 4.977 1 94.62 198 ALA B C 1
ATOM 5570 O O . ALA B 1 198 ? -6.953 22.688 4.164 1 94.62 198 ALA B O 1
ATOM 5571 N N . PHE B 1 199 ? -7.727 20.672 4.586 1 96.19 199 PHE B N 1
ATOM 5572 C CA . PHE B 1 199 ? -8.008 20.406 3.184 1 96.19 199 PHE B CA 1
ATOM 5573 C C . PHE B 1 199 ? -9.453 20.75 2.846 1 96.19 199 PHE B C 1
ATOM 5575 O O . PHE B 1 199 ? -9.852 20.719 1.678 1 96.19 199 PHE B O 1
ATOM 5582 N N . SER B 1 200 ? -10.211 21.047 3.85 1 93.88 200 SER B N 1
ATOM 5583 C CA . SER B 1 200 ? -11.586 21.469 3.611 1 93.88 200 SER B CA 1
ATOM 5584 C C . SER B 1 200 ? -11.648 22.75 2.793 1 93.88 200 SER B C 1
ATOM 5586 O O . SER B 1 200 ? -12.672 23.047 2.172 1 93.88 200 SER B O 1
ATOM 5588 N N . VAL B 1 201 ? -10.602 23.484 2.811 1 92.88 201 VAL B N 1
ATOM 5589 C CA . VAL B 1 201 ? -10.531 24.75 2.092 1 92.88 201 VAL B CA 1
ATOM 5590 C C . VAL B 1 201 ? -10.594 24.5 0.587 1 92.88 201 VAL B C 1
ATOM 5592 O O . VAL B 1 201 ? -11 25.375 -0.18 1 92.88 201 VAL B O 1
ATOM 5595 N N . PHE B 1 202 ? -10.203 23.328 0.09 1 93.94 202 PHE B N 1
ATOM 5596 C CA . PHE B 1 202 ? -10.156 23.031 -1.335 1 93.94 202 PHE B CA 1
ATOM 5597 C C . PHE B 1 202 ? -11.508 22.516 -1.824 1 93.94 202 PHE B C 1
ATOM 5599 O O . PHE B 1 202 ? -11.781 22.516 -3.025 1 93.94 202 PHE B O 1
ATOM 5606 N N . GLY B 1 203 ? -12.234 21.953 -0.865 1 93 203 GLY B N 1
ATOM 5607 C CA . GLY B 1 203 ? -13.531 21.391 -1.229 1 93 203 GLY B CA 1
ATOM 5608 C C . GLY B 1 203 ? -14.141 20.547 -0.135 1 93 203 GLY B C 1
ATOM 5609 O O . GLY B 1 203 ? -13.562 20.406 0.943 1 93 203 GLY B O 1
ATOM 5610 N N . GLU B 1 204 ? -15.297 20.047 -0.508 1 93.81 204 GLU B N 1
ATOM 5611 C CA . GLU B 1 204 ? -15.992 19.203 0.45 1 93.81 204 GLU B CA 1
ATOM 5612 C C . GLU B 1 204 ? -15.328 17.828 0.565 1 93.81 204 GLU B C 1
ATOM 5614 O O . GLU B 1 204 ? -15.039 17.188 -0.446 1 93.81 204 GLU B O 1
ATOM 5619 N N . ILE B 1 205 ? -15.094 17.469 1.772 1 95.25 205 ILE B N 1
ATOM 5620 C CA . ILE B 1 205 ? -14.375 16.234 2.043 1 95.25 205 ILE B CA 1
ATOM 5621 C C . ILE B 1 205 ? -15.352 15.172 2.557 1 95.25 205 ILE B C 1
ATOM 5623 O O . ILE B 1 205 ? -16.188 15.453 3.418 1 95.25 205 ILE B O 1
ATOM 5627 N N . GLU B 1 206 ? -15.25 13.992 2.039 1 92.81 206 GLU B N 1
ATOM 5628 C CA . GLU B 1 206 ? -16.078 12.875 2.502 1 92.81 206 GLU B CA 1
ATOM 5629 C C . GLU B 1 206 ? -15.391 12.125 3.645 1 92.81 206 GLU B C 1
ATOM 5631 O O . GLU B 1 206 ? -16.031 11.781 4.637 1 92.81 206 GLU B O 1
ATOM 5636 N N . ARG B 1 207 ? -14.055 11.945 3.414 1 92.31 207 ARG B N 1
ATOM 5637 C CA . ARG B 1 207 ? -13.305 11.188 4.406 1 92.31 207 ARG B CA 1
ATOM 5638 C C . ARG B 1 207 ? -11.844 11.617 4.434 1 92.31 207 ARG B C 1
ATOM 5640 O O . ARG B 1 207 ? -11.242 11.859 3.383 1 92.31 207 ARG B O 1
ATOM 5647 N N . ALA B 1 208 ? -11.336 11.852 5.586 1 95.44 208 ALA B N 1
ATOM 5648 C CA . ALA B 1 208 ? -9.914 12.133 5.816 1 95.44 208 ALA B CA 1
ATOM 5649 C C . ALA B 1 208 ? -9.344 11.211 6.891 1 95.44 208 ALA B C 1
ATOM 5651 O O . ALA B 1 208 ? -9.844 11.18 8.016 1 95.44 208 ALA B O 1
ATOM 5652 N N . VAL B 1 209 ? -8.32 10.422 6.492 1 94.88 209 VAL B N 1
ATOM 5653 C CA . VAL B 1 209 ? -7.812 9.453 7.453 1 94.88 209 VAL B CA 1
ATOM 5654 C C . VAL B 1 209 ? -6.289 9.375 7.352 1 94.88 209 VAL B C 1
ATOM 5656 O O . VAL B 1 209 ? -5.734 9.422 6.25 1 94.88 209 VAL B O 1
ATOM 5659 N N . ILE B 1 210 ? -5.68 9.273 8.516 1 96.5 210 ILE B N 1
ATOM 5660 C CA . ILE B 1 210 ? -4.234 9.086 8.594 1 96.5 210 ILE B CA 1
ATOM 5661 C C . ILE B 1 210 ? -3.91 7.613 8.812 1 96.5 210 ILE B C 1
ATOM 5663 O O . ILE B 1 210 ? -4.602 6.926 9.57 1 96.5 210 ILE B O 1
ATOM 5667 N N . LEU B 1 211 ? -2.93 7.156 8.148 1 95.94 211 LEU B N 1
ATOM 5668 C CA . LEU B 1 211 ? -2.504 5.77 8.312 1 95.94 211 LEU B CA 1
ATOM 5669 C C . LEU B 1 211 ? -1.748 5.578 9.617 1 95.94 211 LEU B C 1
ATOM 5671 O O . LEU B 1 211 ? -0.847 6.359 9.938 1 95.94 211 LEU B O 1
ATOM 5675 N N . VAL B 1 212 ? -2.154 4.578 10.367 1 94.44 212 VAL B N 1
ATOM 5676 C CA . VAL B 1 212 ? -1.545 4.316 11.664 1 94.44 212 VAL B CA 1
ATOM 5677 C C . VAL B 1 212 ? -1.048 2.873 11.719 1 94.44 212 VAL B C 1
ATOM 5679 O O . VAL B 1 212 ? -1.629 1.985 11.086 1 94.44 212 VAL B O 1
ATOM 5682 N N . ASP B 1 213 ? 0.011 2.678 12.422 1 91.5 213 ASP B N 1
ATOM 5683 C CA . ASP B 1 213 ? 0.56 1.335 12.586 1 91.5 213 ASP B CA 1
ATOM 5684 C C . ASP B 1 213 ? -0.167 0.575 13.695 1 91.5 213 ASP B C 1
ATOM 5686 O O . ASP B 1 213 ? -1.161 1.061 14.234 1 91.5 213 ASP B O 1
ATOM 5690 N N . ASN B 1 214 ? 0.306 -0.594 14 1 86.19 214 ASN B N 1
ATOM 5691 C CA . ASN B 1 214 ? -0.326 -1.465 14.984 1 86.19 214 ASN B CA 1
ATOM 5692 C C . ASN B 1 214 ? -0.218 -0.889 16.391 1 86.19 214 ASN B C 1
ATOM 5694 O O . ASN B 1 214 ? -1.062 -1.165 17.25 1 86.19 214 ASN B O 1
ATOM 5698 N N . ARG B 1 215 ? 0.746 -0.016 16.594 1 86.62 215 ARG B N 1
ATOM 5699 C CA . ARG B 1 215 ? 0.939 0.576 17.922 1 86.62 215 ARG B CA 1
ATOM 5700 C C . ARG B 1 215 ? 0.198 1.903 18.031 1 86.62 215 ARG B C 1
ATOM 5702 O O . ARG B 1 215 ? 0.214 2.537 19.094 1 86.62 215 ARG B O 1
ATOM 5709 N N . GLY B 1 216 ? -0.337 2.348 16.922 1 86 216 GLY B N 1
ATOM 5710 C CA . GLY B 1 216 ? -1.097 3.588 16.953 1 86 216 GLY B CA 1
ATOM 5711 C C . GLY B 1 216 ? -0.273 4.801 16.562 1 86 216 GLY B C 1
ATOM 5712 O O . GLY B 1 216 ? -0.677 5.938 16.812 1 86 216 GLY B O 1
ATOM 5713 N N . LYS B 1 217 ? 0.852 4.555 16.078 1 91.06 217 LYS B N 1
ATOM 5714 C CA . LYS B 1 217 ? 1.709 5.66 15.656 1 91.06 217 LYS B CA 1
ATOM 5715 C C . LYS B 1 217 ? 1.452 6.027 14.195 1 91.06 217 LYS B C 1
ATOM 5717 O O . LYS B 1 217 ? 1.224 5.148 13.359 1 91.06 217 LYS B O 1
ATOM 5722 N N . SER B 1 218 ? 1.496 7.297 13.969 1 94.38 218 SER B N 1
ATOM 5723 C CA . SER B 1 218 ? 1.283 7.785 12.609 1 94.38 218 SER B CA 1
ATOM 5724 C C . SER B 1 218 ? 2.389 7.312 11.672 1 94.38 218 SER B C 1
ATOM 5726 O O . SER B 1 218 ? 3.564 7.301 12.047 1 94.38 218 SER B O 1
ATOM 5728 N N . MET B 1 219 ? 2.084 6.965 10.484 1 93.31 219 MET B N 1
ATOM 5729 C CA . MET B 1 219 ? 3.049 6.531 9.477 1 93.31 219 MET B CA 1
ATOM 5730 C C . MET B 1 219 ? 3.447 7.688 8.57 1 93.31 219 MET B C 1
ATOM 5732 O O . MET B 1 219 ? 4.25 7.516 7.648 1 93.31 219 MET B O 1
ATOM 5736 N N . GLY B 1 220 ? 2.922 8.844 8.75 1 93.69 220 GLY B N 1
ATOM 5737 C CA . GLY B 1 220 ? 3.266 10.031 7.984 1 93.69 220 GLY B CA 1
ATOM 5738 C C . GLY B 1 220 ? 2.555 10.109 6.648 1 93.69 220 GLY B C 1
ATOM 5739 O O . GLY B 1 220 ? 2.969 10.859 5.762 1 93.69 220 GLY B O 1
ATOM 5740 N N . GLU B 1 221 ? 1.631 9.234 6.457 1 95.94 221 GLU B N 1
ATOM 5741 C CA . GLU B 1 221 ? 0.821 9.227 5.242 1 95.94 221 GLU B CA 1
ATOM 5742 C C . GLU B 1 221 ? -0.669 9.211 5.57 1 95.94 221 GLU B C 1
ATOM 5744 O O . GLU B 1 221 ? -1.064 8.789 6.66 1 95.94 221 GLU B O 1
ATOM 5749 N N . GLY B 1 222 ? -1.444 9.734 4.637 1 96.19 222 GLY B N 1
ATOM 5750 C CA . GLY B 1 222 ? -2.887 9.773 4.82 1 96.19 222 GLY B CA 1
ATOM 5751 C C . GLY B 1 222 ? -3.652 9.867 3.516 1 96.19 222 GLY B C 1
ATOM 5752 O O . GLY B 1 222 ? -3.055 9.992 2.443 1 96.19 222 GLY B O 1
ATOM 5753 N N . PHE B 1 223 ? -4.98 9.75 3.639 1 95.88 223 PHE B N 1
ATOM 5754 C CA . PHE B 1 223 ? -5.875 9.836 2.49 1 95.88 223 PHE B CA 1
ATOM 5755 C C . PHE B 1 223 ? -6.98 10.859 2.74 1 95.88 223 PHE B C 1
ATOM 5757 O O . PHE B 1 223 ? -7.488 10.969 3.857 1 95.88 223 PHE B O 1
ATOM 5764 N N . VAL B 1 224 ? -7.254 11.547 1.719 1 96.94 224 VAL B N 1
ATOM 5765 C CA . VAL B 1 224 ? -8.391 12.461 1.754 1 96.94 224 VAL B CA 1
ATOM 5766 C C . VAL B 1 224 ? -9.305 12.195 0.559 1 96.94 224 VAL B C 1
ATOM 5768 O O . VAL B 1 224 ? -8.844 12.172 -0.586 1 96.94 224 VAL B O 1
ATOM 5771 N N . ASP B 1 225 ? -10.516 11.977 0.842 1 95.38 225 ASP B N 1
ATOM 5772 C CA . ASP B 1 225 ? -11.523 11.742 -0.189 1 95.38 225 ASP B CA 1
ATOM 5773 C C . ASP B 1 225 ? -12.398 12.984 -0.39 1 95.38 225 ASP B C 1
ATOM 5775 O O . ASP B 1 225 ? -13.234 13.305 0.453 1 95.38 225 ASP B O 1
ATOM 5779 N N . PHE B 1 226 ? -12.203 13.594 -1.568 1 96.06 226 PHE B N 1
ATOM 5780 C CA . PHE B 1 226 ? -13.031 14.742 -1.909 1 96.06 226 PHE B CA 1
ATOM 5781 C C . PHE B 1 226 ? -14.32 14.297 -2.588 1 96.06 226 PHE B C 1
ATOM 5783 O O . PHE B 1 226 ? -14.359 13.242 -3.227 1 96.06 226 PHE B O 1
ATOM 5790 N N . SER B 1 227 ? -15.336 15 -2.463 1 92.25 227 SER B N 1
ATOM 5791 C CA . SER B 1 227 ? -16.609 14.695 -3.107 1 92.25 227 SER B CA 1
ATOM 5792 C C . SER B 1 227 ? -16.531 14.906 -4.617 1 92.25 227 SER B C 1
ATOM 5794 O O . SER B 1 227 ? -17.156 14.172 -5.387 1 92.25 227 SER B O 1
ATOM 5796 N N . LYS B 1 228 ? -15.656 15.867 -4.988 1 91.69 228 LYS B N 1
ATOM 5797 C CA . LYS B 1 228 ? -15.531 16.203 -6.406 1 91.69 228 LYS B CA 1
ATOM 5798 C C . LYS B 1 228 ? -14.094 16.016 -6.891 1 91.69 228 LYS B C 1
ATOM 5800 O O . LYS B 1 228 ? -13.141 16.312 -6.164 1 91.69 228 LYS B O 1
ATOM 5805 N N . LYS B 1 229 ? -14.047 15.633 -8.141 1 92.5 229 LYS B N 1
ATOM 5806 C CA . LYS B 1 229 ? -12.734 15.438 -8.758 1 92.5 229 LYS B CA 1
ATOM 5807 C C . LYS B 1 229 ? -12.008 16.766 -8.945 1 92.5 229 LYS B C 1
ATOM 5809 O O . LYS B 1 229 ? -10.781 16.828 -8.828 1 92.5 229 LYS B O 1
ATOM 5814 N N . SER B 1 230 ? -12.688 17.781 -9.234 1 93.31 230 SER B N 1
ATOM 5815 C CA . SER B 1 230 ? -12.094 19.094 -9.453 1 93.31 230 SER B CA 1
ATOM 5816 C C . SER B 1 230 ? -11.367 19.594 -8.203 1 93.31 230 SER B C 1
ATOM 5818 O O . SER B 1 230 ? -10.281 20.172 -8.297 1 93.31 230 SER B O 1
ATOM 5820 N N . SER B 1 231 ? -12.016 19.328 -7.055 1 94.06 231 SER B N 1
ATOM 5821 C CA . SER B 1 231 ? -11.398 19.734 -5.797 1 94.06 231 SER B CA 1
ATOM 5822 C C . SER B 1 231 ? -10.078 19.016 -5.57 1 94.06 231 SER B C 1
ATOM 5824 O O . SER B 1 231 ? -9.109 19.625 -5.102 1 94.06 231 SER B O 1
ATOM 5826 N N . ALA B 1 232 ? -10.094 17.766 -5.887 1 95.19 232 ALA B N 1
ATOM 5827 C CA . ALA B 1 232 ? -8.867 16.984 -5.75 1 95.19 232 ALA B CA 1
ATOM 5828 C C . ALA B 1 232 ? -7.762 17.531 -6.648 1 95.19 232 ALA B C 1
ATOM 5830 O O . ALA B 1 232 ? -6.613 17.688 -6.219 1 95.19 232 ALA B O 1
ATOM 5831 N N . ASN B 1 233 ? -8.062 17.891 -7.84 1 94.75 233 ASN B N 1
ATOM 5832 C CA . ASN B 1 233 ? -7.086 18.422 -8.789 1 94.75 233 ASN B CA 1
ATOM 5833 C C . ASN B 1 233 ? -6.551 19.781 -8.344 1 94.75 233 ASN B C 1
ATOM 5835 O O . ASN B 1 233 ? -5.363 20.062 -8.5 1 94.75 233 ASN B O 1
ATOM 5839 N N . ILE B 1 234 ? -7.418 20.578 -7.82 1 93.88 234 ILE B N 1
ATOM 5840 C CA . ILE B 1 234 ? -7.023 21.891 -7.34 1 93.88 234 ILE B CA 1
ATOM 5841 C C . ILE B 1 234 ? -6.051 21.75 -6.172 1 93.88 234 ILE B C 1
ATOM 5843 O O . ILE B 1 234 ? -5.059 22.469 -6.09 1 93.88 234 ILE B O 1
ATOM 5847 N N . ALA B 1 235 ? -6.395 20.812 -5.301 1 94.81 235 ALA B N 1
ATOM 5848 C CA . ALA B 1 235 ? -5.52 20.578 -4.152 1 94.81 235 ALA B CA 1
ATOM 5849 C C . ALA B 1 235 ? -4.133 20.125 -4.605 1 94.81 235 ALA B C 1
ATOM 5851 O O . ALA B 1 235 ? -3.121 20.594 -4.09 1 94.81 235 ALA B O 1
ATOM 5852 N N . ILE B 1 236 ? -4.109 19.234 -5.551 1 95.38 236 ILE B N 1
ATOM 5853 C CA . ILE B 1 236 ? -2.844 18.719 -6.062 1 95.38 236 ILE B CA 1
ATOM 5854 C C . ILE B 1 236 ? -2.051 19.844 -6.715 1 95.38 236 ILE B C 1
ATOM 5856 O O . ILE B 1 236 ? -0.854 20 -6.457 1 95.38 236 ILE B O 1
ATOM 5860 N N . GLN B 1 237 ? -2.658 20.625 -7.484 1 93.44 237 GLN B N 1
ATOM 5861 C CA . GLN B 1 237 ? -2.004 21.703 -8.211 1 93.44 237 GLN B CA 1
ATOM 5862 C C . GLN B 1 237 ? -1.478 22.781 -7.262 1 93.44 237 GLN B C 1
ATOM 5864 O O . GLN B 1 237 ? -0.337 23.234 -7.395 1 93.44 237 GLN B O 1
ATOM 5869 N N . LYS B 1 238 ? -2.289 23.188 -6.34 1 91.94 238 LYS B N 1
ATOM 5870 C CA . LYS B 1 238 ? -1.902 24.25 -5.398 1 91.94 238 LYS B CA 1
ATOM 5871 C C . LYS B 1 238 ? -0.722 23.797 -4.539 1 91.94 238 LYS B C 1
ATOM 5873 O O . LYS B 1 238 ? 0.19 24.594 -4.277 1 91.94 238 LYS B O 1
ATOM 5878 N N . CYS B 1 239 ? -0.772 22.562 -4.117 1 93.06 239 CYS B N 1
ATOM 5879 C CA . CYS B 1 239 ? 0.303 22.062 -3.27 1 93.06 239 CYS B CA 1
ATOM 5880 C C . CYS B 1 239 ? 1.576 21.828 -4.078 1 93.06 239 CYS B C 1
ATOM 5882 O O . CYS B 1 239 ? 2.672 21.781 -3.518 1 93.06 239 CYS B O 1
ATOM 5884 N N . GLU B 1 240 ? 1.366 21.578 -5.316 1 91.25 240 GLU B N 1
ATOM 5885 C CA . GLU B 1 240 ? 2.535 21.453 -6.188 1 91.25 240 GLU B CA 1
ATOM 5886 C C . GLU B 1 240 ? 3.156 22.828 -6.461 1 91.25 240 GLU B C 1
ATOM 5888 O O . GLU B 1 240 ? 4.379 22.953 -6.52 1 91.25 240 GLU B O 1
ATOM 5893 N N . GLU B 1 241 ? 2.414 23.859 -6.598 1 88.94 241 GLU B N 1
ATOM 5894 C CA . GLU B 1 241 ? 2.869 25.203 -6.906 1 88.94 241 GLU B CA 1
ATOM 5895 C C . GLU B 1 241 ? 3.48 25.875 -5.676 1 88.94 241 GLU B C 1
ATOM 5897 O O . GLU B 1 241 ? 4.535 26.5 -5.77 1 88.94 241 GLU B O 1
ATOM 5902 N N . LYS B 1 242 ? 2.744 25.766 -4.523 1 91.12 242 LYS B N 1
ATOM 5903 C CA . LYS B 1 242 ? 3.199 26.375 -3.277 1 91.12 242 LYS B CA 1
ATOM 5904 C C . LYS B 1 242 ? 3.389 25.312 -2.189 1 91.12 242 LYS B C 1
ATOM 5906 O O . LYS B 1 242 ? 2.943 24.172 -2.338 1 91.12 242 LYS B O 1
ATOM 5911 N N . CYS B 1 243 ? 4.145 25.75 -1.238 1 93.44 243 CYS B N 1
ATOM 5912 C CA . CYS B 1 243 ? 4.352 24.859 -0.108 1 93.44 243 CYS B CA 1
ATOM 5913 C C . CYS B 1 243 ? 3.25 25.031 0.931 1 93.44 243 CYS B C 1
ATOM 5915 O O . CYS B 1 243 ? 3.01 26.125 1.417 1 93.44 243 CYS B O 1
ATOM 5917 N N . TYR B 1 244 ? 2.549 23.953 1.198 1 94.06 244 TYR B N 1
ATOM 5918 C CA . TYR B 1 244 ? 1.459 23.938 2.166 1 94.06 244 TYR B CA 1
ATOM 5919 C C . TYR B 1 244 ? 1.909 23.312 3.488 1 94.06 244 TYR B C 1
ATOM 5921 O O . TYR B 1 244 ? 2.348 22.172 3.527 1 94.06 244 TYR B O 1
ATOM 5929 N N . PHE B 1 245 ? 1.854 24.109 4.543 1 93.06 245 PHE B N 1
ATOM 5930 C CA . PHE B 1 245 ? 2.25 23.656 5.871 1 93.06 245 PHE B CA 1
ATOM 5931 C C . PHE B 1 245 ? 1.031 23.484 6.77 1 93.06 245 PHE B C 1
ATOM 5933 O O . PHE B 1 245 ? 0.121 24.312 6.754 1 93.06 245 PHE B O 1
ATOM 5940 N N . LEU B 1 246 ? 0.978 22.469 7.555 1 91.94 246 LEU B N 1
ATOM 5941 C CA . LEU B 1 246 ? -0.18 22.203 8.406 1 91.94 246 LEU B CA 1
ATOM 5942 C C . LEU B 1 246 ? 0.073 22.688 9.828 1 91.94 246 LEU B C 1
ATOM 5944 O O . LEU B 1 246 ? -0.872 22.906 10.586 1 91.94 246 LEU B O 1
ATOM 5948 N N . GLY B 1 247 ? 1.289 22.781 10.195 1 87.62 247 GLY B N 1
ATOM 5949 C CA . GLY B 1 247 ? 1.627 23.188 11.547 1 87.62 247 GLY B CA 1
ATOM 5950 C C . GLY B 1 247 ? 2.889 24.031 11.617 1 87.62 247 GLY B C 1
ATOM 5951 O O . GLY B 1 247 ? 3.25 24.703 10.648 1 87.62 247 GLY B O 1
ATOM 5952 N N . HIS B 1 248 ? 3.436 23.969 12.82 1 86.25 248 HIS B N 1
ATOM 5953 C CA . HIS B 1 248 ? 4.625 24.766 13.086 1 86.25 248 HIS B CA 1
ATOM 5954 C C . HIS B 1 248 ? 5.836 24.234 12.328 1 86.25 248 HIS B C 1
ATOM 5956 O O . HIS B 1 248 ? 6.699 25 11.906 1 86.25 248 HIS B O 1
ATOM 5962 N N . SER B 1 249 ? 5.77 22.953 12.148 1 85.5 249 SER B N 1
ATOM 5963 C CA . SER B 1 249 ? 6.871 22.312 11.422 1 85.5 249 SER B CA 1
ATOM 5964 C C . SER B 1 249 ? 6.859 22.719 9.953 1 85.5 249 SER B C 1
ATOM 5966 O O . SER B 1 249 ? 5.793 22.828 9.344 1 85.5 249 SER B O 1
ATOM 5968 N N . LEU B 1 250 ? 7.965 23.062 9.422 1 86.25 250 LEU B N 1
ATOM 5969 C CA . LEU B 1 250 ? 8.078 23.5 8.039 1 86.25 250 LEU B CA 1
ATOM 5970 C C . LEU B 1 250 ? 8.227 22.312 7.094 1 86.25 250 LEU B C 1
ATOM 5972 O O . LEU B 1 250 ? 9.148 22.281 6.281 1 86.25 250 LEU B O 1
ATOM 5976 N N . LYS B 1 251 ? 7.422 21.359 7.316 1 89.62 251 LYS B N 1
ATOM 5977 C CA . LYS B 1 251 ? 7.348 20.219 6.406 1 89.62 251 LYS B CA 1
ATOM 5978 C C . LYS B 1 251 ? 6.172 20.359 5.445 1 89.62 251 LYS B C 1
ATOM 5980 O O . LYS B 1 251 ? 5.012 20.297 5.859 1 89.62 251 LYS B O 1
ATOM 5985 N N . PRO B 1 252 ? 6.547 20.547 4.223 1 93.94 252 PRO B N 1
ATOM 5986 C CA . PRO B 1 252 ? 5.445 20.703 3.27 1 93.94 252 PRO B CA 1
ATOM 5987 C C . PRO B 1 252 ? 4.723 19.391 2.988 1 93.94 252 PRO B C 1
ATOM 5989 O O . PRO B 1 252 ? 5.344 18.328 2.988 1 93.94 252 PRO B O 1
ATOM 5992 N N . VAL B 1 253 ? 3.518 19.516 2.762 1 94.75 253 VAL B N 1
ATOM 5993 C CA . VAL B 1 253 ? 2.697 18.359 2.445 1 94.75 253 VAL B CA 1
ATOM 5994 C C . VAL B 1 253 ? 2.826 18.016 0.962 1 94.75 253 VAL B C 1
ATOM 5996 O O . VAL B 1 253 ? 2.846 18.906 0.115 1 94.75 253 VAL B O 1
ATOM 5999 N N . ILE B 1 254 ? 2.971 16.797 0.694 1 95.62 254 ILE B N 1
ATOM 6000 C CA . ILE B 1 254 ? 3.031 16.328 -0.685 1 95.62 254 ILE B CA 1
ATOM 6001 C C . ILE B 1 254 ? 1.754 15.562 -1.024 1 95.62 254 ILE B C 1
ATOM 6003 O O . ILE B 1 254 ? 1.424 14.57 -0.372 1 95.62 254 ILE B O 1
ATOM 6007 N N . VAL B 1 255 ? 1.055 16.016 -2.053 1 96.56 255 VAL B N 1
ATOM 6008 C CA . VAL B 1 255 ? -0.238 15.438 -2.416 1 96.56 255 VAL B CA 1
ATOM 6009 C C . VAL B 1 255 ? -0.131 14.734 -3.768 1 96.56 255 VAL B C 1
ATOM 6011 O O . VAL B 1 255 ? 0.351 15.32 -4.742 1 96.56 255 VAL B O 1
ATOM 6014 N N . GLU B 1 256 ? -0.561 13.508 -3.82 1 94.44 256 GLU B N 1
ATOM 6015 C CA . GLU B 1 256 ? -0.567 12.711 -5.039 1 94.44 256 GLU B CA 1
ATOM 6016 C C . GLU B 1 256 ? -1.918 12.031 -5.25 1 94.44 256 GLU B C 1
ATOM 6018 O O . GLU B 1 256 ? -2.623 11.734 -4.281 1 94.44 256 GLU B O 1
ATOM 6023 N N . PRO B 1 257 ? -2.223 11.875 -6.488 1 93.88 257 PRO B N 1
ATOM 6024 C CA . PRO B 1 257 ? -3.451 11.109 -6.727 1 93.88 257 PRO B CA 1
ATOM 6025 C C . PRO B 1 257 ? -3.332 9.648 -6.297 1 93.88 257 PRO B C 1
ATOM 6027 O O . PRO B 1 257 ? -2.268 9.047 -6.445 1 93.88 257 PRO B O 1
ATOM 6030 N N . ASN B 1 258 ? -4.344 9.133 -5.781 1 91.31 258 ASN B N 1
ATOM 6031 C CA . ASN B 1 258 ? -4.332 7.762 -5.285 1 91.31 258 ASN B CA 1
ATOM 6032 C C . ASN B 1 258 ? -4.527 6.758 -6.418 1 91.31 258 ASN B C 1
ATOM 6034 O O . ASN B 1 258 ? -5.375 6.957 -7.293 1 91.31 258 ASN B O 1
ATOM 6038 N N . THR B 1 259 ? -3.697 5.73 -6.418 1 88.06 259 THR B N 1
ATOM 6039 C CA . THR B 1 259 ? -3.861 4.637 -7.367 1 88.06 259 THR B CA 1
ATOM 6040 C C . THR B 1 259 ? -4.781 3.559 -6.797 1 88.06 259 THR B C 1
ATOM 6042 O O . THR B 1 259 ? -4.535 3.041 -5.707 1 88.06 259 THR B O 1
ATOM 6045 N N . PHE B 1 260 ? -5.691 3.254 -7.523 1 87.19 260 PHE B N 1
ATOM 6046 C CA . PHE B 1 260 ? -6.672 2.285 -7.051 1 87.19 260 PHE B CA 1
ATOM 6047 C C . PHE B 1 260 ? -6.137 0.864 -7.176 1 87.19 260 PHE B C 1
ATOM 6049 O O . PHE B 1 260 ? -5.516 0.514 -8.18 1 87.19 260 PHE B O 1
ATOM 6056 N N . VAL B 1 261 ? -6.27 0.122 -6.184 1 89.31 261 VAL B N 1
ATOM 6057 C CA . VAL B 1 261 ? -5.941 -1.299 -6.156 1 89.31 261 VAL B CA 1
ATOM 6058 C C . VAL B 1 261 ? -7.141 -2.098 -5.656 1 89.31 261 VAL B C 1
ATOM 6060 O O . VAL B 1 261 ? -7.715 -1.78 -4.613 1 89.31 261 VAL B O 1
ATOM 6063 N N . ASP B 1 262 ? -7.492 -3.059 -6.398 1 89.06 262 ASP B N 1
ATOM 6064 C CA . ASP B 1 262 ? -8.609 -3.904 -5.992 1 89.06 262 ASP B CA 1
ATOM 6065 C C . ASP B 1 262 ? -8.125 -5.129 -5.223 1 89.06 262 ASP B C 1
ATOM 6067 O O . ASP B 1 262 ? -7.352 -5.934 -5.754 1 89.06 262 ASP B O 1
ATOM 6071 N N . GLN B 1 263 ? -8.594 -5.266 -4.059 1 87 263 GLN B N 1
ATOM 6072 C CA . GLN B 1 263 ? -8.219 -6.402 -3.225 1 87 263 GLN B CA 1
ATOM 6073 C C . GLN B 1 263 ? -9.445 -7.195 -2.789 1 87 263 GLN B C 1
ATOM 6075 O O . GLN B 1 263 ? -9.352 -8.07 -1.928 1 87 263 GLN B O 1
ATOM 6080 N N . ASN B 1 264 ? -10.562 -6.93 -3.346 1 87.94 264 ASN B N 1
ATOM 6081 C CA . ASN B 1 264 ? -11.773 -7.617 -2.91 1 87.94 264 ASN B CA 1
ATOM 6082 C C . ASN B 1 264 ? -12.008 -8.898 -3.705 1 87.94 264 ASN B C 1
ATOM 6084 O O . ASN B 1 264 ? -11.938 -10 -3.154 1 87.94 264 ASN B O 1
ATOM 6088 N N . ILE B 1 265 ? -12.18 -8.75 -4.996 1 85.06 265 ILE B N 1
ATOM 6089 C CA . ILE B 1 265 ? -12.43 -9.93 -5.82 1 85.06 265 ILE B CA 1
ATOM 6090 C C . ILE B 1 265 ? -11.109 -10.484 -6.34 1 85.06 265 ILE B C 1
ATOM 6092 O O . ILE B 1 265 ? -10.906 -11.695 -6.367 1 85.06 265 ILE B O 1
ATOM 6096 N N . GLY B 1 266 ? -10.234 -9.555 -6.715 1 90.19 266 GLY B N 1
ATOM 6097 C CA . GLY B 1 266 ? -8.953 -9.969 -7.262 1 90.19 266 GLY B CA 1
ATOM 6098 C C . GLY B 1 266 ? -9.07 -10.562 -8.656 1 90.19 266 GLY B C 1
ATOM 6099 O O . GLY B 1 266 ? -9.852 -10.07 -9.477 1 90.19 266 GLY B O 1
ATOM 6100 N N . LEU B 1 267 ? -8.195 -11.539 -8.906 1 92.75 267 LEU B N 1
ATOM 6101 C CA . LEU B 1 267 ? -8.141 -12.172 -10.219 1 92.75 267 LEU B CA 1
ATOM 6102 C C . LEU B 1 267 ? -8.711 -13.586 -10.164 1 92.75 267 LEU B C 1
ATOM 6104 O O . LEU B 1 267 ? -8.141 -14.461 -9.516 1 92.75 267 LEU B O 1
ATOM 6108 N N . VAL B 1 268 ? -9.781 -13.82 -10.875 1 90.62 268 VAL B N 1
ATOM 6109 C CA . VAL B 1 268 ? -10.453 -15.109 -10.859 1 90.62 268 VAL B CA 1
ATOM 6110 C C . VAL B 1 268 ? -10.18 -15.852 -12.172 1 90.62 268 VAL B C 1
ATOM 6112 O O . VAL B 1 268 ? -9.859 -15.227 -13.188 1 90.62 268 VAL B O 1
ATOM 6115 N N . ASP B 1 269 ? -10.32 -17.141 -12.188 1 90.88 269 ASP B N 1
ATOM 6116 C CA . ASP B 1 269 ? -10.039 -17.984 -13.344 1 90.88 269 ASP B CA 1
ATOM 6117 C C . ASP B 1 269 ? -11 -17.688 -14.492 1 90.88 269 ASP B C 1
ATOM 6119 O O . ASP B 1 269 ? -10.641 -17.844 -15.664 1 90.88 269 ASP B O 1
ATOM 6123 N N . ARG B 1 270 ? -12.172 -17.297 -14.188 1 85.94 270 ARG B N 1
ATOM 6124 C CA . ARG B 1 270 ? -13.195 -17.062 -15.203 1 85.94 270 ARG B CA 1
ATOM 6125 C C . ARG B 1 270 ? -12.812 -15.898 -16.109 1 85.94 270 ARG B C 1
ATOM 6127 O O . ARG B 1 270 ? -13.359 -15.758 -17.203 1 85.94 270 ARG B O 1
ATOM 6134 N N . ASN B 1 271 ? -11.883 -15.07 -15.648 1 85 271 ASN B N 1
ATOM 6135 C CA . ASN B 1 271 ? -11.461 -13.914 -16.422 1 85 271 ASN B CA 1
ATOM 6136 C C . ASN B 1 271 ? -10.594 -14.328 -17.625 1 85 271 ASN B C 1
ATOM 6138 O O . ASN B 1 271 ? -10.398 -13.547 -18.547 1 85 271 ASN B O 1
ATOM 6142 N N . PHE B 1 272 ? -10.086 -15.57 -17.562 1 87.5 272 PHE B N 1
ATOM 6143 C CA . PHE B 1 272 ? -9.227 -16.047 -18.625 1 87.5 272 PHE B CA 1
ATOM 6144 C C . PHE B 1 272 ? -9.969 -17.031 -19.531 1 87.5 272 PHE B C 1
ATOM 6146 O O . PHE B 1 272 ? -10.789 -17.812 -19.047 1 87.5 272 PHE B O 1
ATOM 6153 N N . SER B 1 273 ? -9.562 -16.828 -20.766 1 86.12 273 SER B N 1
ATOM 6154 C CA . SER B 1 273 ? -10.062 -17.844 -21.688 1 86.12 273 SER B CA 1
ATOM 6155 C C . SER B 1 273 ? -9.242 -19.125 -21.594 1 86.12 273 SER B C 1
ATOM 6157 O O . SER B 1 273 ? -8.016 -19.094 -21.625 1 86.12 273 SER B O 1
ATOM 6159 N N . LYS B 1 274 ? -9.852 -20.156 -21.484 1 81.94 274 LYS B N 1
ATOM 6160 C CA . LYS B 1 274 ? -9.188 -21.453 -21.359 1 81.94 274 LYS B CA 1
ATOM 6161 C C . LYS B 1 274 ? -8.43 -21.812 -22.625 1 81.94 274 LYS B C 1
ATOM 6163 O O . LYS B 1 274 ? -7.523 -22.641 -22.609 1 81.94 274 LYS B O 1
ATOM 6168 N N . LYS B 1 275 ? -8.664 -21.094 -23.688 1 85.56 275 LYS B N 1
ATOM 6169 C CA . LYS B 1 275 ? -8.039 -21.406 -24.969 1 85.56 275 LYS B CA 1
ATOM 6170 C C . LYS B 1 275 ? -6.73 -20.625 -25.141 1 85.56 275 LYS B C 1
ATOM 6172 O O . LYS B 1 275 ? -5.969 -20.891 -26.078 1 85.56 275 LYS B O 1
ATOM 6177 N N . ASN B 1 276 ? -6.523 -19.719 -24.219 1 89.69 276 ASN B N 1
ATOM 6178 C CA . ASN B 1 276 ? -5.289 -18.953 -24.297 1 89.69 276 ASN B CA 1
ATOM 6179 C C . ASN B 1 276 ? -4.059 -19.844 -24.125 1 89.69 276 ASN B C 1
ATOM 6181 O O . ASN B 1 276 ? -3.949 -20.562 -23.141 1 89.69 276 ASN B O 1
ATOM 6185 N N . VAL B 1 277 ? -3.139 -19.781 -25.031 1 89.94 277 VAL B N 1
ATOM 6186 C CA . VAL B 1 277 ? -1.976 -20.656 -25.078 1 89.94 277 VAL B CA 1
ATOM 6187 C C . VAL B 1 277 ? -1.068 -20.391 -23.875 1 89.94 277 VAL B C 1
ATOM 6189 O O . VAL B 1 277 ? -0.555 -21.312 -23.266 1 89.94 277 VAL B O 1
ATOM 6192 N N . ASP B 1 278 ? -0.912 -19.141 -23.641 1 90.19 278 ASP B N 1
ATOM 6193 C CA . ASP B 1 278 ? -0.027 -18.797 -22.531 1 90.19 278 ASP B CA 1
ATOM 6194 C C . ASP B 1 278 ? -0.593 -19.281 -21.203 1 90.19 278 ASP B C 1
ATOM 6196 O O . ASP B 1 278 ? 0.153 -19.734 -20.328 1 90.19 278 ASP B O 1
ATOM 6200 N N . PHE B 1 279 ? -1.84 -19.219 -21.078 1 91.81 279 PHE B N 1
ATOM 6201 C CA . PHE B 1 279 ? -2.514 -19.688 -19.875 1 91.81 279 PHE B CA 1
ATOM 6202 C C . PHE B 1 279 ? -2.369 -21.203 -19.719 1 91.81 279 PHE B C 1
ATOM 6204 O O . PHE B 1 279 ? -2.039 -21.688 -18.641 1 91.81 279 PHE B O 1
ATOM 6211 N N . GLN B 1 280 ? -2.541 -21.891 -20.781 1 91.25 280 GLN B N 1
ATOM 6212 C CA . GLN B 1 280 ? -2.447 -23.344 -20.75 1 91.25 280 GLN B CA 1
ATOM 6213 C C . GLN B 1 280 ? -1.02 -23.797 -20.469 1 91.25 280 GLN B C 1
ATOM 6215 O O . GLN B 1 280 ? -0.807 -24.75 -19.719 1 91.25 280 GLN B O 1
ATOM 6220 N N . LYS B 1 281 ? -0.175 -23.078 -21.047 1 89.88 281 LYS B N 1
ATOM 6221 C CA . LYS B 1 281 ? 1.229 -23.406 -20.828 1 89.88 281 LY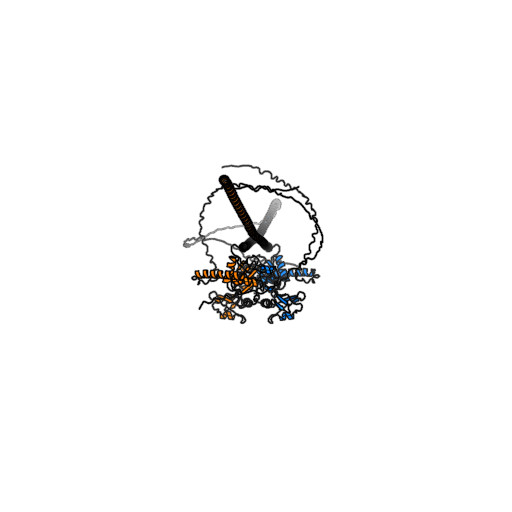S B CA 1
ATOM 6222 C C . LYS B 1 281 ? 1.616 -23.219 -19.359 1 89.88 281 LYS B C 1
ATOM 6224 O O . LYS B 1 281 ? 2.223 -24.109 -18.75 1 89.88 281 LYS B O 1
ATOM 6229 N N . GLU B 1 282 ? 1.236 -22.141 -18.828 1 89.44 282 GLU B N 1
ATOM 6230 C CA . GLU B 1 282 ? 1.591 -21.828 -17.438 1 89.44 282 GLU B CA 1
ATOM 6231 C C . GLU B 1 282 ? 0.911 -22.766 -16.469 1 89.44 282 GLU B C 1
ATOM 6233 O O . GLU B 1 282 ? 1.499 -23.156 -15.445 1 89.44 282 GLU B O 1
ATOM 6238 N N . ARG B 1 283 ? -0.255 -23.203 -16.797 1 90.62 283 ARG B N 1
ATOM 6239 C CA . ARG B 1 283 ? -1.04 -24.016 -15.867 1 90.62 283 ARG B CA 1
ATOM 6240 C C . ARG B 1 283 ? -0.879 -25.5 -16.156 1 90.62 283 ARG B C 1
ATOM 6242 O O . ARG B 1 283 ? -1.579 -26.328 -15.578 1 90.62 283 ARG B O 1
ATOM 6249 N N . SER B 1 284 ? 0.032 -25.859 -17.031 1 89.19 284 SER B N 1
ATOM 6250 C CA . SER B 1 284 ? 0.272 -27.266 -17.359 1 89.19 284 SER B CA 1
ATOM 6251 C C . SER B 1 284 ? 1.001 -27.984 -16.234 1 89.19 284 SER B C 1
ATOM 6253 O O . SER B 1 284 ? 0.846 -29.188 -16.062 1 89.19 284 SER B O 1
ATOM 6255 N N . LEU B 1 285 ? 1.755 -27.203 -15.516 1 88.12 285 LEU B N 1
ATOM 6256 C CA . LEU B 1 285 ? 2.465 -27.766 -14.375 1 88.12 285 LEU B CA 1
ATOM 6257 C C . LEU B 1 285 ? 1.893 -27.234 -13.062 1 88.12 285 LEU B C 1
ATOM 6259 O O . LEU B 1 285 ? 1.558 -26.047 -12.953 1 88.12 285 LEU B O 1
ATOM 6263 N N . GLY B 1 286 ? 1.711 -28.047 -12.125 1 87 286 GLY B N 1
ATOM 6264 C CA . GLY B 1 286 ? 1.202 -27.656 -10.82 1 87 286 GLY B CA 1
ATOM 6265 C C . GLY B 1 286 ? 2.271 -27.094 -9.914 1 87 286 GLY B C 1
ATOM 6266 O O . GLY B 1 286 ? 3.439 -27 -10.297 1 87 286 GLY B O 1
ATOM 6267 N N . PRO B 1 287 ? 1.868 -26.656 -8.812 1 90.69 287 PRO B N 1
ATOM 6268 C CA . PRO B 1 287 ? 2.83 -26.125 -7.84 1 90.69 287 PRO B CA 1
ATOM 6269 C C . PRO B 1 287 ? 3.832 -27.188 -7.371 1 90.69 287 PRO B C 1
ATOM 6271 O O . PRO B 1 287 ? 3.461 -28.344 -7.148 1 90.69 287 PRO B O 1
ATOM 6274 N N . ARG B 1 288 ? 5.09 -26.781 -7.324 1 90.5 288 ARG B N 1
ATOM 6275 C CA . ARG B 1 288 ? 6.125 -27.75 -6.957 1 90.5 288 ARG B CA 1
ATOM 6276 C C . ARG B 1 288 ? 7.273 -27.062 -6.227 1 90.5 288 ARG B C 1
ATOM 6278 O O . ARG B 1 288 ? 7.496 -25.859 -6.402 1 90.5 288 ARG B O 1
ATOM 6285 N N . LEU B 1 289 ? 7.918 -27.875 -5.457 1 89.94 289 LEU B N 1
ATOM 6286 C CA . LEU B 1 289 ? 9.117 -27.422 -4.758 1 89.94 289 LEU B CA 1
ATOM 6287 C C . LEU B 1 289 ? 10.375 -27.844 -5.5 1 89.94 289 LEU B C 1
ATOM 6289 O O . LEU B 1 289 ? 10.43 -28.953 -6.055 1 89.94 289 LEU B O 1
ATOM 6293 N N . SER B 1 290 ? 11.242 -26.922 -5.562 1 88.38 290 SER B N 1
ATOM 6294 C CA . SER B 1 290 ? 12.484 -27.25 -6.25 1 88.38 290 SER B CA 1
ATOM 6295 C C . SER B 1 290 ? 13.312 -28.25 -5.453 1 88.38 290 SER B C 1
ATOM 6297 O O . SER B 1 290 ? 13.312 -28.219 -4.219 1 88.38 290 SER B O 1
ATOM 6299 N N . GLU B 1 291 ? 13.859 -29.141 -6.219 1 86.19 291 GLU B N 1
ATOM 6300 C CA . GLU B 1 291 ? 14.773 -30.094 -5.605 1 86.19 291 GLU B CA 1
ATOM 6301 C C . GLU B 1 291 ? 16.234 -29.641 -5.762 1 86.19 291 GLU B C 1
ATOM 6303 O O . GLU B 1 291 ? 16.594 -29.062 -6.781 1 86.19 291 GLU B O 1
ATOM 6308 N N . GLU B 1 292 ? 16.953 -29.984 -4.738 1 87.56 292 GLU B N 1
ATOM 6309 C CA . GLU B 1 292 ? 18.359 -29.562 -4.754 1 87.56 292 GLU B CA 1
ATOM 6310 C C . GLU B 1 292 ? 19.109 -30.219 -5.918 1 87.56 292 GLU B C 1
ATOM 6312 O O . GLU B 1 292 ? 18.891 -31.391 -6.219 1 87.56 292 GLU B O 1
ATOM 6317 N N . GLY B 1 293 ? 19.844 -29.469 -6.605 1 83.31 293 GLY B N 1
ATOM 6318 C CA . GLY B 1 293 ? 20.672 -29.969 -7.676 1 83.31 293 GLY B CA 1
ATOM 6319 C C . GLY B 1 293 ? 20.031 -29.875 -9.047 1 83.31 293 GLY B C 1
ATOM 6320 O O . GLY B 1 293 ? 20.625 -30.234 -10.055 1 83.31 293 GLY B O 1
ATOM 6321 N N . THR B 1 294 ? 18.844 -29.438 -9.109 1 86 294 THR B N 1
ATOM 6322 C CA . THR B 1 294 ? 18.141 -29.328 -10.383 1 86 294 THR B CA 1
ATOM 6323 C C . THR B 1 294 ? 18.312 -27.922 -10.969 1 86 294 THR B C 1
ATOM 6325 O O . THR B 1 294 ? 18.75 -27 -10.273 1 86 294 THR B O 1
ATOM 6328 N N . PHE B 1 295 ? 18.047 -27.906 -12.266 1 86.06 295 PHE B N 1
ATOM 6329 C CA . PHE B 1 295 ? 18.062 -26.641 -12.984 1 86.06 295 PHE B CA 1
ATOM 6330 C C . PHE B 1 295 ? 17.109 -25.625 -12.344 1 86.06 295 PHE B C 1
ATOM 6332 O O . PHE B 1 295 ? 17.469 -24.469 -12.141 1 86.06 295 PHE B O 1
ATOM 6339 N N . ASP B 1 296 ? 16.016 -26.078 -11.977 1 87.06 296 ASP B N 1
ATOM 6340 C CA . ASP B 1 296 ? 14.984 -25.234 -11.383 1 87.06 296 ASP B CA 1
ATOM 6341 C C . ASP B 1 296 ? 15.445 -24.656 -10.047 1 87.06 296 ASP B C 1
ATOM 6343 O O . ASP B 1 296 ? 15.164 -23.5 -9.734 1 87.06 296 ASP B O 1
ATOM 6347 N N . HIS B 1 297 ? 16.141 -25.438 -9.375 1 90.94 297 HIS B N 1
ATOM 6348 C CA . HIS B 1 297 ? 16.609 -25.016 -8.062 1 90.94 297 HIS B CA 1
ATOM 6349 C C . HIS B 1 297 ? 17.672 -23.922 -8.188 1 90.94 297 HIS B C 1
ATOM 6351 O O . HIS B 1 297 ? 17.656 -22.938 -7.453 1 90.94 297 HIS B O 1
ATOM 6357 N N . ASP B 1 298 ? 18.562 -24.078 -9.086 1 90.88 298 ASP B N 1
ATOM 6358 C CA . ASP B 1 298 ? 19.656 -23.109 -9.273 1 90.88 298 ASP B CA 1
ATOM 6359 C C . ASP B 1 298 ? 19.109 -21.766 -9.719 1 90.88 298 ASP B C 1
ATOM 6361 O O . ASP B 1 298 ? 19.469 -20.719 -9.156 1 90.88 298 ASP B O 1
ATOM 6365 N N . TYR B 1 299 ? 18.281 -21.844 -10.617 1 90.25 299 TYR B N 1
ATOM 6366 C CA . TYR B 1 299 ? 17.766 -20.594 -11.133 1 90.25 299 TYR B CA 1
ATOM 6367 C C . TYR B 1 299 ? 16.734 -20 -10.172 1 90.25 299 TYR B C 1
ATOM 6369 O O . TYR B 1 299 ? 16.578 -18.781 -10.102 1 90.25 299 TYR B O 1
ATOM 6377 N N . GLY B 1 300 ? 15.984 -20.812 -9.492 1 91.62 300 GLY B N 1
ATOM 6378 C CA . GLY B 1 300 ? 15.133 -20.297 -8.438 1 91.62 300 GLY B CA 1
ATOM 6379 C C . GLY B 1 300 ? 15.891 -19.531 -7.371 1 91.62 300 GLY B C 1
ATOM 6380 O O . GLY B 1 300 ? 15.438 -18.469 -6.914 1 91.62 300 GLY B O 1
ATOM 6381 N N . ASN B 1 301 ? 17.031 -20.047 -7.07 1 93.06 301 ASN B N 1
ATOM 6382 C CA . ASN B 1 301 ? 17.859 -19.375 -6.07 1 93.06 301 ASN B CA 1
ATOM 6383 C C . ASN B 1 301 ? 18.438 -18.062 -6.598 1 93.06 301 ASN B C 1
ATOM 6385 O O . ASN B 1 301 ? 18.609 -17.109 -5.836 1 93.06 301 ASN B O 1
ATOM 6389 N N . ARG B 1 302 ? 18.734 -18.047 -7.848 1 93.62 302 ARG B N 1
ATOM 6390 C CA . ARG B 1 302 ? 19.203 -16.797 -8.438 1 93.62 302 ARG B CA 1
ATOM 6391 C C . ARG B 1 302 ? 18.109 -15.719 -8.398 1 93.62 302 ARG B C 1
ATOM 6393 O O . ARG B 1 302 ? 18.406 -14.547 -8.156 1 93.62 302 ARG B O 1
ATOM 6400 N N . TRP B 1 303 ? 16.891 -16.156 -8.617 1 93.56 303 TRP B N 1
ATOM 6401 C CA . TRP B 1 303 ? 15.766 -15.234 -8.508 1 93.56 303 TRP B CA 1
ATOM 6402 C C . TRP B 1 303 ? 15.648 -14.68 -7.094 1 93.56 303 TRP B C 1
ATOM 6404 O O . TRP B 1 303 ? 15.508 -13.469 -6.902 1 93.56 303 TRP B O 1
ATOM 6414 N N . LYS B 1 304 ? 15.695 -15.508 -6.156 1 93.44 304 LYS B N 1
ATOM 6415 C CA . LYS B 1 304 ? 15.578 -15.102 -4.758 1 93.44 304 LYS B CA 1
ATOM 6416 C C . LYS B 1 304 ? 16.719 -14.156 -4.367 1 93.44 304 LYS B C 1
ATOM 6418 O O . LYS B 1 304 ? 16.5 -13.203 -3.623 1 93.44 304 LYS B O 1
ATOM 6423 N N . ALA B 1 305 ? 17.922 -14.484 -4.875 1 94.88 305 ALA B N 1
ATOM 6424 C CA . ALA B 1 305 ? 19.062 -13.625 -4.594 1 94.88 305 ALA B CA 1
ATOM 6425 C C . ALA B 1 305 ? 18.859 -12.234 -5.191 1 94.88 305 ALA B C 1
ATOM 6427 O O . ALA B 1 305 ? 19.219 -11.227 -4.57 1 94.88 305 ALA B O 1
ATOM 6428 N N . LEU B 1 306 ? 18.359 -12.242 -6.375 1 95 306 LEU B N 1
ATOM 6429 C CA . LEU B 1 306 ? 18.078 -10.969 -7.027 1 95 306 LEU B CA 1
ATOM 6430 C C . LEU B 1 306 ? 17.078 -10.148 -6.211 1 95 306 LEU B C 1
ATOM 6432 O O . LEU B 1 306 ? 17.266 -8.945 -6.016 1 95 306 LEU B O 1
ATOM 6436 N N . PHE B 1 307 ? 16.047 -10.727 -5.699 1 94 307 PHE B N 1
ATOM 6437 C CA . PHE B 1 307 ? 15.047 -10.039 -4.902 1 94 307 PHE B CA 1
ATOM 6438 C C . PHE B 1 307 ? 15.633 -9.57 -3.576 1 94 307 PHE B C 1
ATOM 6440 O O . PHE B 1 307 ? 15.305 -8.484 -3.096 1 94 307 PHE B O 1
ATOM 6447 N N . ALA B 1 308 ? 16.438 -10.414 -3.047 1 94.38 308 ALA B N 1
ATOM 6448 C CA . ALA B 1 308 ? 17.078 -10.031 -1.795 1 94.38 308 ALA B CA 1
ATOM 6449 C C . ALA B 1 308 ? 17.984 -8.812 -1.99 1 94.38 308 ALA B C 1
ATOM 6451 O O . ALA B 1 308 ? 18.016 -7.918 -1.142 1 94.38 308 ALA B O 1
ATOM 6452 N N . LEU B 1 309 ? 18.672 -8.828 -3.117 1 96.19 309 LEU B N 1
ATOM 6453 C CA . LEU B 1 309 ? 19.5 -7.68 -3.441 1 96.19 309 LEU B CA 1
ATOM 6454 C C . LEU B 1 309 ? 18.656 -6.422 -3.635 1 96.19 309 LEU B C 1
ATOM 6456 O O . LEU B 1 309 ? 19.031 -5.344 -3.168 1 96.19 309 LEU B O 1
ATOM 6460 N N . TYR B 1 310 ? 17.656 -6.527 -4.301 1 95.81 310 TYR B N 1
ATOM 6461 C CA . TYR B 1 310 ? 16.75 -5.398 -4.508 1 95.81 310 TYR B CA 1
ATOM 6462 C C . TYR B 1 310 ? 16.219 -4.879 -3.18 1 95.81 310 TYR B C 1
ATOM 6464 O O . TYR B 1 310 ? 16.172 -3.67 -2.949 1 95.81 310 TYR B O 1
ATOM 6472 N N . ARG B 1 311 ? 15.711 -5.75 -2.354 1 94.25 311 ARG B N 1
ATOM 6473 C CA . ARG B 1 311 ? 15.211 -5.367 -1.037 1 94.25 311 ARG B CA 1
ATOM 6474 C C . ARG B 1 311 ? 16.281 -4.625 -0.241 1 94.25 311 ARG B C 1
ATOM 6476 O O . ARG B 1 311 ? 15.984 -3.633 0.43 1 94.25 311 ARG B O 1
ATOM 6483 N N . GLN B 1 312 ? 17.469 -5.113 -0.335 1 96.31 312 GLN B N 1
ATOM 6484 C CA . GLN B 1 312 ? 18.578 -4.457 0.359 1 96.31 312 GLN B CA 1
ATOM 6485 C C . GLN B 1 312 ? 18.828 -3.057 -0.196 1 96.31 312 GLN B C 1
ATOM 6487 O O . GLN B 1 312 ? 19.047 -2.113 0.564 1 96.31 312 GLN B O 1
ATOM 6492 N N . LYS B 1 313 ? 18.844 -2.939 -1.487 1 97.31 313 LYS B N 1
ATOM 6493 C CA . LYS B 1 313 ? 19.031 -1.632 -2.111 1 97.31 313 LYS B CA 1
ATOM 6494 C C . LYS B 1 313 ? 17.906 -0.68 -1.72 1 97.31 313 LYS B C 1
ATOM 6496 O O . LYS B 1 313 ? 18.141 0.512 -1.505 1 97.31 313 LYS B O 1
ATOM 6501 N N . GLU B 1 314 ? 16.734 -1.223 -1.686 1 95.44 314 GLU B N 1
ATOM 6502 C CA . GLU B 1 314 ? 15.586 -0.418 -1.265 1 95.44 314 GLU B CA 1
ATOM 6503 C C . GLU B 1 314 ? 15.75 0.066 0.173 1 95.44 314 GLU B C 1
ATOM 6505 O O . GLU B 1 314 ? 15.484 1.23 0.477 1 95.44 314 GLU B O 1
ATOM 6510 N N . GLU B 1 315 ? 16.094 -0.773 1.055 1 95.62 315 GLU B N 1
ATOM 6511 C CA . GLU B 1 315 ? 16.312 -0.41 2.453 1 95.62 315 GLU B CA 1
ATOM 6512 C C . GLU B 1 315 ? 17.406 0.636 2.596 1 95.62 315 GLU B C 1
ATOM 6514 O O . GLU B 1 315 ? 17.297 1.55 3.416 1 95.62 315 GLU B O 1
ATOM 6519 N N . ASN B 1 316 ? 18.438 0.472 1.806 1 97 316 ASN B N 1
ATOM 6520 C CA . ASN B 1 316 ? 19.516 1.457 1.821 1 97 316 ASN B CA 1
ATOM 6521 C C . ASN B 1 316 ? 19.031 2.824 1.344 1 97 316 ASN B C 1
ATOM 6523 O O . ASN B 1 316 ? 19.406 3.852 1.906 1 97 316 ASN B O 1
ATOM 6527 N N . LEU B 1 317 ? 18.297 2.75 0.308 1 96.56 317 LEU B N 1
ATOM 6528 C CA . LEU B 1 317 ? 17.75 3.996 -0.208 1 96.56 317 LEU B CA 1
ATOM 6529 C C . LEU B 1 317 ? 16.875 4.676 0.84 1 96.56 317 LEU B C 1
ATOM 6531 O O . LEU B 1 317 ? 16.938 5.891 1.023 1 96.56 317 LEU B O 1
ATOM 6535 N N . ARG B 1 318 ? 16.016 3.977 1.535 1 95.19 318 ARG B N 1
ATOM 6536 C CA . ARG B 1 318 ? 15.156 4.523 2.586 1 95.19 318 ARG B CA 1
ATOM 6537 C C . ARG B 1 318 ? 15.992 5.09 3.729 1 95.19 318 ARG B C 1
ATOM 6539 O O . ARG B 1 318 ? 15.672 6.145 4.277 1 95.19 318 ARG B O 1
ATOM 6546 N N . ALA B 1 319 ? 17.062 4.426 4.062 1 96.69 319 ALA B N 1
ATOM 6547 C CA . ALA B 1 319 ? 17.953 4.891 5.125 1 96.69 319 ALA B CA 1
ATOM 6548 C C . ALA B 1 319 ? 18.641 6.191 4.73 1 96.69 319 ALA B C 1
ATOM 6550 O O . ALA B 1 319 ? 18.75 7.117 5.539 1 96.69 319 ALA B O 1
ATOM 6551 N N . ASP B 1 320 ? 19.078 6.203 3.5 1 96.25 320 ASP B N 1
ATOM 6552 C CA . ASP B 1 320 ? 19.703 7.426 2.996 1 96.25 320 ASP B CA 1
ATOM 6553 C C . ASP B 1 320 ? 18.719 8.594 3.014 1 96.25 320 ASP B C 1
ATOM 6555 O O . ASP B 1 320 ? 19.094 9.719 3.342 1 96.25 320 ASP B O 1
ATOM 6559 N N . PHE B 1 321 ? 17.609 8.289 2.635 1 96.06 321 PHE B N 1
ATOM 6560 C CA . PHE B 1 321 ? 16.578 9.32 2.635 1 96.06 321 PHE B CA 1
ATOM 6561 C C . PHE B 1 321 ? 16.328 9.844 4.047 1 96.06 321 PHE B C 1
ATOM 6563 O O . PHE B 1 321 ? 16.219 11.055 4.258 1 96.06 321 PHE B O 1
ATOM 6570 N N . ARG B 1 322 ? 16.188 9.008 4.969 1 94.94 322 ARG B N 1
ATOM 6571 C CA . ARG B 1 322 ? 15.984 9.414 6.359 1 94.94 322 ARG B CA 1
ATOM 6572 C C . ARG B 1 322 ? 17.141 10.289 6.844 1 94.94 322 ARG B C 1
ATOM 6574 O O . ARG B 1 322 ? 16.906 11.281 7.543 1 94.94 322 ARG B O 1
ATOM 6581 N N . LEU B 1 323 ? 18.344 9.953 6.473 1 96.5 323 LEU B N 1
ATOM 6582 C CA . LEU B 1 323 ? 19.516 10.734 6.844 1 96.5 323 LEU B CA 1
ATOM 6583 C C . LEU B 1 323 ? 19.484 12.117 6.199 1 96.5 323 LEU B C 1
ATOM 6585 O O . LEU B 1 323 ? 19.781 13.125 6.848 1 96.5 323 LEU B O 1
ATOM 6589 N N . ASP B 1 324 ? 19.125 12.148 4.945 1 96.62 324 ASP B N 1
ATOM 6590 C CA . ASP B 1 324 ? 19.031 13.414 4.23 1 96.62 324 ASP B CA 1
ATOM 6591 C C . ASP B 1 324 ? 17.953 14.312 4.832 1 96.62 324 ASP B C 1
ATOM 6593 O O . ASP B 1 324 ? 18.125 15.531 4.91 1 96.62 324 ASP B O 1
ATOM 6597 N N . CYS B 1 325 ? 16.875 13.719 5.195 1 94.31 325 CYS B N 1
ATOM 6598 C CA . CYS B 1 325 ? 15.82 14.477 5.859 1 94.31 325 CYS B CA 1
ATOM 6599 C C . CYS B 1 325 ? 16.312 15.055 7.18 1 94.31 325 CYS B C 1
ATOM 6601 O O . CYS B 1 325 ? 16.078 16.234 7.477 1 94.31 325 CYS B O 1
ATOM 6603 N N . ALA B 1 326 ? 16.984 14.258 7.926 1 95.12 326 ALA B N 1
ATOM 6604 C CA . ALA B 1 326 ? 17.516 14.711 9.211 1 95.12 326 ALA B CA 1
ATOM 6605 C C . ALA B 1 326 ? 18.531 15.836 9.016 1 95.12 326 ALA B C 1
ATOM 6607 O O . ALA B 1 326 ? 18.547 16.797 9.789 1 95.12 326 ALA B O 1
ATOM 6608 N N . LYS B 1 327 ? 19.375 15.703 8.062 1 95.69 327 LYS B N 1
ATOM 6609 C CA . LYS B 1 327 ? 20.344 16.734 7.742 1 95.69 327 LYS B CA 1
ATOM 6610 C C . LYS B 1 327 ? 19.656 18.047 7.367 1 95.69 327 LYS B C 1
ATOM 6612 O O . LYS B 1 327 ? 20.047 19.125 7.824 1 95.69 327 LYS B O 1
ATOM 6617 N N . LEU B 1 328 ? 18.688 17.938 6.488 1 94.38 328 LEU B N 1
ATOM 6618 C CA . LEU B 1 328 ? 17.953 19.125 6.074 1 94.38 328 LEU B CA 1
ATOM 6619 C C . LEU B 1 328 ? 17.25 19.766 7.262 1 94.38 328 LEU B C 1
ATOM 6621 O O . LEU B 1 328 ? 17.234 21 7.391 1 94.38 328 LEU B O 1
ATOM 6625 N N . GLU B 1 329 ? 16.625 18.922 8.102 1 92 329 GLU B N 1
ATOM 6626 C CA . GLU B 1 329 ? 15.969 19.438 9.305 1 92 329 GLU B CA 1
ATOM 6627 C C . GLU B 1 329 ? 16.969 20.156 10.211 1 92 329 GLU B C 1
ATOM 6629 O O . GLU B 1 329 ? 16.672 21.219 10.766 1 92 329 GLU B O 1
ATOM 6634 N N . ALA B 1 330 ? 18.156 19.625 10.375 1 93.5 330 ALA B N 1
ATOM 6635 C CA . ALA B 1 330 ? 19.203 20.25 11.18 1 93.5 330 ALA B CA 1
ATOM 6636 C C . ALA B 1 330 ? 19.672 21.562 10.555 1 93.5 330 ALA B C 1
ATOM 6638 O O . ALA B 1 330 ? 19.875 22.547 11.258 1 93.5 330 ALA B O 1
ATOM 6639 N N . GLN B 1 331 ? 19.844 21.531 9.273 1 92.75 331 GLN B N 1
ATOM 6640 C CA . GLN B 1 331 ? 20.234 22.75 8.562 1 92.75 331 GLN B CA 1
ATOM 6641 C C . GLN B 1 331 ? 19.172 23.828 8.711 1 92.75 331 GLN B C 1
ATOM 6643 O O . GLN B 1 331 ? 19.516 25.016 8.883 1 92.75 331 GLN B O 1
ATOM 6648 N N . MET B 1 332 ? 17.969 23.422 8.562 1 90.44 332 MET B N 1
ATOM 6649 C CA . MET B 1 332 ? 16.859 24.375 8.703 1 90.44 332 MET B CA 1
ATOM 6650 C C . MET B 1 332 ? 16.828 24.984 10.094 1 90.44 332 MET B C 1
ATOM 6652 O O . MET B 1 332 ? 16.656 26.188 10.242 1 90.44 332 MET B O 1
ATOM 6656 N N . GLU B 1 333 ? 16.922 24.125 11.086 1 89.12 333 GLU B N 1
ATOM 6657 C CA . GLU B 1 333 ? 16.953 24.625 12.461 1 89.12 333 GLU B CA 1
ATOM 6658 C C . GLU B 1 333 ? 18.141 25.562 12.68 1 89.12 333 GLU B C 1
ATOM 6660 O O . GLU B 1 333 ? 18.016 26.594 13.336 1 89.12 333 GLU B O 1
ATOM 6665 N N . PHE B 1 334 ? 19.266 25.297 12.172 1 92.44 334 PHE B N 1
ATOM 6666 C CA . PHE B 1 334 ? 20.453 26.141 12.273 1 92.44 334 PHE B CA 1
ATOM 6667 C C . PHE B 1 334 ? 20.219 27.469 11.57 1 92.44 334 PHE B C 1
ATOM 6669 O O . PHE B 1 334 ? 20.594 28.531 12.094 1 92.44 334 PHE B O 1
ATOM 6676 N N . ALA B 1 335 ? 19.656 27.344 10.445 1 90.62 335 ALA B N 1
ATOM 6677 C CA . ALA B 1 335 ? 19.375 28.562 9.68 1 90.62 335 ALA B CA 1
ATOM 6678 C C . ALA B 1 335 ? 18.359 29.438 10.398 1 90.62 335 ALA B C 1
ATOM 6680 O O . ALA B 1 335 ? 18.453 30.672 10.367 1 90.62 335 ALA B O 1
ATOM 6681 N N . ARG B 1 336 ? 17.359 28.812 10.945 1 87.44 336 ARG B N 1
ATOM 6682 C CA . ARG B 1 336 ? 16.375 29.562 11.719 1 87.44 336 ARG B CA 1
ATOM 6683 C C . ARG B 1 336 ? 17.031 30.266 12.898 1 87.44 336 ARG B C 1
ATOM 6685 O O . ARG B 1 336 ? 16.781 31.453 13.141 1 87.44 336 ARG B O 1
ATOM 6692 N N . TYR B 1 337 ? 17.922 29.594 13.586 1 89.5 337 TYR B N 1
ATOM 6693 C CA . TYR B 1 337 ? 18.641 30.188 14.711 1 89.5 337 TYR B CA 1
ATOM 6694 C C . TYR B 1 337 ? 19.547 31.328 14.242 1 89.5 337 TYR B C 1
ATOM 6696 O O . TYR B 1 337 ? 19.594 32.375 14.875 1 89.5 337 TYR B O 1
ATOM 6704 N N . GLU B 1 338 ? 20.156 31.078 13.203 1 88.69 338 GLU B N 1
ATOM 6705 C CA . GLU B 1 338 ? 21.016 32.125 12.641 1 88.69 338 GLU B CA 1
ATOM 6706 C C . GLU B 1 338 ? 20.188 33.344 12.258 1 88.69 338 GLU B C 1
ATOM 6708 O O . GLU B 1 338 ? 20.609 34.5 12.5 1 88.69 338 GLU B O 1
ATOM 6713 N N . HIS B 1 339 ? 19.125 33.125 11.672 1 86.19 339 HIS B N 1
ATOM 6714 C CA . HIS B 1 339 ? 18.234 34.219 11.289 1 86.19 339 HIS B CA 1
ATOM 6715 C C . HIS B 1 339 ? 17.734 34.969 12.508 1 86.19 339 HIS B C 1
ATOM 6717 O O . HIS B 1 339 ? 17.688 36.188 12.516 1 86.19 339 HIS B O 1
ATOM 6723 N N . GLU B 1 340 ? 17.344 34.281 13.508 1 87.25 340 GLU B N 1
ATOM 6724 C CA . GLU B 1 340 ? 16.891 34.906 14.75 1 87.25 340 GLU B CA 1
ATOM 6725 C C . GLU B 1 340 ? 18.016 35.719 15.383 1 87.25 340 GLU B C 1
ATOM 6727 O O . GLU B 1 340 ? 17.781 36.844 15.883 1 87.25 340 GLU B O 1
ATOM 6732 N N . ILE B 1 341 ? 19.234 35.219 15.32 1 89.81 341 ILE B N 1
ATOM 6733 C CA . ILE B 1 341 ? 20.391 35.938 15.852 1 89.81 341 ILE B CA 1
ATOM 6734 C C . ILE B 1 341 ? 20.656 37.188 15.039 1 89.81 341 ILE B C 1
ATOM 6736 O O . ILE B 1 341 ? 20.969 38.25 15.594 1 89.81 341 ILE B O 1
ATOM 6740 N N . GLU B 1 342 ? 20.438 37.062 13.781 1 90.12 342 GLU B N 1
ATOM 6741 C CA . GLU B 1 342 ? 20.641 38.219 12.914 1 90.12 342 GLU B CA 1
ATOM 6742 C C . GLU B 1 342 ? 19.609 39.312 13.188 1 90.12 342 GLU B C 1
ATOM 6744 O O . GLU B 1 342 ? 19.938 40.5 13.211 1 90.12 342 GLU B O 1
ATOM 6749 N N . VAL B 1 343 ? 18.375 38.938 13.359 1 89.81 343 VAL B N 1
ATOM 6750 C CA . VAL B 1 343 ? 17.312 39.875 13.672 1 89.81 343 VAL B CA 1
ATOM 6751 C C . VAL B 1 343 ? 17.594 40.531 15.016 1 89.81 343 VAL B C 1
ATOM 6753 O O . VAL B 1 343 ? 17.453 41.75 15.156 1 89.81 343 VAL B O 1
ATOM 6756 N N . LEU B 1 344 ? 18.016 39.75 15.961 1 93.31 344 LEU B N 1
ATOM 6757 C CA . LEU B 1 344 ? 18.359 40.281 17.266 1 93.31 344 LEU B CA 1
ATOM 6758 C C . LEU B 1 344 ? 19.562 41.219 17.188 1 93.31 344 LEU B C 1
ATOM 6760 O O . LEU B 1 344 ? 19.594 42.25 17.844 1 93.31 344 LEU B O 1
ATOM 6764 N N . ARG B 1 345 ? 20.531 40.875 16.391 1 93.5 345 ARG B N 1
ATOM 6765 C CA . ARG B 1 345 ? 21.703 41.719 16.188 1 93.5 345 ARG B CA 1
ATOM 6766 C C . ARG B 1 345 ? 21.312 43.062 15.562 1 93.5 345 ARG B C 1
ATOM 6768 O O . ARG B 1 345 ? 21.812 44.125 15.961 1 93.5 345 ARG B O 1
ATOM 6775 N N . GLU B 1 346 ? 20.438 42.969 14.648 1 92.56 346 GLU B N 1
ATOM 6776 C CA . GLU B 1 346 ? 19.953 44.188 14 1 92.56 346 GLU B CA 1
ATOM 6777 C C . GLU B 1 346 ? 19.156 45.031 14.969 1 92.56 346 GLU B C 1
ATOM 6779 O O . GLU B 1 346 ? 19.297 46.25 14.992 1 92.56 346 GLU B O 1
ATOM 6784 N N . LYS B 1 347 ? 18.312 44.469 15.766 1 92.81 347 LYS B N 1
ATOM 6785 C CA . LYS B 1 347 ? 17.562 45.219 16.766 1 92.81 347 LYS B CA 1
ATOM 6786 C C . LYS B 1 347 ? 18.484 45.875 17.781 1 92.81 347 LYS B C 1
ATOM 6788 O O . LYS B 1 347 ? 18.266 47.031 18.172 1 92.81 347 LYS B O 1
ATOM 6793 N N . LEU B 1 348 ? 19.562 45.031 18.109 1 94.19 348 LEU B N 1
ATOM 6794 C CA . LEU B 1 348 ? 20.562 45.594 19.031 1 94.19 348 LEU B CA 1
ATOM 6795 C C . LEU B 1 348 ? 21.281 46.781 18.391 1 94.19 348 LEU B C 1
ATOM 6797 O O . LEU B 1 348 ? 21.516 47.781 19.062 1 94.19 348 LEU B O 1
ATOM 6801 N N . ARG B 1 349 ? 21.578 46.719 17.156 1 96.06 349 ARG B N 1
ATOM 6802 C CA . ARG B 1 349 ? 22.266 47.812 16.438 1 96.06 349 ARG B CA 1
ATOM 6803 C C . ARG B 1 349 ? 21.406 49.062 16.359 1 96.06 349 ARG B C 1
ATOM 6805 O O . ARG B 1 349 ? 21.875 50.156 16.609 1 96.06 349 ARG B O 1
ATOM 6812 N N . VAL B 1 350 ? 20.094 48.875 15.977 1 95.44 350 VAL B N 1
ATOM 6813 C CA . VAL B 1 350 ? 19.172 50 15.867 1 95.44 350 VAL B CA 1
ATOM 6814 C C . VAL B 1 350 ? 19 50.656 17.234 1 95.44 350 VAL B C 1
ATOM 6816 O O . VAL B 1 350 ? 19 51.875 17.328 1 95.44 350 VAL B O 1
ATOM 6819 N N . ARG B 1 351 ? 18.953 49.906 18.297 1 94.94 351 ARG B N 1
ATOM 6820 C CA . ARG B 1 351 ? 18.812 50.469 19.656 1 94.94 351 ARG B CA 1
ATOM 6821 C C . ARG B 1 351 ? 20.062 51.188 20.078 1 94.94 351 ARG B C 1
ATOM 6823 O O . ARG B 1 351 ? 19.984 52.25 20.734 1 94.94 351 ARG B O 1
ATOM 6830 N N . GLU B 1 352 ? 21.188 50.656 19.703 1 94.69 352 GLU B N 1
ATOM 6831 C CA . GLU B 1 352 ? 22.453 51.312 20 1 94.69 352 GLU B CA 1
ATOM 6832 C C . GLU B 1 352 ? 22.578 52.625 19.25 1 94.69 352 GLU B C 1
ATOM 6834 O O . GLU B 1 352 ? 23.031 53.625 19.812 1 94.69 352 GLU B O 1
ATOM 6839 N N . LEU B 1 353 ? 22.141 52.719 18 1 94.5 353 LEU B N 1
ATOM 6840 C CA . LEU B 1 353 ? 22.172 53.938 17.203 1 94.5 353 LEU B CA 1
ATOM 6841 C C . LEU B 1 353 ? 21.219 54.969 17.797 1 94.5 353 LEU B C 1
ATOM 6843 O O . LEU B 1 353 ? 21.547 56.156 17.828 1 94.5 353 LEU B O 1
ATOM 6847 N N . ASP B 1 354 ? 20.094 54.438 18.297 1 95.38 354 ASP B N 1
ATOM 6848 C CA . ASP B 1 354 ? 19.141 55.312 18.953 1 95.38 354 ASP B CA 1
ATOM 6849 C C . ASP B 1 354 ? 19.703 55.875 20.25 1 95.38 354 ASP B C 1
ATOM 6851 O O . ASP B 1 354 ? 19.547 57.062 20.562 1 95.38 354 ASP B O 1
ATOM 6855 N N . LYS B 1 355 ? 20.438 55.094 20.984 1 94.06 355 LYS B N 1
ATOM 6856 C CA . LYS B 1 355 ? 21.109 55.531 22.203 1 94.06 355 LYS B CA 1
ATOM 6857 C C . LYS B 1 355 ? 22.188 56.562 21.906 1 94.06 355 LYS B C 1
ATOM 6859 O O . LYS B 1 355 ? 22.297 57.562 22.594 1 94.06 355 LYS B O 1
ATOM 6864 N N . GLU B 1 356 ? 22.906 56.312 20.844 1 94 356 GLU B N 1
ATOM 6865 C CA . GLU B 1 356 ? 23.953 57.25 20.422 1 94 356 GLU B CA 1
ATOM 6866 C C . GLU B 1 356 ? 23.344 58.562 19.969 1 94 356 GLU B C 1
ATOM 6868 O O . GLU B 1 356 ? 23.891 59.656 20.266 1 94 356 GLU B O 1
ATOM 6873 N N . ARG B 1 357 ? 22.219 58.594 19.266 1 94.94 357 ARG B N 1
ATOM 6874 C CA . ARG B 1 357 ? 21.516 59.781 18.828 1 94.94 357 ARG B CA 1
ATOM 6875 C C . ARG B 1 357 ? 21 60.594 20.016 1 94.94 357 ARG B C 1
ATOM 6877 O O . ARG B 1 357 ? 21.172 61.812 20.062 1 94.94 357 ARG B O 1
ATOM 6884 N N . GLN B 1 358 ? 20.469 59.844 21 1 93.94 358 GLN B N 1
ATOM 6885 C CA . GLN B 1 358 ? 20 60.5 22.219 1 93.94 358 GLN B CA 1
ATOM 6886 C C . GLN B 1 358 ? 21.156 61.125 22.984 1 93.94 358 GLN B C 1
ATOM 6888 O O . GLN B 1 358 ? 21.047 62.25 23.453 1 93.94 358 GLN B O 1
ATOM 6893 N N . LYS B 1 359 ? 22.266 60.406 23.016 1 94.06 359 LYS B N 1
ATOM 6894 C CA . LYS B 1 359 ? 23.469 60.938 23.672 1 94.06 359 LYS B CA 1
ATOM 6895 C C . LYS B 1 359 ? 24 62.188 22.953 1 94.06 359 LYS B C 1
ATOM 6897 O O . LYS B 1 359 ? 24.312 63.188 23.578 1 94.06 359 LYS B O 1
ATOM 6902 N N . ARG B 1 360 ? 23.984 62.219 21.625 1 93.38 360 ARG B N 1
ATOM 6903 C CA . ARG B 1 360 ? 24.438 63.344 20.828 1 93.38 360 ARG B CA 1
ATOM 6904 C C . ARG B 1 360 ? 23.516 64.562 20.984 1 93.38 360 ARG B C 1
ATOM 6906 O O . ARG B 1 360 ? 23.969 65.688 21.078 1 93.38 360 ARG B O 1
ATOM 6913 N N . GLU B 1 361 ? 22.234 64.25 21.031 1 93.75 361 GLU B N 1
ATOM 6914 C CA . GLU B 1 361 ? 21.25 65.312 21.234 1 93.75 361 GLU B CA 1
ATOM 6915 C C . GLU B 1 361 ? 21.406 65.938 22.609 1 93.75 361 GLU B C 1
ATOM 6917 O O . GLU B 1 361 ? 21.359 67.125 22.75 1 93.75 361 GLU B O 1
ATOM 6922 N N . TRP B 1 362 ? 21.781 65.062 23.641 1 93.88 362 TRP B N 1
ATOM 6923 C CA . TRP B 1 362 ? 22.016 65.5 24.984 1 93.88 362 TRP B CA 1
ATOM 6924 C C . TRP B 1 362 ? 23.297 66.312 25.062 1 93.88 362 TRP B C 1
ATOM 6926 O O . TRP B 1 362 ? 23.312 67.438 25.625 1 93.88 362 TRP B O 1
ATOM 6936 N N . GLU B 1 363 ? 24.344 65.875 24.438 1 93.62 363 GLU B N 1
ATOM 6937 C CA . GLU B 1 363 ? 25.609 66.562 24.391 1 93.62 363 GLU B CA 1
ATOM 6938 C C . GLU B 1 363 ? 25.484 67.938 23.641 1 93.62 363 GLU B C 1
ATOM 6940 O O . GLU B 1 363 ? 26.047 68.938 24.062 1 93.62 363 GLU B O 1
ATOM 6945 N N . ALA B 1 364 ? 24.625 68 22.594 1 93.69 364 ALA B N 1
ATOM 6946 C CA . ALA B 1 364 ? 24.391 69.188 21.828 1 93.69 364 ALA B CA 1
ATOM 6947 C C . ALA B 1 364 ? 23.594 70.188 22.656 1 93.69 364 ALA B C 1
ATOM 6949 O O . ALA B 1 364 ? 23.891 71.438 22.656 1 93.69 364 ALA B O 1
ATOM 6950 N N . MET B 1 365 ? 22.625 69.75 23.453 1 94.06 365 MET B N 1
ATOM 6951 C CA . MET B 1 365 ? 21.844 70.562 24.328 1 94.06 365 MET B CA 1
ATOM 6952 C C . MET B 1 365 ? 22.688 71.125 25.453 1 94.06 365 MET B C 1
ATOM 6954 O O . MET B 1 365 ? 22.594 72.312 25.781 1 94.06 365 MET B O 1
ATOM 6958 N N . GLU B 1 366 ? 23.609 70.25 25.984 1 92.62 366 GLU B N 1
ATOM 6959 C CA . GLU B 1 366 ? 24.531 70.688 27.031 1 92.62 366 GLU B CA 1
ATOM 6960 C C . GLU B 1 366 ? 25.531 71.688 26.5 1 92.62 366 GLU B C 1
ATOM 6962 O O . GLU B 1 366 ? 25.781 72.688 27.156 1 92.62 366 GLU B O 1
ATOM 6967 N N . ARG B 1 367 ? 25.969 71.625 25.266 1 92.88 367 ARG B N 1
ATOM 6968 C CA . ARG B 1 367 ? 26.875 72.625 24.641 1 92.88 367 ARG B CA 1
ATOM 6969 C C . ARG B 1 367 ? 26.188 73.938 24.344 1 92.88 367 ARG B C 1
ATOM 6971 O O . ARG B 1 367 ? 26.75 75 24.594 1 92.88 367 ARG B O 1
ATOM 6978 N N . GLN B 1 368 ? 24.953 73.812 23.859 1 93.25 368 GLN B N 1
ATOM 6979 C CA . GLN B 1 368 ? 24.172 75.062 23.578 1 93.25 368 GLN B CA 1
ATOM 6980 C C . GLN B 1 368 ? 23.875 75.812 24.875 1 93.25 368 GLN B C 1
ATOM 6982 O O . GLN B 1 368 ? 23.984 77 24.906 1 93.25 368 GLN B O 1
ATOM 6987 N N . ALA B 1 369 ? 23.625 75.062 25.953 1 93.06 369 ALA B N 1
ATOM 6988 C CA . ALA B 1 369 ? 23.391 75.625 27.25 1 93.06 369 ALA B CA 1
ATOM 6989 C C . ALA B 1 369 ? 24.641 76.312 27.797 1 93.06 369 ALA B C 1
ATOM 6991 O O . ALA B 1 369 ? 24.594 77.438 28.328 1 93.06 369 ALA B O 1
ATOM 6992 N N . GLU B 1 370 ? 25.812 75.625 27.516 1 92.94 370 GLU B N 1
ATOM 6993 C CA . GLU B 1 370 ? 27.094 76.188 27.938 1 92.94 370 GLU B CA 1
ATOM 6994 C C . GLU B 1 370 ? 27.453 77.438 27.094 1 92.94 370 GLU B C 1
ATOM 6996 O O . GLU B 1 370 ? 27.922 78.438 27.641 1 92.94 370 GLU B O 1
ATOM 7001 N N . GLU B 1 371 ? 27.125 77.375 25.797 1 92.5 371 GLU B N 1
ATOM 7002 C CA . GLU B 1 371 ? 27.375 78.5 24.906 1 92.5 371 GLU B CA 1
ATOM 7003 C C . GLU B 1 371 ? 26.469 79.688 25.234 1 92.5 371 GLU B C 1
ATOM 7005 O O . GLU B 1 371 ? 26.906 80.812 25.25 1 92.5 371 GLU B O 1
ATOM 7010 N N . GLU B 1 372 ? 25.219 79.438 25.625 1 92.75 372 GLU B N 1
ATOM 7011 C CA . GLU B 1 372 ? 24.281 80.5 26.016 1 92.75 372 GLU B CA 1
ATOM 7012 C C . GLU B 1 372 ? 24.688 81.125 27.344 1 92.75 372 GLU B C 1
ATOM 7014 O O . GLU B 1 372 ? 24.609 82.312 27.5 1 92.75 372 GLU B O 1
ATOM 7019 N N . LYS B 1 373 ? 25.203 80.312 28.312 1 92.25 373 LYS B N 1
ATOM 7020 C CA . LYS B 1 373 ? 25.719 80.812 29.578 1 92.25 373 LYS B CA 1
ATOM 7021 C C . LYS B 1 373 ? 26.953 81.688 29.359 1 92.25 373 LYS B C 1
ATOM 7023 O O . LYS B 1 373 ? 27.062 82.812 29.938 1 92.25 373 LYS B O 1
ATOM 7028 N N . MET B 1 374 ? 27.812 81.25 28.406 1 94.19 374 MET B N 1
ATOM 7029 C CA . MET B 1 374 ? 29.016 82 28.094 1 94.19 374 MET B CA 1
ATOM 7030 C C . MET B 1 374 ? 28.672 83.312 27.391 1 94.19 374 MET B C 1
ATOM 7032 O O . MET B 1 374 ? 29.25 84.375 27.688 1 94.19 374 MET B O 1
ATOM 7036 N N . ARG B 1 375 ? 27.641 83.312 26.516 1 92.25 375 ARG B N 1
ATOM 7037 C CA . ARG B 1 375 ? 27.188 84.5 25.828 1 92.25 375 ARG B CA 1
ATOM 7038 C C . ARG B 1 375 ? 26.547 85.5 26.797 1 92.25 375 ARG B C 1
ATOM 7040 O O . ARG B 1 375 ? 26.844 86.688 26.734 1 92.25 375 ARG B O 1
ATOM 7047 N N . THR B 1 376 ? 25.797 85 27.766 1 92.44 376 THR B N 1
ATOM 7048 C CA . THR B 1 376 ? 25.188 85.812 28.781 1 92.44 376 THR B CA 1
ATOM 7049 C C . THR B 1 376 ? 26.25 86.375 29.719 1 92.44 376 THR B C 1
ATOM 7051 O O . THR B 1 376 ? 26.203 87.562 30.062 1 92.44 376 THR B O 1
ATOM 7054 N N . GLN B 1 377 ? 27.312 85.562 30.016 1 91.94 377 GLN B N 1
ATOM 7055 C CA . GLN B 1 377 ? 28.406 86.062 30.875 1 91.94 377 GLN B CA 1
ATOM 7056 C C . GLN B 1 377 ? 29.25 87.125 30.156 1 91.94 377 GLN B C 1
ATOM 7058 O O . GLN B 1 377 ? 29.609 88.125 30.766 1 91.94 377 GLN B O 1
ATOM 7063 N N . THR B 1 378 ? 29.422 86.938 28.875 1 92.56 378 THR B N 1
ATOM 7064 C CA . THR B 1 378 ? 30.172 87.938 28.094 1 92.56 378 THR B CA 1
ATOM 7065 C C . THR B 1 378 ? 29.391 89.188 27.922 1 92.56 378 THR B C 1
ATOM 7067 O O . THR B 1 378 ? 29.938 90.312 28.016 1 92.56 378 THR B O 1
ATOM 7070 N N . HIS B 1 379 ? 28.078 89.125 27.797 1 91.81 379 HIS B N 1
ATOM 7071 C CA . HIS B 1 379 ? 27.219 90.25 27.703 1 91.81 379 HIS B CA 1
ATOM 7072 C C . HIS B 1 379 ? 27.172 91.062 29.031 1 91.81 379 HIS B C 1
ATOM 7074 O O . HIS B 1 379 ? 27.219 92.25 29.047 1 91.81 379 HIS B O 1
ATOM 7080 N N . MET B 1 380 ? 27.203 90.312 30.125 1 93.25 380 MET B N 1
ATOM 7081 C CA . MET B 1 380 ? 27.203 90.875 31.453 1 93.25 380 MET B CA 1
ATOM 7082 C C . MET B 1 380 ? 28.531 91.562 31.734 1 93.25 380 MET B C 1
ATOM 7084 O O . MET B 1 380 ? 28.578 92.688 32.281 1 93.25 380 MET B O 1
ATOM 7088 N N . ARG B 1 381 ? 29.625 91.062 31.234 1 92 381 ARG B N 1
ATOM 7089 C CA . ARG B 1 381 ? 30.938 91.625 31.391 1 92 381 ARG B CA 1
ATOM 7090 C C . ARG B 1 381 ? 31.078 92.875 30.562 1 92 381 ARG B C 1
ATOM 7092 O O . ARG B 1 381 ? 31.625 93.875 31.016 1 92 381 ARG B O 1
ATOM 7099 N N . HIS B 1 382 ? 30.484 92.812 29.391 1 91.62 382 HIS B N 1
ATOM 7100 C CA . HIS B 1 382 ? 30.484 93.938 28.516 1 91.62 382 HIS B CA 1
ATOM 7101 C C . HIS B 1 382 ? 29.609 95.062 29.078 1 91.62 382 HIS B C 1
ATOM 7103 O O . HIS B 1 382 ? 30.016 96.25 29.062 1 91.62 382 HIS B O 1
ATOM 7109 N N . ALA B 1 383 ? 28.516 94.75 29.719 1 90.31 383 ALA B N 1
ATOM 7110 C CA . ALA B 1 383 ? 27.625 95.75 30.344 1 90.31 383 ALA B CA 1
ATOM 7111 C C . ALA B 1 383 ? 28.266 96.375 31.578 1 90.31 383 ALA B C 1
ATOM 7113 O O . ALA B 1 383 ? 28.203 97.562 31.781 1 90.31 383 ALA B O 1
ATOM 7114 N N . GLN B 1 384 ? 29.016 95.5 32.281 1 90.25 384 GLN B N 1
ATOM 7115 C CA . GLN B 1 384 ? 29.719 96 33.469 1 90.25 384 GLN B CA 1
ATOM 7116 C C . GLN B 1 384 ? 30.875 96.938 33.094 1 90.25 384 GLN B C 1
ATOM 7118 O O . GLN B 1 384 ? 31.078 97.938 33.688 1 90.25 384 GLN B O 1
ATOM 7123 N N . LYS B 1 385 ? 31.547 96.625 32 1 90.88 385 LYS B N 1
ATOM 7124 C CA . LYS B 1 385 ? 32.656 97.5 31.531 1 90.88 385 LYS B CA 1
ATOM 7125 C C . LYS B 1 385 ? 32.125 98.812 30.969 1 90.88 385 LYS B C 1
ATOM 7127 O O . LYS B 1 385 ? 32.719 99.875 31.188 1 90.88 385 LYS B O 1
ATOM 7132 N N . GLU B 1 386 ? 30.922 98.688 30.328 1 89.69 386 GLU B N 1
ATOM 7133 C CA . GLU B 1 386 ? 30.312 99.875 29.781 1 89.69 386 GLU B CA 1
ATOM 7134 C C . GLU B 1 386 ? 29.828 100.812 30.891 1 89.69 386 GLU B C 1
ATOM 7136 O O . GLU B 1 386 ? 30 102 30.828 1 89.69 386 GLU B O 1
ATOM 7141 N N . ILE B 1 387 ? 29.281 100.188 31.984 1 89.44 387 ILE B N 1
ATOM 7142 C CA . ILE B 1 387 ? 28.844 101 33.156 1 89.44 387 ILE B CA 1
ATOM 7143 C C . ILE B 1 387 ? 30.062 101.562 33.875 1 89.44 387 ILE B C 1
ATOM 7145 O O . ILE B 1 387 ? 30.062 102.75 34.25 1 89.44 387 ILE B O 1
ATOM 7149 N N . GLN B 1 388 ? 31.156 100.812 33.906 1 90.12 388 GLN B N 1
ATOM 7150 C CA . GLN B 1 388 ? 32.375 101.312 34.531 1 90.12 388 GLN B CA 1
ATOM 7151 C C . GLN B 1 388 ? 33 102.438 33.688 1 90.12 388 GLN B C 1
ATOM 7153 O O . GLN B 1 388 ? 33.469 103.438 34.25 1 90.12 388 GLN B O 1
ATOM 7158 N N . SER B 1 389 ? 32.938 102.312 32.406 1 90.25 389 SER B N 1
ATOM 7159 C CA . SER B 1 389 ? 33.5 103.312 31.531 1 90.25 389 SER B CA 1
ATOM 7160 C C . SER B 1 389 ? 32.656 104.625 31.594 1 90.25 389 SER B C 1
ATOM 7162 O O . SER B 1 389 ? 33.219 105.688 31.609 1 90.25 389 SER B O 1
ATOM 7164 N N . LYS B 1 390 ? 31.344 104.5 31.797 1 87.5 390 LYS B N 1
ATOM 7165 C CA . LYS B 1 390 ? 30.469 105.688 31.922 1 87.5 390 LYS B CA 1
ATOM 7166 C C . LYS B 1 390 ? 30.672 106.375 33.281 1 87.5 390 LYS B C 1
ATOM 7168 O O . LYS B 1 390 ? 30.703 107.562 33.344 1 87.5 390 LYS B O 1
ATOM 7173 N N . LEU B 1 391 ? 30.875 105.5 34.25 1 87.56 391 LEU B N 1
ATOM 7174 C CA . LEU B 1 391 ? 31.125 106.062 35.562 1 87.56 391 LEU B CA 1
ATOM 7175 C C . LEU B 1 391 ? 32.469 106.75 35.594 1 87.56 391 LEU B C 1
ATOM 7177 O O . LEU B 1 391 ? 32.562 107.875 36.188 1 87.56 391 LEU B O 1
ATOM 7181 N N . MET B 1 392 ? 33.438 106.25 34.875 1 88.12 392 MET B N 1
ATOM 7182 C CA . MET B 1 392 ? 34.75 106.938 34.812 1 88.12 392 MET B CA 1
ATOM 7183 C C . MET B 1 392 ? 34.688 108.188 34 1 88.12 392 MET B C 1
ATOM 7185 O O . MET B 1 392 ? 35.312 109.188 34.344 1 88.12 392 MET B O 1
ATOM 7189 N N . ARG B 1 393 ? 33.844 108.188 32.969 1 87.5 393 ARG B N 1
ATOM 7190 C CA . ARG B 1 393 ? 33.656 109.375 32.156 1 87.5 393 ARG B CA 1
ATOM 7191 C C . ARG B 1 393 ? 32.906 110.438 32.938 1 87.5 393 ARG B C 1
ATOM 7193 O O . ARG B 1 393 ? 33.25 111.625 32.875 1 87.5 393 ARG B O 1
ATOM 7200 N N . ASN B 1 394 ? 31.938 110 33.719 1 85.25 394 ASN B N 1
ATOM 7201 C CA . ASN B 1 394 ? 31.188 110.938 34.531 1 85.25 394 ASN B CA 1
ATOM 7202 C C . ASN B 1 394 ? 32.062 111.5 35.688 1 85.25 394 ASN B C 1
ATOM 7204 O O . ASN B 1 394 ? 31.984 112.688 36 1 85.25 394 ASN B O 1
ATOM 7208 N N . GLU B 1 395 ? 32.969 110.812 36.25 1 84 395 GLU B N 1
ATOM 7209 C CA . GLU B 1 395 ? 33.906 111.25 37.281 1 84 395 GLU B CA 1
ATOM 7210 C C . GLU B 1 395 ? 34.969 112.188 36.688 1 84 395 GLU B C 1
ATOM 7212 O O . GLU B 1 395 ? 35.312 113.188 37.312 1 84 395 GLU B O 1
ATOM 7217 N N . GLU B 1 396 ? 35.375 111.875 35.469 1 82.62 396 GLU B N 1
ATOM 7218 C CA . GLU B 1 396 ? 36.344 112.75 34.781 1 82.62 396 GLU B CA 1
ATOM 7219 C C . GLU B 1 396 ? 35.688 114.125 34.406 1 82.62 396 GLU B C 1
ATOM 7221 O O . GLU B 1 396 ? 36.281 115.125 34.562 1 82.62 396 GLU B O 1
ATOM 7226 N N . GLN B 1 397 ? 34.375 114.125 34.062 1 81.94 397 GLN B N 1
ATOM 7227 C CA . GLN B 1 397 ? 33.625 115.312 33.75 1 81.94 397 GLN B CA 1
ATOM 7228 C C . GLN B 1 397 ? 33.344 116.125 35.031 1 81.94 397 GLN B C 1
ATOM 7230 O O . GLN B 1 397 ? 33.438 117.375 35.031 1 81.94 397 GLN B O 1
ATOM 7235 N N . MET B 1 398 ? 33.125 115.438 36.156 1 82.06 398 MET B N 1
ATOM 7236 C CA . MET B 1 398 ? 32.906 116.125 37.406 1 82.06 398 MET B CA 1
ATOM 7237 C C . MET B 1 398 ? 34.188 116.688 37.969 1 82.06 398 MET B C 1
ATOM 7239 O O . MET B 1 398 ? 34.219 117.812 38.5 1 82.06 398 MET B O 1
ATOM 7243 N N . LEU B 1 399 ? 35.344 116 37.812 1 80.19 399 LEU B N 1
ATOM 7244 C CA . LEU B 1 399 ? 36.625 116.562 38.219 1 80.19 399 LEU B CA 1
ATOM 7245 C C . LEU B 1 399 ? 37.031 117.75 37.344 1 80.19 399 LEU B C 1
ATOM 7247 O O . LEU B 1 399 ? 37.562 118.75 37.844 1 80.19 399 LEU B O 1
ATOM 7251 N N . MET B 1 400 ? 36.656 117.625 36.031 1 82.25 400 MET B N 1
ATOM 7252 C CA . MET B 1 400 ? 36.938 118.75 35.156 1 82.25 400 MET B CA 1
ATOM 7253 C C . MET B 1 400 ? 36.031 119.938 35.469 1 82.25 400 MET B C 1
ATOM 7255 O O . MET B 1 400 ? 36.469 121.125 35.406 1 82.25 400 MET B O 1
ATOM 7259 N N . LYS B 1 401 ? 34.781 119.688 35.844 1 75.81 401 LYS B N 1
ATOM 7260 C CA . LYS B 1 401 ? 33.906 120.812 36.281 1 75.81 401 LYS B CA 1
ATOM 7261 C C . LYS B 1 401 ? 34.312 121.375 37.625 1 75.81 401 LYS B C 1
ATOM 7263 O O . LYS B 1 401 ? 34.312 122.562 37.812 1 75.81 401 LYS B O 1
ATOM 7268 N N . GLU B 1 402 ? 34.812 120.5 38.531 1 75 402 GLU B N 1
ATOM 7269 C CA . GLU B 1 402 ? 35.312 121 39.812 1 75 402 GLU B CA 1
ATOM 7270 C C . GLU B 1 402 ? 36.625 121.75 39.625 1 75 402 GLU B C 1
ATOM 7272 O O . GLU B 1 402 ? 36.844 122.75 40.25 1 75 402 GLU B O 1
ATOM 7277 N N . GLU B 1 403 ? 37.469 121.375 38.656 1 75.75 403 GLU B N 1
ATOM 7278 C CA . GLU B 1 403 ? 38.688 122.125 38.375 1 75.75 403 GLU B CA 1
ATOM 7279 C C . GLU B 1 403 ? 38.375 123.375 37.625 1 75.75 403 GLU B C 1
ATOM 7281 O O . GLU B 1 403 ? 39.031 124.438 37.906 1 75.75 403 GLU B O 1
ATOM 7286 N N . ALA B 1 404 ? 37.375 123.5 36.812 1 74.94 404 ALA B N 1
ATOM 7287 C CA . ALA B 1 404 ? 36.938 124.688 36.156 1 74.94 404 ALA B CA 1
ATOM 7288 C C . ALA B 1 404 ? 36.25 125.625 37.125 1 74.94 404 ALA B C 1
ATOM 7290 O O . ALA B 1 404 ? 36.5 126.875 37.094 1 74.94 404 ALA B O 1
ATOM 7291 N N . GLU B 1 405 ? 35.5 125.188 38.125 1 73.44 405 GLU B N 1
ATOM 7292 C CA . GLU B 1 405 ? 34.875 126 39.156 1 73.44 405 GLU B CA 1
ATOM 7293 C C . GLU B 1 405 ? 35.938 126.5 40.156 1 73.44 405 GLU B C 1
ATOM 7295 O O . GLU B 1 405 ? 35.875 127.625 40.594 1 73.44 405 GLU B O 1
ATOM 7300 N N . SER B 1 406 ? 36.938 125.688 40.5 1 73.19 406 SER B N 1
ATOM 7301 C CA . SER B 1 406 ? 38 126.125 41.375 1 73.19 406 SER B CA 1
ATOM 7302 C C . SER B 1 406 ? 38.906 127.188 40.656 1 73.19 406 SER B C 1
ATOM 7304 O O . SER B 1 406 ? 39.344 128.125 41.281 1 73.19 406 SER B O 1
ATOM 7306 N N . SER B 1 407 ? 39.156 127.125 39.344 1 71.19 407 SER B N 1
ATOM 7307 C CA . SER B 1 407 ? 39.906 128.125 38.594 1 71.19 407 SER B CA 1
ATOM 7308 C C . SER B 1 407 ? 39.094 129.375 38.406 1 71.19 407 SER B C 1
ATOM 7310 O O . SER B 1 407 ? 39.625 130.5 38.531 1 71.19 407 SER B O 1
ATOM 7312 N N . LEU B 1 408 ? 37.781 129.375 38.219 1 68.25 408 LEU B N 1
ATOM 7313 C CA . LEU B 1 408 ? 36.938 130.625 38.188 1 68.25 408 LEU B CA 1
ATOM 7314 C C . LEU B 1 408 ? 36.812 131.25 39.562 1 68.25 408 LEU B C 1
ATOM 7316 O O . LEU B 1 408 ? 36.812 132.5 39.688 1 68.25 408 LEU B O 1
ATOM 7320 N N . PHE B 1 409 ? 36.625 130.375 40.625 1 69.12 409 PHE B N 1
ATOM 7321 C CA . PHE B 1 409 ? 36.625 131 41.969 1 69.12 409 PHE B CA 1
ATOM 7322 C C . PHE B 1 409 ? 38 131.625 42.281 1 69.12 409 PHE B C 1
ATOM 7324 O O . PHE B 1 409 ? 38.062 132.625 42.875 1 69.12 409 PHE B O 1
ATOM 7331 N N . ALA B 1 410 ? 39.094 131 41.875 1 65.31 410 ALA B N 1
ATOM 7332 C CA . ALA B 1 410 ? 40.406 131.625 42.062 1 65.31 410 ALA B CA 1
ATOM 7333 C C . ALA B 1 410 ? 40.531 132.875 41.219 1 65.31 410 ALA B C 1
ATOM 7335 O O . ALA B 1 410 ? 41.031 133.875 41.688 1 65.31 410 ALA B O 1
ATOM 7336 N N . LYS B 1 411 ? 39.969 133 39.969 1 63.19 411 LYS B N 1
ATOM 7337 C CA . LYS B 1 411 ? 39.938 134.25 39.188 1 63.19 411 LYS B CA 1
ATOM 7338 C C . LYS B 1 411 ? 38.938 135.25 39.781 1 63.19 411 LYS B C 1
ATOM 7340 O O . LYS B 1 411 ? 39.219 136.5 39.812 1 63.19 411 LYS B O 1
ATOM 7345 N N . ALA B 1 412 ? 37.812 134.75 40.281 1 60.41 412 ALA B N 1
ATOM 7346 C CA . ALA B 1 412 ? 36.875 135.75 40.938 1 60.41 412 ALA B CA 1
ATOM 7347 C C . ALA B 1 412 ? 37.438 136.125 42.25 1 60.41 412 ALA B C 1
ATOM 7349 O O . ALA B 1 412 ? 37.281 137.375 42.625 1 60.41 412 ALA B O 1
ATOM 7350 N N . GLN B 1 413 ? 38.094 135.25 43.031 1 59.34 413 GLN B N 1
ATOM 7351 C CA . GLN B 1 413 ? 38.781 135.75 44.219 1 59.34 413 GLN B CA 1
ATOM 7352 C C . GLN B 1 413 ? 39.906 136.625 43.875 1 59.34 413 GLN B C 1
ATOM 7354 O O . GLN B 1 413 ? 40.156 137.625 44.625 1 59.34 413 GLN B O 1
ATOM 7359 N N . ASN B 1 414 ? 40.594 136.5 42.844 1 59.25 414 ASN B N 1
ATOM 7360 C CA . ASN B 1 414 ? 41.562 137.375 42.406 1 59.25 414 ASN B CA 1
ATOM 7361 C C . ASN B 1 414 ? 40.906 138.75 41.969 1 59.25 414 ASN B C 1
ATOM 7363 O O . ASN B 1 414 ? 41.438 139.875 42.219 1 59.25 414 ASN B O 1
ATOM 7367 N N . LEU B 1 415 ? 39.781 138.75 41.219 1 54.5 415 LEU B N 1
ATOM 7368 C CA . LEU B 1 415 ? 39.062 140 40.906 1 54.5 415 LEU B CA 1
ATOM 7369 C C . LEU B 1 415 ? 38.438 140.625 42.156 1 54.5 415 LEU B C 1
ATOM 7371 O O . LEU B 1 415 ? 38.438 141.875 42.344 1 54.5 415 LEU B O 1
ATOM 7375 N N . THR B 1 416 ? 37.656 139.75 42.938 1 49.69 416 THR B N 1
ATOM 7376 C CA . THR B 1 416 ? 37.125 140.25 44.188 1 49.69 416 THR B CA 1
ATOM 7377 C C . THR B 1 416 ? 38.25 140.75 45.125 1 49.69 416 THR B C 1
ATOM 7379 O O . THR B 1 416 ? 38.094 141.625 45.969 1 49.69 416 THR B O 1
ATOM 7382 N N . ASN B 1 417 ? 39.375 140 45.188 1 48.19 417 ASN B N 1
ATOM 7383 C CA . ASN B 1 417 ? 40.469 140.5 46.031 1 48.19 417 ASN B CA 1
ATOM 7384 C C . ASN B 1 417 ? 40.906 141.875 45.594 1 48.19 417 ASN B C 1
ATOM 7386 O O . ASN B 1 417 ? 41.469 142.625 46.375 1 48.19 417 ASN B O 1
ATOM 7390 N N . ILE B 1 418 ? 40.906 142.25 44.125 1 48.66 418 ILE B N 1
ATOM 7391 C CA . ILE B 1 418 ? 41.188 143.625 43.75 1 48.66 418 ILE B CA 1
ATOM 7392 C C . ILE B 1 418 ? 40.062 144.625 44.281 1 48.66 418 ILE B C 1
ATOM 7394 O O . ILE B 1 418 ? 40.344 145.75 44.719 1 48.66 418 ILE B O 1
ATOM 7398 N N . LEU B 1 419 ? 38.781 144.375 43.906 1 40.06 419 LEU B N 1
ATOM 7399 C CA . LEU B 1 419 ? 37.812 145.375 44.406 1 40.06 419 LEU B CA 1
ATOM 7400 C C . LEU B 1 419 ? 37.75 145.375 45.938 1 40.06 419 LEU B C 1
ATOM 7402 O O . LEU B 1 419 ? 37.562 146.375 46.562 1 40.06 419 LEU B O 1
ATOM 7406 N N . ASP B 1 420 ? 37.562 144.25 46.5 1 35.84 420 ASP B N 1
ATOM 7407 C CA . ASP B 1 420 ? 37.375 144.25 47.938 1 35.84 420 ASP B CA 1
ATOM 7408 C C . ASP B 1 420 ? 38.656 144.625 48.656 1 35.84 420 ASP B C 1
ATOM 7410 O O . ASP B 1 420 ? 38.812 144.5 49.875 1 35.84 420 ASP B O 1
ATOM 7414 N N . GLY B 1 421 ? 39.719 145.375 48 1 33.47 421 GLY B N 1
ATOM 7415 C CA . GLY B 1 421 ? 40.625 146 48.969 1 33.47 421 GLY B CA 1
ATOM 7416 C C . GLY B 1 421 ? 39.906 146.75 50.062 1 33.47 421 GLY B C 1
ATOM 7417 O O . GLY B 1 421 ? 40.531 147.25 50.969 1 33.47 421 GLY B O 1
ATOM 7418 N N . GLN B 1 422 ? 39.062 147.75 49.594 1 29.92 422 GLN B N 1
ATOM 7419 C CA . GLN B 1 422 ? 38.906 148.75 50.562 1 29.92 422 GLN B CA 1
ATOM 7420 C C . GLN B 1 422 ? 38.438 148.25 51.906 1 29.92 422 GLN B C 1
ATOM 7422 O O . GLN B 1 422 ? 38.594 148.875 52.938 1 29.92 422 GLN B O 1
ATOM 7427 N N . GLN B 1 423 ? 37.188 147.875 51.875 1 25.27 423 GLN B N 1
ATOM 7428 C CA . GLN B 1 423 ? 36.594 148.125 53.188 1 25.27 423 GLN B CA 1
ATOM 7429 C C . GLN B 1 423 ? 37.344 147.375 54.312 1 25.27 423 GLN B C 1
ATOM 7431 O O . GLN B 1 423 ? 38.156 146.5 54.031 1 25.27 423 GLN B O 1
ATOM 7436 N N . GLU B 1 424 ? 36.469 147.125 55.312 1 24.12 424 GLU B N 1
ATOM 7437 C CA . GLU B 1 424 ? 36.438 147 56.75 1 24.12 424 GLU B CA 1
ATOM 7438 C C . GLU B 1 424 ? 37.344 145.75 57.156 1 24.12 424 GLU B C 1
ATOM 7440 O O . GLU B 1 424 ? 37.625 144.875 56.312 1 24.12 424 GLU B O 1
ATOM 7445 N N . HIS B 1 425 ? 37.688 145.75 58.5 1 23.05 425 HIS B N 1
ATOM 7446 C CA . HIS B 1 425 ? 38.438 145.625 59.75 1 23.05 425 HIS B CA 1
ATOM 7447 C C . HIS B 1 425 ? 38.594 144.125 60.125 1 23.05 425 HIS B C 1
ATOM 7449 O O . HIS B 1 425 ? 37.844 143.25 59.625 1 23.05 425 HIS B O 1
ATOM 7455 N N . LEU B 1 426 ? 38.969 143.875 61.594 1 18.66 426 LEU B N 1
ATOM 7456 C CA . LEU B 1 426 ? 40 143.25 62.344 1 18.66 426 LEU B CA 1
ATOM 7457 C C . LEU B 1 426 ? 39.625 141.75 62.656 1 18.66 426 LEU B C 1
ATOM 7459 O O . LEU B 1 426 ? 40.5 141 63.062 1 18.66 426 LEU B O 1
ATOM 7463 N N . ASP B 1 427 ? 38.406 141.5 62.969 1 19.72 427 ASP B N 1
ATOM 7464 C CA . ASP B 1 427 ? 38.281 140.625 64.125 1 19.72 427 ASP B CA 1
ATOM 7465 C C . ASP B 1 427 ? 39.031 139.25 63.875 1 19.72 427 ASP B C 1
ATOM 7467 O O . ASP B 1 427 ? 38.906 138.625 62.812 1 19.72 427 ASP B O 1
ATOM 7471 N N . CYS B 1 428 ? 39.875 138.75 64.75 1 18.94 428 CYS B N 1
ATOM 7472 C CA . CYS B 1 428 ? 41.062 137.875 64.938 1 18.94 428 CYS B CA 1
ATOM 7473 C C . CYS B 1 428 ? 40.75 136.375 64.625 1 18.94 428 CYS B C 1
ATOM 7475 O O . CYS B 1 428 ? 39.594 136.125 64.312 1 18.94 428 CYS B O 1
ATOM 7477 N N . HIS B 1 429 ? 41.406 135.25 65.5 1 17.16 429 HIS B N 1
ATOM 7478 C CA . HIS B 1 429 ? 42.344 134.125 65.75 1 17.16 429 HIS B CA 1
ATOM 7479 C C . HIS B 1 429 ? 41.594 132.875 65.938 1 17.16 429 HIS B C 1
ATOM 7481 O O . HIS B 1 429 ? 42.188 131.75 65.812 1 17.16 429 HIS B O 1
ATOM 7487 N N . VAL B 1 430 ? 40.5 132.625 66.562 1 19.61 430 VAL B N 1
ATOM 7488 C CA . VAL B 1 430 ? 40.625 131.5 67.562 1 19.61 430 VAL B CA 1
ATOM 7489 C C . VAL B 1 430 ? 40.812 130.125 66.812 1 19.61 430 VAL B C 1
ATOM 7491 O O . VAL B 1 430 ? 40.156 129.875 65.812 1 19.61 430 VAL B O 1
ATOM 7494 N N . PRO B 1 431 ? 41.781 129.125 67.25 1 17.67 431 PRO B N 1
ATOM 7495 C CA . PRO B 1 431 ? 42.594 127.938 67 1 17.67 431 PRO B CA 1
ATOM 7496 C C . PRO B 1 431 ? 41.812 126.625 67.062 1 17.67 431 PRO B C 1
ATOM 7498 O O . PRO B 1 431 ? 42.031 125.688 66.312 1 17.67 431 PRO B O 1
ATOM 7501 N N . THR B 1 432 ? 40.812 126.375 67.938 1 18.81 432 THR B N 1
ATOM 7502 C CA . THR B 1 432 ? 41 125.188 68.812 1 18.81 432 THR B CA 1
ATOM 7503 C C . THR B 1 432 ? 40.906 123.938 67.938 1 18.81 432 THR B C 1
ATOM 7505 O O . THR B 1 432 ? 40.281 123.875 66.875 1 18.81 432 THR B O 1
ATOM 7508 N N . SER B 1 433 ? 41.5 122.625 68.5 1 16.78 433 SER B N 1
ATOM 7509 C CA . SER B 1 433 ? 42.219 121.375 68.438 1 16.78 433 SER B CA 1
ATOM 7510 C C . SER B 1 433 ? 41.281 120.188 68.188 1 16.78 433 SER B C 1
ATOM 7512 O O . SER B 1 433 ? 40.062 120.312 68.5 1 16.78 433 SER B O 1
ATOM 7514 N N . SER B 1 434 ? 41.719 119.188 67.5 1 18.72 434 SER B N 1
ATOM 7515 C CA . SER B 1 434 ? 41.594 117.812 67 1 18.72 434 SER B CA 1
ATOM 7516 C C . SER B 1 434 ? 41.656 116.812 68.125 1 18.72 434 SER B C 1
ATOM 7518 O O . SER B 1 434 ? 41.906 115.625 67.875 1 18.72 434 SER B O 1
ATOM 7520 N N . THR B 1 435 ? 41.219 116.75 69.188 1 16.39 435 THR B N 1
ATOM 7521 C CA . THR B 1 435 ? 41.531 115.562 70 1 16.39 435 THR B CA 1
ATOM 7522 C C . THR B 1 435 ? 41.125 114.312 69.25 1 16.39 435 THR B C 1
ATOM 7524 O O . THR B 1 435 ? 40.25 114.312 68.438 1 16.39 435 THR B O 1
ATOM 7527 N N . ARG B 1 436 ? 41.688 112.75 69.75 1 17.48 436 ARG B N 1
ATOM 7528 C CA . ARG B 1 436 ? 42.469 111.562 69.625 1 17.48 436 ARG B CA 1
ATOM 7529 C C . ARG B 1 436 ? 41.531 110.312 69.5 1 17.48 436 ARG B C 1
ATOM 7531 O O . ARG B 1 436 ? 41.719 109.5 68.625 1 17.48 436 ARG B O 1
ATOM 7538 N N . ASP B 1 437 ? 41 109.5 70.625 1 16.84 437 ASP B N 1
ATOM 7539 C CA . ASP B 1 437 ? 41.344 108.25 71.312 1 16.84 437 ASP B CA 1
ATOM 7540 C C . ASP B 1 437 ? 40.719 107.062 70.625 1 16.84 437 ASP B C 1
ATOM 7542 O O . ASP B 1 437 ? 39.75 107.25 69.812 1 16.84 437 ASP B O 1
ATOM 7546 N N . LEU B 1 438 ? 40.781 105.375 71.25 1 16.52 438 LEU B N 1
ATOM 7547 C CA . LEU B 1 438 ? 41.406 104.062 71.375 1 16.52 438 LEU B CA 1
ATOM 7548 C C . LEU B 1 438 ? 40.406 103 71.062 1 16.52 438 LEU B C 1
ATOM 7550 O O . LEU B 1 438 ? 40.688 102.125 70.25 1 16.52 438 LEU B O 1
ATOM 7554 N N . ALA B 1 439 ? 39.688 101.938 72.062 1 16.14 439 ALA B N 1
ATOM 7555 C CA . ALA B 1 439 ? 39.969 100.688 72.812 1 16.14 439 ALA B CA 1
ATOM 7556 C C . ALA B 1 439 ? 39.219 99.5 72.188 1 16.14 439 ALA B C 1
ATOM 7558 O O . ALA B 1 439 ? 39.812 98.5 71.812 1 16.14 439 ALA B O 1
ATOM 7559 N N . PHE B 1 440 ? 38.406 98.5 72.938 1 16.14 440 PHE B N 1
ATOM 7560 C CA . PHE B 1 440 ? 38.531 97.188 73.5 1 16.14 440 PHE B CA 1
ATOM 7561 C C . PHE B 1 440 ? 37.875 96.125 72.562 1 16.14 440 PHE B C 1
ATOM 7563 O O . PHE B 1 440 ? 37.094 96.5 71.688 1 16.14 440 PHE B O 1
ATOM 7570 N N . GLU B 1 441 ? 37.5 94.5 73.062 1 15.59 441 GLU B N 1
ATOM 7571 C CA . GLU B 1 441 ? 37.969 93.188 73.438 1 15.59 441 GLU B CA 1
ATOM 7572 C C . GLU B 1 441 ? 37.062 92.062 72.812 1 15.59 441 GLU B C 1
ATOM 7574 O O . GLU B 1 441 ? 37.531 91.125 72.25 1 15.59 441 GLU B O 1
ATOM 7579 N N . TYR B 1 442 ? 35.75 91.688 73.312 1 17.22 442 TYR B N 1
ATOM 7580 C CA . TYR B 1 442 ? 35.469 90.375 73.938 1 17.22 442 TYR B CA 1
ATOM 7581 C C . TYR B 1 442 ? 35.188 89.312 72.875 1 17.22 442 TYR B C 1
ATOM 7583 O O . TYR B 1 442 ? 34.625 89.625 71.812 1 17.22 442 TYR B O 1
ATOM 7591 N N . ARG B 1 443 ? 35.625 87.812 73.062 1 16.2 443 ARG B N 1
ATOM 7592 C CA . ARG B 1 443 ? 36.219 86.5 72.875 1 16.2 443 ARG B CA 1
ATOM 7593 C C . ARG B 1 443 ? 35.156 85.438 72.438 1 16.2 443 ARG B C 1
ATOM 7595 O O . ARG B 1 443 ? 35.312 84.75 71.5 1 16.2 443 ARG B O 1
ATOM 7602 N N . ARG B 1 444 ? 34.469 84.562 73.438 1 15.65 444 ARG B N 1
ATOM 7603 C CA . ARG B 1 444 ? 34.812 83.188 73.812 1 15.65 444 ARG B CA 1
ATOM 7604 C C . ARG B 1 444 ? 34.062 82.188 72.938 1 15.65 444 ARG B C 1
ATOM 7606 O O . ARG B 1 444 ? 33.438 82.562 71.938 1 15.65 444 ARG B O 1
ATOM 7613 N N . GLY B 1 445 ? 33.375 80.938 73.562 1 15.67 445 GLY B N 1
ATOM 7614 C CA . GLY B 1 445 ? 33.688 79.562 73.812 1 15.67 445 GLY B CA 1
ATOM 7615 C C . GLY B 1 445 ? 33 78.625 72.875 1 15.67 445 GLY B C 1
ATOM 7616 O O . GLY B 1 445 ? 32.406 79.062 71.875 1 15.67 445 GLY B O 1
ATOM 7617 N N . GLY B 1 446 ? 32.125 77.562 73.438 1 15.7 446 GLY B N 1
ATOM 7618 C CA . GLY B 1 446 ? 32.281 76.125 73.75 1 15.7 446 GLY B CA 1
ATOM 7619 C C . GLY B 1 446 ? 31.672 75.25 72.688 1 15.7 446 GLY B C 1
ATOM 7620 O O . GLY B 1 446 ? 31.016 75.75 71.75 1 15.7 446 GLY B O 1
ATOM 7621 N N . ASP B 1 447 ? 30.844 74.125 73.125 1 15.8 447 ASP B N 1
ATOM 7622 C CA . ASP B 1 447 ? 31.078 72.688 73.25 1 15.8 447 ASP B CA 1
ATOM 7623 C C . ASP B 1 447 ? 30.484 71.938 72.062 1 15.8 447 ASP B C 1
ATOM 7625 O O . ASP B 1 447 ? 29.703 72.438 71.25 1 15.8 447 ASP B O 1
ATOM 7629 N N . GLY B 1 448 ? 29.969 70.5 72.375 1 15.77 448 GLY B N 1
ATOM 7630 C CA . GLY B 1 448 ? 30.375 69.062 72.312 1 15.77 448 GLY B CA 1
ATOM 7631 C C . GLY B 1 448 ? 29.641 68.312 71.25 1 15.77 448 GLY B C 1
ATOM 7632 O O . GLY B 1 448 ? 30.109 68.125 70.125 1 15.77 448 GLY B O 1
ATOM 7633 N N . ASN B 1 449 ? 28.625 67.25 71.688 1 15.83 449 ASN B N 1
ATOM 7634 C CA . ASN B 1 449 ? 28.781 65.812 71.688 1 15.83 449 ASN B CA 1
ATOM 7635 C C . ASN B 1 449 ? 28.219 65.188 70.375 1 15.83 449 ASN B C 1
ATOM 7637 O O . ASN B 1 449 ? 27.453 65.812 69.688 1 15.83 449 ASN B O 1
ATOM 7641 N N . ALA B 1 450 ? 27.969 63.656 70.438 1 15.94 450 ALA B N 1
ATOM 7642 C CA . ALA B 1 450 ? 28.516 62.344 70 1 15.94 450 ALA B CA 1
ATOM 7643 C C . ALA B 1 450 ? 27.562 61.625 69.062 1 15.94 450 ALA B C 1
ATOM 7645 O O . ALA B 1 450 ? 27.969 61.156 68 1 15.94 450 ALA B O 1
ATOM 7646 N N . TYR B 1 451 ? 26.281 61.062 69.438 1 16.78 451 TYR B N 1
ATOM 7647 C CA . TYR B 1 451 ? 26.172 59.594 69.5 1 16.78 451 TYR B CA 1
ATOM 7648 C C . TYR B 1 451 ? 25.781 59.062 68.125 1 16.78 451 TYR B C 1
ATOM 7650 O O . TYR B 1 451 ? 25.203 59.75 67.312 1 16.78 451 TYR B O 1
ATOM 7658 N N . GLY B 1 452 ? 25.938 57.625 67.812 1 16.19 452 GLY B N 1
ATOM 7659 C CA . GLY B 1 452 ? 26.406 56.5 67 1 16.19 452 GLY B CA 1
ATOM 7660 C C . GLY B 1 452 ? 25.297 55.844 66.25 1 16.19 452 GLY B C 1
ATOM 7661 O O . GLY B 1 452 ? 25.469 55.469 65.062 1 16.19 452 GLY B O 1
ATOM 7662 N N . ALA B 1 453 ? 24.094 55.406 66.812 1 17.11 453 ALA B N 1
ATOM 7663 C CA . ALA B 1 453 ? 23.875 53.969 66.812 1 17.11 453 ALA B CA 1
ATOM 7664 C C . ALA B 1 453 ? 23.438 53.469 65.438 1 17.11 453 ALA B C 1
ATOM 7666 O O . ALA B 1 453 ? 22.953 54.281 64.625 1 17.11 453 ALA B O 1
ATOM 7667 N N . ASN B 1 454 ? 23.094 52.094 65.312 1 16.25 454 ASN B N 1
ATOM 7668 C CA . ASN B 1 454 ? 23.484 50.875 64.625 1 16.25 454 ASN B CA 1
ATOM 7669 C C . ASN B 1 454 ? 22.516 50.5 63.5 1 16.25 454 ASN B C 1
ATOM 7671 O O . ASN B 1 454 ? 22.922 50.344 62.344 1 16.25 454 ASN B O 1
ATOM 7675 N N . GLU B 1 455 ? 21.484 49.531 63.75 1 17.03 455 GLU B N 1
ATOM 7676 C CA . GLU B 1 455 ? 21.594 48.156 63.281 1 17.03 455 GLU B CA 1
ATOM 7677 C C . GLU B 1 455 ? 20.859 47.938 61.969 1 17.03 455 GLU B C 1
ATOM 7679 O O . GLU B 1 455 ? 20.125 48.844 61.5 1 17.03 455 GLU B O 1
ATOM 7684 N N . ASN B 1 456 ? 20.078 46.75 61.781 1 16.92 456 ASN B N 1
ATOM 7685 C CA . ASN B 1 456 ? 20.297 45.531 61.031 1 16.92 456 ASN B CA 1
ATOM 7686 C C . ASN B 1 456 ? 19.312 45.406 59.875 1 16.92 456 ASN B C 1
ATOM 7688 O O . ASN B 1 456 ? 19.703 45.156 58.719 1 16.92 456 ASN B O 1
ATOM 7692 N N . TYR B 1 457 ? 17.953 45.031 60.062 1 17.84 457 TYR B N 1
ATOM 7693 C CA . TYR B 1 457 ? 17.516 43.688 59.688 1 17.84 457 TYR B CA 1
ATOM 7694 C C . TYR B 1 457 ? 17.062 43.656 58.219 1 17.84 457 TYR B C 1
ATOM 7696 O O . TYR B 1 457 ? 16.812 44.688 57.625 1 17.84 457 TYR B O 1
ATOM 7704 N N . GLU B 1 458 ? 15.969 42.719 57.906 1 18.72 458 GLU B N 1
ATOM 7705 C CA . GLU B 1 458 ? 15.82 41.5 57.094 1 18.72 458 GLU B CA 1
ATOM 7706 C C . GLU B 1 458 ? 15.109 41.781 55.781 1 18.72 458 GLU B C 1
ATOM 7708 O O . GLU B 1 458 ? 14.383 42.75 55.656 1 18.72 458 GLU B O 1
ATOM 7713 N N . GLN B 1 459 ? 15.195 40.812 54.75 1 19.73 459 GLN B N 1
ATOM 7714 C CA . GLN B 1 459 ? 15.312 40.594 53.312 1 19.73 459 GLN B CA 1
ATOM 7715 C C . GLN B 1 459 ? 13.945 40.344 52.688 1 19.73 459 GLN B C 1
ATOM 7717 O O . GLN B 1 459 ? 13.828 40.312 51.469 1 19.73 459 GLN B O 1
ATOM 7722 N N . PHE B 1 460 ? 12.82 40.312 53.344 1 20.55 460 PHE B N 1
ATOM 7723 C CA . PHE B 1 460 ? 11.953 39.281 52.781 1 20.55 460 PHE B CA 1
ATOM 7724 C C . PHE B 1 460 ? 11.438 39.656 51.406 1 20.55 460 PHE B C 1
ATOM 7726 O O . PHE B 1 460 ? 11.117 40.812 51.156 1 20.55 460 PHE B O 1
ATOM 7733 N N . TYR B 1 461 ? 11.438 38.688 50.406 1 19.06 461 TYR B N 1
ATOM 7734 C CA . TYR B 1 461 ? 11.477 38.5 48.938 1 19.06 461 TYR B CA 1
ATOM 7735 C C . TYR B 1 461 ? 10.086 38.625 48.344 1 19.06 461 TYR B C 1
ATOM 7737 O O . TYR B 1 461 ? 9.906 39.281 47.312 1 19.06 461 TYR B O 1
ATOM 7745 N N . TRP B 1 462 ? 9.016 37.969 48.844 1 21.16 462 TRP B N 1
ATOM 7746 C CA . TRP B 1 462 ? 8.383 37.062 47.906 1 21.16 462 TRP B CA 1
ATOM 7747 C C . TRP B 1 462 ? 7.48 37.812 46.938 1 21.16 462 TRP B C 1
ATOM 7749 O O . TRP B 1 462 ? 6.93 38.875 47.281 1 21.16 462 TRP B O 1
ATOM 7759 N N . LYS B 1 463 ? 7.281 37.312 45.688 1 18.95 463 LYS B N 1
ATOM 7760 C CA . LYS B 1 463 ? 7.055 37.594 44.281 1 18.95 463 LYS B CA 1
ATOM 7761 C C . LYS B 1 463 ? 5.586 37.875 44 1 18.95 463 LYS B C 1
ATOM 7763 O O . LYS B 1 463 ? 5.254 38.938 43.438 1 18.95 463 LYS B O 1
ATOM 7768 N N . SER B 1 464 ? 4.723 36.938 43.594 1 19.94 464 SER B N 1
ATOM 7769 C CA . SER B 1 464 ? 4.305 36.812 42.188 1 19.94 464 SER B CA 1
ATOM 7770 C C . SER B 1 464 ? 2.84 37.188 42 1 19.94 464 SER B C 1
ATOM 7772 O O . SER B 1 464 ? 2.281 37.062 40.906 1 19.94 464 SER B O 1
ATOM 7774 N N . SER B 1 465 ? 2.16 37.875 42.906 1 19.72 465 SER B N 1
ATOM 7775 C CA . SER B 1 465 ? 0.727 37.625 42.812 1 19.72 465 SER B CA 1
ATOM 7776 C C . SER B 1 465 ? 0.155 38.094 41.5 1 19.72 465 SER B C 1
ATOM 7778 O O . SER B 1 465 ? 0.486 39.219 41.031 1 19.72 465 SER B O 1
ATOM 7780 N N . ASN B 1 466 ? -0.522 37.25 40.656 1 20.38 466 ASN B N 1
ATOM 7781 C CA . ASN B 1 466 ? -1.051 37.125 39.312 1 20.38 466 ASN B CA 1
ATOM 7782 C C . ASN B 1 466 ? -2.346 37.906 39.125 1 20.38 466 ASN B C 1
ATOM 7784 O O . ASN B 1 466 ? -3.078 37.688 38.156 1 20.38 466 ASN B O 1
ATOM 7788 N N . GLN B 1 467 ? -2.646 38.938 39.875 1 19.39 467 GLN B N 1
ATOM 7789 C CA . GLN B 1 467 ? -4.07 39.25 39.906 1 19.39 467 GLN B CA 1
ATOM 7790 C C . GLN B 1 467 ? -4.547 39.719 38.531 1 19.39 467 GLN B C 1
ATOM 7792 O O . GLN B 1 467 ? -3.873 40.5 37.844 1 19.39 467 GLN B O 1
ATOM 7797 N N . GLY B 1 468 ? -5.551 39.031 37.906 1 20.33 468 GLY B N 1
ATOM 7798 C CA . GLY B 1 468 ? -6.262 38.969 36.656 1 20.33 468 GLY B CA 1
ATOM 7799 C C . GLY B 1 468 ? -7.133 40.156 36.375 1 20.33 468 GLY B C 1
ATOM 7800 O O . GLY B 1 468 ? -8.156 40.344 37.031 1 20.33 468 GLY B O 1
ATOM 7801 N N . MET B 1 469 ? -6.688 41.438 36.438 1 19.81 469 MET B N 1
ATOM 7802 C CA . MET B 1 469 ? -7.633 42.562 36.375 1 19.81 469 MET B CA 1
ATOM 7803 C C . MET B 1 469 ? -8.398 42.531 35.062 1 19.81 469 MET B C 1
ATOM 7805 O O . MET B 1 469 ? -7.801 42.375 34 1 19.81 469 MET B O 1
ATOM 7809 N N . TRP B 1 470 ? -9.672 42.594 35.344 1 20.92 470 TRP B N 1
ATOM 7810 C CA . TRP B 1 470 ? -10.836 42.5 34.469 1 20.92 470 TRP B CA 1
ATOM 7811 C C . TRP B 1 470 ? -10.781 43.594 33.375 1 20.92 470 TRP B C 1
ATOM 7813 O O . TRP B 1 470 ? -9.945 44.5 33.469 1 20.92 470 TRP B O 1
ATOM 7823 N N . VAL B 1 471 ? -11.805 44.438 33.312 1 23.38 471 VAL B N 1
ATOM 7824 C CA . VAL B 1 471 ? -12.898 44.625 32.375 1 23.38 471 VAL B CA 1
ATOM 7825 C C . VAL B 1 471 ? -12.641 45.875 31.531 1 23.38 471 VAL B C 1
ATOM 7827 O O . VAL B 1 471 ? -12.211 46.906 32.031 1 23.38 471 VAL B O 1
ATOM 7830 N N . ARG B 1 472 ? -12.703 45.812 30.172 1 18.98 472 ARG B N 1
ATOM 7831 C CA . ARG B 1 472 ? -12.328 46.531 28.953 1 18.98 472 ARG B CA 1
ATOM 7832 C C . ARG B 1 472 ? -13.086 47.844 28.859 1 18.98 472 ARG B C 1
ATOM 7834 O O . ARG B 1 472 ? -12.484 48.906 28.703 1 18.98 472 ARG B O 1
ATOM 7841 N N . ASP B 1 473 ? -14.25 47.969 28.062 1 21.28 473 ASP B N 1
ATOM 7842 C CA . ASP B 1 473 ? -14.305 48.625 26.766 1 21.28 473 ASP B CA 1
ATOM 7843 C C . ASP B 1 473 ? -14.977 50 26.859 1 21.28 473 ASP B C 1
ATOM 7845 O O . ASP B 1 473 ? -16.141 50.094 27.266 1 21.28 473 ASP B O 1
ATOM 7849 N N . ASP B 1 474 ? -14.508 51.125 27.219 1 21.05 474 ASP B N 1
ATOM 7850 C CA . ASP B 1 474 ? -15.062 52.469 27.375 1 21.05 474 ASP B CA 1
ATOM 7851 C C . ASP B 1 474 ? -15.539 53.031 26.047 1 21.05 474 ASP B C 1
ATOM 7853 O O . ASP B 1 474 ? -14.727 53.438 25.219 1 21.05 474 ASP B O 1
ATOM 7857 N N . SER B 1 475 ? -16.609 52.625 25.359 1 22.69 475 SER B N 1
ATOM 7858 C CA . SER B 1 475 ? -17.047 53.188 24.094 1 22.69 475 SER B CA 1
ATOM 7859 C C . SER B 1 475 ? -17.484 54.656 24.25 1 22.69 475 SER B C 1
ATOM 7861 O O . SER B 1 475 ? -18.359 54.969 25.047 1 22.69 475 SER B O 1
ATOM 7863 N N . SER B 1 476 ? -16.688 55.656 24.078 1 22.28 476 SER B N 1
ATOM 7864 C CA . SER B 1 476 ? -16.844 57.125 24.078 1 22.28 476 SER B CA 1
ATOM 7865 C C . SER B 1 476 ? -17.906 57.562 23.062 1 22.28 476 SER B C 1
ATOM 7867 O O . SER B 1 476 ? -17.812 57.188 21.891 1 22.28 476 SER B O 1
ATOM 7869 N N . HIS B 1 477 ? -19.203 57.812 23.422 1 23.95 477 HIS B N 1
ATOM 7870 C CA . HIS B 1 477 ? -20.391 58.344 22.781 1 23.95 477 HIS B CA 1
ATOM 7871 C C . HIS B 1 477 ? -20.109 59.719 22.172 1 23.95 477 HIS B C 1
ATOM 7873 O O . HIS B 1 477 ? -19.516 60.562 22.812 1 23.95 477 HIS B O 1
ATOM 7879 N N . TYR B 1 478 ? -20.078 59.906 20.812 1 24.05 478 TYR B N 1
ATOM 7880 C CA . TYR B 1 478 ? -19.906 61 19.859 1 24.05 478 TYR B CA 1
ATOM 7881 C C . TYR B 1 478 ? -21.031 62 20 1 24.05 478 TYR B C 1
ATOM 7883 O O . TYR B 1 478 ? -22.219 61.656 19.844 1 24.05 478 TYR B O 1
ATOM 7891 N N . GLN B 1 479 ? -21.047 62.938 20.906 1 23.11 479 GLN B N 1
ATOM 7892 C CA . GLN B 1 479 ? -22.016 64 21.125 1 23.11 479 GLN B CA 1
ATOM 7893 C C . GLN B 1 479 ? -22.172 64.875 19.875 1 23.11 479 GLN B C 1
ATOM 7895 O O . GLN B 1 479 ? -21.203 65.5 19.391 1 23.11 479 GLN B O 1
ATOM 7900 N N . PHE B 1 480 ? -23.078 64.562 18.922 1 24.31 480 PHE B N 1
ATOM 7901 C CA . PHE B 1 480 ? -23.469 65.312 17.734 1 24.31 480 PHE B CA 1
ATOM 7902 C C . PHE B 1 480 ? -23.969 66.688 18.109 1 24.31 480 PHE B C 1
ATOM 7904 O O . PHE B 1 480 ? -24.812 66.812 18.984 1 24.31 480 PHE B O 1
ATOM 7911 N N . LYS B 1 481 ? -23.188 67.75 17.984 1 24.61 481 LYS B N 1
ATOM 7912 C CA . LYS B 1 481 ? -23.469 69.188 18.047 1 24.61 481 LYS B CA 1
ATOM 7913 C C . LYS B 1 481 ? -24.578 69.562 17.078 1 24.61 481 LYS B C 1
ATOM 7915 O O . LYS B 1 481 ? -24.438 69.438 15.859 1 24.61 481 LYS B O 1
ATOM 7920 N N . LYS B 1 482 ? -25.875 69.312 17.344 1 24.69 482 LYS B N 1
ATOM 7921 C CA . LYS B 1 482 ? -26.969 69.812 16.531 1 24.69 482 LYS B CA 1
ATOM 7922 C C . LYS B 1 482 ? -26.828 71.375 16.375 1 24.69 482 LYS B C 1
ATOM 7924 O O . LYS B 1 482 ? -26.359 72.062 17.281 1 24.69 482 LYS B O 1
ATOM 7929 N N . ARG B 1 483 ? -27.047 71.812 15.109 1 27.41 483 ARG B N 1
ATOM 7930 C CA . ARG B 1 483 ? -27.203 73.125 14.43 1 27.41 483 ARG B CA 1
ATOM 7931 C C . ARG B 1 483 ? -28.281 73.938 15.102 1 27.41 483 ARG B C 1
ATOM 7933 O O . ARG B 1 483 ? -29.266 73.438 15.625 1 27.41 483 ARG B O 1
ATOM 7940 N N . ARG B 1 484 ? -28.016 75.25 15.336 1 26.95 484 ARG B N 1
ATOM 7941 C CA . ARG B 1 484 ? -28.625 76.562 15.68 1 26.95 484 ARG B CA 1
ATOM 7942 C C . ARG B 1 484 ? -29.844 76.812 14.805 1 26.95 484 ARG B C 1
ATOM 7944 O O . ARG B 1 484 ? -29.719 76.938 13.586 1 26.95 484 ARG B O 1
ATOM 7951 N N . TYR B 1 485 ? -30.969 76.188 15.039 1 22.52 485 TYR B N 1
ATOM 7952 C CA . TYR B 1 485 ? -32.188 77 14.969 1 22.52 485 TYR B CA 1
ATOM 7953 C C . TYR B 1 485 ? -32.281 77.875 16.203 1 22.52 485 TYR B C 1
ATOM 7955 O O . TYR B 1 485 ? -31.953 77.438 17.312 1 22.52 485 TYR B O 1
#

Secondary structure (DSSP, 8-state):
-------------------------------------------------------GGGGSSHHHHHHHHHHHHHHHHHHHHHHHTS--SSPPPPP-SPPTT-GGGEEEEES--TT--HHHHHHHS-TTS-EEEEEEETTTTEEEEEESSHHHHHHHHHHHTT-EETTEE-EEEEPPPTTEEEEE---TT--HHHHHHHHTTTS-EEEEEEEE-TTS-EEEEEEEEESSHHHHHHHHHHHHHS-EE-SSS----EEEEPPP-B-SS---GGGS-TT-HHHHHHTTS--EEPPTTSHHHHHHHHHHHHHHHHHHHHHHHHHHHHHHHHHHHHHHHHHHHHHHHHHHHHHHHHHHHHHHHHHHHHHHHHHHHHHHHHHHHHHHHHHHHHHHHHHHHHHHHHHHHHHHHHHHHHHHHHHHHHHTTS---------------------------------------------------------------/-------------------------------------------------------GGGGSSHHHHHHHHHHHHHHHHHHHHHHHTS--SSPPPPP-SPPTT-GGGEEEEES--TT--HHHHHHHS-TT--EEEEEEETTTTEEEEEESSHHHHHHHHHHHTT-EETTEE-EEEEPPPTTEEEEE---TT--HHHHHHHHTTTS-EEEEEEEE-TTS-EEEEEEEEESSHHHHHHHHHHHHHS-EE-SSS----EEEEPPP-B-SS---GGGS-TT-HHHHHHTTS--EEPPTTSHHHHHHHHHHHHHHHHHHHHHHHHHHHHHHHHHHHHHHHHHHHHHHHHHHHHHHHHHHHHHHHHHHHHHHHHHHHHHHHHHHHHHHHHHHHHHHHHHHHHHHHHHHHHHHHHHHHHHHHHHHHHHTTSS--------------------------------------------------------------

Sequence (970 aa):
MSEQVENNSVDNNCNVESTNEDAKKNFNRKRFSGKKYKGKHFTERNDNDSKCKMDDSEQYGGFQNFSNKLTKIDRIEDKITSISTMPTVDLTPLDPSEKKFAGRNRLYIGNIGKEISEADLRGLFDSDMEVADIFVNNEKNFAFVKFDYYANAEKVQRSLDGTLLKGRNLRFKFAPSCGTVKIRNLGPYVTNELLNHAFSVFGEIERAVILVDNRGKSMGEGFVDFSKKSSANIAIQKCEEKCYFLGHSLKPVIVEPNTFVDQNIGLVDRNFSKKNVDFQKERSLGPRLSEEGTFDHDYGNRWKALFALYRQKEENLRADFRLDCAKLEAQMEFARYEHEIEVLREKLRVRELDKERQKREWEAMERQAEEEKMRTQTHMRHAQKEIQSKLMRNEEQMLMKEEAESSLFAKAQNLTNILDGQQEHLDCHVPTSSTRDLAFEYRRGGDGNAYGANENYEQFYWKSSNQGMWVRDDSSHYQFKKRRYMSEQVENNSVDNNCNVESTNEDAKKNFNRKRFSGKKYKGKHFTERNDNDSKCKMDDSEQYGGFQNFSNKLTKIDRIEDKITSISTMPTVDLTPLDPSEKKFAGRNRLYIGNIGKEISEADLRGLFDSDMEVADIFVNNEKNFAFVKFDYYANAEKVQRSLDGTLLKGRNLRFKFAPSCGTVKIRNLGPYVTNELLNHAFSVFGEIERAVILVDNRGKSMGEGFVDFSKKSSANIAIQKCEEKCYFLGHSLKPVIVEPNTFVDQNIGLVDRNFSKKNVDFQKERSLGPRLSEEGTFDHDYGNRWKALFALYRQKEENLRADFRLDCAKLEAQMEFARYEHEIEVLREKLRVRELDKERQKREWEAMERQAEEEKMRTQTHMRHAQKEIQSKLMRNEEQMLMKEEAESSLFAKAQNLTNILDGQQEHLDCHVPTSSTRDLAFEYRRGGDGNAYGANENYEQFYWKSSNQGMWVRDDSSHYQFKKRRY

pLDDT: mean 70.24, std 30.97, range [15.38, 97.31]

Nearest PDB structures (foldseek):
  7lru-assembly1_B-2  TM=9.261E-01  e=6.397E-29  Homo sapiens
  3sde-assembly1_A  TM=8.629E-01  e=4.391E-29  Homo sapiens
  5wpa-assembly1_A  TM=8.806E-01  e=1.383E-27  Homo sapiens
  5ifm-assembly5_J  TM=8.377E-01  e=1.057E-28  Homo sapiens
  3sde-assembly1_B  TM=8.759E-01  e=1.568E-27  Homo sapiens

Solvent-accessible surface area (backbone atoms only — not comparable to full-atom values): 57698 Å² total; per-residue (Å²): 131,95,73,96,80,82,92,78,90,80,87,74,83,77,78,71,75,72,82,69,82,69,83,74,78,77,77,76,75,78,77,77,77,71,78,76,71,80,71,76,77,70,79,70,74,76,70,74,69,79,61,79,74,67,76,64,79,55,60,85,54,45,70,60,49,51,52,49,46,52,48,48,53,50,50,38,53,53,49,36,59,65,44,26,79,37,57,54,74,80,65,72,80,70,76,66,68,80,59,67,57,41,62,72,18,24,35,33,37,36,53,42,52,68,81,63,49,73,67,59,56,58,65,73,48,63,86,88,56,56,74,45,77,72,42,78,39,46,88,80,16,33,34,37,40,26,22,38,42,57,62,58,41,50,51,47,37,50,70,47,43,62,38,74,52,98,88,29,55,28,39,54,41,76,38,76,45,71,13,35,32,31,38,34,60,44,60,80,82,65,25,23,50,54,51,40,61,59,52,42,62,53,34,62,65,70,44,48,30,25,32,17,40,89,86,65,45,59,69,28,34,32,40,38,29,28,71,39,46,66,32,35,52,50,46,35,50,50,39,68,76,35,40,35,22,63,33,58,54,76,47,39,44,42,60,40,79,52,80,62,69,41,68,78,78,38,38,53,64,83,79,50,62,83,79,39,62,69,53,46,52,34,25,54,31,18,31,39,69,44,48,88,89,39,71,62,29,55,48,20,48,50,51,52,50,51,50,52,48,49,53,48,52,50,53,49,51,54,51,50,48,55,50,51,51,52,50,51,52,50,49,49,53,50,49,49,50,49,49,51,50,50,52,52,50,49,53,50,49,54,51,48,52,50,50,50,50,52,49,50,53,49,53,49,50,52,48,51,51,50,49,50,52,49,51,50,51,51,50,49,51,52,50,49,50,52,51,49,50,48,50,51,51,50,50,50,50,48,51,50,48,51,52,51,48,52,53,48,48,53,51,41,48,58,51,41,64,65,60,60,67,68,82,81,95,66,94,83,88,89,89,93,87,98,93,98,101,95,99,92,95,91,94,87,94,84,94,78,95,74,87,88,80,90,78,90,75,86,76,80,85,80,84,86,74,90,73,85,76,84,75,74,83,72,89,84,80,90,68,94,80,80,92,80,133,136,89,66,91,74,80,77,79,80,77,85,84,74,83,77,79,78,76,82,70,83,67,82,69,81,77,79,77,78,78,76,76,78,76,75,75,73,80,70,78,75,70,78,71,74,75,70,74,68,77,61,78,74,67,76,64,81,57,60,83,54,46,71,59,50,52,55,50,46,52,47,48,53,50,48,37,53,53,50,36,59,64,45,27,78,37,57,54,76,82,66,72,81,71,74,67,68,78,59,68,57,42,62,72,19,24,36,33,37,35,53,42,53,69,83,63,48,72,68,57,56,58,65,73,48,61,86,88,56,56,75,46,77,73,42,78,39,48,88,78,17,32,32,35,40,26,21,40,42,57,62,57,40,50,51,47,36,51,71,47,41,62,38,75,52,98,89,29,56,29,39,54,41,75,37,75,44,73,14,34,33,32,37,33,58,45,60,78,80,64,26,24,49,53,50,41,61,58,51,42,61,55,34,62,66,70,44,49,29,26,34,17,40,89,86,66,46,61,69,29,35,31,41,38,29,29,72,38,47,66,33,34,51,49,47,36,50,51,39,67,76,35,38,36,24,64,32,58,55,77,47,39,43,42,61,40,77,51,78,60,68,40,66,78,78,38,38,53,64,83,79,50,63,83,80,39,63,69,52,46,52,34,23,54,32,18,31,38,70,44,49,90,88,38,72,63,29,55,51,20,48,51,50,53,49,52,51,52,50,49,52,50,52,50,51,49,50,53,50,51,47,54,50,52,50,50,50,50,52,51,49,48,53,50,49,51,52,50,48,52,50,49,53,50,50,49,52,51,48,54,51,49,52,50,49,50,50,52,49,50,53,49,53,50,52,53,47,51,51,50,50,49,51,50,51,51,50,51,49,51,51,49,50,49,50,51,51,49,51,49,50,50,51,51,50,52,51,49,51,49,48,50,52,51,50,54,52,47,49,52,50,45,48,53,51,47,55,61,65,61,57,68,70,88,88,77,86,87,75,92,78,91,87,76,91,91,97,94,89,95,87,99,84,89,88,88,93,89,94,84,94,82,90,85,89,82,88,88,78,88,76,89,79,76,84,75,81,78,77,83,85,83,86,80,80,81,82,83,81,78,81,77,82,88,124

InterPro domains:
  IPR000504 RNA recognition motif domain [PF00076] (107-171)
  IPR000504 RNA recognition motif domain [PF00076] (182-243)
  IPR000504 RNA recognition motif domain [PS50102] (105-177)
  IPR000504 RNA recognition motif domain [PS50102] (179-260)
  IPR000504 RNA recognition motif domain [SM00360] (106-173)
  IPR000504 RNA recognition motif domain [SM00360] (180-253)
  IPR012677 Nucleotide-binding alpha-beta plait domain superfamily [G3DSA:3.30.70.330] (92-178)
  IPR012677 Nucleotide-binding alpha-beta plait domain superfamily [G3DSA:3.30.70.330] (181-267)
  IPR012975 NOPS [PF08075] (252-304)
  IPR035979 RNA-binding domain superfamily [SSF54928] (105-240)

Foldseek 3Di:
DDDDDDDDDDPDDPPVPPCPPPPPPDPPPPPPDPPPPPPPPPPPPCPPPVPPPPPCPCVVVVVVVVVVVVVLLVQLVVVLVVCVVDDPPDFDDDDPDAAFQALQQKKKKAQAALPDDPVNVVVLADPVWDKDDWADDSVRGMIMITTGDNVRSLVCQVVQQQPDDPRTGMHMDGDDRLQKKKKAQADFPQAQRLQCVNLCSLAAWRGKHFDADPVGTGPRMIMIGHRDNNSSVSVQVVCVVDFDDSDPDSTGMHMGGDDDDDDRPPDDPVVDDPPDPVVCVVVVDDDDDDDPPDPCVVVVVVVVVVVVVVVVVVVVVVVVVVVVVVVVSVVVVVVVVVVVVVVVVVVVVVVVVVVVVVVVVVVVVVVVVVVVVVVVVVVVVVVVVVVVVVVVVVVVVVVVVVVVVVVVVVVVCVVVVVVPVPDDDDDDDDYYDDDYDDDDYYDDDDDDDDDDDDDDDDDDDDDDDDDDDPDPPPDDDDDPDDDDD/DDDDPDDPVDDDPDPPDDDPPPPPPPPDDPPPDPPPPPPPPPPPPPPCPVPPPPPCPCVVVVVVVVVVVVVLLVQLVVVLVVCVVDDPPDFDDDDPDAAFQALQQKKKKAQAALPDDPVNVVVLADPVWDKDDWADDSVRRMIMITTGDNVRSLVCQVVQQQPDDPRTGMHMDGDDRLQKKKKAQADFPQAQRLQCVNLCSLAAWRGKHFDADPVGTTPRMIMIGHRDNNSSVSVQVVCVVDFDDSDPDSTGMHMGGDDDDDDRPPDDPVVDDPPDPVVCVVVVDDDDDDDPPDPCVVVVVVVVVVVVVVVVVVVVVVVVVVVVVVVVSVVVVVVVVVVVVVVVVVVVVVVVVVVVVVVVVVVVVVVVVVVVVVVVVVVVVVVVVVVVVVVVVVVVVVVVVVVVVVVVVVVVCVVCVVVPPDDDDDDDDDDDDDDDDDYDDDDYDYDDDDDDDDDDDDDDDDDDDPDDDDDDDPPDDDPPPDDDD

Organism: Rhynchophorus ferrugineus (NCBI:txid354439)